Protein 2VA1 (pdb70)

Sequence (1377 aa):
RKQRIVIKISGACLKQNDSSIIDFIKINDLAEQIEKISKKYIVSIVLGGGNIWRGSIAKELDMDRNLADNMGMMATIINGLALENALNHLNVNTIVLSAIKCDKLVHESSANNIKKAIEKEQVMIFVAGTGFPYFTTDSCAAIRAAETESSIILMGKNGVDGVYDSDFYEHITFNMALTQNLKVMDATALALCQENNINLLVFNIDKPNAIVDVLEKKNKYTIVSKPRGSHMMRKQRIVIKISGACLKQNDSSIIDFIKINDLAEQIEKISKKYIVSIVLGGGNIWRGSIAKELDMDRNLADNMGMMATIINGLALENALNHLNVNTIVLSAIKCDKLVHESSANNIKKAIEKEQVMIFVAGTGFPYFTTDSCAAIRAAETESSIILMGKNGVDGVYDPNAQFYEHITFNMALTQNLKVMDATALALCQENNINLLVFNIDKPNAIVDVLEKKNKYTIVSKKQRIVIKISGACLKQNDSSIIDFIKINDLAEQIEKISKKYIVSIVLGGGNIWRGSIAKELDMDRNLADNMGMMATIINGLALENALNHLNVNTIVLSAIKCDKLVHESSANNIKKAIEKEQVMIFVAGTGFPYFTTDSCAAIRAAETESSIILMGKNGVDGVYDSDAQFYEHITFNMALTQNLKVMDATALALCQENNINLLVFNIDKPNAIVDVLEKKNKYTIVSKMRKQRIVIKISGACLKQNDSSIIDFIKINDLAEQIEKISKKYIVSIVLGGGNIWRGSIAKELDMDRNLADNMGMMATIINGLALENALNHLNVNTIVLSAIKCDKLVHESSANNIKKAIEKEQVMIFVAGTGFPYFTTDSCAAIRAAETESSIILMGKNGVDGVYDSAQFYEHITFNMALTQNLKVMDATALALCQENNINLLVFNIDKPNAIVDVLEKKNKYTIVSKMRKQRIVIKISGACLKQNDSSIIDFIKINDLAEQIEKISKKYIVSIVLGGGNIWRGSIAKELDMDRNLADNMGMMATIINGLALENALNHLNVNTIVLSAIKCDKLVHESSANNIKKAIEKEQVMIFVAGTGFPYFTTDSCAAIRAAETESSIILMGKNGVDGVYDSDPKINPNAQFYEHITFNMALTQNLKVMDATALALCQENNINLLVFNIDKPNAIVDVLEKKNKYTIVSKRKQRIVIKISGACLKQNDSSIIDFIKINDLAEQIEKISKKYIVSIVLGGGNIWRGSIAKELDMDRNLADNMGMMATIINGLALENALNHLNVNTIVLSAIKCDKLVHESSANNIKKAIEKEQVMIFVAGTGFPYFTTDSCAAIRAAETESSIILMGKNGVDGVYDSQFYEHITFNMALTQNLKVMDATALALCQENNINLLVFNIDKPNAIVDVLEKKNKYTIVSK

Solvent-accessible surface area: 52616 Å² total; per-residue (Å²): 198,162,114,18,2,0,0,23,0,21,2,50,4,0,35,115,86,70,64,16,13,0,23,98,109,45,2,61,54,6,0,88,1,0,42,104,8,24,150,167,45,27,1,1,0,5,7,4,10,37,4,1,17,82,54,75,4,8,179,88,7,97,18,65,101,18,26,10,31,9,0,18,12,0,0,11,0,0,0,0,3,2,0,21,10,4,0,48,94,55,142,16,88,15,27,4,0,0,6,1,36,2,52,23,5,6,83,24,2,7,29,42,47,2,101,114,0,18,127,103,107,16,3,0,0,5,2,0,21,4,4,5,7,25,22,52,42,19,1,8,0,0,2,3,0,6,9,0,60,3,40,34,0,0,1,2,44,69,49,64,41,7,10,70,106,94,183,92,62,127,108,3,54,6,77,73,0,118,110,64,119,25,193,9,10,40,54,1,0,24,7,2,0,51,80,36,113,3,46,0,12,0,4,23,10,73,90,108,48,4,0,23,24,7,36,103,150,142,57,98,37,0,50,0,22,126,55,33,59,28,59,122,136,227,30,84,69,0,0,0,21,1,24,2,50,8,0,35,113,83,68,70,20,12,1,27,72,105,62,0,56,71,12,1,84,10,0,43,121,7,19,102,91,13,15,2,1,0,5,7,4,10,38,4,4,16,89,54,62,1,5,164,82,13,98,10,79,105,17,25,10,31,9,0,18,12,0,0,13,0,1,0,0,3,1,2,21,12,5,0,45,92,60,143,15,92,14,21,3,0,0,7,1,38,2,44,28,4,4,78,21,2,7,21,41,48,3,103,119,0,17,120,107,73,11,3,0,0,5,2,0,23,2,6,6,7,27,24,59,42,19,1,8,0,0,2,2,0,7,8,1,103,4,47,4,0,0,1,4,55,71,50,73,40,6,11,55,112,171,151,43,138,59,54,139,92,3,41,1,90,67,0,98,96,87,130,28,188,9,11,41,53,3,0,11,9,3,0,38,81,40,88,2,40,0,0,0,1,22,9,86,94,108,64,1,0,19,24,1,11,96,126,137,49,112,44,0,35,0,20,133,118,123,74,3,0,0,23,2,25,2,37,7,0,43,119,95,63,74,27,12,1,25,72,100,51,2,66,66,13,0,87,10,1,41,108,7,23,131,140,53,10,2,1,0,4,7,4,10,19,4,4,16,120,60,78,13,8,179,89,11,96,18,71,99,18,26,10,29,9,0,18,14,2,0,12,1,2,0,0,4,1,2,16,11,6,0,44,103,61,146,15,92,15,26,3,0,0,6,1,39,2,49,27,7,6,80,26,1,6,25,43,44,3,93,112,1,22,121,119,96,19,3,0,0,4,2,0,18,4,7,6,7,27,22,53,41,18,1,8,0,1,1,2,0,7,8,0,103,4,63,29,0,0,2,5,62,64,51,55,48,2,12,38,51,86,153,106,124,37,43,131,85,2,29,2,85,68,1,89,110,71,121,29,167,7,10,38,55,1,0,8,7,2,0,57,75,38,116,3,52,0,25,0,1,20,9,78,94,113,62,2,0,19,22,4,32,95,155,139,54,102,37,0,56,0,14,166,171,205,56,136,74,4,0,0,20,0,24,2,48,7,0,31,106,84,67,88,20,12,1,20,85,103,57,1,59,64,10,0,107,7,0,39,135,6,17,114,112,45,16,1,1,0,4,6,4,10,26,8,5,19,121,54,72,9,8,174,85,12,98,16,72,102,17,27,9,29,11,0,18,12,0,0,12,0,1,0,0,7,1,0,26,11,4,0,53,92,67,144,16,84,17,25,3,0,0,10,1,35,2,49,25,6,4,84,22,1,7,26,48,48,2,98,115,1,21,125,116,91,16,3,0,0,4,2,0,20,4,5,5,7,29,21,55,44,21,1,8,0,1,1,2,0,7,10,1,115,4,70,33,0,0,3,2,52,65,48,65,51,5,10,51,59,129,108,96,58,54,93,99,5,48,0,92,68,0,92,101,80,121,26,174,9,7,34,51,2,0,8,8,2,0,41,83,40,88,2,38,0,14,0,1,28,12,79,93,108,65,1,0,20,26,3,32,86,148,137,44,116,16,0,49,1,19,130,166,228,41,124,65,3,0,0,22,1,22,2,51,4,0,34,119,78,62,66,20,11,1,23,76,117,52,0,60,54,11,0,94,5,0,41,106,7,20,116,125,52,15,1,1,0,4,6,4,9,34,4,1,16,95,52,65,4,5,166,78,7,96,16,72,102,21,29,10,30,9,0,17,12,0,0,12,0,2,0,0,5,0,1,24,14,4,0,52,99,58,144,18,86,16,25,3,0,0,4,1,38,2,50,25,4,4,90,25,2,8,25,54,45,2,98,101,1,23,123,116,85,16,2,0,0,4,2,0,22,4,6,7,7,34,22,54,42,20,2,7,0,0,1,2,0,6,6,0,117,3,61,37,0,0,7,3,50,62,48,51,40,5,10,45,47,43,78,46,189,131,63,141,133,24,104,51,28,120,55,2,35,7,100,102,6,105,117,68,103,23,159,11,3,35,52,2,0,29,12,2,0,70,78,41,117,3,50,0,11,0,4,23,10,76,89,103,59,6,0,19,24,4,34,98,144,142,62,130,43,0,55,0,14,159,279,77,135,69,4,0,0,18,0,23,2,53,7,0,33,112,95,53,63,24,14,0,20,79,110,51,0,58,52,9,0,90,3,0,40,100,7,21,124,140,49,15,1,1,0,5,6,4,9,37,5,1,18,76,61,69,3,8,180,84,9,96,17,74,104,20,28,8,29,12,1,18,12,0,0,12,0,1,0,0,2,1,0,21,10,2,0,51,94,65,145,16,86,14,20,3,0,0,9,0,36,1,53,24,5,3,83,23,1,8,24,52,39,2,95,108,1,23,131,118,84,18,2,0,0,4,2,0,20,4,4,9,8,28,23,55,42,18,1,8,1,1,1,2,0,7,10,1,112,4,72,36,0,0,6,3,57,67,56,65,44,3,10,71,80,160,144,56,45,138,102,5,41,6,92,74,5,102,102,76,134,27,189,11,8,37,48,2,0,30,6,1,0,48,80,40,91,2,38,0,14,0,1,29,13,78,96,110,59,1,0,19,18,5,38,81,151,132,46,115,47,0,52,1,19,117

CATH classification: 3.40.1160.10

Foldseek 3Di:
DEQAEEEEEEQVQQDDDDVDLGDPVSLLLVLVLVVVSLVRGLYEYQYWQVSPADPVVCVVVVHDQFVRLQVRQVSQLVVLQVSVVSNVVVVAAAFEAELDDDPVRHHHDDLVVLVVCVVVSHHYYYTSQNVGTPDDSLQSSLVVCLSNVYQEYEAADAPDAEFDQPPDAQEEELVRCVVVVGCSDPPNSSVSCQVRNHKYKYGHPVDRSTVVCVVVVHGRIYIYGD/DQQFAQPPAAEEEEEEEQVQQDDDDVDLGDPVSLLLVLVLVVVVLRRHLYEYQYWQVSPADPVVCVVVVHDQFVRLQVRQVSQLVVLQVSVVSNVVVVAAAFEAELDDDVVRHHHDDLVVLVVCVVVSHHYYYTSQNVGTPDDSLLSSLVVCLSNVHQEYEAADAPDAEFFLVVTDDAQEDELCRCVVSVNCPDPPNSSVSCQVRNHKYKYGHPPDRSTVVCVSVVHGRIHIYGD/DAEEEEEEEQVQQDDDLVDLGDPVSLLLVLVLCVVVLVPYLYEYQYWQVSPADPVVCVVVVHDQFVRLQVGQVSQLVVLQVSVVSNVVVVAAAFEAELDDDPVRHHHDDLVVLVVCVVVSHHYYYTSQNVGTPDDSLLSSLVVCLSNVHQEYEAADAPDAEDALPPHHDAQEDELVCCPVSPHPSDPPNSSVSCQVRNHKYKYGHPPDRSTVVCVVVPHGRIYIYGD/DDAAEEEEEEEQVQQDDDLVDLGDPVSLLLVLVLCLVVLVHYLYEYQYWQVSPADPVVCVVVVHDQFVSLQVRQVSQLVVLQVSVVSNVVVVAAAFEAELDDDPVRHHHDDLVVLVVCVVVSHHYYYTSQNVGTPDDSLLSSLVVCLSNVHQEYEAADAPDAEWQLVHDDAAEDELVRQVVSVHCSDPPNSSVSCQVRFHKYKYGHPNDRSTVVCVVVVHDRIHIYTD/DDAAEEEEEEEQVQQDDDDVDLGDPVSLLLVLVLVLVVLVRHLYEYQYWQVSPADPVVCVVVVHDQFVRLQVGQVSQLVVLQVSVVSNVVVVAAAFEAELDDDPVRHHHDDLVVLVVCVVVSHHYYYTSQNVGTPDDSLLSSLVVCLSNVHQEYEAADAPDFEDWLDDCVPDVPIDAALEDELVVCVVSPPPSDPPNSSVSCQVRNHKYKYGHPPDRSTVVCVVVVHDRIYIYGD/DAAEEEEEEEQVQQDDDLVDLGDPVSLLLVLVLCLVVLVRHLYEYQYWQVSPADPVVCVVVVHDQFVRLQVGQVSQLVVLQVSVVSNVVVVAAAFEAELDDDPVRHHHDDLVVLVVCVVVSHHYYYTSQNVGTPDDSLLSSLVVCLSNVHQEYEAADAPDAEDDPCPAAQEEELVRCVVVVHCPDPPNSSVSCVVRNHKYKYGHPPDRSTVVCVVVPNDRIYIYGD

InterPro domains:
  IPR001048 Aspartate/glutamate/uridylate kinase [PF00696] (4-213)
  IPR011817 Uridylate kinase [PIRSF005650] (1-235)
  IPR015963 Uridylate kinase, bacteria [MF_01220_B] (1-234)
  IPR015963 Uridylate kinase, bacteria [TIGR02075] (3-234)
  IPR015963 Uridylate kinase, bacteria [cd04254] (4-234)
  IPR036393 Acetylglutamate kinase-like superfamily [G3DSA:3.40.1160.10] (1-235)
  IPR036393 Acetylglutamate kinase-like superfamily [SSF53633] (2-234)

Secondary structure (DSSP, 8-state):
--SEEEEEE-GGGG-SSTT-SS-HHHHHHHHHHHHHHTTTSEEEEEE--TTT--HHHHHHTT--HHHHHHHHHHHHHHHHHHHHHHHHTTT--EEEEESS--TTT-EEP-HHHHHHHHHTTPEEEEESTTSSSS--HHHHHHHHHHHHT-SEEEEEESS--SB-S---BSEEEHHHHHHHT--SS-HHHHHHHHHTT-EEEEEESSSTTHHHHHHTT-S-EEEEE-/-----SSSPEEEEEEE-GGGG-SSTT-SS-HHHHHHHHHHHHHHTTTEEEEEEE--TTT--HHHHHHTT--HHHHHHHHHHHHHHHHHHHHHHHHTTT--EEEEESS--TTT-EEP-HHHHHHHHHTTPEEEEESTTSSSS--HHHHHHHHHHHTT-SEEEEEESS--SB----PPPBSEEEHHHHHHTT--SS-HHHHHHHHHTT-EEEEEESSSTTHHHHHHTT-S-EEEEE-/--EEEEEE-GGGG-SSTT-SS-HHHHHHHHHHHHHHTTTSEEEEEE--TTT--HHHHHHTT--HHHHHHHHHHHHHHHHHHHHHHHHTTT--EEEEESS--TTT-EEP-HHHHHHHHHTT-EEEEESTTSSSS--HHHHHHHHHHHTT-SEEEEEESS--SEES---PEESEEETTHHHHT---SS-HHHHHHHHHTT-EEEEEESSSTTHHHHHHTT-S-EEEEE-/---EEEEEEE-GGGG-SSTT-SS-HHHHHHHHHHHHHHTTTEEEEEEE--TTT--HHHHHHTT--HHHHHHHHHHHHHHHHHHHHHHHHTTT--EEEEESS--TTT-EEP-HHHHHHHHHTTPEEEEESTTSSSS--HHHHHHHHHHHTT-SEEEEEESS--SB------BSEEEHHHHHHTT--SS-HHHHHHHHHTT-EEEEEESSSTTHHHHHHTT-S-EEEEE-/--PEEEEEEE-GGGG-SSTT-SS-HHHHHHHHHHHHHHTTTEEEEEEE--TTT--HHHHHHTT--HHHHHHHHHHHHHHHHHHHHHHHHTTT--EEEEESS--TTT-EEP-HHHHHHHHHTTPEEEEESTTSSSS--HHHHHHHHHHHTT-SEEEEEESS--S-BSS-TTT-TT--B-SEEEHHHHHHTT--SS-HHHHHHHHHTT-EEEEEESSSTTHHHHHHTT-S-EEEEE-/--EEEEEEE-GGGG-SSTT-SS-HHHHHHHHHHHHHHTTTEEEEEEE--TTT--HHHHHHTT--HHHHHHHHHHHHHHHHHHHHHHHHTTT--EEEEESS--TTT-EEP-HHHHHHHHHTT-EEEEESTTSSSS--HHHHHHHHHHHTT-SEEEEEESS--SS------SEEEHHHHHHTT--SS-HHHHHHHHHTT-EEEEEESSSTTHHHHHHTT-S-EEEEE-

Nearest PDB structures (foldseek):
  2va1-assembly1_C  TM=1.004E+00  e=1.675E-49  Ureaplasma parvum
  2va1-assembly1_B  TM=9.978E-01  e=6.427E-47  Ureaplasma parvum
  2bne-assembly1_B  TM=9.324E-01  e=6.711E-24  Escherichia coli K-12
  3nwy-assembly1_A  TM=9.025E-01  e=4.407E-23  Mycobacterium tuberculosis H37Rv
  7bes-assembly1_A  TM=9.132E-01  e=1.892E-22  Mycobacterium tuberculosis

Radius of gyration: 32.65 Å; Cα contacts (8 Å, |Δi|>4): 3017; chains: 6; bounding box: 93×102×86 Å

Organism: Ureaplasma parvum serovar 3 (strain ATCC 700970) (NCBI:txid273119)

Structure (mmCIF, N/CA/C/O backbone):
data_2VA1
#
_entry.id   2VA1
#
_cell.length_a   79.753
_cell.length_b   96.552
_cell.length_c   96.270
_cell.angle_alpha   90.00
_cell.angle_beta   105.75
_cell.angle_gamma   90.00
#
_symmetry.space_group_name_H-M   'P 1 21 1'
#
loop_
_entity.id
_entity.type
_entity.pdbx_description
1 polymer 'URIDYLATE KINASE'
2 non-polymer 'PHOSPHATE ION'
3 water water
#
loop_
_atom_site.group_PDB
_atom_site.id
_atom_site.type_symbol
_atom_site.label_atom_id
_atom_site.label_alt_id
_atom_site.label_comp_id
_atom_site.label_asym_id
_atom_site.label_entity_id
_atom_site.label_seq_id
_atom_site.pdbx_PDB_ins_code
_atom_site.Cartn_x
_atom_site.Cartn_y
_atom_site.Cartn_z
_atom_site.occupancy
_atom_site.B_iso_or_equiv
_atom_site.auth_seq_id
_atom_site.auth_comp_id
_atom_site.auth_asym_id
_atom_site.auth_atom_id
_atom_site.pdbx_PDB_model_num
ATOM 1 N N . ARG A 1 23 ? 11.925 -19.406 44.604 1.00 45.63 2 ARG A N 1
ATOM 2 C CA . ARG A 1 23 ? 11.237 -18.413 43.727 1.00 45.45 2 ARG A CA 1
ATOM 3 C C . ARG A 1 23 ? 12.248 -17.463 43.070 1.00 44.96 2 ARG A C 1
ATOM 4 O O . ARG A 1 23 ? 13.224 -17.049 43.704 1.00 45.28 2 ARG A O 1
ATOM 12 N N . LYS A 1 24 ? 12.016 -17.128 41.799 1.00 44.10 3 LYS A N 1
ATOM 13 C CA . LYS A 1 24 ? 13.069 -16.552 40.959 1.00 42.98 3 LYS A CA 1
ATOM 14 C C . LYS A 1 24 ? 12.744 -15.216 40.270 1.00 42.03 3 LYS A C 1
ATOM 15 O O . LYS A 1 24 ? 13.518 -14.264 40.404 1.00 42.07 3 LYS A O 1
ATOM 21 N N . GLN A 1 25 ? 11.620 -15.144 39.542 1.00 40.69 4 GLN A N 1
ATOM 22 C CA . GLN A 1 25 ? 11.267 -13.957 38.715 1.00 39.18 4 GLN A CA 1
ATOM 23 C C . GLN A 1 25 ? 10.846 -12.711 39.515 1.00 37.79 4 GLN A C 1
ATOM 24 O O . GLN A 1 25 ? 9.997 -11.911 39.108 1.00 37.44 4 GLN A O 1
ATOM 30 N N . ARG A 1 26 ? 11.488 -12.571 40.661 1.00 35.99 5 ARG A N 1
ATOM 31 C CA . ARG A 1 26 ? 11.332 -11.453 41.560 1.00 34.36 5 ARG A CA 1
ATOM 32 C C . ARG A 1 26 ? 12.621 -10.643 41.553 1.00 33.26 5 ARG A C 1
ATOM 33 O O . ARG A 1 26 ? 13.715 -11.202 41.570 1.00 32.97 5 ARG A O 1
ATOM 41 N N . ILE A 1 27 ? 12.478 -9.323 41.509 1.00 32.00 6 ILE A N 1
ATOM 42 C CA . ILE A 1 27 ? 13.621 -8.411 41.498 1.00 31.00 6 ILE A CA 1
ATOM 43 C C . ILE A 1 27 ? 13.505 -7.309 42.552 1.00 30.36 6 ILE A C 1
ATOM 44 O O . ILE A 1 27 ? 12.406 -6.904 42.933 1.00 30.10 6 ILE A O 1
ATOM 49 N N . VAL A 1 28 ? 14.658 -6.839 43.014 1.00 29.64 7 VAL A N 1
ATOM 50 C CA . VAL A 1 28 ? 14.753 -5.672 43.880 1.00 28.97 7 VAL A CA 1
ATOM 51 C C . VAL A 1 28 ? 15.411 -4.548 43.087 1.00 28.86 7 VAL A C 1
ATOM 52 O O . VAL A 1 28 ? 16.474 -4.739 42.498 1.00 28.97 7 VAL A O 1
ATOM 56 N N . ILE A 1 29 ? 14.770 -3.386 43.054 1.00 28.59 8 ILE A N 1
ATOM 57 C CA . ILE A 1 29 ? 15.370 -2.207 42.447 1.00 28.47 8 ILE A CA 1
ATOM 58 C C . ILE A 1 29 ? 15.775 -1.232 43.544 1.00 28.60 8 ILE A C 1
ATOM 59 O O . ILE A 1 29 ? 14.930 -0.724 44.279 1.00 28.42 8 ILE A O 1
ATOM 64 N N . LYS A 1 30 ? 17.077 -0.992 43.657 1.00 28.86 9 LYS A N 1
ATOM 65 C CA . LYS A 1 30 ? 17.591 -0.002 44.586 1.00 29.21 9 LYS A CA 1
ATOM 66 C C . LYS A 1 30 ? 17.524 1.378 43.950 1.00 29.34 9 LYS A C 1
ATOM 67 O O . LYS A 1 30 ? 18.199 1.652 42.964 1.00 29.57 9 LYS A O 1
ATOM 73 N N . ILE A 1 31 ? 16.698 2.242 44.520 1.00 29.54 10 ILE A N 1
ATOM 74 C CA . ILE A 1 31 ? 16.571 3.616 44.038 1.00 29.70 10 ILE A CA 1
ATOM 75 C C . ILE A 1 31 ? 17.068 4.599 45.098 1.00 29.80 10 ILE A C 1
ATOM 76 O O . ILE A 1 31 ? 16.401 4.827 46.106 1.00 29.84 10 ILE A O 1
ATOM 81 N N . SER A 1 32 ? 18.249 5.163 44.870 1.00 29.95 11 SER A N 1
ATOM 82 C CA . SER A 1 32 ? 18.802 6.159 45.778 1.00 30.25 11 SER A CA 1
ATOM 83 C C . SER A 1 32 ? 17.973 7.442 45.724 1.00 30.45 11 SER A C 1
ATOM 84 O O . SER A 1 32 ? 17.228 7.672 44.766 1.00 30.31 11 SER A O 1
ATOM 87 N N . GLY A 1 33 ? 18.113 8.270 46.755 1.00 30.76 12 GLY A N 1
ATOM 88 C CA . GLY A 1 33 ? 17.435 9.563 46.820 1.00 31.25 12 GLY A CA 1
ATOM 89 C C . GLY A 1 33 ? 17.698 10.469 45.627 1.00 31.55 12 GLY A C 1
ATOM 90 O O . GLY A 1 33 ? 16.790 11.149 45.147 1.00 31.39 12 GLY A O 1
ATOM 91 N N . ALA A 1 34 ? 18.941 10.462 45.146 1.00 32.01 13 ALA A N 1
ATOM 92 C CA . ALA A 1 34 ? 19.372 11.291 44.013 1.00 32.52 13 ALA A CA 1
ATOM 93 C C . ALA A 1 34 ? 18.539 11.093 42.750 1.00 32.93 13 ALA A C 1
ATOM 94 O O . ALA A 1 34 ? 18.437 12.002 41.931 1.00 33.17 13 ALA A O 1
ATOM 96 N N . CYS A 1 35 ? 17.948 9.908 42.603 1.00 33.49 14 CYS A N 1
ATOM 97 C CA . CYS A 1 35 ? 17.113 9.574 41.445 1.00 33.99 14 CYS A CA 1
ATOM 98 C C . CYS A 1 35 ? 15.812 10.351 41.401 1.00 34.35 14 CYS A C 1
ATOM 99 O O . CYS A 1 35 ? 15.172 10.438 40.353 1.00 34.44 14 CYS A O 1
ATOM 102 N N . LEU A 1 36 ? 15.418 10.897 42.546 1.00 34.84 15 LEU A N 1
ATOM 103 C CA . LEU A 1 36 ? 14.133 11.567 42.672 1.00 35.22 15 LEU A CA 1
ATOM 104 C C . LEU A 1 36 ? 14.258 13.085 42.681 1.00 35.64 15 LEU A C 1
ATOM 105 O O . LEU A 1 36 ? 13.249 13.790 42.657 1.00 35.75 15 LEU A O 1
ATOM 110 N N . LYS A 1 37 ? 15.493 13.580 42.699 1.00 36.14 16 LYS A N 1
ATOM 111 C CA . LYS A 1 37 ? 15.751 15.006 42.822 1.00 36.71 16 LYS A CA 1
ATOM 112 C C . LYS A 1 37 ? 16.478 15.538 41.593 1.00 37.30 16 LYS A C 1
ATOM 113 O O . LYS A 1 37 ? 17.389 14.895 41.070 1.00 37.32 16 LYS A O 1
ATOM 119 N N . GLN A 1 38 ? 16.054 16.712 41.132 1.00 38.06 17 GLN A N 1
ATOM 120 C CA . GLN A 1 38 ? 16.723 17.409 40.033 1.00 38.82 17 GLN A CA 1
ATOM 121 C C . GLN A 1 38 ? 17.683 18.470 40.544 1.00 39.13 17 GLN A C 1
ATOM 122 O O . GLN A 1 38 ? 18.860 18.463 40.191 1.00 39.18 17 GLN A O 1
ATOM 128 N N . ASN A 1 39 ? 17.166 19.386 41.359 1.00 39.58 18 ASN A N 1
ATOM 129 C CA . ASN A 1 39 ? 17.982 20.422 41.993 1.00 40.14 18 ASN A CA 1
ATOM 130 C C . ASN A 1 39 ? 17.504 20.785 43.398 1.00 40.28 18 ASN A C 1
ATOM 131 O O . ASN A 1 39 ? 16.490 20.269 43.870 1.00 40.38 18 ASN A O 1
ATOM 136 N N . ASP A 1 40 ? 18.247 21.670 44.055 1.00 40.44 19 ASP A N 1
ATOM 137 C CA . ASP A 1 40 ? 18.031 21.994 45.463 1.00 40.56 19 ASP A CA 1
ATOM 138 C C . ASP A 1 40 ? 16.708 22.694 45.792 1.00 40.49 19 ASP A C 1
ATOM 139 O O . ASP A 1 40 ? 16.295 22.718 46.953 1.00 40.51 19 ASP A O 1
ATOM 144 N N . SER A 1 41 ? 16.043 23.244 44.777 1.00 40.36 20 SER A N 1
ATOM 145 C CA . SER A 1 41 ? 14.780 23.968 44.976 1.00 40.31 20 SER A CA 1
ATOM 146 C C . SER A 1 41 ? 13.611 23.065 45.396 1.00 40.19 20 SER A C 1
ATOM 147 O O . SER A 1 41 ? 12.663 23.524 46.040 1.00 40.34 20 SER A O 1
ATOM 150 N N . SER A 1 42 ? 13.691 21.786 45.037 1.00 39.82 21 SER A N 1
ATOM 151 C CA . SER A 1 42 ? 12.655 20.808 45.375 1.00 39.40 21 SER A CA 1
ATOM 152 C C . SER A 1 42 ? 13.278 19.456 45.735 1.00 38.93 21 SER A C 1
ATOM 153 O O . SER A 1 42 ? 14.084 18.923 44.972 1.00 39.00 21 SER A O 1
ATOM 156 N N . ILE A 1 43 ? 12.905 18.910 46.890 1.00 38.32 22 ILE A N 1
ATOM 157 C CA . ILE A 1 43 ? 13.424 17.610 47.344 1.00 37.73 22 ILE A CA 1
ATOM 158 C C . ILE A 1 43 ? 13.020 16.456 46.421 1.00 37.39 22 ILE A C 1
ATOM 159 O O . ILE A 1 43 ? 13.765 15.491 46.263 1.00 37.17 22 ILE A O 1
ATOM 164 N N . ILE A 1 44 ? 11.838 16.569 45.820 1.00 37.02 23 ILE A N 1
ATOM 165 C CA . ILE A 1 44 ? 11.343 15.583 44.866 1.00 36.85 23 ILE A CA 1
ATOM 166 C C . ILE A 1 44 ? 10.929 16.270 43.567 1.00 36.89 23 ILE A C 1
ATOM 167 O O . ILE A 1 44 ? 10.148 17.219 43.582 1.00 36.81 23 ILE A O 1
ATOM 172 N N . ASP A 1 45 ? 11.467 15.778 42.453 1.00 37.01 24 ASP A N 1
ATOM 173 C CA . ASP A 1 45 ? 11.142 16.280 41.124 1.00 37.11 24 ASP A CA 1
ATOM 174 C C . ASP A 1 45 ? 10.081 15.406 40.457 1.00 37.06 24 ASP A C 1
ATOM 175 O O . ASP A 1 45 ? 10.238 14.184 40.370 1.00 36.91 24 ASP A O 1
ATOM 180 N N . PHE A 1 46 ? 9.015 16.041 39.975 1.00 36.96 25 PHE A N 1
ATOM 181 C CA . PHE A 1 46 ? 7.861 15.316 39.439 1.00 37.05 25 PHE A CA 1
ATOM 182 C C . PHE A 1 46 ? 8.142 14.542 38.147 1.00 36.90 25 PHE A C 1
ATOM 183 O O . PHE A 1 46 ? 7.614 13.452 37.959 1.00 36.88 25 PHE A O 1
ATOM 191 N N . ILE A 1 47 ? 8.966 15.106 37.266 1.00 36.77 26 ILE A N 1
ATOM 192 C CA . ILE A 1 47 ? 9.319 14.434 36.010 1.00 36.59 26 ILE A CA 1
ATOM 193 C C . ILE A 1 47 ? 10.186 13.183 36.231 1.00 36.32 26 ILE A C 1
ATOM 194 O O . ILE A 1 47 ? 9.943 12.144 35.612 1.00 36.23 26 ILE A O 1
ATOM 199 N N . LYS A 1 48 ? 11.162 13.277 37.135 1.00 36.08 27 LYS A N 1
ATOM 200 C CA . LYS A 1 48 ? 12.029 12.144 37.458 1.00 35.82 27 LYS A CA 1
ATOM 201 C C . LYS A 1 48 ? 11.265 11.005 38.131 1.00 35.60 27 LYS A C 1
ATOM 202 O O . LYS A 1 48 ? 11.429 9.845 37.763 1.00 35.63 27 LYS A O 1
ATOM 208 N N . ILE A 1 49 ? 10.417 11.342 39.101 1.00 35.27 28 ILE A N 1
ATOM 209 C CA . ILE A 1 49 ? 9.633 10.336 39.811 1.00 34.95 28 ILE A CA 1
ATOM 210 C C . ILE A 1 49 ? 8.541 9.710 38.924 1.00 34.79 28 ILE A C 1
ATOM 211 O O . ILE A 1 49 ? 8.258 8.520 39.042 1.00 34.58 28 ILE A O 1
ATOM 216 N N . ASN A 1 50 ? 7.950 10.507 38.036 1.00 34.71 29 ASN A N 1
ATOM 217 C CA . ASN A 1 50 ? 6.965 9.991 37.087 1.00 34.83 29 ASN A CA 1
ATOM 218 C C . ASN A 1 50 ? 7.589 9.092 36.031 1.00 34.83 29 ASN A C 1
ATOM 219 O O . ASN A 1 50 ? 6.985 8.100 35.629 1.00 34.76 29 ASN A O 1
ATOM 224 N N . ASP A 1 51 ? 8.796 9.441 35.592 1.00 35.03 30 ASP A N 1
ATOM 225 C CA . ASP A 1 51 ? 9.544 8.596 34.667 1.00 35.37 30 ASP A CA 1
ATOM 226 C C . ASP A 1 51 ? 9.855 7.245 35.309 1.00 35.17 30 ASP A C 1
ATOM 227 O O . ASP A 1 51 ? 9.711 6.203 34.668 1.00 35.24 30 ASP A O 1
ATOM 232 N N . LEU A 1 52 ? 10.281 7.277 36.571 1.00 34.94 31 LEU A N 1
ATOM 233 C CA . LEU A 1 52 ? 10.521 6.055 37.342 1.00 34.74 31 LEU A CA 1
ATOM 234 C C . LEU A 1 52 ? 9.257 5.210 37.463 1.00 34.43 31 LEU A C 1
ATOM 235 O O . LEU A 1 52 ? 9.292 4.001 37.242 1.00 34.14 31 LEU A O 1
ATOM 240 N N . ALA A 1 53 ? 8.145 5.864 37.797 1.00 34.19 32 ALA A N 1
ATOM 241 C CA . ALA A 1 53 ? 6.846 5.208 37.898 1.00 34.17 32 ALA A CA 1
ATOM 242 C C . ALA A 1 53 ? 6.431 4.534 36.584 1.00 34.17 32 ALA A C 1
ATOM 243 O O . ALA A 1 53 ? 5.946 3.403 36.593 1.00 33.92 32 ALA A O 1
ATOM 245 N N . GLU A 1 54 ? 6.637 5.229 35.465 1.00 34.29 33 GLU A N 1
ATOM 246 C CA . GLU A 1 54 ? 6.321 4.681 34.146 1.00 34.72 33 GLU A CA 1
ATOM 247 C C . GLU A 1 54 ? 7.109 3.410 33.844 1.00 34.39 33 GLU A C 1
ATOM 248 O O . GLU A 1 54 ? 6.552 2.441 33.329 1.00 34.37 33 GLU A O 1
ATOM 254 N N . GLN A 1 55 ? 8.392 3.416 34.189 1.00 34.10 34 GLN A N 1
ATOM 255 C CA . GLN A 1 55 ? 9.240 2.245 34.026 1.00 33.94 34 GLN A CA 1
ATOM 256 C C . GLN A 1 55 ? 8.803 1.075 34.912 1.00 34.08 34 GLN A C 1
ATOM 257 O O . GLN A 1 55 ? 8.750 -0.070 34.454 1.00 34.11 34 GLN A O 1
ATOM 263 N N . ILE A 1 56 ? 8.482 1.370 36.171 1.00 34.16 35 ILE A N 1
ATOM 264 C CA . ILE A 1 56 ? 8.020 0.358 37.121 1.00 34.25 35 ILE A CA 1
ATOM 265 C C . ILE A 1 56 ? 6.701 -0.259 36.643 1.00 34.63 35 ILE A C 1
ATOM 266 O O . ILE A 1 56 ? 6.517 -1.476 36.737 1.00 34.53 35 ILE A O 1
ATOM 271 N N . GLU A 1 57 ? 5.814 0.583 36.102 1.00 35.14 36 GLU A N 1
ATOM 272 C CA . GLU A 1 57 ? 4.550 0.131 35.518 1.00 35.83 36 GLU A CA 1
ATOM 273 C C . GLU A 1 57 ? 4.764 -0.972 34.485 1.00 35.98 36 GLU A C 1
ATOM 274 O O . GLU A 1 57 ? 4.127 -2.024 34.557 1.00 36.06 36 GLU A O 1
ATOM 280 N N . LYS A 1 58 ? 5.665 -0.723 33.537 1.00 36.17 37 LYS A N 1
ATOM 281 C CA . LYS A 1 58 ? 5.968 -1.676 32.472 1.00 36.48 37 LYS A CA 1
ATOM 282 C C . LYS A 1 58 ? 6.649 -2.931 32.999 1.00 36.44 37 LYS A C 1
ATOM 283 O O . LYS A 1 58 ? 6.315 -4.040 32.583 1.00 36.52 37 LYS A O 1
ATOM 289 N N . ILE A 1 59 ? 7.598 -2.743 33.915 1.00 36.45 38 ILE A N 1
ATOM 290 C CA . ILE A 1 59 ? 8.351 -3.845 34.525 1.00 36.27 38 ILE A CA 1
ATOM 291 C C . ILE A 1 59 ? 7.456 -4.773 35.339 1.00 36.23 38 ILE A C 1
ATOM 292 O O . ILE A 1 59 ? 7.640 -5.988 35.316 1.00 36.25 38 ILE A O 1
ATOM 297 N N . SER A 1 60 ? 6.486 -4.200 36.045 1.00 36.27 39 SER A N 1
ATOM 298 C CA . SER A 1 60 ? 5.623 -4.982 36.940 1.00 36.34 39 SER A CA 1
ATOM 299 C C . SER A 1 60 ? 4.695 -5.960 36.206 1.00 36.48 39 SER A C 1
ATOM 300 O O . SER A 1 60 ? 4.068 -6.816 36.837 1.00 36.55 39 SER A O 1
ATOM 303 N N . LYS A 1 61 ? 4.619 -5.837 34.881 1.00 36.56 40 LYS A N 1
ATOM 304 C CA . LYS A 1 61 ? 3.858 -6.781 34.057 1.00 36.63 40 LYS A CA 1
ATOM 305 C C . LYS A 1 61 ? 4.598 -8.115 33.911 1.00 36.39 40 LYS A C 1
ATOM 306 O O . LYS A 1 61 ? 3.972 -9.155 33.725 1.00 36.58 40 LYS A O 1
ATOM 312 N N . LYS A 1 62 ? 5.925 -8.074 34.006 1.00 35.92 41 LYS A N 1
ATOM 313 C CA . LYS A 1 62 ? 6.767 -9.248 33.780 1.00 35.57 41 LYS A CA 1
ATOM 314 C C . LYS A 1 62 ? 7.502 -9.731 35.035 1.00 34.92 41 LYS A C 1
ATOM 315 O O . LYS A 1 62 ? 7.993 -10.862 35.078 1.00 34.99 41 LYS A O 1
ATOM 321 N N . TYR A 1 63 ? 7.585 -8.871 36.045 1.00 33.97 42 TYR A N 1
ATOM 322 C CA . TYR A 1 63 ? 8.316 -9.177 37.274 1.00 32.89 42 TYR A CA 1
ATOM 323 C C . TYR A 1 63 ? 7.507 -8.845 38.519 1.00 32.00 42 TYR A C 1
ATOM 324 O O . TYR A 1 63 ? 6.634 -7.975 38.491 1.00 32.01 42 TYR A O 1
ATOM 333 N N . ILE A 1 64 ? 7.808 -9.540 39.611 1.00 30.84 43 ILE A N 1
ATOM 334 C CA . ILE A 1 64 ? 7.357 -9.116 40.931 1.00 29.76 43 ILE A CA 1
ATOM 335 C C . ILE A 1 64 ? 8.405 -8.128 41.447 1.00 28.88 43 ILE A C 1
ATOM 336 O O . ILE A 1 64 ? 9.567 -8.486 41.638 1.00 28.89 43 ILE A O 1
ATOM 341 N N . VAL A 1 65 ? 7.985 -6.881 41.637 1.00 27.73 44 VAL A N 1
ATOM 342 C CA . VAL A 1 65 ? 8.908 -5.768 41.871 1.00 26.76 44 VAL A CA 1
ATOM 343 C C . VAL A 1 65 ? 8.953 -5.321 43.333 1.00 26.17 44 VAL A C 1
ATOM 344 O O . VAL A 1 65 ? 7.925 -4.971 43.914 1.00 25.84 44 VAL A O 1
ATOM 348 N N . SER A 1 66 ? 10.153 -5.340 43.911 1.00 25.46 45 SER A N 1
ATOM 349 C CA . SER A 1 66 ? 10.419 -4.711 45.204 1.00 24.94 45 SER A CA 1
ATOM 350 C C . SER A 1 66 ? 11.273 -3.462 44.996 1.00 24.70 45 SER A C 1
ATOM 351 O O . SER A 1 66 ? 12.314 -3.519 44.336 1.00 24.70 45 SER A O 1
ATOM 354 N N . ILE A 1 67 ? 10.837 -2.345 45.565 1.00 24.29 46 ILE A N 1
ATOM 355 C CA . ILE A 1 67 ? 11.595 -1.103 45.505 1.00 24.07 46 ILE A CA 1
ATOM 356 C C . ILE A 1 67 ? 12.182 -0.777 46.869 1.00 24.03 46 ILE A C 1
ATOM 357 O O . ILE A 1 67 ? 11.468 -0.736 47.867 1.00 23.97 46 ILE A O 1
ATOM 362 N N . VAL A 1 68 ? 13.493 -0.568 46.901 1.00 23.96 47 VAL A N 1
ATOM 363 C CA . VAL A 1 68 ? 14.170 -0.119 48.105 1.00 24.02 47 VAL A CA 1
ATOM 364 C C . VAL A 1 68 ? 14.692 1.303 47.881 1.00 24.17 47 VAL A C 1
ATOM 365 O O . VAL A 1 68 ? 15.564 1.537 47.033 1.00 24.02 47 VAL A O 1
ATOM 369 N N . LEU A 1 69 ? 14.143 2.243 48.646 1.00 24.41 48 LEU A N 1
ATOM 370 C CA . LEU A 1 69 ? 14.450 3.669 48.490 1.00 24.62 48 LEU A CA 1
ATOM 371 C C . LEU A 1 69 ? 15.477 4.189 49.482 1.00 24.59 48 LEU A C 1
ATOM 372 O O . LEU A 1 69 ? 15.494 3.766 50.636 1.00 24.83 48 LEU A O 1
ATOM 377 N N . GLY A 1 70 ? 16.329 5.101 49.018 1.00 24.44 49 GLY A N 1
ATOM 378 C CA . GLY A 1 70 ? 17.180 5.893 49.892 1.00 24.37 49 GLY A CA 1
ATOM 379 C C . GLY A 1 70 ? 16.528 7.232 50.202 1.00 24.51 49 GLY A C 1
ATOM 380 O O . GLY A 1 70 ? 15.461 7.554 49.672 1.00 24.26 49 GLY A O 1
ATOM 381 N N . GLY A 1 71 ? 17.166 8.017 51.064 1.00 24.70 50 GLY A N 1
ATOM 382 C CA . GLY A 1 71 ? 16.638 9.325 51.443 1.00 24.81 50 GLY A CA 1
ATOM 383 C C . GLY A 1 71 ? 17.606 10.478 51.256 1.00 25.11 50 GLY A C 1
ATOM 384 O O . GLY A 1 71 ? 17.411 11.540 51.838 1.00 25.20 50 GLY A O 1
ATOM 385 N N . GLY A 1 72 ? 18.637 10.270 50.436 1.00 25.46 51 GLY A N 1
ATOM 386 C CA . GLY A 1 72 ? 19.687 11.267 50.188 1.00 25.80 51 GLY A CA 1
ATOM 387 C C . GLY A 1 72 ? 19.231 12.603 49.624 1.00 26.24 51 GLY A C 1
ATOM 388 O O . GLY A 1 72 ? 19.916 13.613 49.783 1.00 26.39 51 GLY A O 1
ATOM 389 N N . ASN A 1 73 ? 18.078 12.615 48.958 1.00 26.54 52 ASN A N 1
ATOM 390 C CA . ASN A 1 73 ? 17.478 13.856 48.458 1.00 26.87 52 ASN A CA 1
ATOM 391 C C . ASN A 1 73 ? 16.967 14.771 49.574 1.00 27.38 52 ASN A C 1
ATOM 392 O O . ASN A 1 73 ? 16.784 15.968 49.359 1.00 27.39 52 ASN A O 1
ATOM 397 N N . ILE A 1 74 ? 16.736 14.195 50.753 1.00 28.10 53 ILE A N 1
ATOM 398 C CA . ILE A 1 74 ? 16.175 14.914 51.898 1.00 28.74 53 ILE A CA 1
ATOM 399 C C . ILE A 1 74 ? 17.186 14.981 53.036 1.00 29.53 53 ILE A C 1
ATOM 400 O O . ILE A 1 74 ? 17.373 16.031 53.642 1.00 29.67 53 ILE A O 1
ATOM 405 N N . TRP A 1 75 ? 17.852 13.862 53.301 1.00 30.54 54 TRP A N 1
ATOM 406 C CA . TRP A 1 75 ? 18.772 13.755 54.424 1.00 31.61 54 TRP A CA 1
ATOM 407 C C . TRP A 1 75 ? 20.079 13.069 54.022 1.00 32.53 54 TRP A C 1
ATOM 408 O O . TRP A 1 75 ? 20.060 12.062 53.316 1.00 32.73 54 TRP A O 1
ATOM 419 N N . ARG A 1 76 ? 21.209 13.614 54.463 1.00 33.72 55 ARG A N 1
ATOM 420 C CA . ARG A 1 76 ? 22.500 12.950 54.248 1.00 34.95 55 ARG A CA 1
ATOM 421 C C . ARG A 1 76 ? 23.432 13.023 55.460 1.00 35.37 55 ARG A C 1
ATOM 422 O O . ARG A 1 76 ? 23.168 13.757 56.424 1.00 35.51 55 ARG A O 1
ATOM 430 N N . GLY A 1 77 ? 24.505 12.234 55.408 1.00 35.90 56 GLY A N 1
ATOM 431 C CA . GLY A 1 77 ? 25.463 12.123 56.511 1.00 36.33 56 GLY A CA 1
ATOM 432 C C . GLY A 1 77 ? 26.146 13.429 56.878 1.00 36.72 56 GLY A C 1
ATOM 433 O O . GLY A 1 77 ? 26.483 13.651 58.042 1.00 36.84 56 GLY A O 1
ATOM 434 N N . SER A 1 78 ? 26.345 14.295 55.884 1.00 36.98 57 SER A N 1
ATOM 435 C CA . SER A 1 78 ? 27.023 15.579 56.091 1.00 37.25 57 SER A CA 1
ATOM 436 C C . SER A 1 78 ? 26.227 16.540 56.978 1.00 37.45 57 SER A C 1
ATOM 437 O O . SER A 1 78 ? 26.814 17.285 57.767 1.00 37.73 57 SER A O 1
ATOM 440 N N . ILE A 1 79 ? 24.900 16.516 56.852 1.00 37.55 58 ILE A N 1
ATOM 441 C CA . ILE A 1 79 ? 24.030 17.346 57.684 1.00 37.61 58 ILE A CA 1
ATOM 442 C C . ILE A 1 79 ? 24.050 16.870 59.140 1.00 37.74 58 ILE A C 1
ATOM 443 O O . ILE A 1 79 ? 24.010 17.687 60.069 1.00 37.81 58 ILE A O 1
ATOM 448 N N . ALA A 1 80 ? 24.124 15.552 59.326 1.00 37.75 59 ALA A N 1
ATOM 449 C CA . ALA A 1 80 ? 24.233 14.950 60.650 1.00 37.97 59 ALA A CA 1
ATOM 450 C C . ALA A 1 80 ? 25.454 15.455 61.423 1.00 38.11 59 ALA A C 1
ATOM 451 O O . ALA A 1 80 ? 25.358 15.744 62.622 1.00 38.05 59 ALA A O 1
ATOM 453 N N . LYS A 1 81 ? 26.591 15.565 60.731 1.00 38.32 60 LYS A N 1
ATOM 454 C CA . LYS A 1 81 ? 27.820 16.092 61.328 1.00 38.67 60 LYS A CA 1
ATOM 455 C C . LYS A 1 81 ? 27.661 17.549 61.757 1.00 38.57 60 LYS A C 1
ATOM 456 O O . LYS A 1 81 ? 28.022 17.908 62.876 1.00 38.61 60 LYS A O 1
ATOM 462 N N . GLU A 1 82 ? 27.108 18.370 60.865 1.00 38.45 61 GLU A N 1
ATOM 463 C CA . GLU A 1 82 ? 26.838 19.779 61.146 1.00 38.47 61 GLU A CA 1
ATOM 464 C C . GLU A 1 82 ? 25.948 19.973 62.368 1.00 38.18 61 GLU A C 1
ATOM 465 O O . GLU A 1 82 ? 26.146 20.907 63.146 1.00 38.31 61 GLU A O 1
ATOM 471 N N . LEU A 1 83 ? 24.973 19.083 62.531 1.00 37.84 62 LEU A N 1
ATOM 472 C CA . LEU A 1 83 ? 24.020 19.159 63.633 1.00 37.46 62 LEU A CA 1
ATOM 473 C C . LEU A 1 83 ? 24.515 18.464 64.894 1.00 37.26 62 LEU A C 1
ATOM 474 O O . LEU A 1 83 ? 23.776 18.367 65.872 1.00 37.30 62 LEU A O 1
ATOM 479 N N . ASP A 1 84 ? 25.764 17.995 64.870 1.00 37.10 63 ASP A N 1
ATOM 480 C CA . ASP A 1 84 ? 26.356 17.212 65.970 1.00 36.96 63 ASP A CA 1
ATOM 481 C C . ASP A 1 84 ? 25.404 16.077 66.377 1.00 36.56 63 ASP A C 1
ATOM 482 O O . ASP A 1 84 ? 25.052 15.909 67.544 1.00 36.48 63 ASP A O 1
ATOM 487 N N . MET A 1 85 ? 24.992 15.304 65.381 1.00 36.18 64 MET A N 1
ATOM 488 C CA . MET A 1 85 ? 23.965 14.291 65.548 1.00 35.85 64 MET A CA 1
ATOM 489 C C . MET A 1 85 ? 24.612 12.920 65.640 1.00 35.38 64 MET A C 1
ATOM 490 O O . MET A 1 85 ? 25.332 12.502 64.734 1.00 35.39 64 MET A O 1
ATOM 495 N N . ASP A 1 86 ? 24.364 12.234 66.749 1.00 34.89 65 ASP A N 1
ATOM 496 C CA . ASP A 1 86 ? 24.828 10.867 66.950 1.00 34.49 65 ASP A CA 1
ATOM 497 C C . ASP A 1 86 ? 24.199 9.935 65.903 1.00 33.79 65 ASP A C 1
ATOM 498 O O . ASP A 1 86 ? 23.132 10.225 65.357 1.00 33.77 65 ASP A O 1
ATOM 503 N N . ARG A 1 87 ? 24.882 8.831 65.619 1.00 32.88 66 ARG A N 1
ATOM 504 C CA . ARG A 1 87 ? 24.515 7.921 64.537 1.00 31.91 66 ARG A CA 1
ATOM 505 C C . ARG A 1 87 ? 23.108 7.313 64.661 1.00 31.43 66 ARG A C 1
ATOM 506 O O . ARG A 1 87 ? 22.399 7.175 63.654 1.00 31.31 66 ARG A O 1
ATOM 514 N N . ASN A 1 88 ? 22.710 6.949 65.880 1.00 30.71 67 ASN A N 1
ATOM 515 C CA . ASN A 1 88 ? 21.384 6.373 66.106 1.00 30.09 67 ASN A CA 1
ATOM 516 C C . ASN A 1 88 ? 20.275 7.307 65.630 1.00 29.71 67 ASN A C 1
ATOM 517 O O . ASN A 1 88 ? 19.333 6.875 64.969 1.00 29.60 67 ASN A O 1
ATOM 522 N N . LEU A 1 89 ? 20.414 8.589 65.944 1.00 29.28 68 LEU A N 1
ATOM 523 C CA . LEU A 1 89 ? 19.435 9.586 65.543 1.00 28.95 68 LEU A CA 1
ATOM 524 C C . LEU A 1 89 ? 19.537 9.930 64.060 1.00 28.49 68 LEU A C 1
ATOM 525 O O . LEU A 1 89 ? 18.520 10.110 63.393 1.00 28.54 68 LEU A O 1
ATOM 530 N N . ALA A 1 90 ? 20.765 10.020 63.553 1.00 28.00 69 ALA A N 1
ATOM 531 C CA . ALA A 1 90 ? 21.004 10.349 62.150 1.00 27.57 69 ALA A CA 1
ATOM 532 C C . ALA A 1 90 ? 20.333 9.336 61.214 1.00 27.39 69 ALA A C 1
ATOM 533 O O . ALA A 1 90 ? 19.653 9.716 60.255 1.00 27.41 69 ALA A O 1
ATOM 535 N N . ASP A 1 91 ? 20.520 8.052 61.506 1.00 26.89 70 ASP A N 1
ATOM 536 C CA . ASP A 1 91 ? 19.892 6.990 60.727 1.00 26.63 70 ASP A CA 1
ATOM 537 C C . ASP A 1 91 ? 18.361 6.991 60.857 1.00 26.21 70 ASP A C 1
ATOM 538 O O . ASP A 1 91 ? 17.665 6.597 59.922 1.00 26.30 70 ASP A O 1
ATOM 543 N N . ASN A 1 92 ? 17.848 7.434 62.005 1.00 25.68 71 ASN A N 1
ATOM 544 C CA . ASN A 1 92 ? 16.402 7.621 62.190 1.00 25.42 71 ASN A CA 1
ATOM 545 C C . ASN A 1 92 ? 15.823 8.701 61.271 1.00 25.42 71 ASN A C 1
ATOM 546 O O . ASN A 1 92 ? 14.727 8.541 60.731 1.00 25.52 71 ASN A O 1
ATOM 551 N N . MET A 1 93 ? 16.569 9.794 61.107 1.00 25.30 72 MET A N 1
ATOM 552 C CA . MET A 1 93 ? 16.204 10.869 60.199 1.00 25.46 72 MET A CA 1
ATOM 553 C C . MET A 1 93 ? 16.089 10.327 58.781 1.00 25.24 72 MET A C 1
ATOM 554 O O . MET A 1 93 ? 15.111 10.598 58.085 1.00 25.18 72 MET A O 1
ATOM 559 N N . GLY A 1 94 ? 17.091 9.548 58.379 1.00 25.14 73 GLY A N 1
ATOM 560 C CA . GLY A 1 94 ? 17.132 8.922 57.058 1.00 25.07 73 GLY A CA 1
ATOM 561 C C . GLY A 1 94 ? 15.947 8.011 56.793 1.00 25.16 73 GLY A C 1
ATOM 562 O O . GLY A 1 94 ? 15.425 7.971 55.679 1.00 25.07 73 GLY A O 1
ATOM 563 N N . MET A 1 95 ? 15.514 7.293 57.826 1.00 25.14 74 MET A N 1
ATOM 564 C CA . MET A 1 95 ? 14.372 6.393 57.725 1.00 25.44 74 MET A CA 1
ATOM 565 C C . MET A 1 95 ? 13.072 7.136 57.449 1.00 25.33 74 MET A C 1
ATOM 566 O O . MET A 1 95 ? 12.231 6.675 56.670 1.00 25.22 74 MET A O 1
ATOM 571 N N . MET A 1 96 ? 12.897 8.277 58.107 1.00 25.24 75 MET A N 1
ATOM 572 C CA . MET A 1 96 ? 11.708 9.093 57.879 1.00 25.17 75 MET A CA 1
ATOM 573 C C . MET A 1 96 ? 11.742 9.696 56.472 1.00 24.32 75 MET A C 1
ATOM 574 O O . MET A 1 96 ? 10.702 9.815 55.823 1.00 24.25 75 MET A O 1
ATOM 579 N N . ALA A 1 97 ? 12.937 10.045 56.002 1.00 23.47 76 ALA A N 1
ATOM 580 C CA . ALA A 1 97 ? 13.125 10.526 54.635 1.00 22.78 76 ALA A CA 1
ATOM 581 C C . ALA A 1 97 ? 12.664 9.498 53.587 1.00 22.28 76 ALA A C 1
ATOM 582 O O . ALA A 1 97 ? 12.013 9.860 52.606 1.00 22.15 76 ALA A O 1
ATOM 584 N N . THR A 1 98 ? 12.981 8.222 53.806 1.00 21.58 77 THR A N 1
ATOM 585 C CA . THR A 1 98 ? 12.584 7.172 52.866 1.00 21.06 77 THR A CA 1
ATOM 586 C C . THR A 1 98 ? 11.066 6.993 52.842 1.00 20.82 77 THR A C 1
ATOM 587 O O . THR A 1 98 ? 10.500 6.689 51.793 1.00 20.77 77 THR A O 1
ATOM 591 N N . ILE A 1 99 ? 10.417 7.180 53.992 1.00 20.42 78 ILE A N 1
ATOM 592 C CA . ILE A 1 99 ? 8.953 7.108 54.065 1.00 20.10 78 ILE A CA 1
ATOM 593 C C . ILE A 1 99 ? 8.304 8.211 53.214 1.00 20.10 78 ILE A C 1
ATOM 594 O O . ILE A 1 99 ? 7.343 7.945 52.493 1.00 20.11 78 ILE A O 1
ATOM 599 N N . ILE A 1 100 ? 8.838 9.434 53.287 1.00 20.06 79 ILE A N 1
ATOM 600 C CA . ILE A 1 100 ? 8.370 10.539 52.439 1.00 20.02 79 ILE A CA 1
ATOM 601 C C . ILE A 1 100 ? 8.506 10.169 50.954 1.00 20.15 79 ILE A C 1
ATOM 602 O O . ILE A 1 100 ? 7.545 10.281 50.195 1.00 20.05 79 ILE A O 1
ATOM 607 N N . ASN A 1 101 ? 9.694 9.704 50.562 1.00 20.13 80 ASN A N 1
ATOM 608 C CA . ASN A 1 101 ? 9.937 9.249 49.195 1.00 20.15 80 ASN A CA 1
ATOM 609 C C . ASN A 1 101 ? 9.017 8.102 48.793 1.00 20.46 80 ASN A C 1
ATOM 610 O O . ASN A 1 101 ? 8.500 8.081 47.680 1.00 20.42 80 ASN A O 1
ATOM 615 N N . GLY A 1 102 ? 8.813 7.164 49.716 1.00 20.78 81 GLY A N 1
ATOM 616 C CA . GLY A 1 102 ? 7.953 6.000 49.494 1.00 21.18 81 GLY A CA 1
ATOM 617 C C . GLY A 1 102 ? 6.511 6.351 49.193 1.00 21.44 81 GLY A C 1
ATOM 618 O O . GLY A 1 102 ? 5.897 5.753 48.312 1.00 21.52 81 GLY A O 1
ATOM 619 N N . LEU A 1 103 ? 5.979 7.328 49.919 1.00 21.68 82 LEU A N 1
ATOM 620 C CA . LEU A 1 103 ? 4.611 7.780 49.708 1.00 22.11 82 LEU A CA 1
ATOM 621 C C . LEU A 1 103 ? 4.472 8.568 48.409 1.00 22.28 82 LEU A C 1
ATOM 622 O O . LEU A 1 103 ? 3.436 8.504 47.749 1.00 22.30 82 LEU A O 1
ATOM 627 N N . ALA A 1 104 ? 5.522 9.299 48.047 1.00 22.61 83 ALA A N 1
ATOM 628 C CA . ALA A 1 104 ? 5.568 10.028 46.784 1.00 22.82 83 ALA A CA 1
ATOM 629 C C . ALA A 1 104 ? 5.562 9.080 45.578 1.00 23.17 83 ALA A C 1
ATOM 630 O O . ALA A 1 104 ? 4.825 9.306 44.610 1.00 23.32 83 ALA A O 1
ATOM 632 N N . LEU A 1 105 ? 6.368 8.020 45.646 1.00 23.34 84 LEU A N 1
ATOM 633 C CA . LEU A 1 105 ? 6.433 7.031 44.570 1.00 23.62 84 LEU A CA 1
ATOM 634 C C . LEU A 1 105 ? 5.118 6.257 44.455 1.00 24.02 84 LEU A C 1
ATOM 635 O O . LEU A 1 105 ? 4.667 5.971 43.349 1.00 24.00 84 LEU A O 1
ATOM 640 N N . GLU A 1 106 ? 4.512 5.930 45.600 1.00 24.42 85 GLU A N 1
ATOM 641 C CA . GLU A 1 106 ? 3.223 5.242 45.635 1.00 24.81 85 GLU A CA 1
ATOM 642 C C . GLU A 1 106 ? 2.157 6.065 44.927 1.00 25.12 85 GLU A C 1
ATOM 643 O O . GLU A 1 106 ? 1.378 5.530 44.137 1.00 25.17 85 GLU A O 1
ATOM 649 N N . ASN A 1 107 ? 2.139 7.366 45.211 1.00 25.46 86 ASN A N 1
ATOM 650 C CA . ASN A 1 107 ? 1.221 8.290 44.562 1.00 25.87 86 ASN A CA 1
ATOM 651 C C . ASN A 1 107 ? 1.390 8.283 43.046 1.00 26.15 86 ASN A C 1
ATOM 652 O O . ASN A 1 107 ? 0.412 8.171 42.312 1.00 26.23 86 ASN A O 1
ATOM 657 N N . ALA A 1 108 ? 2.639 8.381 42.589 1.00 26.58 87 ALA A N 1
ATOM 658 C CA . ALA A 1 108 ? 2.969 8.352 41.159 1.00 26.88 87 ALA A CA 1
ATOM 659 C C . ALA A 1 108 ? 2.540 7.047 40.481 1.00 27.27 87 ALA A C 1
ATOM 660 O O . ALA A 1 108 ? 2.087 7.065 39.338 1.00 27.45 87 ALA A O 1
ATOM 662 N N . LEU A 1 109 ? 2.683 5.927 41.190 1.00 27.72 88 LEU A N 1
ATOM 663 C CA . LEU A 1 109 ? 2.260 4.616 40.683 1.00 28.21 88 LEU A CA 1
ATOM 664 C C . LEU A 1 109 ? 0.736 4.416 40.706 1.00 28.71 88 LEU A C 1
ATOM 665 O O . LEU A 1 109 ? 0.185 3.753 39.827 1.00 28.89 88 LEU A O 1
ATOM 670 N N . ASN A 1 110 ? 0.071 4.980 41.713 1.00 29.32 89 ASN A N 1
ATOM 671 C CA . ASN A 1 110 ? -1.390 4.974 41.795 1.00 29.90 89 ASN A CA 1
ATOM 672 C C . ASN A 1 110 ? -2.055 5.653 40.604 1.00 30.26 89 ASN A C 1
ATOM 673 O O . ASN A 1 110 ? -3.066 5.174 40.104 1.00 30.39 89 ASN A O 1
ATOM 678 N N . HIS A 1 111 ? -1.477 6.764 40.154 1.00 30.69 90 HIS A N 1
ATOM 679 C CA . HIS A 1 111 ? -1.966 7.489 38.979 1.00 31.19 90 HIS A CA 1
ATOM 680 C C . HIS A 1 111 ? -1.853 6.689 37.679 1.00 31.19 90 HIS A C 1
ATOM 681 O O . HIS A 1 111 ? -2.531 6.996 36.699 1.00 31.25 90 HIS A O 1
ATOM 688 N N . LEU A 1 112 ? -0.991 5.674 37.678 1.00 31.14 91 LEU A N 1
ATOM 689 C CA . LEU A 1 112 ? -0.843 4.786 36.531 1.00 31.08 91 LEU A CA 1
ATOM 690 C C . LEU A 1 112 ? -1.590 3.470 36.740 1.00 31.22 91 LEU A C 1
ATOM 691 O O . LEU A 1 112 ? -1.427 2.534 35.962 1.00 31.25 91 LEU A O 1
ATOM 696 N N . ASN A 1 113 ? -2.412 3.420 37.793 1.00 31.48 92 ASN A N 1
ATOM 697 C CA . ASN A 1 113 ? -3.255 2.257 38.134 1.00 31.74 92 ASN A CA 1
ATOM 698 C C . ASN A 1 113 ? -2.468 0.983 38.455 1.00 31.37 92 ASN A C 1
ATOM 699 O O . ASN A 1 113 ? -2.960 -0.127 38.258 1.00 31.44 92 ASN A O 1
ATOM 704 N N . VAL A 1 114 ? -1.246 1.155 38.947 1.00 30.95 93 VAL A N 1
ATOM 705 C CA . VAL A 1 114 ? -0.425 0.035 39.386 1.00 30.60 93 VAL A CA 1
ATOM 706 C C . VAL A 1 114 ? -0.798 -0.320 40.819 1.00 30.34 93 VAL A C 1
ATOM 707 O O . VAL A 1 114 ? -0.800 0.551 41.691 1.00 30.36 93 VAL A O 1
ATOM 711 N N . ASN A 1 115 ? -1.132 -1.587 41.057 1.00 29.99 94 ASN A N 1
ATOM 712 C CA . ASN A 1 115 ? -1.412 -2.047 42.414 1.00 29.67 94 ASN A CA 1
ATOM 713 C C . ASN A 1 115 ? -0.114 -2.033 43.206 1.00 29.05 94 ASN A C 1
ATOM 714 O O . ASN A 1 115 ? 0.853 -2.701 42.846 1.00 29.03 94 ASN A O 1
ATOM 719 N N . THR A 1 116 ? -0.089 -1.232 44.262 1.00 28.22 95 THR A N 1
ATOM 720 C CA . THR A 1 116 ? 1.142 -0.969 44.996 1.00 27.43 95 THR A CA 1
ATOM 721 C C . THR A 1 116 ? 0.920 -0.823 46.506 1.00 26.58 95 THR A C 1
ATOM 722 O O . THR A 1 116 ? -0.147 -0.408 46.956 1.00 26.61 95 THR A O 1
ATOM 726 N N . ILE A 1 117 ? 1.937 -1.180 47.281 1.00 25.59 96 ILE A N 1
ATOM 727 C CA . ILE A 1 117 ? 1.872 -1.084 48.738 1.00 24.51 96 ILE A CA 1
ATOM 728 C C . ILE A 1 117 ? 3.208 -0.625 49.335 1.00 23.92 96 ILE A C 1
ATOM 729 O O . ILE A 1 117 ? 4.281 -1.051 48.892 1.00 23.74 96 ILE A O 1
ATOM 734 N N . VAL A 1 118 ? 3.128 0.263 50.323 1.00 22.97 97 VAL A N 1
ATOM 735 C CA . VAL A 1 118 ? 4.306 0.735 51.031 1.00 22.13 97 VAL A CA 1
ATOM 736 C C . VAL A 1 118 ? 4.488 -0.076 52.320 1.00 21.84 97 VAL A C 1
ATOM 737 O O . VAL A 1 118 ? 3.616 -0.088 53.196 1.00 21.86 97 VAL A O 1
ATOM 741 N N . LEU A 1 119 ? 5.614 -0.779 52.411 1.00 21.14 98 LEU A N 1
ATOM 742 C CA . LEU A 1 119 ? 5.894 -1.625 53.570 1.00 20.70 98 LEU A CA 1
ATOM 743 C C . LEU A 1 119 ? 7.084 -1.079 54.349 1.00 20.48 98 LEU A C 1
ATOM 744 O O . LEU A 1 119 ? 8.196 -0.963 53.824 1.00 20.27 98 LEU A O 1
ATOM 749 N N . SER A 1 120 ? 6.819 -0.722 55.599 1.00 20.26 99 SER A N 1
ATOM 750 C CA . SER A 1 120 ? 7.778 -0.021 56.426 1.00 20.38 99 SER A CA 1
ATOM 751 C C . SER A 1 120 ? 8.389 -0.915 57.493 1.00 20.57 99 SER A C 1
ATOM 752 O O . SER A 1 120 ? 7.700 -1.724 58.123 1.00 20.51 99 SER A O 1
ATOM 755 N N . ALA A 1 121 ? 9.691 -0.750 57.689 1.00 20.77 100 ALA A N 1
ATOM 756 C CA . ALA A 1 121 ? 10.405 -1.423 58.755 1.00 21.26 100 ALA A CA 1
ATOM 757 C C . ALA A 1 121 ? 10.027 -0.842 60.118 1.00 21.61 100 ALA A C 1
ATOM 758 O O . ALA A 1 121 ? 10.205 -1.496 61.144 1.00 21.68 100 ALA A O 1
ATOM 760 N N . ILE A 1 122 ? 9.531 0.394 60.117 1.00 22.02 101 ILE A N 1
ATOM 761 C CA . ILE A 1 122 ? 9.043 1.023 61.341 1.00 22.64 101 ILE A CA 1
ATOM 762 C C . ILE A 1 122 ? 7.525 1.206 61.298 1.00 22.68 101 ILE A C 1
ATOM 763 O O . ILE A 1 122 ? 6.976 1.704 60.316 1.00 22.73 101 ILE A O 1
ATOM 768 N N . LYS A 1 123 ? 6.863 0.785 62.369 1.00 22.91 102 LYS A N 1
ATOM 769 C CA . LYS A 1 123 ? 5.414 0.887 62.489 1.00 23.25 102 LYS A CA 1
ATOM 770 C C . LYS A 1 123 ? 4.966 2.345 62.546 1.00 23.37 102 LYS A C 1
ATOM 771 O O . LYS A 1 123 ? 5.470 3.126 63.353 1.00 23.28 102 LYS A O 1
ATOM 777 N N . CYS A 1 124 ? 4.039 2.696 61.657 1.00 23.66 103 CYS A N 1
ATOM 778 C CA . CYS A 1 124 ? 3.426 4.019 61.612 1.00 23.92 103 CYS A CA 1
ATOM 779 C C . CYS A 1 124 ? 2.118 3.913 60.831 1.00 24.11 103 CYS A C 1
ATOM 780 O O . CYS A 1 124 ? 2.031 4.317 59.667 1.00 24.04 103 CYS A O 1
ATOM 783 N N . ASP A 1 125 ? 1.106 3.364 61.499 1.00 24.41 104 ASP A N 1
ATOM 784 C CA . ASP A 1 125 ? -0.154 2.953 60.870 1.00 24.80 104 ASP A CA 1
ATOM 785 C C . ASP A 1 125 ? -0.919 4.048 60.127 1.00 24.73 104 ASP A C 1
ATOM 786 O O . ASP A 1 125 ? -1.612 3.758 59.153 1.00 24.91 104 ASP A O 1
ATOM 791 N N . LYS A 1 126 ? -0.795 5.293 60.573 1.00 24.59 105 LYS A N 1
ATOM 792 C CA . LYS A 1 126 ? -1.511 6.399 59.938 1.00 24.79 105 LYS A CA 1
ATOM 793 C C . LYS A 1 126 ? -0.948 6.773 58.562 1.00 24.58 105 LYS A C 1
ATOM 794 O O . LYS A 1 126 ? -1.601 7.483 57.793 1.00 24.39 105 LYS A O 1
ATOM 800 N N . LEU A 1 127 ? 0.253 6.280 58.259 1.00 24.28 106 LEU A N 1
ATOM 801 C CA . LEU A 1 127 ? 0.951 6.641 57.030 1.00 24.21 106 LEU A CA 1
ATOM 802 C C . LEU A 1 127 ? 1.259 5.454 56.116 1.00 23.98 106 LEU A C 1
ATOM 803 O O . LEU A 1 127 ? 1.124 5.556 54.894 1.00 24.10 106 LEU A O 1
ATOM 808 N N . VAL A 1 128 ? 1.680 4.341 56.715 1.00 23.74 107 VAL A N 1
ATOM 809 C CA . VAL A 1 128 ? 2.229 3.203 55.979 1.00 23.50 107 VAL A CA 1
ATOM 810 C C . VAL A 1 128 ? 1.810 1.867 56.595 1.00 23.59 107 VAL A C 1
ATOM 811 O O . VAL A 1 128 ? 1.437 1.808 57.763 1.00 23.51 107 VAL A O 1
ATOM 815 N N . HIS A 1 129 ? 1.883 0.799 55.804 1.00 23.77 108 HIS A N 1
ATOM 816 C CA . HIS A 1 129 ? 1.759 -0.558 56.330 1.00 24.08 108 HIS A CA 1
ATOM 817 C C . HIS A 1 129 ? 3.109 -1.045 56.853 1.00 24.20 108 HIS A C 1
ATOM 818 O O . HIS A 1 129 ? 4.171 -0.581 56.424 1.00 24.18 108 HIS A O 1
ATOM 825 N N . GLU A 1 130 ? 3.058 -1.995 57.775 1.00 24.36 109 GLU A N 1
ATOM 826 C CA . GLU A 1 130 ? 4.260 -2.543 58.374 1.00 24.65 109 GLU A CA 1
ATOM 827 C C . GLU A 1 130 ? 4.757 -3.739 57.564 1.00 24.44 109 GLU A C 1
ATOM 828 O O . GLU A 1 130 ? 3.963 -4.582 57.160 1.00 24.28 109 GLU A O 1
ATOM 834 N N . SER A 1 131 ? 6.063 -3.809 57.318 1.00 24.36 110 SER A N 1
ATOM 835 C CA . SER A 1 131 ? 6.632 -5.005 56.707 1.00 24.64 110 SER A CA 1
ATOM 836 C C . SER A 1 131 ? 6.685 -6.158 57.717 1.00 24.84 110 SER A C 1
ATOM 837 O O . SER A 1 131 ? 6.976 -5.955 58.898 1.00 25.03 110 SER A O 1
ATOM 840 N N . SER A 1 132 ? 6.363 -7.357 57.243 1.00 25.02 111 SER A N 1
ATOM 841 C CA . SER A 1 132 ? 6.446 -8.583 58.032 1.00 25.18 111 SER A CA 1
ATOM 842 C C . SER A 1 132 ? 6.422 -9.754 57.064 1.00 25.09 111 SER A C 1
ATOM 843 O O . SER A 1 132 ? 6.125 -9.568 55.884 1.00 25.22 111 SER A O 1
ATOM 846 N N . ALA A 1 133 ? 6.729 -10.953 57.553 1.00 25.14 112 ALA A N 1
ATOM 847 C CA . ALA A 1 133 ? 6.646 -12.161 56.726 1.00 25.29 112 ALA A CA 1
ATOM 848 C C . ALA A 1 133 ? 5.259 -12.315 56.099 1.00 25.48 112 ALA A C 1
ATOM 849 O O . ALA A 1 133 ? 5.144 -12.554 54.900 1.00 25.49 112 ALA A O 1
ATOM 851 N N . ASN A 1 134 ? 4.215 -12.155 56.911 1.00 25.80 113 ASN A N 1
ATOM 852 C CA . ASN A 1 134 ? 2.836 -12.261 56.432 1.00 26.13 113 ASN A CA 1
ATOM 853 C C . ASN A 1 134 ? 2.467 -11.221 55.371 1.00 26.08 113 ASN A C 1
ATOM 854 O O . ASN A 1 134 ? 1.890 -11.568 54.342 1.00 26.01 113 ASN A O 1
ATOM 859 N N . ASN A 1 135 ? 2.813 -9.960 55.621 1.00 26.06 114 ASN A N 1
ATOM 860 C CA . ASN A 1 135 ? 2.462 -8.865 54.722 1.00 26.11 114 ASN A CA 1
ATOM 861 C C . ASN A 1 135 ? 3.201 -8.904 53.388 1.00 26.33 114 ASN A C 1
ATOM 862 O O . ASN A 1 135 ? 2.649 -8.509 52.362 1.00 26.46 114 ASN A O 1
ATOM 867 N N . ILE A 1 136 ? 4.447 -9.371 53.408 1.00 26.65 115 ILE A N 1
ATOM 868 C CA . ILE A 1 136 ? 5.214 -9.565 52.178 1.00 27.13 115 ILE A CA 1
ATOM 869 C C . ILE A 1 136 ? 4.582 -10.683 51.339 1.00 27.69 115 ILE A C 1
ATOM 870 O O . ILE A 1 136 ? 4.298 -10.495 50.151 1.00 27.69 115 ILE A O 1
ATOM 875 N N . LYS A 1 137 ? 4.343 -11.826 51.980 1.00 28.38 116 LYS A N 1
ATOM 876 C CA . LYS A 1 137 ? 3.654 -12.959 51.367 1.00 29.29 116 LYS A CA 1
ATOM 877 C C . LYS A 1 137 ? 2.326 -12.537 50.742 1.00 29.74 116 LYS A C 1
ATOM 878 O O . LYS A 1 137 ? 2.030 -12.887 49.599 1.00 29.90 116 LYS A O 1
ATOM 884 N N . LYS A 1 138 ? 1.541 -11.778 51.504 1.00 30.16 117 LYS A N 1
ATOM 885 C CA . LYS A 1 138 ? 0.245 -11.260 51.066 1.00 30.78 117 LYS A CA 1
ATOM 886 C C . LYS A 1 138 ? 0.369 -10.325 49.855 1.00 31.01 117 LYS A C 1
ATOM 887 O O . LYS A 1 138 ? -0.462 -10.369 48.937 1.00 30.96 117 LYS A O 1
ATOM 893 N N . ALA A 1 139 ? 1.400 -9.479 49.862 1.00 31.19 118 ALA A N 1
ATOM 894 C CA . ALA A 1 139 ? 1.629 -8.542 48.769 1.00 31.40 118 ALA A CA 1
ATOM 895 C C . ALA A 1 139 ? 2.117 -9.242 47.502 1.00 31.65 118 ALA A C 1
ATOM 896 O O . ALA A 1 139 ? 1.772 -8.828 46.399 1.00 31.64 118 ALA A O 1
ATOM 898 N N . ILE A 1 140 ? 2.907 -10.300 47.668 1.00 32.07 119 ILE A N 1
ATOM 899 C CA . ILE A 1 140 ? 3.372 -11.113 46.544 1.00 32.57 119 ILE A CA 1
ATOM 900 C C . ILE A 1 140 ? 2.207 -11.849 45.861 1.00 33.03 119 ILE A C 1
ATOM 901 O O . ILE A 1 140 ? 2.101 -11.849 44.632 1.00 33.27 119 ILE A O 1
ATOM 906 N N . GLU A 1 141 ? 1.331 -12.455 46.661 1.00 33.41 120 GLU A N 1
ATOM 907 C CA . GLU A 1 141 ? 0.162 -13.169 46.143 1.00 33.93 120 GLU A CA 1
ATOM 908 C C . GLU A 1 141 ? -0.741 -12.243 45.326 1.00 33.83 120 GLU A C 1
ATOM 909 O O . GLU A 1 141 ? -1.224 -12.617 44.254 1.00 33.98 120 GLU A O 1
ATOM 915 N N . LYS A 1 142 ? -0.940 -11.029 45.834 1.00 33.60 121 LYS A N 1
ATOM 916 C CA . LYS A 1 142 ? -1.694 -9.993 45.134 1.00 33.32 121 LYS A CA 1
ATOM 917 C C . LYS A 1 142 ? -0.928 -9.382 43.961 1.00 33.03 121 LYS A C 1
ATOM 918 O O . LYS A 1 14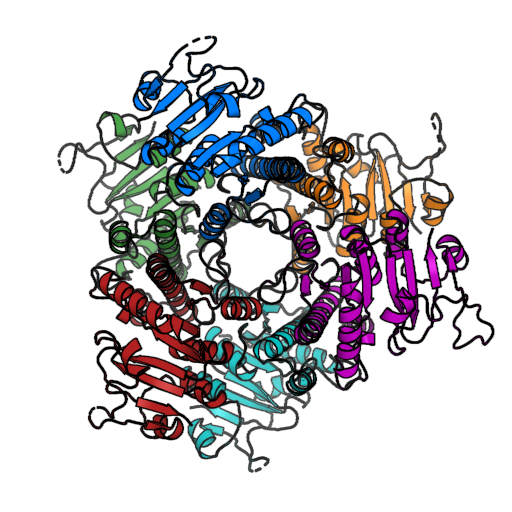2 ? -1.493 -8.592 43.204 1.00 33.13 121 LYS A O 1
ATOM 924 N N . GLU A 1 143 ? 0.353 -9.733 43.830 1.00 32.56 122 GLU A N 1
ATOM 925 C CA . GLU A 1 143 ? 1.229 -9.175 42.792 1.00 32.12 122 GLU A CA 1
ATOM 926 C C . GLU A 1 143 ? 1.315 -7.644 42.855 1.00 31.17 122 GLU A C 1
ATOM 927 O O . GLU A 1 143 ? 1.281 -6.972 41.824 1.00 31.19 122 GLU A O 1
ATOM 933 N N . GLN A 1 144 ? 1.402 -7.100 44.066 1.00 29.95 123 GLN A N 1
ATOM 934 C CA . GLN A 1 144 ? 1.589 -5.664 44.252 1.00 28.62 123 GLN A CA 1
ATOM 935 C C . GLN A 1 144 ? 3.056 -5.293 44.085 1.00 27.76 123 GLN A C 1
ATOM 936 O O . GLN A 1 144 ? 3.950 -6.100 44.347 1.00 27.72 123 GLN A O 1
ATOM 942 N N . VAL A 1 145 ? 3.298 -4.068 43.640 1.00 26.64 124 VAL A N 1
ATOM 943 C CA . VAL A 1 145 ? 4.631 -3.507 43.681 1.00 25.54 124 VAL A CA 1
ATOM 944 C C . VAL A 1 145 ? 4.885 -3.155 45.143 1.00 25.00 124 VAL A C 1
ATOM 945 O O . VAL A 1 145 ? 4.108 -2.424 45.760 1.00 24.85 124 VAL A O 1
ATOM 949 N N . MET A 1 146 ? 5.953 -3.714 45.698 1.00 24.14 125 MET A N 1
ATOM 950 C CA . MET A 1 146 ? 6.296 -3.484 47.089 1.00 23.52 125 MET A CA 1
ATOM 951 C C . MET A 1 146 ? 7.318 -2.373 47.208 1.00 22.81 125 MET A C 1
ATOM 952 O O . MET A 1 146 ? 8.419 -2.472 46.685 1.00 22.81 125 MET A O 1
ATOM 957 N N . ILE A 1 147 ? 6.929 -1.300 47.881 1.00 22.09 126 ILE A N 1
ATOM 958 C CA . ILE A 1 147 ? 7.830 -0.189 48.128 1.00 21.33 126 ILE A CA 1
ATOM 959 C C . ILE A 1 147 ? 8.314 -0.296 49.572 1.00 20.89 126 ILE A C 1
ATOM 960 O O . ILE A 1 147 ? 7.560 -0.029 50.513 1.00 20.79 126 ILE A O 1
ATOM 965 N N . PHE A 1 148 ? 9.568 -0.714 49.729 1.00 20.32 127 PHE A N 1
ATOM 966 C CA . PHE A 1 148 ? 10.156 -0.932 51.045 1.00 19.91 127 PHE A CA 1
ATOM 967 C C . PHE A 1 148 ? 10.809 0.329 51.585 1.00 19.71 127 PHE A C 1
ATOM 968 O O . PHE A 1 148 ? 11.578 1.005 50.902 1.00 19.71 127 PHE A O 1
ATOM 976 N N . VAL A 1 149 ? 10.509 0.617 52.840 1.00 19.55 128 VAL A N 1
ATOM 977 C CA . VAL A 1 149 ? 10.691 1.941 53.393 1.00 19.40 128 VAL A CA 1
ATOM 978 C C . VAL A 1 149 ? 11.230 1.838 54.823 1.00 19.28 128 VAL A C 1
ATOM 979 O O . VAL A 1 149 ? 10.982 0.838 55.506 1.00 19.09 128 VAL A O 1
ATOM 983 N N . ALA A 1 150 ? 11.990 2.849 55.249 1.00 19.25 129 ALA A N 1
ATOM 984 C CA . ALA A 1 150 ? 12.567 2.915 56.602 1.00 19.44 129 ALA A CA 1
ATOM 985 C C . ALA A 1 150 ? 13.630 1.845 56.906 1.00 19.68 129 ALA A C 1
ATOM 986 O O . ALA A 1 150 ? 13.864 1.502 58.068 1.00 19.86 129 ALA A O 1
ATOM 988 N N . GLY A 1 151 ? 14.270 1.337 55.858 1.00 19.81 130 GLY A N 1
ATOM 989 C CA . GLY A 1 151 ? 15.373 0.390 55.985 1.00 20.00 130 GLY A CA 1
ATOM 990 C C . GLY A 1 151 ? 15.043 -0.890 56.731 1.00 20.39 130 GLY A C 1
ATOM 991 O O . GLY A 1 151 ? 14.143 -1.642 56.346 1.00 20.23 130 GLY A O 1
ATOM 992 N N . THR A 1 152 ? 15.804 -1.131 57.794 1.00 20.65 131 THR A N 1
ATOM 993 C CA . THR A 1 152 ? 15.613 -2.263 58.694 1.00 20.98 131 THR A CA 1
ATOM 994 C C . THR A 1 152 ? 15.022 -1.789 60.021 1.00 21.23 131 THR A C 1
ATOM 995 O O . THR A 1 152 ? 14.746 -2.594 60.916 1.00 21.23 131 THR A O 1
ATOM 999 N N . GLY A 1 153 ? 14.827 -0.477 60.141 1.00 21.49 132 GLY A N 1
ATOM 1000 C CA . GLY A 1 153 ? 14.366 0.120 61.391 1.00 21.92 132 GLY A CA 1
ATOM 1001 C C . GLY A 1 153 ? 15.488 0.232 62.409 1.00 22.20 132 GLY A C 1
ATOM 1002 O O . GLY A 1 153 ? 15.252 0.582 63.567 1.00 22.47 132 GLY A O 1
ATOM 1003 N N . PHE A 1 154 ? 16.708 -0.053 61.957 1.00 22.28 133 PHE A N 1
ATOM 1004 C CA . PHE A 1 154 ? 17.898 -0.061 62.786 1.00 22.49 133 PHE A CA 1
ATOM 1005 C C . PHE A 1 154 ? 18.969 0.858 62.216 1.00 22.55 133 PHE A C 1
ATOM 1006 O O . PHE A 1 154 ? 19.108 0.969 60.996 1.00 22.38 133 PHE A O 1
ATOM 1014 N N . PRO A 1 155 ? 19.749 1.502 63.098 1.00 22.73 134 PRO A N 1
ATOM 1015 C CA . PRO A 1 155 ? 20.901 2.275 62.651 1.00 23.03 134 PRO A CA 1
ATOM 1016 C C . PRO A 1 155 ? 22.037 1.359 62.182 1.00 23.36 134 PRO A C 1
ATOM 1017 O O . PRO A 1 155 ? 22.002 0.148 62.438 1.00 23.20 134 PRO A O 1
ATOM 1021 N N . TYR A 1 156 ? 23.031 1.947 61.519 1.00 23.72 135 TYR A N 1
ATOM 1022 C CA . TYR A 1 156 ? 24.233 1.241 61.058 1.00 24.27 135 TYR A CA 1
ATOM 1023 C C . TYR A 1 156 ? 23.975 0.332 59.861 1.00 24.74 135 TYR A C 1
ATOM 1024 O O . TYR A 1 156 ? 24.724 -0.620 59.614 1.00 24.78 135 TYR A O 1
ATOM 1033 N N . PHE A 1 157 ? 22.908 0.639 59.123 1.00 25.37 136 PHE A N 1
ATOM 1034 C CA . PHE A 1 157 ? 22.612 -0.019 57.849 1.00 25.75 136 PHE A CA 1
ATOM 1035 C C . PHE A 1 157 ? 22.599 0.996 56.731 1.00 25.92 136 PHE A C 1
ATOM 1036 O O . PHE A 1 157 ? 22.163 2.133 56.917 1.00 26.18 136 PHE A O 1
ATOM 1044 N N . THR A 1 158 ? 23.086 0.578 55.571 1.00 26.09 137 THR A N 1
ATOM 1045 C CA . THR A 1 158 ? 23.043 1.405 54.377 1.00 26.10 137 THR A CA 1
ATOM 1046 C C . THR A 1 158 ? 21.847 0.973 53.536 1.00 25.98 137 THR A C 1
ATOM 1047 O O . THR A 1 158 ? 21.272 -0.087 53.772 1.00 26.11 137 THR A O 1
ATOM 1051 N N . THR A 1 159 ? 21.479 1.800 52.563 1.00 25.96 138 THR A N 1
ATOM 1052 C CA . THR A 1 159 ? 20.455 1.453 51.579 1.00 26.05 138 THR A CA 1
ATOM 1053 C C . THR A 1 159 ? 20.791 0.136 50.854 1.00 25.93 138 THR A C 1
ATOM 1054 O O . THR A 1 159 ? 19.895 -0.676 50.581 1.00 26.07 138 THR A O 1
ATOM 1058 N N . ASP A 1 160 ? 22.075 -0.076 50.561 1.00 25.68 139 ASP A N 1
ATOM 1059 C CA . ASP A 1 160 ? 22.537 -1.319 49.923 1.00 25.49 139 ASP A CA 1
ATOM 1060 C C . ASP A 1 160 ? 22.275 -2.560 50.779 1.00 25.13 139 ASP A C 1
ATOM 1061 O O . ASP A 1 160 ? 21.800 -3.576 50.270 1.00 24.94 139 ASP A O 1
ATOM 1066 N N . SER A 1 161 ? 22.583 -2.467 52.071 1.00 24.84 140 SER A N 1
ATOM 1067 C CA . SER A 1 161 ? 22.346 -3.555 53.019 1.00 24.67 140 SER A CA 1
ATOM 1068 C C . SER A 1 161 ? 20.866 -3.902 53.133 1.00 24.36 140 SER A C 1
ATOM 1069 O O . SER A 1 161 ? 20.510 -5.076 53.214 1.00 24.35 140 SER A O 1
ATOM 1072 N N . CYS A 1 162 ? 20.017 -2.876 53.142 1.00 23.96 141 CYS A N 1
ATOM 1073 C CA . CYS A 1 162 ? 18.568 -3.061 53.172 1.00 23.96 141 CYS A CA 1
ATOM 1074 C C . CYS A 1 162 ? 18.093 -3.747 51.900 1.00 23.32 141 CYS A C 1
ATOM 1075 O O . CYS A 1 162 ? 17.233 -4.626 51.946 1.00 23.16 141 CYS A O 1
ATOM 1078 N N . ALA A 1 163 ? 18.669 -3.335 50.772 1.00 22.74 142 ALA A N 1
ATOM 1079 C CA . ALA A 1 163 ? 18.378 -3.937 49.481 1.00 22.42 142 ALA A CA 1
ATOM 1080 C C . ALA A 1 163 ? 18.719 -5.427 49.492 1.00 22.24 142 ALA A C 1
ATOM 1081 O O . ALA A 1 163 ? 17.950 -6.242 48.972 1.00 22.13 142 ALA A O 1
ATOM 1083 N N . ALA A 1 164 ? 19.855 -5.772 50.099 1.00 21.92 143 ALA A N 1
ATOM 1084 C CA . ALA A 1 164 ? 20.261 -7.172 50.252 1.00 22.04 143 ALA A CA 1
ATOM 1085 C C . ALA A 1 164 ? 19.264 -7.961 51.097 1.00 21.98 143 ALA A C 1
ATOM 1086 O O . ALA A 1 164 ? 18.852 -9.059 50.718 1.00 22.01 143 ALA A O 1
ATOM 1088 N N . ILE A 1 165 ? 18.873 -7.386 52.232 1.00 22.07 144 ILE A N 1
ATOM 1089 C CA . ILE A 1 165 ? 17.941 -8.036 53.155 1.00 22.23 144 ILE A CA 1
ATOM 1090 C C . ILE A 1 165 ? 16.570 -8.226 52.519 1.00 22.12 144 ILE A C 1
ATOM 1091 O O . ILE A 1 165 ? 15.981 -9.301 52.632 1.00 22.07 144 ILE A O 1
ATOM 1096 N N . ARG A 1 166 ? 16.081 -7.193 51.832 1.00 22.17 145 ARG A N 1
ATOM 1097 C CA . ARG A 1 166 ? 14.792 -7.290 51.148 1.00 22.23 145 ARG A CA 1
ATOM 1098 C C . ARG A 1 166 ? 14.829 -8.295 50.003 1.00 22.34 145 ARG A C 1
ATOM 1099 O O . ARG A 1 166 ? 13.842 -8.982 49.768 1.00 22.47 145 ARG A O 1
ATOM 1107 N N . ALA A 1 167 ? 15.962 -8.390 49.308 1.00 22.55 146 ALA A N 1
ATOM 1108 C CA . ALA A 1 167 ? 16.113 -9.370 48.225 1.00 22.95 146 ALA A CA 1
ATOM 1109 C C . ALA A 1 167 ? 16.023 -10.800 48.753 1.00 23.37 146 ALA A C 1
ATOM 1110 O O . ALA A 1 167 ? 15.288 -11.622 48.207 1.00 23.45 146 ALA A O 1
ATOM 1112 N N . ALA A 1 168 ? 16.748 -11.083 49.830 1.00 23.90 147 ALA A N 1
ATOM 1113 C CA . ALA A 1 168 ? 16.705 -12.401 50.454 1.00 24.38 147 ALA A CA 1
ATOM 1114 C C . ALA A 1 168 ? 15.309 -12.702 51.011 1.00 24.76 147 ALA A C 1
ATOM 1115 O O . ALA A 1 168 ? 14.781 -13.806 50.825 1.00 24.87 147 ALA A O 1
ATOM 1117 N N . GLU A 1 169 ? 14.713 -11.705 51.660 1.00 25.17 148 GLU A N 1
ATOM 1118 C CA . GLU A 1 169 ? 13.380 -11.820 52.245 1.00 25.74 148 GLU A CA 1
ATOM 1119 C C . GLU A 1 169 ? 12.289 -12.102 51.198 1.00 25.96 148 GLU A C 1
ATOM 1120 O O . GLU A 1 169 ? 11.385 -12.903 51.436 1.00 26.14 148 GLU A O 1
ATOM 1126 N N . THR A 1 170 ? 12.385 -11.446 50.045 1.00 26.22 149 THR A N 1
ATOM 1127 C CA . THR A 1 170 ? 11.422 -11.636 48.955 1.00 26.48 149 THR A CA 1
ATOM 1128 C C . THR A 1 170 ? 11.822 -12.768 48.015 1.00 27.06 149 THR A C 1
ATOM 1129 O O . THR A 1 170 ? 11.104 -13.059 47.061 1.00 27.03 149 THR A O 1
ATOM 1133 N N . GLU A 1 171 ? 12.967 -13.396 48.289 1.00 27.78 150 GLU A N 1
ATOM 1134 C CA . GLU A 1 171 ? 13.534 -14.446 47.433 1.00 28.61 150 GLU A CA 1
ATOM 1135 C C . GLU A 1 171 ? 13.785 -13.914 46.012 1.00 28.70 150 GLU A C 1
ATOM 1136 O O . GLU A 1 171 ? 13.508 -14.586 45.018 1.00 28.64 150 GLU A O 1
ATOM 1142 N N . SER A 1 172 ? 14.303 -12.687 45.948 1.00 28.90 151 SER A N 1
ATOM 1143 C CA . SER A 1 172 ? 14.764 -12.069 44.705 1.00 29.16 151 SER A CA 1
ATOM 1144 C C . SER A 1 172 ? 16.221 -12.454 44.478 1.00 29.44 151 SER A C 1
ATOM 1145 O O . SER A 1 172 ? 17.050 -12.302 45.373 1.00 29.46 151 SER A O 1
ATOM 1148 N N . SER A 1 173 ? 16.524 -12.958 43.285 1.00 29.82 152 SER A N 1
ATOM 1149 C CA . SER A 1 173 ? 17.871 -13.433 42.959 1.00 30.27 152 SER A CA 1
ATOM 1150 C C . SER A 1 173 ? 18.788 -12.318 42.466 1.00 30.33 152 SER A C 1
ATOM 1151 O O . SER A 1 173 ? 19.996 -12.511 42.359 1.00 30.41 152 SER A O 1
ATOM 1154 N N . ILE A 1 174 ? 18.211 -11.151 42.190 1.00 30.56 153 ILE A N 1
ATOM 1155 C CA . ILE A 1 174 ? 18.955 -10.037 41.599 1.00 30.92 153 ILE A CA 1
ATOM 1156 C C . ILE A 1 174 ? 18.539 -8.659 42.139 1.00 31.04 153 ILE A C 1
ATOM 1157 O O . ILE A 1 174 ? 17.355 -8.389 42.342 1.00 31.05 153 ILE A O 1
ATOM 1162 N N . ILE A 1 175 ? 19.530 -7.805 42.384 1.00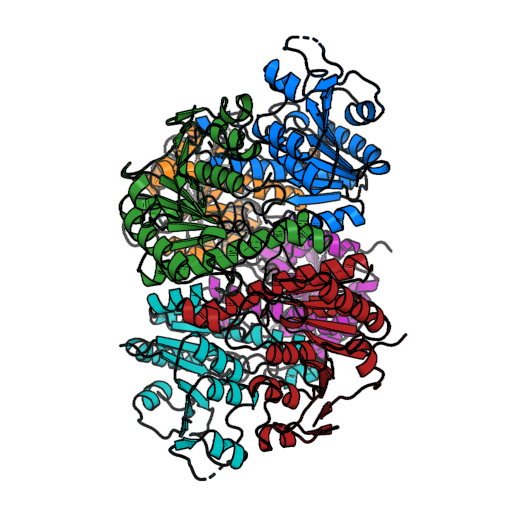 31.21 154 ILE A N 1
ATOM 1163 C CA . ILE A 1 175 ? 19.294 -6.411 42.751 1.00 31.48 154 ILE A CA 1
ATOM 1164 C C . ILE A 1 175 ? 19.764 -5.514 41.612 1.00 32.02 154 ILE A C 1
ATOM 1165 O O . ILE A 1 175 ? 20.927 -5.578 41.200 1.00 31.83 154 ILE A O 1
ATOM 1170 N N . LEU A 1 176 ? 18.853 -4.694 41.094 1.00 32.76 155 LEU A N 1
ATOM 1171 C CA . LEU A 1 176 ? 19.210 -3.675 40.111 1.00 33.63 155 LEU A CA 1
ATOM 1172 C C . LEU A 1 176 ? 19.831 -2.494 40.845 1.00 34.37 155 LEU A C 1
ATOM 1173 O O . LEU A 1 176 ? 19.155 -1.780 41.587 1.00 34.25 155 LEU A O 1
ATOM 1178 N N . MET A 1 177 ? 21.128 -2.311 40.634 1.00 35.56 156 MET A N 1
ATOM 1179 C CA . MET A 1 177 ? 21.914 -1.305 41.335 1.00 36.77 156 MET A CA 1
ATOM 1180 C C . MET A 1 177 ? 22.109 -0.075 40.466 1.00 37.19 156 MET A C 1
ATOM 1181 O O . MET A 1 177 ? 23.135 0.055 39.796 1.00 37.29 156 MET A O 1
ATOM 1186 N N . GLY A 1 178 ? 21.128 0.820 40.475 1.00 37.87 157 GLY A N 1
ATOM 1187 C CA . GLY A 1 178 ? 21.195 2.042 39.681 1.00 38.86 157 GLY A CA 1
ATOM 1188 C C . GLY A 1 178 ? 22.232 3.014 40.206 1.00 39.63 157 GLY A C 1
ATOM 1189 O O . GLY A 1 178 ? 22.192 3.414 41.369 1.00 39.61 157 GLY A O 1
ATOM 1190 N N . LYS A 1 179 ? 23.174 3.379 39.343 1.00 40.44 158 LYS A N 1
ATOM 1191 C CA . LYS A 1 179 ? 24.186 4.374 39.676 1.00 41.36 158 LYS A CA 1
ATOM 1192 C C . LYS A 1 179 ? 23.873 5.679 38.947 1.00 41.88 158 LYS A C 1
ATOM 1193 O O . LYS A 1 179 ? 23.376 5.662 37.817 1.00 41.86 158 LYS A O 1
ATOM 1199 N N . ASN A 1 180 ? 24.169 6.802 39.598 1.00 42.61 159 ASN A N 1
ATOM 1200 C CA . ASN A 1 180 ? 23.896 8.123 39.040 1.00 43.37 159 ASN A CA 1
ATOM 1201 C C . ASN A 1 180 ? 25.089 8.658 38.256 1.00 43.91 159 ASN A C 1
ATOM 1202 O O . ASN A 1 180 ? 25.957 9.328 38.817 1.00 44.11 159 ASN A O 1
ATOM 1207 N N . GLY A 1 181 ? 25.136 8.346 36.961 1.00 44.50 160 GLY A N 1
ATOM 1208 C CA . GLY A 1 181 ? 26.217 8.818 36.096 1.00 45.21 160 GLY A CA 1
ATOM 1209 C C . GLY A 1 181 ? 27.148 7.759 35.522 1.00 45.75 160 GLY A C 1
ATOM 1210 O O . GLY A 1 181 ? 27.612 7.903 34.393 1.00 45.98 160 GLY A O 1
ATOM 1211 N N . VAL A 1 182 ? 27.447 6.704 36.283 1.00 46.21 161 VAL A N 1
ATOM 1212 C CA . VAL A 1 182 ? 28.362 5.652 35.797 1.00 46.63 161 VAL A CA 1
ATOM 1213 C C . VAL A 1 182 ? 27.670 4.450 35.150 1.00 46.94 161 VAL A C 1
ATOM 1214 O O . VAL A 1 182 ? 26.691 3.921 35.676 1.00 47.06 161 VAL A O 1
ATOM 1218 N N . ASP A 1 183 ? 28.215 4.029 34.010 1.00 47.39 162 ASP A N 1
ATOM 1219 C CA . ASP A 1 183 ? 27.703 2.907 33.219 1.00 47.81 162 ASP A CA 1
ATOM 1220 C C . ASP A 1 183 ? 27.765 1.547 33.922 1.00 47.98 162 ASP A C 1
ATOM 1221 O O . ASP A 1 183 ? 26.943 0.672 33.644 1.00 47.95 162 ASP A O 1
ATOM 1226 N N . GLY A 1 184 ? 28.743 1.360 34.806 1.00 48.20 163 GLY A N 1
ATOM 1227 C CA . GLY A 1 184 ? 28.935 0.073 35.472 1.00 48.66 163 GLY A CA 1
ATOM 1228 C C . GLY A 1 184 ? 30.028 0.074 36.520 1.00 49.04 163 GLY A C 1
ATOM 1229 O O . GLY A 1 184 ? 30.070 0.954 37.377 1.00 49.00 163 GLY A O 1
ATOM 1230 N N . VAL A 1 185 ? 30.907 -0.924 36.455 1.00 49.63 164 VAL A N 1
ATOM 1231 C CA . VAL A 1 185 ? 32.001 -1.072 37.423 1.00 50.28 164 VAL A CA 1
ATOM 1232 C C . VAL A 1 185 ? 33.381 -0.906 36.758 1.00 50.80 164 VAL A C 1
ATOM 1233 O O . VAL A 1 185 ? 33.902 -1.828 36.125 1.00 50.63 164 VAL A O 1
ATOM 1237 N N . TYR A 1 186 ? 33.949 0.290 36.903 1.00 51.59 165 TYR A N 1
ATOM 1238 C CA . TYR A 1 186 ? 35.277 0.616 36.384 1.00 52.32 165 TYR A CA 1
ATOM 1239 C C . TYR A 1 186 ? 36.278 0.611 37.534 1.00 52.67 165 TYR A C 1
ATOM 1240 O O . TYR A 1 186 ? 36.189 -0.212 38.452 1.00 52.75 165 TYR A O 1
ATOM 1249 N N . ASP A 1 187 ? 37.242 1.529 37.445 1.00 53.17 166 ASP A N 1
ATOM 1250 C CA . ASP A 1 187 ? 38.061 1.974 38.573 1.00 53.55 166 ASP A CA 1
ATOM 1251 C C . ASP A 1 187 ? 38.035 3.511 38.581 1.00 53.96 166 ASP A C 1
ATOM 1252 O O . ASP A 1 187 ? 39.048 4.169 38.840 1.00 54.04 166 ASP A O 1
ATOM 1257 N N . SER A 1 188 ? 36.850 4.054 38.288 1.00 54.45 167 SER A N 1
ATOM 1258 C CA . SER A 1 188 ? 36.564 5.499 38.207 1.00 54.94 167 SER A CA 1
ATOM 1259 C C . SER A 1 188 ? 36.999 6.099 36.866 1.00 55.35 167 SER A C 1
ATOM 1260 O O . SER A 1 188 ? 37.709 5.451 36.094 1.00 55.28 167 SER A O 1
ATOM 1263 N N . ASP A 1 189 ? 36.556 7.327 36.592 1.00 55.74 168 ASP A N 1
ATOM 1264 C CA . ASP A 1 189 ? 36.897 8.021 35.342 1.00 56.14 168 ASP A CA 1
ATOM 1265 C C . ASP A 1 189 ? 38.293 8.659 35.360 1.00 56.18 168 ASP A C 1
ATOM 1266 O O . ASP A 1 189 ? 38.609 9.500 36.209 1.00 56.17 168 ASP A O 1
ATOM 1271 N N . PHE A 1 198 ? 36.592 -1.310 32.171 1.00 57.52 177 PHE A N 1
ATOM 1272 C CA . PHE A 1 198 ? 35.181 -1.656 32.297 1.00 57.41 177 PHE A CA 1
ATOM 1273 C C . PHE A 1 198 ? 34.977 -3.161 32.435 1.00 57.44 177 PHE A C 1
ATOM 1274 O O . PHE A 1 198 ? 35.382 -3.936 31.567 1.00 57.46 177 PHE A O 1
ATOM 1282 N N . TYR A 1 199 ? 34.342 -3.561 33.533 1.00 57.53 178 TYR A N 1
ATOM 1283 C CA . TYR A 1 199 ? 33.973 -4.954 33.760 1.00 57.53 178 TYR A CA 1
ATOM 1284 C C . TYR A 1 199 ? 32.549 -5.198 33.295 1.00 57.39 178 TYR A C 1
ATOM 1285 O O . TYR A 1 199 ? 31.639 -4.435 33.617 1.00 57.54 178 TYR A O 1
ATOM 1294 N N . GLU A 1 200 ? 32.368 -6.265 32.529 1.00 57.26 179 GLU A N 1
ATOM 1295 C CA . GLU A 1 200 ? 31.063 -6.650 32.018 1.00 57.12 179 GLU A CA 1
ATOM 1296 C C . GLU A 1 200 ? 30.471 -7.680 32.963 1.00 56.96 179 GLU A C 1
ATOM 1297 O O . GLU A 1 200 ? 29.254 -7.768 33.123 1.00 56.80 179 GLU A O 1
ATOM 1303 N N . HIS A 1 201 ? 31.361 -8.455 33.580 1.00 56.88 180 HIS A N 1
ATOM 1304 C CA . HIS A 1 201 ? 31.010 -9.490 34.539 1.00 56.84 180 HIS A CA 1
ATOM 1305 C C . HIS A 1 201 ? 32.138 -9.588 35.564 1.00 56.56 180 HIS A C 1
ATOM 1306 O O . HIS A 1 201 ? 33.274 -9.913 35.210 1.00 56.63 180 HIS A O 1
ATOM 1313 N N . ILE A 1 202 ? 31.828 -9.289 36.825 1.00 56.15 181 ILE A N 1
ATOM 1314 C CA . ILE A 1 202 ? 32.771 -9.514 37.923 1.00 55.77 181 ILE A CA 1
ATOM 1315 C C . ILE A 1 202 ? 32.266 -10.503 38.949 1.00 55.52 181 ILE A C 1
ATOM 1316 O O . ILE A 1 202 ? 31.066 -10.641 39.164 1.00 55.36 181 ILE A O 1
ATOM 1321 N N . THR A 1 203 ? 33.215 -11.179 39.582 1.00 55.40 182 THR A N 1
ATOM 1322 C CA . THR A 1 203 ? 32.959 -12.032 40.729 1.00 55.34 182 THR A CA 1
ATOM 1323 C C . THR A 1 203 ? 32.970 -11.163 41.994 1.00 55.28 182 THR A C 1
ATOM 1324 O O . THR A 1 203 ? 33.590 -10.097 42.006 1.00 55.25 182 THR A O 1
ATOM 1328 N N . PHE A 1 204 ? 32.266 -11.600 43.038 1.00 55.21 183 PHE A N 1
ATOM 1329 C CA . PHE A 1 204 ? 32.324 -10.926 44.337 1.00 55.32 183 PHE A CA 1
ATOM 1330 C C . PHE A 1 204 ? 33.744 -10.927 44.908 1.00 55.55 183 PHE A C 1
ATOM 1331 O O . PHE A 1 204 ? 34.294 -9.865 45.208 1.00 55.64 183 PHE A O 1
ATOM 1339 N N . ASN A 1 205 ? 34.334 -12.117 45.036 1.00 55.76 184 ASN A N 1
ATOM 1340 C CA . ASN A 1 205 ? 35.719 -12.275 45.488 1.00 55.93 184 ASN A CA 1
ATOM 1341 C C . ASN A 1 205 ? 36.704 -11.433 44.684 1.00 56.08 184 ASN A C 1
ATOM 1342 O O . ASN A 1 205 ? 37.685 -10.928 45.228 1.00 56.16 184 ASN A O 1
ATOM 1347 N N . MET A 1 206 ? 36.434 -11.294 43.388 1.00 56.29 185 MET A N 1
ATOM 1348 C CA . MET A 1 206 ? 37.256 -10.480 42.499 1.00 56.54 185 MET A CA 1
ATOM 1349 C C . MET A 1 206 ? 37.159 -9.003 42.870 1.00 56.42 185 MET A C 1
ATOM 1350 O O . MET A 1 206 ? 38.168 -8.295 42.877 1.00 56.56 185 MET A O 1
ATOM 1355 N N . ALA A 1 207 ? 35.944 -8.552 43.187 1.00 56.15 186 ALA A N 1
ATOM 1356 C CA . ALA A 1 207 ? 35.707 -7.170 43.593 1.00 55.79 186 ALA A CA 1
ATOM 1357 C C . ALA A 1 207 ? 36.492 -6.822 44.857 1.00 55.58 186 ALA A C 1
ATOM 1358 O O . ALA A 1 207 ? 36.973 -5.696 45.006 1.00 55.49 186 ALA A O 1
ATOM 1360 N N . LEU A 1 208 ? 36.627 -7.799 45.754 1.00 55.38 187 LEU A N 1
ATOM 1361 C CA . LEU A 1 208 ? 37.385 -7.622 46.994 1.00 55.15 187 LEU A CA 1
ATOM 1362 C C . LEU A 1 208 ? 38.893 -7.544 46.742 1.00 54.90 187 LEU A C 1
ATOM 1363 O O . LEU A 1 208 ? 39.551 -6.617 47.217 1.00 54.81 187 LEU A O 1
ATOM 1368 N N . THR A 1 209 ? 39.426 -8.515 45.998 1.00 54.58 188 THR A N 1
ATOM 1369 C CA . THR A 1 209 ? 40.838 -8.526 45.619 1.00 54.26 188 THR A CA 1
ATOM 1370 C C . THR A 1 209 ? 41.191 -7.226 44.900 1.00 54.08 188 THR A C 1
ATOM 1371 O O . THR A 1 209 ? 42.230 -6.621 45.172 1.00 54.18 188 THR A O 1
ATOM 1375 N N . GLN A 1 210 ? 40.304 -6.796 44.004 1.00 53.70 189 GLN A N 1
ATOM 1376 C CA . GLN A 1 210 ? 40.502 -5.578 43.220 1.00 53.32 189 GLN A CA 1
ATOM 1377 C C . GLN A 1 210 ? 40.283 -4.312 44.054 1.00 52.82 189 GLN A C 1
ATOM 1378 O O . GLN A 1 210 ? 40.699 -3.223 43.650 1.00 52.76 189 GLN A O 1
ATOM 1384 N N . ASN A 1 211 ? 39.626 -4.468 45.205 1.00 52.21 190 ASN A N 1
ATOM 1385 C CA . ASN A 1 211 ? 39.362 -3.370 46.146 1.00 51.70 190 ASN A CA 1
ATOM 1386 C C . ASN A 1 211 ? 38.336 -2.353 45.628 1.00 51.08 190 ASN A C 1
ATOM 1387 O O . ASN A 1 211 ? 38.447 -1.147 45.873 1.00 50.88 190 ASN A O 1
ATOM 1392 N N . LEU A 1 212 ? 37.326 -2.852 44.921 1.00 50.41 191 LEU A N 1
ATOM 1393 C CA . LEU A 1 212 ? 36.291 -1.992 44.345 1.00 49.81 191 LEU A CA 1
ATOM 1394 C C . LEU A 1 212 ? 35.182 -1.724 45.357 1.00 49.27 191 LEU A C 1
ATOM 1395 O O . LEU A 1 212 ? 34.861 -2.585 46.180 1.00 49.34 191 LEU A O 1
ATOM 1400 N N . LYS A 1 213 ? 34.609 -0.525 45.300 1.00 48.52 192 LYS A N 1
ATOM 1401 C CA . LYS A 1 213 ? 33.527 -0.145 46.209 1.00 47.69 192 LYS A CA 1
ATOM 1402 C C . LYS A 1 213 ? 32.177 -0.230 45.501 1.00 46.71 192 LYS A C 1
ATOM 1403 O O . LYS A 1 213 ? 31.544 0.795 45.217 1.00 46.57 192 LYS A O 1
ATOM 1409 N N . VAL A 1 214 ? 31.751 -1.458 45.205 1.00 45.24 193 VAL A N 1
ATOM 1410 C CA . VAL A 1 214 ? 30.465 -1.685 44.547 1.00 43.69 193 VAL A CA 1
ATOM 1411 C C . VAL A 1 214 ? 29.343 -1.395 45.542 1.00 42.56 193 VAL A C 1
ATOM 1412 O O . VAL A 1 214 ? 28.431 -0.614 45.260 1.00 42.58 193 VAL A O 1
ATOM 1416 N N . MET A 1 215 ? 29.425 -2.048 46.700 1.00 40.97 194 MET A N 1
ATOM 1417 C CA . MET A 1 215 ? 28.583 -1.763 47.853 1.00 39.47 194 MET A CA 1
ATOM 1418 C C . MET A 1 215 ? 29.493 -1.774 49.068 1.00 38.40 194 MET A C 1
ATOM 1419 O O . MET A 1 215 ? 30.656 -2.170 48.966 1.00 38.29 194 MET A O 1
ATOM 1424 N N . ASP A 1 216 ? 28.967 -1.352 50.216 1.00 37.03 195 ASP A N 1
ATOM 1425 C CA . ASP A 1 216 ? 29.680 -1.493 51.480 1.00 35.81 195 ASP A CA 1
ATOM 1426 C C . ASP A 1 216 ? 29.872 -2.980 51.795 1.00 34.91 195 ASP A C 1
ATOM 1427 O O . ASP A 1 216 ? 29.128 -3.826 51.298 1.00 34.82 195 ASP A O 1
ATOM 1432 N N . ALA A 1 217 ? 30.873 -3.283 52.617 1.00 33.82 196 ALA A N 1
ATOM 1433 C CA . ALA A 1 217 ? 31.252 -4.664 52.938 1.00 32.76 196 ALA A CA 1
ATOM 1434 C C . ALA A 1 217 ? 30.092 -5.510 53.469 1.00 32.01 196 ALA A C 1
ATOM 1435 O O . ALA A 1 217 ? 29.985 -6.691 53.141 1.00 31.86 196 ALA A O 1
ATOM 1437 N N . THR A 1 218 ? 29.227 -4.904 54.279 1.00 31.13 197 THR A N 1
ATOM 1438 C CA . THR A 1 218 ? 28.109 -5.630 54.874 1.00 30.39 197 THR A CA 1
ATOM 1439 C C . THR A 1 218 ? 27.105 -6.090 53.816 1.00 29.91 197 THR A C 1
ATOM 1440 O O . THR A 1 218 ? 26.691 -7.246 53.822 1.00 29.69 197 THR A O 1
ATOM 1444 N N . ALA A 1 219 ? 26.748 -5.190 52.901 1.00 29.41 198 ALA A N 1
ATOM 1445 C CA . ALA A 1 219 ? 25.852 -5.515 51.787 1.00 29.02 198 ALA A CA 1
ATOM 1446 C C . ALA A 1 219 ? 26.431 -6.607 50.880 1.00 28.90 198 ALA A C 1
ATOM 1447 O O . ALA A 1 219 ? 25.707 -7.507 50.441 1.00 28.64 198 ALA A O 1
ATOM 1449 N N . LEU A 1 220 ? 27.734 -6.518 50.609 1.00 28.82 199 LEU A N 1
ATOM 1450 C CA . LEU A 1 220 ? 28.438 -7.535 49.827 1.00 28.82 199 LEU A CA 1
ATOM 1451 C C . LEU A 1 220 ? 28.356 -8.911 50.480 1.00 28.75 199 LEU A C 1
ATOM 1452 O O . LEU A 1 220 ? 28.010 -9.888 49.815 1.00 28.74 199 LEU A O 1
ATOM 1457 N N . ALA A 1 221 ? 28.642 -8.973 51.781 1.00 28.66 200 ALA A N 1
ATOM 1458 C CA . ALA A 1 221 ? 28.575 -10.225 52.537 1.00 28.75 200 ALA A CA 1
ATOM 1459 C C . ALA A 1 221 ? 27.169 -10.833 52.516 1.00 28.80 200 ALA A C 1
ATOM 1460 O O . ALA A 1 221 ? 27.011 -12.028 52.273 1.00 28.84 200 ALA A O 1
ATOM 1462 N N . LEU A 1 222 ? 26.165 -9.994 52.751 1.00 29.00 201 LEU A N 1
ATOM 1463 C CA . LEU A 1 222 ? 24.753 -10.380 52.674 1.00 29.25 201 LEU A CA 1
ATOM 1464 C C . LEU A 1 222 ? 24.370 -10.996 51.330 1.00 29.51 201 LEU A C 1
ATOM 1465 O O . LEU A 1 222 ? 23.708 -12.039 51.287 1.00 29.39 201 LEU A O 1
ATOM 1470 N N . CYS A 1 223 ? 24.789 -10.343 50.243 1.00 29.91 202 CYS A N 1
ATOM 1471 C CA . CYS A 1 223 ? 24.533 -10.831 48.880 1.00 30.38 202 CYS A CA 1
ATOM 1472 C C . CYS A 1 223 ? 25.201 -12.177 48.605 1.00 30.93 202 CYS A C 1
ATOM 1473 O O . CYS A 1 223 ? 24.578 -13.071 48.022 1.00 30.91 202 CYS A O 1
ATOM 1476 N N . GLN A 1 224 ? 26.461 -12.312 49.023 1.00 31.55 203 GLN A N 1
ATOM 1477 C CA . GLN A 1 224 ? 27.219 -13.554 48.842 1.00 32.31 203 GLN A CA 1
ATOM 1478 C C . GLN A 1 224 ? 26.604 -14.708 49.632 1.00 32.50 203 GLN A C 1
ATOM 1479 O O . GLN A 1 224 ? 26.409 -15.797 49.091 1.00 32.53 203 GLN A O 1
ATOM 1485 N N . GLU A 1 225 ? 26.293 -14.448 50.903 1.00 32.69 204 GLU A N 1
ATOM 1486 C CA . GLU A 1 225 ? 25.718 -15.437 51.812 1.00 32.95 204 GLU A CA 1
ATOM 1487 C C . GLU A 1 225 ? 24.432 -16.038 51.248 1.00 32.65 204 GLU A C 1
ATOM 1488 O O . GLU A 1 225 ? 24.177 -17.227 51.412 1.00 32.71 204 GLU A O 1
ATOM 1494 N N . ASN A 1 226 ? 23.637 -15.216 50.568 1.00 32.45 205 ASN A N 1
ATOM 1495 C CA . ASN A 1 226 ? 22.318 -15.630 50.091 1.00 32.21 205 ASN A CA 1
ATOM 1496 C C . ASN A 1 226 ? 22.186 -15.728 48.570 1.00 32.23 205 ASN A C 1
ATOM 1497 O O . ASN A 1 226 ? 21.077 -15.765 48.040 1.00 32.13 205 ASN A O 1
ATOM 1502 N N . ASN A 1 227 ? 23.324 -15.794 47.878 1.00 32.37 206 ASN A N 1
ATOM 1503 C CA . ASN A 1 227 ? 23.365 -15.912 46.409 1.00 32.52 206 ASN A CA 1
ATOM 1504 C C . ASN A 1 227 ? 22.529 -14.858 45.675 1.00 32.31 206 ASN A C 1
ATOM 1505 O O . ASN A 1 227 ? 21.714 -15.191 44.810 1.00 32.30 206 ASN A O 1
ATOM 1510 N N . ILE A 1 228 ? 22.725 -13.594 46.032 1.00 32.02 207 ILE A N 1
ATOM 1511 C CA . ILE A 1 228 ? 22.041 -12.505 45.355 1.00 31.76 207 ILE A CA 1
ATOM 1512 C C . ILE A 1 228 ? 23.009 -11.825 44.397 1.00 31.78 207 ILE A C 1
ATOM 1513 O O . ILE A 1 228 ? 24.109 -11.428 44.792 1.00 31.67 207 ILE A O 1
ATOM 1518 N N . ASN A 1 229 ? 22.588 -11.697 43.142 1.00 31.65 208 ASN A N 1
ATOM 1519 C CA . ASN A 1 229 ? 23.383 -11.039 42.118 1.00 31.69 208 ASN A CA 1
ATOM 1520 C C . ASN A 1 229 ? 23.092 -9.554 42.031 1.00 31.71 208 ASN A C 1
ATOM 1521 O O . ASN A 1 229 ? 22.012 -9.102 42.397 1.00 31.76 208 ASN A O 1
ATOM 1526 N N . LEU A 1 230 ? 24.064 -8.801 41.531 1.00 31.80 209 LEU A N 1
ATOM 1527 C CA . LEU A 1 230 ? 23.882 -7.384 41.277 1.00 31.87 209 LEU A CA 1
ATOM 1528 C C . LEU A 1 230 ? 23.878 -7.100 39.787 1.00 32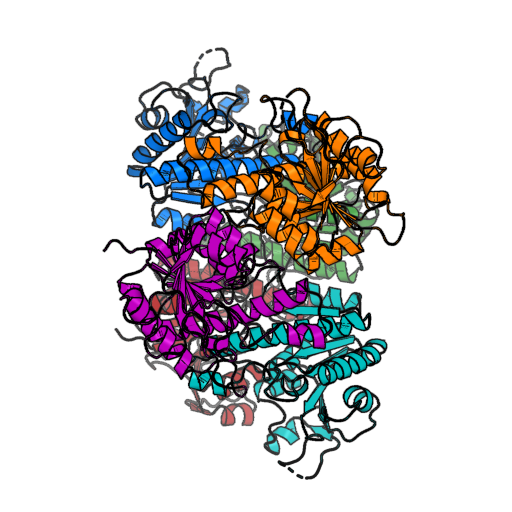.13 209 LEU A C 1
ATOM 1529 O O . LEU A 1 230 ? 24.576 -7.753 39.001 1.00 32.04 209 LEU A O 1
ATOM 1534 N N . LEU A 1 231 ? 23.081 -6.107 39.419 1.00 32.53 210 LEU A N 1
ATOM 1535 C CA . LEU A 1 231 ? 22.975 -5.635 38.061 1.00 32.93 210 LEU A CA 1
ATOM 1536 C C . LEU A 1 231 ? 23.246 -4.133 38.119 1.00 33.21 210 LEU A C 1
ATOM 1537 O O . LEU A 1 231 ? 22.337 -3.342 38.366 1.00 33.21 210 LEU A O 1
ATOM 1542 N N . VAL A 1 232 ? 24.508 -3.753 37.926 1.00 33.73 211 VAL A N 1
ATOM 1543 C CA . VAL A 1 232 ? 24.947 -2.358 38.052 1.00 34.21 211 VAL A CA 1
ATOM 1544 C C . VAL A 1 232 ? 24.828 -1.643 36.707 1.00 34.81 211 VAL A C 1
ATOM 1545 O O . VAL A 1 232 ? 25.336 -2.127 35.697 1.00 35.00 211 VAL A O 1
ATOM 1549 N N . PHE A 1 233 ? 24.156 -0.494 36.700 1.00 35.53 212 PHE A N 1
ATOM 1550 C CA . PHE A 1 233 ? 23.897 0.255 35.464 1.00 36.28 212 PHE A CA 1
ATOM 1551 C C . PHE A 1 233 ? 23.705 1.745 35.751 1.00 36.91 212 PHE A C 1
ATOM 1552 O O . PHE A 1 233 ? 23.602 2.150 36.913 1.00 36.99 212 PHE A O 1
ATOM 1560 N N . ASN A 1 234 ? 23.654 2.549 34.689 1.00 37.72 213 ASN A N 1
ATOM 1561 C CA . ASN A 1 234 ? 23.388 3.982 34.805 1.00 38.48 213 ASN A CA 1
ATOM 1562 C C . ASN A 1 234 ? 21.887 4.244 34.790 1.00 39.00 213 ASN A C 1
ATOM 1563 O O . ASN A 1 234 ? 21.219 4.016 33.780 1.00 39.14 213 ASN A O 1
ATOM 1568 N N . ILE A 1 235 ? 21.366 4.716 35.921 1.00 39.72 214 ILE A N 1
ATOM 1569 C CA . ILE A 1 235 ? 19.924 4.920 36.095 1.00 40.32 214 ILE A CA 1
ATOM 1570 C C . ILE A 1 235 ? 19.433 6.290 35.601 1.00 40.86 214 ILE A C 1
ATOM 1571 O O . ILE A 1 235 ? 18.237 6.482 35.387 1.00 40.94 214 ILE A O 1
ATOM 1576 N N . ASP A 1 236 ? 20.363 7.223 35.402 1.00 41.54 215 ASP A N 1
ATOM 1577 C CA . ASP A 1 236 ? 20.048 8.560 34.889 1.00 42.24 215 ASP A CA 1
ATOM 1578 C C . ASP A 1 236 ? 19.523 8.561 33.450 1.00 42.51 215 ASP A C 1
ATOM 1579 O O . ASP A 1 236 ? 18.740 9.438 33.074 1.00 42.76 215 ASP A O 1
ATOM 1584 N N . LYS A 1 237 ? 19.961 7.582 32.659 1.00 42.73 216 LYS A N 1
ATOM 1585 C CA . LYS A 1 237 ? 19.556 7.447 31.258 1.00 43.05 216 LYS A CA 1
ATOM 1586 C C . LYS A 1 237 ? 18.062 7.171 31.099 1.00 42.92 216 LYS A C 1
ATOM 1587 O O . LYS A 1 237 ? 17.474 6.483 31.931 1.00 42.97 216 LYS A O 1
ATOM 1593 N N . PRO A 1 238 ? 17.449 7.700 30.020 1.00 42.88 217 PRO A N 1
ATOM 1594 C CA . PRO A 1 238 ? 16.034 7.451 29.735 1.00 42.65 217 PRO A CA 1
ATOM 1595 C C . PRO A 1 238 ? 15.765 5.964 29.537 1.00 42.39 217 PRO A C 1
ATOM 1596 O O . PRO A 1 238 ? 16.516 5.293 28.823 1.00 42.44 217 PRO A O 1
ATOM 1600 N N . ASN A 1 239 ? 14.708 5.469 30.182 1.00 42.02 218 ASN A N 1
ATOM 1601 C CA . ASN A 1 239 ? 14.282 4.062 30.119 1.00 41.62 218 ASN A CA 1
ATOM 1602 C C . ASN A 1 239 ? 15.347 3.040 30.558 1.00 41.28 218 ASN A C 1
ATOM 1603 O O . ASN A 1 239 ? 15.326 1.878 30.138 1.00 41.19 218 ASN A O 1
ATOM 1608 N N . ALA A 1 240 ? 16.244 3.481 31.438 1.00 40.88 219 ALA A N 1
ATOM 1609 C CA . ALA A 1 240 ? 17.394 2.685 31.877 1.00 40.68 219 ALA A CA 1
ATOM 1610 C C . ALA A 1 240 ? 17.033 1.348 32.525 1.00 40.62 219 ALA A C 1
ATOM 1611 O O . ALA A 1 240 ? 17.646 0.324 32.222 1.00 40.58 219 ALA A O 1
ATOM 1613 N N . ILE A 1 241 ? 16.045 1.366 33.414 1.00 40.60 220 ILE A N 1
ATOM 1614 C CA . ILE A 1 241 ? 15.646 0.175 34.163 1.00 40.67 220 ILE A CA 1
ATOM 1615 C C . ILE A 1 241 ? 14.990 -0.863 33.257 1.00 40.87 220 ILE A C 1
ATOM 1616 O O . ILE A 1 241 ? 15.274 -2.057 33.370 1.00 40.78 220 ILE A O 1
ATOM 1621 N N . VAL A 1 242 ? 14.123 -0.397 32.359 1.00 41.21 221 VAL A N 1
ATOM 1622 C CA . VAL A 1 242 ? 13.471 -1.258 31.376 1.00 41.53 221 VAL A CA 1
ATOM 1623 C C . VAL A 1 242 ? 14.512 -1.877 30.437 1.00 41.83 221 VAL A C 1
ATOM 1624 O O . VAL A 1 242 ? 14.475 -3.078 30.166 1.00 41.75 221 VAL A O 1
ATOM 1628 N N . ASP A 1 243 ? 15.451 -1.050 29.979 1.00 42.33 222 ASP A N 1
ATOM 1629 C CA . ASP A 1 243 ? 16.473 -1.457 29.009 1.00 42.87 222 ASP A CA 1
ATOM 1630 C C . ASP A 1 243 ? 17.439 -2.512 29.542 1.00 43.18 222 ASP A C 1
ATOM 1631 O O . ASP A 1 243 ? 17.814 -3.435 28.821 1.00 43.23 222 ASP A O 1
ATOM 1636 N N . VAL A 1 244 ? 17.838 -2.370 30.802 1.00 43.54 223 VAL A N 1
ATOM 1637 C CA . VAL A 1 244 ? 18.804 -3.283 31.409 1.00 43.99 223 VAL A CA 1
ATOM 1638 C C . VAL A 1 244 ? 18.233 -4.690 31.664 1.00 44.39 223 VAL A C 1
ATOM 1639 O O . VAL A 1 244 ? 18.974 -5.671 31.677 1.00 44.44 223 VAL A O 1
ATOM 1643 N N . LEU A 1 245 ? 16.919 -4.776 31.853 1.00 44.92 224 LEU A N 1
ATOM 1644 C CA . LEU A 1 245 ? 16.247 -6.064 31.997 1.00 45.52 224 LEU A CA 1
ATOM 1645 C C . LEU A 1 245 ? 16.048 -6.735 30.639 1.00 46.07 224 LEU A C 1
ATOM 1646 O O . LEU A 1 245 ? 15.842 -7.945 30.557 1.00 46.17 224 LEU A O 1
ATOM 1651 N N . GLU A 1 246 ? 16.124 -5.938 29.579 1.00 46.81 225 GLU A N 1
ATOM 1652 C CA . GLU A 1 246 ? 16.114 -6.453 28.216 1.00 47.63 225 GLU A CA 1
ATOM 1653 C C . GLU A 1 246 ? 17.541 -6.545 27.663 1.00 47.93 225 GLU A C 1
ATOM 1654 O O . GLU A 1 246 ? 17.737 -6.783 26.467 1.00 48.07 225 GLU A O 1
ATOM 1660 N N . LYS A 1 247 ? 18.522 -6.357 28.553 1.00 48.24 226 LYS A N 1
ATOM 1661 C CA . LYS A 1 247 ? 19.955 -6.476 28.240 1.00 48.58 226 LYS A CA 1
ATOM 1662 C C . LYS A 1 247 ? 20.453 -5.464 27.197 1.00 48.68 226 LYS A C 1
ATOM 1663 O O . LYS A 1 247 ? 21.448 -5.724 26.512 1.00 48.82 226 LYS A O 1
ATOM 1669 N N . LYS A 1 248 ? 19.785 -4.315 27.093 1.00 48.73 227 LYS A N 1
ATOM 1670 C CA . LYS A 1 248 ? 19.967 -3.405 25.951 1.00 48.72 227 LYS A CA 1
ATOM 1671 C C . LYS A 1 248 ? 21.188 -2.488 25.974 1.00 48.70 227 LYS A C 1
ATOM 1672 O O . LYS A 1 248 ? 21.744 -2.183 24.914 1.00 49.03 227 LYS A O 1
ATOM 1678 N N . ASN A 1 249 ? 21.595 -2.025 27.153 1.00 48.37 228 ASN A N 1
ATOM 1679 C CA . ASN A 1 249 ? 22.696 -1.053 27.237 1.00 48.07 228 ASN A CA 1
ATOM 1680 C C . ASN A 1 249 ? 23.969 -1.612 27.867 1.00 47.68 228 ASN A C 1
ATOM 1681 O O . ASN A 1 249 ? 24.160 -2.827 27.928 1.00 47.70 228 ASN A O 1
ATOM 1686 N N . LYS A 1 250 ? 24.842 -0.714 28.321 1.00 47.13 229 LYS A N 1
ATOM 1687 C CA . LYS A 1 250 ? 26.031 -1.094 29.075 1.00 46.67 229 LYS A CA 1
ATOM 1688 C C . LYS A 1 250 ? 25.671 -1.355 30.528 1.00 46.24 229 LYS A C 1
ATOM 1689 O O . LYS A 1 250 ? 25.035 -0.521 31.174 1.00 46.31 229 LYS A O 1
ATOM 1695 N N . TYR A 1 251 ? 26.074 -2.520 31.032 1.00 45.57 230 TYR A N 1
ATOM 1696 C CA . TYR A 1 251 ? 25.840 -2.892 32.429 1.00 44.86 230 TYR A CA 1
ATOM 1697 C C . TYR A 1 251 ? 26.870 -3.895 32.946 1.00 44.22 230 TYR A C 1
ATOM 1698 O O . TYR A 1 251 ? 27.499 -4.611 32.164 1.00 44.30 230 TYR A O 1
ATOM 1707 N N . THR A 1 252 ? 27.040 -3.933 34.265 1.00 42.94 231 THR A N 1
ATOM 1708 C CA . THR A 1 252 ? 27.906 -4.913 34.907 1.00 41.84 231 THR A CA 1
ATOM 1709 C C . THR A 1 252 ? 27.056 -5.898 35.708 1.00 41.40 231 THR A C 1
ATOM 1710 O O . THR A 1 252 ? 26.167 -5.491 36.459 1.00 41.18 231 THR A O 1
ATOM 1714 N N . ILE A 1 253 ? 27.319 -7.190 35.524 1.00 40.74 232 ILE A N 1
ATOM 1715 C CA . ILE A 1 253 ? 26.689 -8.237 36.331 1.00 40.38 232 ILE A CA 1
ATOM 1716 C C . ILE A 1 253 ? 27.684 -8.797 37.355 1.00 40.09 232 ILE A C 1
ATOM 1717 O O . ILE A 1 253 ? 28.781 -9.224 36.999 1.00 39.72 232 ILE A O 1
ATOM 1722 N N . VAL A 1 254 ? 27.288 -8.760 38.628 1.00 40.03 233 VAL A N 1
ATOM 1723 C CA . VAL A 1 254 ? 28.121 -9.221 39.746 1.00 39.86 233 VAL A CA 1
ATOM 1724 C C . VAL A 1 254 ? 27.551 -10.518 40.326 1.00 39.88 233 VAL A C 1
ATOM 1725 O O . VAL A 1 254 ? 26.374 -10.569 40.668 1.00 39.98 233 VAL A O 1
ATOM 1729 N N . SER A 1 255 ? 28.387 -11.551 40.442 1.00 40.08 234 SER A N 1
ATOM 1730 C CA . SER A 1 255 ? 27.942 -12.889 40.877 1.00 40.30 234 SER A CA 1
ATOM 1731 C C . SER A 1 255 ? 29.043 -13.703 41.572 1.00 40.48 234 SER A C 1
ATOM 1732 O O . SER A 1 255 ? 30.227 -13.414 41.404 1.00 40.39 234 SER A O 1
ATOM 1735 N N . LYS A 1 256 ? 28.633 -14.715 42.344 1.00 40.87 235 LYS A N 1
ATOM 1736 C CA . LYS A 1 256 ? 29.550 -15.638 43.045 1.00 41.30 235 LYS A CA 1
ATOM 1737 C C . LYS A 1 256 ? 28.815 -16.909 43.485 1.00 41.35 235 LYS A C 1
ATOM 1738 O O . LYS A 1 256 ? 28.304 -16.996 44.608 1.00 41.40 235 LYS A O 1
ATOM 1744 N N . PRO B 1 16 ? 2.741 40.465 78.577 1.00 61.24 -5 PRO B N 1
ATOM 1745 C CA . PRO B 1 16 ? 3.035 39.084 78.100 1.00 61.23 -5 PRO B CA 1
ATOM 1746 C C . PRO B 1 16 ? 2.583 38.028 79.113 1.00 61.26 -5 PRO B C 1
ATOM 1747 O O . PRO B 1 16 ? 1.388 37.732 79.202 1.00 61.36 -5 PRO B O 1
ATOM 1749 N N . ARG B 1 17 ? 3.535 37.471 79.865 1.00 61.18 -4 ARG B N 1
ATOM 1750 C CA . ARG B 1 17 ? 3.268 36.408 80.843 1.00 61.13 -4 ARG B CA 1
ATOM 1751 C C . ARG B 1 17 ? 4.256 36.429 82.022 1.00 61.15 -4 ARG B C 1
ATOM 1752 O O . ARG B 1 17 ? 3.892 36.059 83.140 1.00 61.23 -4 ARG B O 1
ATOM 1754 N N . GLY B 1 18 ? 5.496 36.846 81.750 1.00 61.08 -3 GLY B N 1
ATOM 1755 C CA . GLY B 1 18 ? 6.556 37.065 82.760 1.00 60.96 -3 GLY B CA 1
ATOM 1756 C C . GLY B 1 18 ? 6.533 36.245 84.042 1.00 60.84 -3 GLY B C 1
ATOM 1757 O O . GLY B 1 18 ? 6.109 36.743 85.089 1.00 60.91 -3 GLY B O 1
ATOM 1758 N N . SER B 1 19 ? 7.017 35.005 83.968 1.00 60.59 -2 SER B N 1
ATOM 1759 C CA . SER B 1 19 ? 6.912 34.056 85.086 1.00 60.38 -2 SER B CA 1
ATOM 1760 C C . SER B 1 19 ? 8.217 33.824 85.876 1.00 60.19 -2 SER B C 1
ATOM 1761 O O . SER B 1 19 ? 9.227 34.497 85.638 1.00 60.13 -2 SER B O 1
ATOM 1763 N N . HIS B 1 20 ? 8.176 32.864 86.807 1.00 59.87 -1 HIS B N 1
ATOM 1764 C CA . HIS B 1 20 ? 9.261 32.624 87.770 1.00 59.53 -1 HIS B CA 1
ATOM 1765 C C . HIS B 1 20 ? 9.806 31.179 87.778 1.00 59.20 -1 HIS B C 1
ATOM 1766 O O . HIS B 1 20 ? 9.432 30.359 86.936 1.00 59.16 -1 HIS B O 1
ATOM 1768 N N . MET B 1 21 ? 10.688 30.884 88.738 1.00 58.73 0 MET B N 1
ATOM 1769 C CA . MET B 1 21 ? 11.381 29.586 88.830 1.00 58.26 0 MET B CA 1
ATOM 1770 C C . MET B 1 21 ? 10.538 28.459 89.456 1.00 57.55 0 MET B C 1
ATOM 1771 O O . MET B 1 21 ? 10.866 27.277 89.305 1.00 57.53 0 MET B O 1
ATOM 1776 N N . MET B 1 22 ? 9.469 28.827 90.162 1.00 56.66 1 MET B N 1
ATOM 1777 C CA . MET B 1 22 ? 8.519 27.848 90.714 1.00 55.67 1 MET B CA 1
ATOM 1778 C C . MET B 1 22 ? 7.069 28.262 90.479 1.00 54.51 1 MET B C 1
ATOM 1779 O O . MET B 1 22 ? 6.713 29.431 90.657 1.00 54.58 1 MET B O 1
ATOM 1784 N N . ARG B 1 23 ? 6.246 27.283 90.094 1.00 52.90 2 ARG B N 1
ATOM 1785 C CA . ARG B 1 23 ? 4.879 27.506 89.586 1.00 51.16 2 ARG B CA 1
ATOM 1786 C C . ARG B 1 23 ? 4.908 28.354 88.306 1.00 49.56 2 ARG B C 1
ATOM 1787 O O . ARG B 1 23 ? 4.369 29.461 88.250 1.00 49.31 2 ARG B O 1
ATOM 1795 N N . LYS B 1 24 ? 5.553 27.798 87.284 1.00 47.52 3 LYS B N 1
ATOM 1796 C CA . LYS B 1 24 ? 5.827 28.494 86.035 1.00 45.31 3 LYS B CA 1
ATOM 1797 C C . LYS B 1 24 ? 4.586 28.602 85.156 1.00 43.92 3 LYS B C 1
ATOM 1798 O O . LYS B 1 24 ? 3.745 27.700 85.130 1.00 43.59 3 LYS B O 1
ATOM 1804 N N . GLN B 1 25 ? 4.487 29.715 84.434 1.00 41.98 4 GLN B N 1
ATOM 1805 C CA . GLN B 1 25 ? 3.442 29.888 83.437 1.00 40.09 4 GLN B CA 1
ATOM 1806 C C . GLN B 1 25 ? 3.750 29.071 82.189 1.00 38.32 4 GLN B C 1
ATOM 1807 O O . GLN B 1 25 ? 4.913 28.838 81.848 1.00 37.89 4 GLN B O 1
ATOM 1813 N N . ARG B 1 26 ? 2.691 28.645 81.515 1.00 36.07 5 ARG B N 1
ATOM 1814 C CA . ARG B 1 26 ? 2.812 27.760 80.366 1.00 34.40 5 ARG B CA 1
ATOM 1815 C C . ARG B 1 26 ? 2.678 28.530 79.055 1.00 33.29 5 ARG B C 1
ATOM 1816 O O . ARG B 1 26 ? 1.755 29.321 78.884 1.00 33.02 5 ARG B O 1
ATOM 1824 N N . ILE B 1 27 ? 3.618 28.301 78.142 1.00 32.06 6 ILE B N 1
ATOM 1825 C CA . ILE B 1 27 ? 3.617 28.968 76.840 1.00 30.98 6 ILE B CA 1
ATOM 1826 C C . ILE B 1 27 ? 3.776 27.988 75.679 1.00 30.36 6 ILE B 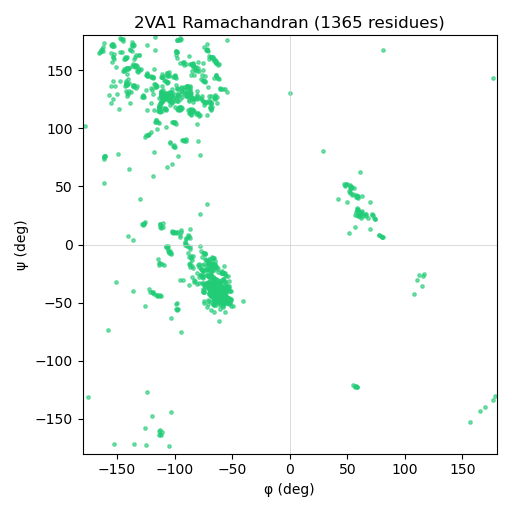C 1
ATOM 1827 O O . ILE B 1 27 ? 4.382 26.924 75.820 1.00 30.11 6 ILE B O 1
ATOM 1832 N N . VAL B 1 28 ? 3.204 28.351 74.537 1.00 29.64 7 VAL B N 1
ATOM 1833 C CA . VAL B 1 28 ? 3.423 27.629 73.294 1.00 29.00 7 VAL B CA 1
ATOM 1834 C C . VAL B 1 28 ? 4.221 28.526 72.362 1.00 28.84 7 VAL B C 1
ATOM 1835 O O . VAL B 1 28 ? 3.867 29.684 72.161 1.00 28.95 7 VAL B O 1
ATOM 1839 N N . ILE B 1 29 ? 5.305 27.999 71.810 1.00 28.57 8 ILE B N 1
ATOM 1840 C CA . ILE B 1 29 ? 6.053 28.730 70.797 1.00 28.54 8 ILE B CA 1
ATOM 1841 C C . ILE B 1 29 ? 5.872 28.050 69.447 1.00 28.64 8 ILE B C 1
ATOM 1842 O O . ILE B 1 29 ? 6.247 26.886 69.264 1.00 28.44 8 ILE B O 1
ATOM 1847 N N . LYS B 1 30 ? 5.269 28.784 68.515 1.00 28.91 9 LYS B N 1
ATOM 1848 C CA . LYS B 1 30 ? 5.073 28.316 67.151 1.00 29.21 9 LYS B CA 1
ATOM 1849 C C . LYS B 1 30 ? 6.346 28.603 66.368 1.00 29.41 9 LYS B C 1
ATOM 1850 O O . LYS B 1 30 ? 6.711 29.763 66.169 1.00 29.55 9 LYS B O 1
ATOM 1856 N N . ILE B 1 31 ? 7.022 27.540 65.940 1.00 29.53 10 ILE B N 1
ATOM 1857 C CA . ILE B 1 31 ? 8.234 27.667 65.141 1.00 29.66 10 ILE B CA 1
ATOM 1858 C C . ILE B 1 31 ? 8.000 27.064 63.756 1.00 29.80 10 ILE B C 1
ATOM 1859 O O . ILE B 1 31 ? 7.953 25.844 63.597 1.00 29.83 10 ILE B O 1
ATOM 1864 N N . SER B 1 32 ? 7.840 27.934 62.764 1.00 29.96 11 SER B N 1
ATOM 1865 C CA . SER B 1 32 ? 7.663 27.517 61.378 1.00 30.22 11 SER B CA 1
ATOM 1866 C C . SER B 1 32 ? 8.947 26.895 60.844 1.00 30.42 11 SER B C 1
ATOM 1867 O O . SER B 1 32 ? 10.024 27.095 61.412 1.00 30.36 11 SER B O 1
ATOM 1870 N N . GLY B 1 33 ? 8.823 26.141 59.754 1.00 30.71 12 GLY B N 1
ATOM 1871 C CA . GLY B 1 33 ? 9.959 25.463 59.127 1.00 31.23 12 GLY B CA 1
ATOM 1872 C C . GLY B 1 33 ? 11.070 26.401 58.697 1.00 31.53 12 GLY B C 1
ATOM 1873 O O . GLY B 1 33 ? 12.247 26.070 58.820 1.00 31.40 12 GLY B O 1
ATOM 1874 N N . ALA B 1 34 ? 10.687 27.579 58.211 1.00 31.99 13 ALA B N 1
ATOM 1875 C CA . ALA B 1 34 ? 11.636 28.591 57.741 1.00 32.50 13 ALA B CA 1
ATOM 1876 C C . ALA B 1 34 ? 12.643 29.041 58.803 1.00 32.94 13 ALA B C 1
ATOM 1877 O O . ALA B 1 34 ? 13.733 29.493 58.463 1.00 33.17 13 ALA B O 1
ATOM 1879 N N . CYS B 1 35 ? 12.283 28.909 60.079 1.00 33.49 14 CYS B N 1
ATOM 1880 C CA . CYS B 1 35 ? 13.182 29.267 61.185 1.00 34.01 14 CYS B CA 1
ATOM 1881 C C . CYS B 1 35 ? 14.392 28.344 61.298 1.00 34.36 14 CYS B C 1
ATOM 1882 O O . CYS B 1 35 ? 15.386 28.684 61.945 1.00 34.40 14 CYS B O 1
ATOM 1885 N N . LEU B 1 36 ? 14.290 27.173 60.676 1.00 34.83 15 LEU B N 1
ATOM 1886 C CA . LEU B 1 36 ? 15.296 26.126 60.799 1.00 35.24 15 LEU B CA 1
ATOM 1887 C C . LEU B 1 36 ? 16.202 26.033 59.574 1.00 35.67 15 LEU B C 1
ATOM 1888 O O . LEU B 1 36 ? 17.198 25.312 59.585 1.00 35.76 15 LEU B O 1
ATOM 1893 N N . LYS B 1 37 ? 15.849 26.771 58.524 1.00 36.20 16 LYS B N 1
ATOM 1894 C CA . LYS B 1 37 ? 16.543 26.698 57.244 1.00 36.72 16 LYS B CA 1
ATOM 1895 C C . LYS B 1 37 ? 17.202 28.029 56.891 1.00 37.28 16 LYS B C 1
ATOM 1896 O O . LYS B 1 37 ? 16.622 29.095 57.084 1.00 37.32 16 LYS B O 1
ATOM 1902 N N . GLN B 1 38 ? 18.419 27.950 56.369 1.00 37.98 17 GLN B N 1
ATOM 1903 C CA . GLN B 1 38 ? 19.149 29.122 55.901 1.00 38.81 17 GLN B CA 1
ATOM 1904 C C . GLN B 1 38 ? 19.008 29.265 54.390 1.00 39.12 17 GLN B C 1
ATOM 1905 O O . GLN B 1 38 ? 18.599 30.309 53.890 1.00 39.16 17 GLN B O 1
ATOM 1911 N N . ASN B 1 39 ? 19.372 28.209 53.670 1.00 39.67 18 ASN B N 1
ATOM 1912 C CA . ASN B 1 39 ? 19.237 28.170 52.217 1.00 40.10 18 ASN B CA 1
ATOM 1913 C C . ASN B 1 39 ? 18.925 26.766 51.710 1.00 40.28 18 ASN B C 1
ATOM 1914 O O . ASN B 1 39 ? 18.883 25.814 52.487 1.00 40.38 18 ASN B O 1
ATOM 1919 N N . ASP B 1 40 ? 18.715 26.653 50.400 1.00 40.49 19 ASP B N 1
ATOM 1920 C CA . ASP B 1 40 ? 18.264 25.413 49.763 1.00 40.56 19 ASP B CA 1
ATOM 1921 C C . ASP B 1 40 ? 19.236 24.225 49.829 1.00 40.50 19 ASP B C 1
ATOM 1922 O O . ASP B 1 40 ? 18.822 23.083 49.624 1.00 40.50 19 ASP B O 1
ATOM 1927 N N . SER B 1 41 ? 20.511 24.484 50.117 1.00 40.39 20 SER B N 1
ATOM 1928 C CA . SER B 1 41 ? 21.517 23.416 50.156 1.00 40.27 20 SER B CA 1
ATOM 1929 C C . SER B 1 41 ? 21.311 22.436 51.315 1.00 40.14 20 SER B C 1
ATOM 1930 O O . SER B 1 41 ? 21.723 21.283 51.228 1.00 40.32 20 SER B O 1
ATOM 1933 N N . SER B 1 42 ? 20.679 22.895 52.393 1.00 39.79 21 SER B N 1
ATOM 1934 C CA . SER B 1 42 ? 20.375 22.028 53.526 1.00 39.35 21 SER B CA 1
ATOM 1935 C C . SER B 1 42 ? 19.016 22.363 54.132 1.00 38.95 21 SER B C 1
ATOM 1936 O O . SER B 1 42 ? 18.706 23.534 54.373 1.00 39.03 21 SER B O 1
ATOM 1939 N N . ILE B 1 43 ? 18.211 21.327 54.368 1.00 38.34 22 ILE B N 1
ATOM 1940 C CA . ILE B 1 43 ? 16.867 21.485 54.943 1.00 37.74 22 ILE B CA 1
ATOM 1941 C C . ILE B 1 43 ? 16.877 22.050 56.370 1.00 37.38 22 ILE B C 1
ATOM 1942 O O . ILE B 1 43 ? 15.951 22.758 56.764 1.00 37.10 22 ILE B O 1
ATOM 1947 N N . ILE B 1 44 ? 17.920 21.721 57.129 1.00 37.04 23 ILE B N 1
ATOM 1948 C CA . ILE B 1 44 ? 18.095 22.215 58.492 1.00 36.85 23 ILE B CA 1
ATOM 1949 C C . ILE B 1 44 ? 19.486 22.843 58.644 1.00 36.90 23 ILE B C 1
ATOM 1950 O O . ILE B 1 44 ? 20.497 22.226 58.307 1.00 36.86 23 ILE B O 1
ATOM 1955 N N . ASP B 1 45 ? 19.514 24.077 59.139 1.00 36.99 24 ASP B N 1
ATOM 1956 C CA . ASP B 1 45 ? 20.751 24.810 59.373 1.00 37.10 24 ASP B CA 1
ATOM 1957 C C . ASP B 1 45 ? 21.144 24.718 60.853 1.00 37.08 24 ASP B C 1
ATOM 1958 O O . ASP B 1 45 ? 20.340 25.034 61.737 1.00 36.94 24 ASP B O 1
ATOM 1963 N N . PHE B 1 46 ? 22.381 24.298 61.111 1.00 37.00 25 PHE B N 1
ATOM 1964 C CA . PHE B 1 46 ? 22.838 24.042 62.479 1.00 37.06 25 PHE B CA 1
ATOM 1965 C C . PHE B 1 46 ? 22.931 25.273 63.377 1.00 36.88 25 PHE B C 1
ATOM 1966 O O . PHE B 1 46 ? 22.609 25.196 64.555 1.00 36.86 25 PHE B O 1
ATOM 1974 N N . ILE B 1 47 ? 23.347 26.402 62.806 1.00 36.76 26 ILE B N 1
ATOM 1975 C CA . ILE B 1 47 ? 23.440 27.681 63.523 1.00 36.59 26 ILE B CA 1
ATOM 1976 C C . ILE B 1 47 ? 22.066 28.186 63.982 1.00 36.29 26 ILE B C 1
ATOM 1977 O O . ILE B 1 47 ? 21.895 28.587 65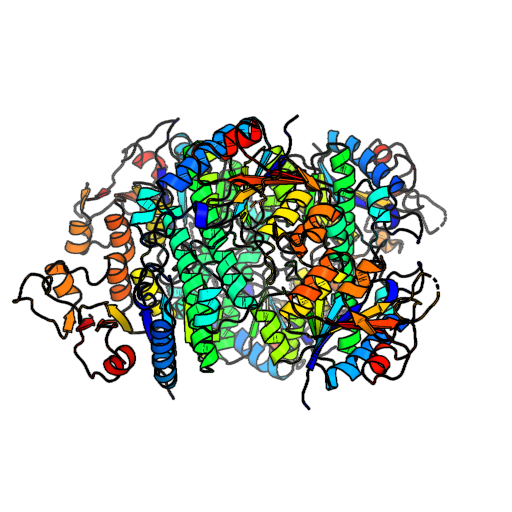.136 1.00 36.27 26 ILE B O 1
ATOM 1982 N N . LYS B 1 48 ? 21.099 28.157 63.071 1.00 36.05 27 LYS B N 1
ATOM 1983 C CA . LYS B 1 48 ? 19.730 28.586 63.359 1.00 35.86 27 LYS B CA 1
ATOM 1984 C C . LYS B 1 48 ? 19.050 27.716 64.418 1.00 35.61 27 LYS B C 1
ATOM 1985 O O . LYS B 1 48 ? 18.413 28.235 65.342 1.00 35.65 27 LYS B O 1
ATOM 1991 N N . ILE B 1 49 ? 19.190 26.399 64.282 1.00 35.26 28 ILE B N 1
ATOM 1992 C CA . ILE B 1 49 ? 18.569 25.463 65.217 1.00 34.97 28 ILE B CA 1
ATOM 1993 C C . ILE B 1 49 ? 19.248 25.486 66.595 1.00 34.81 28 ILE B C 1
ATOM 1994 O O . ILE B 1 49 ? 18.578 25.333 67.620 1.00 34.67 28 ILE B O 1
ATOM 1999 N N . ASN B 1 50 ? 20.564 25.696 66.613 1.00 34.75 29 ASN B N 1
ATOM 2000 C CA . ASN B 1 50 ? 21.306 25.816 67.866 1.00 34.82 29 ASN B CA 1
ATOM 2001 C C . ASN B 1 50 ? 20.992 27.108 68.599 1.00 34.86 29 ASN B C 1
ATOM 2002 O O . ASN B 1 50 ? 20.899 27.113 69.825 1.00 34.82 29 ASN B O 1
ATOM 2007 N N . ASP B 1 51 ? 20.821 28.193 67.845 1.00 35.02 30 ASP B N 1
ATOM 2008 C CA . ASP B 1 51 ? 20.396 29.468 68.415 1.00 35.36 30 ASP B CA 1
ATOM 2009 C C . ASP B 1 51 ? 19.022 29.350 69.059 1.00 35.19 30 ASP B C 1
ATOM 2010 O O . ASP B 1 51 ? 18.812 29.845 70.167 1.00 35.25 30 ASP B O 1
ATOM 2015 N N . LEU B 1 52 ? 18.101 28.682 68.364 1.00 34.94 31 LEU B N 1
ATOM 2016 C CA . LEU B 1 52 ? 16.770 28.404 68.894 1.00 34.75 31 LEU B CA 1
ATOM 2017 C C . LEU B 1 52 ? 16.839 27.586 70.174 1.00 34.43 31 LEU B C 1
ATOM 2018 O O . LEU B 1 52 ? 16.170 27.908 71.150 1.00 34.16 31 LEU B O 1
ATOM 2023 N N . ALA B 1 53 ? 17.663 26.542 70.160 1.00 34.19 32 ALA B N 1
ATOM 2024 C CA . ALA B 1 53 ? 17.860 25.678 71.317 1.00 34.17 32 ALA B CA 1
ATOM 2025 C C . ALA B 1 53 ? 18.403 26.447 72.521 1.00 34.18 32 ALA B C 1
ATOM 2026 O O . ALA B 1 53 ? 17.956 26.236 73.650 1.00 34.02 32 ALA B O 1
ATOM 2028 N N . GLU B 1 54 ? 19.356 27.342 72.267 1.00 34.33 33 GLU B N 1
ATOM 2029 C CA . GLU B 1 54 ? 19.939 28.190 73.310 1.00 34.76 33 GLU B CA 1
ATOM 2030 C C . GLU B 1 54 ? 18.880 29.059 73.988 1.00 34.41 33 GLU B C 1
ATOM 2031 O O . GLU B 1 54 ? 18.867 29.180 75.217 1.00 34.45 33 GLU B O 1
ATOM 2037 N N . GLN B 1 55 ? 17.991 29.641 73.185 1.00 34.10 34 GLN B N 1
ATOM 2038 C CA . GLN B 1 55 ? 16.901 30.469 73.696 1.00 33.93 34 GLN B CA 1
ATOM 2039 C C . GLN B 1 55 ? 15.898 29.663 74.515 1.00 34.12 34 GLN B C 1
ATOM 2040 O O . GLN B 1 55 ? 15.458 30.104 75.581 1.00 34.10 34 GLN B O 1
ATOM 2046 N N . ILE B 1 56 ? 15.547 28.481 74.012 1.00 34.22 35 ILE B N 1
ATOM 2047 C CA . ILE B 1 56 ? 14.603 27.600 74.687 1.00 34.29 35 ILE B CA 1
ATOM 2048 C C . ILE B 1 56 ? 15.180 27.146 76.027 1.00 34.66 35 ILE B C 1
ATOM 2049 O O . ILE B 1 56 ? 14.458 27.082 77.026 1.00 34.58 35 ILE B O 1
ATOM 2054 N N . GLU B 1 57 ? 16.486 26.875 76.045 1.00 35.19 36 GLU B N 1
ATOM 2055 C CA . GLU B 1 57 ? 17.198 26.522 77.273 1.00 35.84 36 GLU B CA 1
ATOM 2056 C C . GLU B 1 57 ? 16.991 27.561 78.378 1.00 35.96 36 GLU B C 1
ATOM 2057 O O . GLU B 1 57 ? 16.645 27.211 79.507 1.00 36.04 36 GLU B O 1
ATOM 2063 N N . LYS B 1 58 ? 17.200 28.831 78.040 1.00 36.19 37 LYS B N 1
ATOM 2064 C CA . LYS B 1 58 ? 17.038 29.929 78.994 1.00 36.48 37 LYS B CA 1
ATOM 2065 C C . LYS B 1 58 ? 15.582 30.129 79.401 1.00 36.45 37 LYS B C 1
ATOM 2066 O O . LYS B 1 58 ? 15.288 30.319 80.583 1.00 36.51 37 LYS B O 1
ATOM 2072 N N . ILE B 1 59 ? 14.684 30.063 78.418 1.00 36.45 38 ILE B N 1
ATOM 2073 C CA . ILE B 1 59 ? 13.243 30.225 78.636 1.00 36.29 38 ILE B CA 1
ATOM 2074 C C . ILE B 1 59 ? 12.653 29.120 79.521 1.00 36.26 38 ILE B C 1
ATOM 2075 O O . ILE B 1 59 ? 11.776 29.386 80.342 1.00 36.27 38 ILE B O 1
ATOM 2080 N N . SER B 1 60 ? 13.153 27.894 79.364 1.00 36.29 39 SER B N 1
ATOM 2081 C CA . SER B 1 60 ? 12.637 26.737 80.104 1.00 36.41 39 SER B CA 1
ATOM 2082 C C . SER B 1 60 ? 12.899 26.790 81.612 1.00 36.52 39 SER B C 1
ATOM 2083 O O . SER B 1 60 ? 12.338 25.999 82.371 1.00 36.60 39 SER B O 1
ATOM 2086 N N . LYS B 1 61 ? 13.750 27.724 82.034 1.00 36.59 40 LYS B N 1
ATOM 2087 C CA . LYS B 1 61 ? 14.032 27.936 83.449 1.00 36.64 40 LYS B CA 1
ATOM 2088 C C . LYS B 1 61 ? 12.886 28.673 84.136 1.00 36.45 40 LYS B C 1
ATOM 2089 O O . LYS B 1 61 ? 12.660 28.495 85.336 1.00 36.61 40 LYS B O 1
ATOM 2095 N N . LYS B 1 62 ? 12.156 29.478 83.365 1.00 36.07 41 LYS B N 1
ATOM 2096 C CA . LYS B 1 62 ? 11.083 30.314 83.907 1.00 35.67 41 LYS B CA 1
ATOM 2097 C C . LYS B 1 62 ? 9.679 29.933 83.416 1.00 34.95 41 LYS B C 1
ATOM 2098 O O . LYS B 1 62 ? 8.677 30.379 83.977 1.00 35.05 41 LYS B O 1
ATOM 2104 N N . TYR B 1 63 ? 9.611 29.089 82.389 1.00 34.03 42 TYR B N 1
ATOM 2105 C CA . TYR B 1 63 ? 8.333 28.710 81.780 1.00 32.91 42 TYR B CA 1
ATOM 2106 C C . TYR B 1 63 ? 8.265 27.228 81.485 1.00 32.03 42 TYR B C 1
ATOM 2107 O O . TYR B 1 63 ? 9.292 26.580 81.290 1.00 32.03 42 TYR B O 1
ATOM 2116 N N . ILE B 1 64 ? 7.047 26.695 81.460 1.00 30.87 43 ILE B N 1
ATOM 2117 C CA . ILE B 1 64 ? 6.801 25.372 80.907 1.00 29.72 43 ILE B CA 1
ATOM 2118 C C . ILE B 1 64 ? 6.578 25.577 79.416 1.00 28.89 43 ILE B C 1
ATOM 2119 O O . ILE B 1 64 ? 5.633 26.249 79.004 1.00 28.82 43 ILE B O 1
ATOM 2124 N N . VAL B 1 65 ? 7.475 25.010 78.617 1.00 27.82 44 VAL B N 1
ATOM 2125 C CA . VAL B 1 65 ? 7.547 25.320 77.195 1.00 26.77 44 VAL B CA 1
ATOM 2126 C C . VAL B 1 65 ? 7.032 24.192 76.307 1.00 26.15 44 VAL B C 1
ATOM 2127 O O . VAL B 1 65 ? 7.482 23.049 76.403 1.00 25.78 44 VAL B O 1
ATOM 2131 N N . SER B 1 66 ? 6.077 24.543 75.450 1.00 25.52 45 SER B N 1
ATOM 2132 C CA . SER B 1 66 ? 5.602 23.668 74.388 1.00 24.94 45 SER B CA 1
ATOM 2133 C C . SER B 1 66 ? 6.043 24.245 73.052 1.00 24.72 45 SER B C 1
ATOM 2134 O O . SER B 1 66 ? 5.776 25.410 72.757 1.00 24.76 45 SER B O 1
ATOM 2137 N N . ILE B 1 67 ? 6.719 23.435 72.244 1.00 24.33 46 ILE B N 1
ATOM 2138 C CA . ILE B 1 67 ? 7.071 23.850 70.888 1.00 24.11 46 ILE B CA 1
ATOM 2139 C C . ILE B 1 67 ? 6.203 23.155 69.844 1.00 24.05 46 ILE B C 1
ATOM 2140 O O . ILE B 1 67 ? 6.045 21.937 69.864 1.00 24.02 46 ILE B O 1
ATOM 2145 N N . VAL B 1 68 ? 5.615 23.952 68.958 1.00 23.93 47 VAL B N 1
ATOM 2146 C CA . VAL B 1 68 ? 4.858 23.430 67.840 1.00 23.99 47 VAL B CA 1
ATOM 2147 C C . VAL B 1 68 ? 5.598 23.802 66.566 1.00 24.13 47 VAL B C 1
ATOM 2148 O O . VAL B 1 68 ? 5.732 24.979 66.246 1.00 24.02 47 VAL B O 1
ATOM 2152 N N . LEU B 1 69 ? 6.080 22.782 65.854 1.00 24.47 48 LEU B N 1
ATOM 2153 C CA . LEU B 1 69 ? 6.907 22.958 64.657 1.00 24.56 48 LEU B CA 1
ATOM 2154 C C . LEU B 1 69 ? 6.135 22.800 63.358 1.00 24.66 48 LEU B C 1
ATOM 2155 O O . LEU B 1 69 ? 5.219 21.975 63.260 1.00 24.93 48 LEU B O 1
ATOM 2160 N N . GLY B 1 70 ? 6.515 23.600 62.362 1.00 24.54 49 GLY B N 1
ATOM 2161 C CA . GLY B 1 70 ? 6.056 23.407 60.993 1.00 24.46 49 GLY B CA 1
ATOM 2162 C C . GLY B 1 70 ? 7.071 22.600 60.205 1.00 24.53 49 GLY B C 1
ATOM 2163 O O . GLY B 1 70 ? 8.136 22.251 60.726 1.00 24.39 49 GLY B O 1
ATOM 2164 N N . GLY B 1 71 ? 6.746 22.305 58.949 1.00 24.60 50 GLY B N 1
ATOM 2165 C CA . GLY B 1 71 ? 7.612 21.492 58.098 1.00 24.82 50 GLY B CA 1
ATOM 2166 C C . GLY B 1 71 ? 7.948 22.122 56.760 1.00 25.11 50 GLY B C 1
ATOM 2167 O O . GLY B 1 71 ? 8.420 21.437 55.857 1.00 25.17 50 GLY B O 1
ATOM 2168 N N . GLY B 1 72 ? 7.729 23.430 56.647 1.00 25.44 51 GLY B N 1
ATOM 2169 C CA . GLY B 1 72 ? 7.951 24.177 55.407 1.00 25.83 51 GLY B CA 1
ATOM 2170 C C . GLY B 1 72 ? 9.358 24.138 54.831 1.00 26.21 51 GLY B C 1
ATOM 2171 O O . GLY B 1 72 ? 9.544 24.345 53.636 1.00 26.34 51 GLY B O 1
ATOM 2172 N N . ASN B 1 73 ? 10.346 23.885 55.685 1.00 26.49 52 ASN B N 1
ATOM 2173 C CA . ASN B 1 73 ? 11.735 23.725 55.265 1.00 26.85 52 ASN B CA 1
ATOM 2174 C C . ASN B 1 73 ? 11.955 22.453 54.434 1.00 27.44 52 ASN B C 1
ATOM 2175 O O . ASN B 1 73 ? 12.918 22.354 53.666 1.00 27.43 52 ASN B O 1
ATOM 2180 N N . ILE B 1 74 ? 11.058 21.485 54.603 1.00 28.14 53 ILE B N 1
ATOM 2181 C CA . ILE B 1 74 ? 11.164 20.181 53.952 1.00 28.82 53 ILE B CA 1
ATOM 2182 C C . ILE B 1 74 ? 10.044 19.997 52.934 1.00 29.51 53 ILE B C 1
ATOM 2183 O O . ILE B 1 74 ? 10.281 19.531 51.825 1.00 29.60 53 ILE B O 1
ATOM 2188 N N . TRP B 1 75 ? 8.833 20.388 53.319 1.00 30.51 54 TRP B N 1
ATOM 2189 C CA . TRP B 1 75 ? 7.643 20.165 52.512 1.00 31.55 54 TRP B CA 1
ATOM 2190 C C . TRP B 1 75 ? 6.743 21.404 52.473 1.00 32.50 54 TRP B C 1
ATOM 2191 O O . TRP B 1 75 ? 6.515 22.044 53.494 1.00 32.63 54 TRP B O 1
ATOM 2202 N N . ARG B 1 76 ? 6.231 21.730 51.289 1.00 33.78 55 ARG B N 1
ATOM 2203 C CA . ARG B 1 76 ? 5.273 22.833 51.136 1.00 34.98 55 ARG B CA 1
ATOM 2204 C C . ARG B 1 76 ? 4.109 22.489 50.218 1.00 35.35 55 ARG B C 1
ATOM 2205 O O . ARG B 1 76 ? 4.139 21.482 49.507 1.00 35.51 55 ARG B O 1
ATOM 2213 N N . GLY B 1 77 ? 3.080 23.335 50.253 1.00 35.91 56 GLY B N 1
ATOM 2214 C CA . GLY B 1 77 ? 1.879 23.151 49.446 1.00 36.29 56 GLY B CA 1
ATOM 2215 C C . GLY B 1 77 ? 2.143 23.165 47.955 1.00 36.72 56 GLY B C 1
ATOM 2216 O O . GLY B 1 77 ? 1.461 22.471 47.191 1.00 36.97 56 GLY B O 1
ATOM 2217 N N . SER B 1 78 ? 3.132 23.951 47.537 1.00 36.94 57 SER B N 1
ATOM 2218 C CA . SER B 1 78 ? 3.470 24.084 46.118 1.00 37.27 57 SER B CA 1
ATOM 2219 C C . SER B 1 78 ? 4.001 22.789 45.498 1.00 37.48 57 SER B C 1
ATOM 2220 O O . SER B 1 78 ? 3.718 22.505 44.327 1.00 37.75 57 SER B O 1
ATOM 2223 N N . ILE B 1 79 ? 4.755 22.006 46.278 1.00 37.59 58 ILE B N 1
ATOM 2224 C CA . ILE B 1 79 ? 5.284 20.721 45.800 1.00 37.64 58 ILE B CA 1
ATOM 2225 C C . ILE B 1 79 ? 4.152 19.716 45.629 1.00 37.72 58 ILE B C 1
ATOM 2226 O O . ILE B 1 79 ? 4.163 18.917 44.693 1.00 37.81 58 ILE B O 1
ATOM 2231 N N . ALA B 1 80 ? 3.176 19.768 46.533 1.00 37.78 59 ALA B N 1
ATOM 2232 C CA . ALA B 1 80 ? 1.993 18.911 46.457 1.00 37.94 59 ALA B CA 1
ATOM 2233 C C . ALA B 1 80 ? 1.233 19.080 45.141 1.00 38.09 59 ALA B C 1
ATOM 2234 O O . ALA B 1 80 ? 0.791 18.095 44.557 1.00 38.09 59 ALA B O 1
ATOM 2236 N N . LYS B 1 81 ? 1.093 20.325 44.683 1.00 38.34 60 LYS B N 1
ATOM 2237 C CA . LYS B 1 81 ? 0.434 20.631 43.410 1.00 38.70 60 LYS B CA 1
ATOM 2238 C C . LYS B 1 81 ? 1.217 20.054 42.230 1.00 38.58 60 LYS B C 1
ATOM 2239 O O . LYS B 1 81 ? 0.634 19.429 41.343 1.00 38.62 60 LYS B O 1
ATOM 2245 N N . GLU B 1 82 ? 2.535 20.258 42.241 1.00 38.45 61 GLU B N 1
ATOM 2246 C CA . GLU B 1 82 ? 3.447 19.719 41.221 1.00 38.50 61 GLU B CA 1
ATOM 2247 C C . GLU B 1 82 ? 3.345 18.201 41.087 1.00 38.19 61 GLU B C 1
ATOM 2248 O O . GLU B 1 82 ? 3.427 17.657 39.984 1.00 38.29 61 GLU B O 1
ATOM 2254 N N . LEU B 1 83 ? 3.195 17.525 42.222 1.00 37.83 62 LEU B N 1
ATOM 2255 C CA . LEU B 1 83 ? 3.150 16.067 42.261 1.00 37.40 62 LEU B CA 1
ATOM 2256 C C . LEU B 1 83 ? 1.731 15.527 42.114 1.00 37.25 62 LEU B C 1
ATOM 2257 O O . LEU B 1 83 ? 1.519 14.321 42.233 1.00 37.28 62 LEU B O 1
ATOM 2262 N N . ASP B 1 84 ? 0.771 16.418 41.850 1.00 37.03 63 ASP B N 1
ATOM 2263 C CA . ASP B 1 84 ? -0.636 16.038 41.701 1.00 36.94 63 ASP B CA 1
ATOM 2264 C C . ASP B 1 84 ? -1.092 15.251 42.938 1.00 36.53 63 ASP B C 1
ATOM 2265 O O . ASP B 1 84 ? -1.681 14.177 42.840 1.00 36.38 63 ASP B O 1
ATOM 2270 N N . MET B 1 85 ? -0.796 15.806 44.108 1.00 36.21 64 MET B N 1
ATOM 2271 C CA . MET B 1 85 ? -1.024 15.119 45.370 1.00 35.83 64 MET B CA 1
ATOM 2272 C C . MET B 1 85 ? -2.281 15.646 46.039 1.00 35.39 64 MET B C 1
ATOM 2273 O O . MET B 1 85 ? -2.406 16.851 46.277 1.00 35.45 64 MET B O 1
ATOM 2278 N N . ASP B 1 86 ? -3.216 14.741 46.320 1.00 34.81 65 ASP B N 1
ATOM 2279 C CA . ASP B 1 86 ? -4.443 15.100 47.020 1.00 34.43 65 ASP B CA 1
ATOM 2280 C C . ASP B 1 86 ? -4.126 15.537 48.455 1.00 33.74 65 ASP B C 1
ATOM 2281 O O . ASP B 1 86 ? -3.072 15.187 49.006 1.00 33.65 65 ASP B O 1
ATOM 2286 N N . ARG B 1 87 ? -5.039 16.309 49.038 1.00 32.80 66 ARG B N 1
ATOM 2287 C CA . ARG B 1 87 ? -4.815 16.983 50.311 1.00 31.88 66 ARG B CA 1
ATOM 2288 C C . ARG B 1 87 ? -4.484 16.044 51.476 1.00 31.32 66 ARG B C 1
ATOM 2289 O O . ARG B 1 87 ? -3.607 16.344 52.284 1.00 31.17 66 ARG B O 1
ATOM 2297 N N . ASN B 1 88 ? -5.185 14.913 51.549 1.00 30.65 67 ASN B N 1
ATOM 2298 C CA . ASN B 1 88 ? -4.970 13.932 52.615 1.00 30.09 67 ASN B CA 1
ATOM 2299 C C . ASN B 1 88 ? -3.512 13.475 52.677 1.00 29.72 67 ASN B C 1
ATOM 2300 O O . ASN B 1 88 ? -2.910 13.427 53.750 1.00 29.56 67 ASN B O 1
ATOM 2305 N N . LEU B 1 89 ? -2.948 13.159 51.515 1.00 29.37 68 LEU B N 1
ATOM 2306 C CA . LEU B 1 89 ? -1.561 12.720 51.432 1.00 28.92 68 LEU B CA 1
ATOM 2307 C C . LEU B 1 89 ? -0.585 13.874 51.620 1.00 28.50 68 LEU B C 1
ATOM 2308 O O . LEU B 1 89 ? 0.443 13.710 52.276 1.00 28.62 68 LEU B O 1
ATOM 2313 N N . ALA B 1 90 ? -0.911 15.032 51.056 1.00 28.01 69 ALA B N 1
ATOM 2314 C CA . ALA B 1 90 ? -0.068 16.220 51.174 1.00 27.59 69 ALA B CA 1
ATOM 2315 C C . ALA B 1 90 ? 0.194 16.574 52.637 1.00 27.32 69 ALA B C 1
ATOM 2316 O O . ALA B 1 90 ? 1.339 16.779 53.046 1.00 27.36 69 ALA B O 1
ATOM 2318 N N . ASP B 1 91 ? -0.874 16.617 53.422 1.00 26.86 70 ASP B N 1
ATOM 2319 C CA . ASP B 1 91 ? -0.772 16.926 54.840 1.00 26.58 70 ASP B CA 1
ATOM 2320 C C . ASP B 1 91 ? -0.035 15.854 55.633 1.00 26.20 70 ASP B C 1
ATOM 2321 O O . ASP B 1 91 ? 0.616 16.161 56.630 1.00 26.29 70 ASP B O 1
ATOM 2326 N N . ASN B 1 92 ? -0.122 14.608 55.174 1.00 25.75 71 ASN B N 1
ATOM 2327 C CA . ASN B 1 92 ? 0.655 13.517 55.751 1.00 25.38 71 ASN B CA 1
ATOM 2328 C C . ASN B 1 92 ? 2.160 13.700 55.556 1.00 25.40 71 ASN B C 1
ATOM 2329 O O . ASN B 1 92 ? 2.946 13.419 56.464 1.00 25.41 71 ASN B O 1
ATOM 2334 N N . MET B 1 93 ? 2.551 14.186 54.380 1.00 25.32 72 MET B N 1
ATOM 2335 C CA . MET B 1 93 ? 3.958 14.461 54.097 1.00 25.43 72 MET B CA 1
ATOM 2336 C C . MET B 1 93 ? 4.463 15.547 55.038 1.00 25.22 72 MET B C 1
ATOM 2337 O O . MET B 1 93 ? 5.566 15.440 55.581 1.00 25.18 72 MET B O 1
ATOM 2342 N N . GLY B 1 94 ? 3.631 16.568 55.245 1.00 25.16 73 GLY B N 1
ATOM 2343 C CA . GLY B 1 94 ? 3.937 17.671 56.150 1.00 25.04 73 GLY B CA 1
ATOM 2344 C C . GLY B 1 94 ? 4.143 17.214 57.581 1.00 25.09 73 GLY B C 1
ATOM 2345 O O . GLY B 1 94 ? 5.012 17.731 58.274 1.00 25.12 73 GLY B O 1
ATOM 2346 N N . MET B 1 95 ? 3.349 16.236 58.010 1.00 25.09 74 MET B N 1
ATOM 2347 C CA . MET B 1 95 ? 3.441 15.683 59.357 1.00 25.39 74 MET B CA 1
ATOM 2348 C C . MET B 1 95 ? 4.757 14.938 59.585 1.00 25.30 74 MET B C 1
ATOM 2349 O O . MET B 1 95 ? 5.351 15.019 60.666 1.00 25.25 74 MET B O 1
ATOM 2354 N N . MET B 1 96 ? 5.202 14.223 58.559 1.00 25.11 75 MET B N 1
ATOM 2355 C CA . MET B 1 96 ? 6.479 13.523 58.583 1.00 25.08 75 MET B CA 1
ATOM 2356 C C . MET B 1 96 ? 7.635 14.512 58.651 1.00 24.27 75 MET B C 1
ATOM 2357 O O . MET B 1 96 ? 8.612 14.288 59.366 1.00 24.18 75 MET B O 1
ATOM 2362 N N . ALA B 1 97 ? 7.501 15.614 57.914 1.00 23.42 76 ALA B N 1
ATOM 2363 C CA . ALA B 1 97 ? 8.476 16.702 57.936 1.00 22.72 76 ALA B CA 1
ATOM 2364 C C . ALA B 1 97 ? 8.664 17.285 59.337 1.00 22.27 76 ALA B C 1
ATOM 2365 O O . ALA B 1 97 ? 9.795 17.566 59.746 1.00 22.18 76 ALA B O 1
ATOM 2367 N N . THR B 1 98 ? 7.563 17.459 60.070 1.00 21.62 77 THR B N 1
ATOM 2368 C CA . THR B 1 98 ? 7.641 18.026 61.418 1.00 21.16 77 THR B CA 1
ATOM 2369 C C . THR B 1 98 ? 8.325 17.075 62.401 1.00 20.79 77 THR B C 1
ATOM 2370 O O . THR B 1 98 ? 9.015 17.526 63.311 1.00 20.71 77 THR B O 1
ATOM 2374 N N . ILE B 1 99 ? 8.149 15.765 62.198 1.00 20.46 78 ILE B N 1
ATOM 2375 C CA . ILE B 1 99 ? 8.844 14.750 62.999 1.00 20.10 78 ILE B CA 1
ATOM 2376 C C . ILE B 1 99 ? 10.362 14.853 62.810 1.00 20.08 78 ILE B C 1
ATOM 2377 O O . ILE B 1 99 ? 11.111 14.800 63.784 1.00 20.16 78 ILE B O 1
ATOM 2382 N N . ILE B 1 100 ? 10.803 15.019 61.565 1.00 19.97 79 ILE B N 1
ATOM 2383 C CA . ILE B 1 100 ? 12.224 15.204 61.255 1.00 19.98 79 ILE B CA 1
ATOM 2384 C C . ILE B 1 100 ? 12.779 16.438 61.990 1.00 20.11 79 ILE B C 1
ATOM 2385 O O . ILE B 1 100 ? 13.814 16.360 62.660 1.00 19.88 79 ILE B O 1
ATOM 2390 N N . ASN B 1 101 ? 12.058 17.552 61.881 1.00 20.05 80 ASN B N 1
ATOM 2391 C CA . ASN B 1 101 ? 12.410 18.785 62.573 1.00 20.14 80 ASN B CA 1
ATOM 2392 C C . ASN B 1 101 ? 12.412 18.624 64.085 1.00 20.46 80 ASN B C 1
ATOM 2393 O O . ASN B 1 101 ? 13.300 19.135 64.765 1.00 20.41 80 ASN B O 1
ATOM 2398 N N . GLY B 1 102 ? 11.417 17.899 64.594 1.00 20.82 81 GLY B N 1
ATOM 2399 C CA . GLY B 1 102 ? 11.266 17.645 66.023 1.00 21.16 81 GLY B CA 1
ATOM 2400 C C . GLY B 1 102 ? 12.433 16.889 66.624 1.00 21.46 81 GLY B C 1
ATOM 2401 O O . GLY B 1 102 ? 12.893 17.212 67.725 1.00 21.42 81 GLY B O 1
ATOM 2402 N N . LEU B 1 103 ? 12.911 15.884 65.895 1.00 21.68 82 LEU B N 1
ATOM 2403 C CA . LEU B 1 103 ? 14.037 15.070 66.336 1.00 22.07 82 LEU B CA 1
ATOM 2404 C C . LEU B 1 103 ? 15.344 15.857 66.294 1.00 22.29 82 LEU B C 1
ATOM 2405 O O . LEU B 1 103 ? 16.229 15.639 67.121 1.00 22.32 82 LEU B O 1
ATOM 2410 N N . ALA B 1 104 ? 15.447 16.773 65.333 1.00 22.60 83 ALA B N 1
ATOM 2411 C CA . ALA B 1 104 ? 16.613 17.628 65.188 1.00 22.86 83 ALA B CA 1
ATOM 2412 C C . ALA B 1 104 ? 16.693 18.639 66.328 1.00 23.18 83 ALA B C 1
ATOM 2413 O O . ALA B 1 104 ? 17.769 18.869 66.876 1.00 23.36 83 ALA B O 1
ATOM 2415 N N . LEU B 1 105 ? 15.554 19.232 66.685 1.00 23.45 84 LEU B N 1
ATOM 2416 C CA . LEU B 1 105 ? 15.499 20.203 67.777 1.00 23.69 84 LEU B CA 1
ATOM 2417 C C . LEU B 1 105 ? 15.776 19.516 69.110 1.00 24.04 84 LEU B C 1
ATOM 2418 O O . LEU B 1 105 ? 16.475 20.075 69.952 1.00 24.17 84 LEU B O 1
ATOM 2423 N N . GLU B 1 106 ? 15.236 18.307 69.289 1.00 24.41 85 GLU B N 1
ATOM 2424 C CA . GLU B 1 106 ? 15.462 17.530 70.502 1.00 24.86 85 GLU B CA 1
ATOM 2425 C C . GLU B 1 106 ? 16.952 17.262 70.696 1.00 25.13 85 GLU B C 1
ATOM 2426 O O . GLU B 1 106 ? 17.471 17.404 71.799 1.00 25.24 85 GLU B O 1
ATOM 2432 N N . ASN B 1 107 ? 17.627 16.882 69.615 1.00 25.50 86 ASN B N 1
ATOM 2433 C CA . ASN B 1 107 ? 19.069 16.658 69.619 1.00 25.84 86 ASN B CA 1
ATOM 2434 C C . ASN B 1 107 ? 19.824 17.900 70.070 1.00 26.21 86 ASN B C 1
ATOM 2435 O O . ASN B 1 107 ? 20.708 17.812 70.924 1.00 26.38 86 ASN B O 1
ATOM 2440 N N . ALA B 1 108 ? 19.465 19.048 69.495 1.00 26.48 87 ALA B N 1
ATOM 2441 C CA . ALA B 1 108 ? 20.072 20.330 69.839 1.00 26.89 87 ALA B CA 1
ATOM 2442 C C . ALA B 1 108 ? 19.869 20.689 71.315 1.00 27.29 87 ALA B C 1
ATOM 2443 O O . ALA B 1 108 ? 20.771 21.232 71.953 1.00 27.52 87 ALA B O 1
ATOM 2445 N N . LEU B 1 109 ? 18.688 20.378 71.844 1.00 27.70 88 LEU B N 1
ATOM 2446 C CA . LEU B 1 109 ? 18.363 20.659 73.237 1.00 28.23 88 LEU B CA 1
ATOM 2447 C C . LEU B 1 109 ? 19.026 19.680 74.201 1.00 28.75 88 LEU B C 1
ATOM 2448 O O . LEU B 1 109 ? 19.387 20.058 75.315 1.00 28.98 88 LEU B O 1
ATOM 2453 N N . ASN B 1 110 ? 19.192 18.433 73.766 1.00 29.33 89 ASN B N 1
ATOM 2454 C CA . ASN B 1 110 ? 19.894 17.427 74.560 1.00 30.02 89 ASN B CA 1
ATOM 2455 C C . ASN B 1 110 ? 21.362 17.774 74.810 1.00 30.35 89 ASN B C 1
ATOM 2456 O O . ASN B 1 110 ? 21.883 17.523 75.896 1.00 30.47 89 ASN B O 1
ATOM 2461 N N . HIS B 1 111 ? 22.010 18.366 73.808 1.00 30.75 90 HIS B N 1
ATOM 2462 C CA . HIS B 1 111 ? 23.396 18.826 73.935 1.00 31.23 90 HIS B CA 1
ATOM 2463 C C . HIS B 1 111 ? 23.544 19.962 74.945 1.00 31.24 90 HIS B C 1
ATOM 2464 O O . HIS B 1 111 ? 24.653 20.244 75.403 1.00 31.35 90 HIS B O 1
ATOM 2471 N N . LEU B 1 112 ? 22.436 20.628 75.264 1.00 31.19 91 LEU B N 1
ATOM 2472 C CA . LEU B 1 112 ? 22.436 21.690 76.268 1.00 31.18 91 LEU B CA 1
ATOM 2473 C C . LEU B 1 112 ? 21.891 21.185 77.606 1.00 31.27 91 LEU B C 1
ATOM 2474 O O . LEU B 1 112 ? 21.634 21.966 78.521 1.00 31.34 91 LEU B O 1
ATOM 2479 N N . ASN B 1 113 ? 21.725 19.869 77.702 1.00 31.48 92 ASN B N 1
ATOM 2480 C CA . ASN B 1 113 ? 21.208 19.192 78.903 1.00 31.76 92 ASN B CA 1
ATOM 2481 C C . ASN B 1 113 ? 19.823 19.635 79.367 1.00 31.39 92 ASN B C 1
ATOM 2482 O O . ASN B 1 113 ? 19.509 19.584 80.554 1.00 31.45 92 ASN B O 1
ATOM 2487 N N . VAL B 1 114 ? 19.002 20.059 78.410 1.00 31.01 93 VAL B N 1
ATOM 2488 C CA . VAL B 1 114 ? 17.605 20.382 78.666 1.00 30.57 93 VAL B CA 1
ATOM 2489 C C . VAL B 1 114 ? 16.782 19.095 78.623 1.00 30.33 93 VAL B C 1
ATOM 2490 O O . VAL B 1 114 ? 16.845 18.342 77.650 1.00 30.28 93 VAL B O 1
ATOM 2494 N N . ASN B 1 115 ? 16.039 18.833 79.694 1.00 29.96 94 ASN B N 1
ATOM 2495 C CA . ASN B 1 115 ? 15.134 17.693 79.733 1.00 29.71 94 ASN B CA 1
ATOM 2496 C C . ASN B 1 115 ? 13.995 17.951 78.740 1.00 29.13 94 ASN B C 1
ATOM 2497 O O . ASN B 1 115 ? 13.247 18.928 78.869 1.00 29.16 94 ASN B O 1
ATOM 2502 N N . THR B 1 116 ? 13.892 17.089 77.734 1.00 28.19 95 THR B N 1
ATOM 2503 C CA . THR B 1 116 ? 13.005 17.335 76.605 1.00 27.41 95 THR B CA 1
ATOM 2504 C C . THR B 1 116 ? 12.358 16.052 76.071 1.00 26.58 95 THR B C 1
ATOM 2505 O O . THR B 1 116 ? 12.934 14.967 76.167 1.00 26.60 95 THR B O 1
ATOM 2509 N N . ILE B 1 117 ? 11.146 16.185 75.535 1.00 25.55 96 ILE B N 1
ATOM 2510 C CA . ILE B 1 117 ? 10.420 15.046 74.971 1.00 24.52 96 ILE B CA 1
ATOM 2511 C C . ILE B 1 117 ? 9.663 15.423 73.693 1.00 23.95 96 ILE B C 1
ATOM 2512 O O . ILE B 1 117 ? 9.064 16.504 73.602 1.00 23.66 96 ILE B O 1
ATOM 2517 N N . VAL B 1 118 ? 9.716 14.530 72.706 1.00 23.08 97 VAL B N 1
ATOM 2518 C CA . VAL B 1 118 ? 8.989 14.713 71.459 1.00 22.11 97 VAL B CA 1
ATOM 2519 C C . VAL B 1 118 ? 7.663 13.965 71.535 1.00 21.80 97 VAL B C 1
ATOM 2520 O O . VAL B 1 118 ? 7.631 12.742 71.692 1.00 21.80 97 VAL B O 1
ATOM 2524 N N . LEU B 1 119 ? 6.570 14.716 71.445 1.00 21.11 98 LEU B N 1
ATOM 2525 C CA . LEU B 1 119 ? 5.235 14.148 71.537 1.00 20.64 98 LEU B CA 1
ATOM 2526 C C . LEU B 1 119 ? 4.526 14.270 70.196 1.00 20.45 98 LEU B C 1
ATOM 2527 O O . LEU B 1 119 ? 4.326 15.375 69.682 1.00 20.24 98 LEU B O 1
ATOM 2532 N N . SER B 1 120 ? 4.166 13.124 69.631 1.00 20.24 99 SER B N 1
ATOM 2533 C CA . SER B 1 120 ? 3.636 13.070 68.285 1.00 20.36 99 SER B CA 1
ATOM 2534 C C . SER B 1 120 ? 2.148 12.749 68.257 1.00 20.59 99 SER B C 1
ATOM 2535 O O . SER B 1 120 ? 1.661 11.921 69.038 1.00 20.56 99 SER B O 1
ATOM 2538 N N . ALA B 1 121 ? 1.431 13.401 67.346 1.00 20.77 100 ALA B N 1
ATOM 2539 C CA . ALA B 1 121 ? 0.018 13.117 67.152 1.00 21.19 100 ALA B CA 1
ATOM 2540 C C . ALA B 1 121 ? -0.168 11.805 66.385 1.00 21.61 100 ALA B C 1
ATOM 2541 O O . ALA B 1 121 ? -1.247 11.217 66.400 1.00 21.71 100 ALA B O 1
ATOM 2543 N N . ILE B 1 122 ? 0.901 11.356 65.730 1.00 22.11 101 ILE B N 1
ATOM 2544 C CA . ILE B 1 122 ? 0.941 10.097 64.992 1.00 22.60 101 ILE B CA 1
ATOM 2545 C C . ILE B 1 122 ? 1.831 9.106 65.737 1.00 22.69 101 ILE B C 1
ATOM 2546 O O . ILE B 1 122 ? 2.997 9.407 65.995 1.00 22.70 101 ILE B O 1
ATOM 2551 N N . LYS B 1 123 ? 1.301 7.925 66.051 1.00 22.93 102 LYS B N 1
ATOM 2552 C CA . LYS B 1 123 ? 2.091 6.875 66.690 1.00 23.23 102 LYS B CA 1
ATOM 2553 C C . LYS B 1 123 ? 3.220 6.370 65.789 1.00 23.40 102 LYS B C 1
ATOM 2554 O O . LYS B 1 123 ? 3.007 6.009 64.628 1.00 23.29 102 LYS B O 1
ATOM 2560 N N . CYS B 1 124 ? 4.427 6.378 66.347 1.00 23.67 103 CYS B N 1
ATOM 2561 C CA . CYS B 1 124 ? 5.624 5.875 65.684 1.00 23.93 103 CYS B CA 1
ATOM 2562 C C . CYS B 1 124 ? 6.674 5.617 66.749 1.00 24.11 103 CYS B C 1
ATOM 2563 O O . CYS B 1 124 ? 7.623 6.383 66.899 1.00 24.02 103 CYS B O 1
ATOM 2566 N N . ASP B 1 125 ? 6.482 4.521 67.477 1.00 24.42 104 ASP B N 1
ATOM 2567 C CA . ASP B 1 125 ? 7.240 4.198 68.681 1.00 24.81 104 ASP B CA 1
ATOM 2568 C C . ASP B 1 125 ? 8.757 4.135 68.526 1.00 24.76 104 ASP B C 1
ATOM 2569 O O . ASP B 1 125 ? 9.475 4.458 69.469 1.00 24.84 104 ASP B O 1
ATOM 2574 N N . LYS B 1 126 ? 9.248 3.730 67.357 1.00 24.67 105 LYS B N 1
ATOM 2575 C CA . LYS B 1 126 ? 10.695 3.618 67.159 1.00 24.78 105 LYS B CA 1
ATOM 2576 C C . LYS B 1 126 ? 11.399 4.978 67.017 1.00 24.60 105 LYS B C 1
ATOM 2577 O O . LYS B 1 126 ? 12.625 5.065 67.118 1.00 24.43 105 LYS B O 1
ATOM 2583 N N . LEU B 1 127 ? 10.610 6.036 66.836 1.00 24.34 106 LEU B N 1
ATOM 2584 C CA . LEU B 1 127 ? 11.133 7.379 66.596 1.00 24.16 106 LEU B CA 1
ATOM 2585 C C . LEU B 1 127 ? 10.753 8.390 67.666 1.00 23.95 106 LEU B C 1
ATOM 2586 O O . LEU B 1 127 ? 11.577 9.215 68.074 1.00 24.03 106 LEU B O 1
ATOM 2591 N N . VAL B 1 128 ? 9.496 8.337 68.097 1.00 23.72 107 VAL B N 1
ATOM 2592 C CA . VAL B 1 128 ? 8.901 9.384 68.922 1.00 23.44 107 VAL B CA 1
ATOM 2593 C C . VAL B 1 128 ? 7.924 8.808 69.952 1.00 23.54 107 VAL B C 1
ATOM 2594 O O . VAL B 1 128 ? 7.436 7.693 69.792 1.00 23.48 107 VAL B O 1
ATOM 2598 N N . HIS B 1 129 ? 7.651 9.578 71.002 1.00 23.70 108 HIS B N 1
ATOM 2599 C CA . HIS B 1 129 ? 6.570 9.285 71.943 1.00 24.06 108 HIS B CA 1
ATOM 2600 C C . HIS B 1 129 ? 5.238 9.796 71.400 1.00 24.16 108 HIS B C 1
ATOM 2601 O O . HIS B 1 129 ? 5.194 10.757 70.626 1.00 24.13 108 HIS B O 1
ATOM 2608 N N . GLU B 1 130 ? 4.152 9.164 71.825 1.00 24.33 109 GLU B N 1
ATOM 2609 C CA . GLU B 1 130 ? 2.821 9.557 71.393 1.00 24.61 109 GLU B CA 1
ATOM 2610 C C . GLU B 1 130 ? 2.256 10.622 72.335 1.00 24.47 109 GLU B C 1
ATOM 2611 O O . GLU B 1 130 ? 2.388 10.510 73.553 1.00 24.30 109 GLU B O 1
ATOM 2617 N N . SER B 1 131 ? 1.640 11.663 71.782 1.00 24.44 110 SER B N 1
ATOM 2618 C CA . SER B 1 131 ? 0.956 12.631 72.634 1.00 24.68 110 SER B CA 1
ATOM 2619 C C . SER B 1 131 ? -0.378 12.054 73.100 1.00 24.82 110 SER B C 1
ATOM 2620 O O . SER B 1 131 ? -1.056 11.338 72.355 1.00 24.97 110 SER B O 1
ATOM 2623 N N . SER B 1 132 ? -0.716 12.346 74.350 1.00 24.95 111 SER B N 1
ATOM 2624 C CA . SER B 1 132 ? -1.970 11.929 74.967 1.00 25.14 111 SER B CA 1
ATOM 2625 C C . SER B 1 132 ? -2.153 12.766 76.217 1.00 25.09 111 SER B C 1
ATOM 2626 O O . SER B 1 132 ? -1.213 13.428 76.654 1.00 25.26 111 SER B O 1
ATOM 2629 N N . ALA B 1 133 ? -3.350 12.736 76.796 1.00 25.12 112 ALA B N 1
ATOM 2630 C CA . ALA B 1 133 ? -3.609 13.444 78.045 1.00 25.23 112 ALA B CA 1
ATOM 2631 C C . ALA B 1 133 ? -2.614 13.022 79.129 1.00 25.50 112 ALA B C 1
ATOM 2632 O O . ALA B 1 133 ? -2.019 13.874 79.793 1.00 25.64 112 ALA B O 1
ATOM 2634 N N . ASN B 1 134 ? -2.421 11.713 79.282 1.00 25.75 113 ASN B N 1
ATOM 2635 C CA . ASN B 1 134 ? -1.498 11.165 80.270 1.00 26.11 113 ASN B CA 1
ATOM 2636 C C . ASN B 1 134 ? -0.048 11.610 80.064 1.00 26.07 113 ASN B C 1
ATOM 2637 O O . ASN B 1 134 ? 0.601 12.061 81.010 1.00 25.95 113 ASN B O 1
ATOM 2642 N N . ASN B 1 135 ? 0.451 11.494 78.834 1.00 26.08 114 ASN B N 1
ATOM 2643 C CA . ASN B 1 135 ? 1.852 11.823 78.548 1.00 26.18 114 ASN B CA 1
ATOM 2644 C C . ASN B 1 135 ? 2.172 13.312 78.623 1.00 26.34 114 ASN B C 1
ATOM 2645 O O . ASN B 1 135 ? 3.277 13.682 79.001 1.00 26.41 114 ASN B O 1
ATOM 2650 N N . ILE B 1 136 ? 1.204 14.156 78.275 1.00 26.66 115 ILE B N 1
ATOM 2651 C CA . ILE B 1 136 ? 1.359 15.603 78.429 1.00 27.14 115 ILE B CA 1
ATOM 2652 C C . ILE B 1 136 ? 1.445 15.951 79.920 1.00 27.71 115 ILE B C 1
ATOM 2653 O O . ILE B 1 136 ? 2.393 16.603 80.352 1.00 27.83 115 ILE B O 1
ATOM 2658 N N . LYS B 1 137 ? 0.474 15.470 80.693 1.00 28.46 116 LYS B N 1
ATOM 2659 C CA . LYS B 1 137 ? 0.465 15.617 82.148 1.00 29.37 116 LYS B CA 1
ATOM 2660 C C . LYS B 1 137 ? 1.789 15.156 82.775 1.00 29.74 116 LYS B C 1
ATOM 2661 O O . LYS B 1 137 ? 2.363 15.867 83.601 1.00 29.92 116 LYS B O 1
ATOM 2667 N N . LYS B 1 138 ? 2.269 13.985 82.356 1.00 30.13 117 LYS B N 1
ATOM 2668 C CA . LYS B 1 138 ? 3.527 13.422 82.842 1.00 30.74 117 LYS B CA 1
ATOM 2669 C C . LYS B 1 138 ? 4.727 14.296 82.466 1.00 30.98 117 LYS B C 1
ATOM 2670 O O . LYS B 1 138 ? 5.652 14.457 83.260 1.00 31.02 117 LYS B O 1
ATOM 2676 N N . ALA B 1 139 ? 4.703 14.865 81.262 1.00 31.23 118 ALA B N 1
ATOM 2677 C CA . ALA B 1 139 ? 5.787 15.730 80.795 1.00 31.46 118 ALA B CA 1
ATOM 2678 C C . ALA B 1 139 ? 5.818 17.068 81.521 1.00 31.68 118 ALA B C 1
ATOM 2679 O O . ALA B 1 139 ? 6.890 17.621 81.755 1.00 31.65 118 ALA B O 1
ATOM 2681 N N . ILE B 1 140 ? 4.640 17.581 81.866 1.00 32.08 119 ILE B N 1
ATOM 2682 C CA . ILE B 1 140 ? 4.521 18.828 82.616 1.00 32.57 119 ILE B CA 1
ATOM 2683 C C . ILE B 1 140 ? 5.014 18.670 84.063 1.00 33.02 119 ILE B C 1
ATOM 2684 O O . ILE B 1 140 ? 5.732 19.531 84.568 1.00 33.29 119 ILE B O 1
ATOM 2689 N N . GLU B 1 141 ? 4.641 17.568 84.714 1.00 33.51 120 GLU B N 1
ATOM 2690 C CA . GLU B 1 141 ? 5.131 17.240 86.063 1.00 34.03 120 GLU B CA 1
ATOM 2691 C C . GLU B 1 141 ? 6.659 17.202 86.117 1.00 33.88 120 GLU B C 1
ATOM 2692 O O . GLU B 1 141 ? 7.272 17.745 87.045 1.00 33.97 120 GLU B O 1
ATOM 2698 N N . LYS B 1 142 ? 7.259 16.564 85.113 1.00 33.55 121 LYS B N 1
ATOM 2699 C CA . LYS B 1 142 ? 8.710 16.453 85.002 1.00 33.31 121 LYS B CA 1
ATOM 2700 C C . LYS B 1 142 ? 9.343 17.753 84.492 1.00 33.02 121 LYS B C 1
ATOM 2701 O O . LYS B 1 142 ? 10.571 17.885 84.449 1.00 33.10 121 LYS B O 1
ATOM 2707 N N . GLU B 1 143 ? 8.491 18.711 84.129 1.00 32.50 122 GLU B N 1
ATOM 2708 C CA . GLU B 1 143 ? 8.900 20.001 83.557 1.00 32.08 122 GLU B CA 1
ATOM 2709 C C . GLU B 1 143 ? 9.839 19.856 82.356 1.00 31.17 122 GLU B C 1
ATOM 2710 O O . GLU B 1 143 ? 10.854 20.550 82.244 1.00 31.14 122 GLU B O 1
ATOM 2716 N N . GLN B 1 144 ? 9.479 18.942 81.461 1.00 29.94 123 GLN B N 1
ATOM 2717 C CA . GLN B 1 144 ? 10.211 18.757 80.220 1.00 28.64 123 GLN B CA 1
ATOM 2718 C C . GLN B 1 144 ? 9.752 19.772 79.194 1.00 27.77 123 GLN B C 1
ATOM 2719 O O . GLN B 1 144 ? 8.606 20.222 79.215 1.00 27.66 123 GLN B O 1
ATOM 2725 N N . VAL B 1 145 ? 10.662 20.140 78.303 1.00 26.65 124 VAL B N 1
ATOM 2726 C CA . VAL B 1 145 ? 10.307 20.912 77.127 1.00 25.56 124 VAL B CA 1
ATOM 2727 C C . VAL B 1 145 ? 9.588 19.948 76.189 1.00 25.00 124 VAL B C 1
ATOM 2728 O O . VAL B 1 145 ? 10.131 18.900 75.825 1.00 24.75 124 VAL B O 1
ATOM 2732 N N . MET B 1 146 ? 8.354 20.293 75.837 1.00 24.22 125 MET B N 1
ATOM 2733 C CA . MET B 1 146 ? 7.521 19.438 75.006 1.00 23.56 125 MET B CA 1
ATOM 2734 C C . MET B 1 146 ? 7.576 19.889 73.556 1.00 22.87 125 MET B C 1
ATOM 2735 O O . MET B 1 146 ? 7.168 20.999 73.226 1.00 22.79 125 MET B O 1
ATOM 2740 N N . ILE B 1 147 ? 8.104 19.021 72.700 1.00 22.11 126 ILE B N 1
ATOM 2741 C CA . ILE B 1 147 ? 8.174 19.293 71.269 1.00 21.30 126 ILE B CA 1
ATOM 2742 C C . ILE B 1 147 ? 7.033 18.548 70.590 1.00 20.88 126 ILE B C 1
ATOM 2743 O O . ILE B 1 147 ? 7.078 17.324 70.438 1.00 20.82 126 ILE B O 1
ATOM 2748 N N . PHE B 1 148 ? 6.004 19.299 70.203 1.00 20.38 127 PHE B N 1
ATOM 2749 C CA . PHE B 1 148 ? 4.804 18.736 69.587 1.00 19.92 127 PHE B CA 1
ATOM 2750 C C . PHE B 1 148 ? 4.962 18.614 68.086 1.00 19.73 127 PHE B C 1
ATOM 2751 O O . PHE B 1 148 ? 5.371 19.555 67.412 1.00 19.87 127 PHE B O 1
ATOM 2759 N N . VAL B 1 149 ? 4.604 17.445 67.577 1.00 19.58 128 VAL B N 1
ATOM 2760 C CA . VAL B 1 149 ? 5.014 17.006 66.260 1.00 19.32 128 VAL B CA 1
ATOM 2761 C C . VAL B 1 149 ? 3.860 16.293 65.548 1.00 19.24 128 VAL B C 1
ATOM 2762 O O . VAL B 1 149 ? 2.976 15.730 66.202 1.00 18.95 128 VAL B O 1
ATOM 2766 N N . ALA B 1 150 ? 3.863 16.355 64.214 1.00 19.25 129 ALA B N 1
ATOM 2767 C CA . ALA B 1 150 ? 2.840 15.722 63.358 1.00 19.42 129 ALA B CA 1
ATOM 2768 C C . ALA B 1 150 ? 1.428 16.319 63.513 1.00 19.66 129 ALA B C 1
ATOM 2769 O O . ALA B 1 150 ? 0.423 15.642 63.277 1.00 19.77 129 ALA B O 1
ATOM 2771 N N . GLY B 1 151 ? 1.367 17.587 63.911 1.00 19.82 130 GLY B N 1
ATOM 2772 C CA . GLY B 1 151 ? 0.108 18.323 64.028 1.00 19.94 130 GLY B CA 1
ATOM 2773 C C . GLY B 1 151 ? -0.938 17.677 64.911 1.00 20.38 130 GLY B C 1
ATOM 2774 O O . GLY B 1 151 ? -0.706 17.440 66.106 1.00 20.30 130 GLY B O 1
ATOM 2775 N N . THR B 1 152 ? -2.093 17.394 64.311 1.00 20.64 131 THR B N 1
ATOM 2776 C CA . THR B 1 152 ? -3.193 16.710 64.984 1.00 20.96 131 THR B CA 1
ATOM 2777 C C . THR B 1 152 ? -3.338 15.279 64.467 1.00 21.23 131 THR B C 1
ATOM 2778 O O . THR B 1 152 ? -4.187 14.519 64.942 1.00 21.40 131 THR B O 1
ATOM 2782 N N . GLY B 1 153 ? -2.504 14.916 63.498 1.00 21.46 132 GLY B N 1
ATOM 2783 C CA . GLY B 1 153 ? -2.597 13.615 62.855 1.00 21.82 132 GLY B CA 1
ATOM 2784 C C . GLY B 1 153 ? -3.697 13.577 61.814 1.00 22.11 132 GLY B C 1
ATOM 2785 O O . GLY B 1 153 ? -4.003 12.527 61.262 1.00 22.42 132 GLY B O 1
ATOM 2786 N N . PHE B 1 154 ? -4.283 14.738 61.549 1.00 22.30 133 PHE B N 1
ATOM 2787 C CA . PHE B 1 154 ? -5.376 14.885 60.605 1.00 22.47 133 PHE B CA 1
ATOM 2788 C C . PHE B 1 154 ? -5.029 15.915 59.538 1.00 22.50 133 PHE B C 1
ATOM 2789 O O . PHE B 1 154 ? -4.329 16.890 59.826 1.00 22.30 133 PHE B O 1
ATOM 2797 N N . PRO B 1 155 ? -5.522 15.703 58.303 1.00 22.67 134 PRO B N 1
ATOM 2798 C CA . PRO B 1 155 ? -5.391 16.705 57.254 1.00 22.97 134 PRO B CA 1
ATOM 2799 C C . PRO B 1 155 ? -6.310 17.898 57.510 1.00 23.38 134 PRO B C 1
ATOM 2800 O O . PRO B 1 155 ? -7.191 17.823 58.373 1.00 23.19 134 PRO B O 1
ATOM 2804 N N . TYR B 1 156 ? -6.093 18.982 56.762 1.00 23.76 135 TYR B N 1
ATOM 2805 C CA . TYR B 1 156 ? -6.923 20.199 56.825 1.00 24.24 135 TYR B CA 1
ATOM 2806 C C . TYR B 1 156 ? -6.672 21.035 58.077 1.00 24.67 135 TYR B C 1
ATOM 2807 O O . TYR B 1 156 ? -7.519 21.831 58.489 1.00 24.78 135 TYR B O 1
ATOM 2816 N N . PHE B 1 157 ? -5.498 20.847 58.670 1.00 25.26 136 PHE B N 1
ATOM 2817 C CA . PHE B 1 157 ? -5.040 21.678 59.779 1.00 25.66 136 PHE B CA 1
ATOM 2818 C C . PHE B 1 157 ? -3.766 22.396 59.400 1.00 25.89 136 PHE B C 1
ATOM 2819 O O . PHE B 1 157 ? -2.929 21.855 58.683 1.00 26.21 136 PHE B O 1
ATOM 2827 N N . THR B 1 158 ? -3.627 23.625 59.875 1.00 26.11 137 THR B N 1
ATOM 2828 C CA . THR B 1 158 ? -2.394 24.374 59.685 1.00 26.06 137 THR B CA 1
ATOM 2829 C C . THR B 1 158 ? -1.573 24.266 60.958 1.00 26.02 137 THR B C 1
ATOM 2830 O O . THR B 1 158 ? -2.079 23.838 61.996 1.00 26.17 137 THR B O 1
ATOM 2834 N N . THR B 1 159 ? -0.307 24.656 60.873 1.00 26.00 138 THR B N 1
ATOM 2835 C CA . THR B 1 159 ? 0.559 24.753 62.045 1.00 26.03 138 THR B CA 1
ATOM 2836 C C . THR B 1 159 ? -0.051 25.666 63.119 1.00 25.94 138 THR B C 1
ATOM 2837 O O . THR B 1 159 ? 0.050 25.375 64.312 1.00 26.17 138 THR B O 1
ATOM 2841 N N . ASP B 1 160 ? -0.698 26.751 62.687 1.00 25.77 139 ASP B N 1
ATOM 2842 C CA . ASP B 1 160 ? -1.362 27.693 63.593 1.00 25.49 139 ASP B CA 1
ATOM 2843 C C . ASP B 1 160 ? -2.493 27.040 64.393 1.00 25.14 139 ASP B C 1
ATOM 2844 O O . ASP B 1 160 ? -2.585 27.232 65.609 1.00 24.88 139 ASP B O 1
ATOM 2849 N N . SER B 1 161 ? -3.343 26.273 63.710 1.00 24.84 140 SER B N 1
ATOM 2850 C CA . SER B 1 161 ? -4.442 25.572 64.369 1.00 24.67 140 SER B CA 1
ATOM 2851 C C . SER B 1 161 ? -3.947 24.504 65.358 1.00 24.39 140 SER B C 1
ATOM 2852 O O . SER B 1 161 ? -4.536 24.337 66.426 1.00 24.38 140 SER B O 1
ATOM 2855 N N . CYS B 1 162 ? -2.853 23.818 65.021 1.00 24.03 141 CYS B N 1
ATOM 2856 C CA . CYS B 1 162 ? -2.222 22.875 65.947 1.00 24.01 141 CYS B CA 1
ATOM 2857 C C . CYS B 1 162 ? -1.653 23.588 67.164 1.00 23.35 141 CYS B C 1
ATOM 2858 O O . CYS B 1 162 ? -1.744 23.070 68.279 1.00 23.12 141 CYS B O 1
ATOM 2861 N N . ALA B 1 163 ? -1.067 24.768 66.943 1.00 22.67 142 ALA B N 1
ATOM 2862 C CA . ALA B 1 163 ? -0.572 25.595 68.041 1.00 22.40 142 ALA B CA 1
ATOM 2863 C C . ALA B 1 163 ? -1.706 25.976 68.994 1.00 22.21 142 ALA B C 1
ATOM 2864 O O . ALA B 1 163 ? -1.523 25.973 70.215 1.00 22.05 142 ALA B O 1
ATOM 2866 N N . ALA B 1 164 ? -2.874 26.282 68.432 1.00 21.88 143 ALA B N 1
ATOM 2867 C CA . ALA B 1 164 ? -4.046 26.624 69.229 1.00 21.98 143 ALA B CA 1
ATOM 2868 C C . ALA B 1 164 ? -4.505 25.432 70.072 1.00 22.03 143 ALA B C 1
ATOM 2869 O O . ALA B 1 164 ? -4.744 25.567 71.278 1.00 21.99 143 ALA B O 1
ATOM 2871 N N . ILE B 1 165 ? -4.601 24.268 69.433 1.00 22.06 144 ILE B N 1
ATOM 2872 C CA . ILE B 1 165 ? -5.021 23.040 70.097 1.00 22.17 144 ILE B CA 1
ATOM 2873 C C . ILE B 1 165 ? -4.042 22.627 71.201 1.00 22.15 144 ILE B C 1
ATOM 2874 O O . ILE B 1 165 ? -4.462 22.225 72.290 1.00 22.14 144 ILE B O 1
ATOM 2879 N N . ARG B 1 166 ? -2.745 22.746 70.926 1.00 22.10 145 ARG B N 1
ATOM 2880 C CA . ARG B 1 166 ? -1.727 22.414 71.912 1.00 22.19 145 ARG B CA 1
ATOM 2881 C C . ARG B 1 166 ? -1.735 23.394 73.075 1.00 22.39 145 ARG B C 1
ATOM 2882 O O . ARG B 1 166 ? -1.503 22.998 74.217 1.00 22.46 145 ARG B O 1
ATOM 2890 N N . ALA B 1 167 ? -2.025 24.660 72.782 1.00 22.62 146 ALA B N 1
ATOM 2891 C CA . ALA B 1 167 ? -2.125 25.691 73.812 1.00 23.01 146 ALA B CA 1
ATOM 2892 C C . ALA B 1 167 ? -3.260 25.387 74.774 1.00 23.37 146 ALA B C 1
ATOM 2893 O O . ALA B 1 167 ? -3.076 25.427 75.989 1.00 23.50 146 ALA B O 1
ATOM 2895 N N . ALA B 1 168 ? -4.426 25.068 74.221 1.00 23.87 147 ALA B N 1
ATOM 2896 C CA . ALA B 1 168 ? -5.599 24.707 75.020 1.00 24.42 147 ALA B CA 1
ATOM 2897 C C . ALA B 1 168 ? -5.349 23.438 75.830 1.00 24.79 147 ALA B C 1
ATOM 2898 O O . ALA B 1 168 ? -5.679 23.372 77.013 1.00 24.88 147 ALA B O 1
ATOM 2900 N N . GLU B 1 169 ? -4.745 22.448 75.180 1.00 25.26 148 GLU B N 1
ATOM 2901 C CA . GLU B 1 169 ? -4.459 21.154 75.795 1.00 25.77 148 GLU B CA 1
ATOM 2902 C C . GLU B 1 169 ? -3.479 21.257 76.971 1.00 25.98 148 GLU B C 1
ATOM 2903 O O . GLU B 1 169 ? -3.643 20.578 77.988 1.00 26.15 148 GLU B O 1
ATOM 2909 N N . THR B 1 170 ? -2.469 22.109 76.827 1.00 26.22 149 THR B N 1
ATOM 2910 C CA . THR B 1 170 ? -1.463 22.314 77.860 1.00 26.50 149 THR B CA 1
ATOM 2911 C C . THR B 1 170 ? -1.868 23.414 78.843 1.00 27.10 149 THR B C 1
ATOM 2912 O O . THR B 1 170 ? -1.133 23.699 79.791 1.00 26.91 149 THR B O 1
ATOM 2916 N N . GLU B 1 171 ? -3.030 24.029 78.605 1.00 27.80 150 GLU B N 1
ATOM 2917 C CA . GLU B 1 171 ? -3.518 25.176 79.388 1.00 28.61 150 GLU B CA 1
ATOM 2918 C C . GLU B 1 171 ? -2.523 26.354 79.347 1.00 28.72 150 GLU B C 1
ATOM 2919 O O . GLU B 1 171 ? -2.251 27.003 80.366 1.00 28.67 150 GLU B O 1
ATOM 2925 N N . SER B 1 172 ? -1.975 26.594 78.154 1.00 28.91 151 SER B N 1
ATOM 2926 C CA . SER B 1 172 ? -1.131 27.746 77.882 1.00 29.12 151 SER B CA 1
ATOM 2927 C C . SER B 1 172 ? -2.039 28.903 77.501 1.00 29.41 151 SER B C 1
ATOM 2928 O O . SER B 1 172 ? -2.914 28.759 76.647 1.00 29.42 151 SER B O 1
ATOM 2931 N N . SER B 1 173 ? -1.833 30.049 78.140 1.00 29.81 152 SER B N 1
ATOM 2932 C CA . SER B 1 173 ? -2.658 31.232 77.890 1.00 30.21 152 SER B CA 1
ATOM 2933 C C . SER B 1 173 ? -2.174 32.052 76.692 1.00 30.33 152 SER B C 1
ATOM 2934 O O . SER B 1 173 ? -2.894 32.930 76.206 1.00 30.44 152 SER B O 1
ATOM 2937 N N . ILE B 1 174 ? -0.963 31.765 76.217 1.00 30.50 153 ILE B N 1
ATOM 2938 C CA . ILE B 1 174 ? -0.363 32.562 75.149 1.00 30.86 153 ILE B CA 1
ATOM 2939 C C . ILE B 1 174 ? 0.455 31.735 74.135 1.00 31.02 153 ILE B C 1
ATOM 2940 O O . ILE B 1 174 ? 1.149 30.780 74.498 1.00 31.01 153 ILE B O 1
ATOM 2945 N N . ILE B 1 175 ? 0.331 32.102 72.862 1.00 31.21 154 ILE B N 1
ATOM 2946 C CA . ILE B 1 175 ? 1.139 31.518 71.792 1.00 31.50 154 ILE B CA 1
ATOM 2947 C C . ILE B 1 175 ? 2.100 32.569 71.253 1.00 31.99 154 ILE B C 1
ATOM 2948 O O . ILE B 1 175 ? 1.670 33.632 70.798 1.00 31.83 154 ILE B O 1
ATOM 2953 N N . LEU B 1 176 ? 3.396 32.274 71.312 1.00 32.73 155 LEU B N 1
ATOM 2954 C CA . LEU B 1 176 ? 4.390 33.148 70.698 1.00 33.66 155 LEU B CA 1
ATOM 2955 C C . LEU B 1 176 ? 4.406 32.856 69.206 1.00 34.35 155 LEU B C 1
ATOM 2956 O O . LEU B 1 176 ? 4.781 31.771 68.774 1.00 34.33 155 LEU B O 1
ATOM 2961 N N . MET B 1 177 ? 3.965 33.834 68.432 1.00 35.50 156 MET B N 1
ATOM 2962 C CA . MET B 1 177 ? 3.814 33.685 66.999 1.00 36.71 156 MET B CA 1
ATOM 2963 C C . MET B 1 177 ? 4.968 34.348 66.263 1.00 37.17 156 MET B C 1
ATOM 2964 O O . MET B 1 177 ? 4.865 35.497 65.838 1.00 37.23 156 MET B O 1
ATOM 2969 N N . GLY B 1 178 ? 6.066 33.617 66.118 1.00 37.82 157 GLY B N 1
ATOM 2970 C CA . GLY B 1 178 ? 7.233 34.121 65.408 1.00 38.87 157 GLY B CA 1
ATOM 2971 C C . GLY B 1 178 ? 6.992 34.288 63.919 1.00 39.60 157 GLY B C 1
ATOM 2972 O O . GLY B 1 178 ? 6.612 33.341 63.230 1.00 39.62 157 GLY B O 1
ATOM 2973 N N . LYS B 1 179 ? 7.200 35.507 63.431 1.00 40.42 158 LYS B N 1
ATOM 2974 C CA . LYS B 1 179 ? 7.119 35.803 62.001 1.00 41.34 158 LYS B CA 1
ATOM 2975 C C . LYS B 1 179 ? 8.527 35.983 61.441 1.00 41.85 158 LYS B C 1
ATOM 2976 O O . LYS B 1 179 ? 9.418 36.491 62.130 1.00 41.80 158 LYS B O 1
ATOM 2982 N N . ASN B 1 180 ? 8.719 35.567 60.194 1.00 42.58 159 ASN B N 1
ATOM 2983 C CA . ASN B 1 180 ? 10.016 35.670 59.532 1.00 43.35 159 ASN B CA 1
ATOM 2984 C C . ASN B 1 180 ? 10.156 36.976 58.755 1.00 43.91 159 ASN B C 1
ATOM 2985 O O . ASN B 1 180 ? 9.809 37.050 57.570 1.00 44.08 159 ASN B O 1
ATOM 2990 N N . GLY B 1 181 ? 10.655 38.006 59.435 1.00 44.46 160 GLY B N 1
ATOM 2991 C CA . GLY B 1 181 ? 10.882 39.307 58.815 1.00 45.11 160 GLY B CA 1
ATOM 2992 C C . GLY B 1 181 ? 10.069 40.464 59.379 1.00 45.52 160 GLY B C 1
ATOM 2993 O O . GLY B 1 181 ? 10.495 41.612 59.292 1.00 45.83 160 GLY B O 1
ATOM 2994 N N . VAL B 1 182 ? 8.911 40.189 59.976 1.00 45.01 161 VAL B N 1
ATOM 2995 C CA . VAL B 1 182 ? 8.037 41.273 60.447 1.00 44.55 161 VAL B CA 1
ATOM 2996 C C . VAL B 1 182 ? 7.973 41.382 61.976 1.00 44.38 161 VAL B C 1
ATOM 2997 O O . VAL B 1 182 ? 7.797 40.385 62.676 1.00 44.23 161 VAL B O 1
ATOM 3001 N N . ASP B 1 183 ? 8.109 42.616 62.463 1.00 44.24 162 ASP B N 1
ATOM 3002 C CA . ASP B 1 183 ? 8.139 42.945 63.894 1.00 44.10 162 ASP B CA 1
ATOM 3003 C C . ASP B 1 183 ? 6.841 42.683 64.676 1.00 43.77 162 ASP B C 1
ATOM 3004 O O . ASP B 1 183 ? 6.878 42.557 65.898 1.00 43.83 162 ASP B O 1
ATOM 3009 N N . GLY B 1 184 ? 5.707 42.615 63.980 1.00 43.54 163 GLY B N 1
ATOM 3010 C CA . GLY B 1 184 ? 4.402 42.388 64.615 1.00 43.12 163 GLY B CA 1
ATOM 3011 C C . GLY B 1 184 ? 3.257 42.439 63.617 1.00 42.98 163 GLY B C 1
ATOM 3012 O O . GLY B 1 184 ? 3.341 41.839 62.543 1.00 42.85 163 GLY B O 1
ATOM 3013 N N . VAL B 1 185 ? 2.190 43.154 63.973 1.00 42.87 164 VAL B N 1
ATOM 3014 C CA . VAL B 1 185 ? 1.034 43.336 63.087 1.00 42.98 164 VAL B CA 1
ATOM 3015 C C . VAL B 1 185 ? 0.949 44.780 62.579 1.00 43.22 164 VAL B C 1
ATOM 3016 O O . VAL B 1 185 ? 0.979 45.727 63.370 1.00 42.98 164 VAL B O 1
ATOM 3020 N N . TYR B 1 186 ? 0.844 44.924 61.257 1.00 43.67 165 TYR B N 1
ATOM 3021 C CA . TYR B 1 186 ? 0.739 46.223 60.581 1.00 44.23 165 TYR B CA 1
ATOM 3022 C C . TYR B 1 186 ? -0.496 46.284 59.673 1.00 44.58 165 TYR B C 1
ATOM 3023 O O . TYR B 1 186 ? -1.448 45.526 59.864 1.00 44.65 165 TYR B O 1
ATOM 3032 N N . ASP B 1 187 ? -0.465 47.191 58.690 1.00 45.06 166 ASP B N 1
ATOM 3033 C CA . ASP B 1 187 ? -1.502 47.301 57.657 1.00 45.31 166 ASP B CA 1
ATOM 3034 C C . ASP B 1 187 ? -1.019 46.693 56.343 1.00 45.44 166 ASP B C 1
ATOM 3035 O O . ASP B 1 187 ? 0.040 47.063 55.825 1.00 45.61 166 ASP B O 1
ATOM 3040 N N . PRO B 1 194 ? 5.217 49.615 52.183 1.00 52.69 173 PRO B N 1
ATOM 3041 C CA . PRO B 1 194 ? 6.158 50.149 53.160 1.00 52.58 173 PRO B CA 1
ATOM 3042 C C . PRO B 1 194 ? 5.527 51.170 54.123 1.00 52.50 173 PRO B C 1
ATOM 3043 O O . PRO B 1 194 ? 4.343 51.514 53.982 1.00 52.43 173 PRO B O 1
ATOM 3047 N N . ASN B 1 195 ? 6.332 51.621 55.091 1.00 52.19 174 ASN B N 1
ATOM 3048 C CA . ASN B 1 195 ? 5.970 52.609 56.135 1.00 51.84 174 ASN B CA 1
ATOM 3049 C C . ASN B 1 195 ? 4.581 52.491 56.811 1.00 51.41 174 ASN B C 1
ATOM 3050 O O . ASN B 1 195 ? 3.930 53.496 57.123 1.00 51.36 174 ASN B O 1
ATOM 3055 N N . ALA B 1 196 ? 4.163 51.252 57.071 1.00 50.82 175 ALA B N 1
ATOM 3056 C CA . ALA B 1 196 ? 2.851 50.966 57.657 1.00 50.11 175 ALA B CA 1
ATOM 3057 C C . ALA B 1 196 ? 2.733 51.359 59.137 1.00 49.57 175 ALA B C 1
ATOM 3058 O O . ALA B 1 196 ? 3.731 51.676 59.789 1.00 49.59 175 ALA B O 1
ATOM 3060 N N . GLN B 1 197 ? 1.502 51.345 59.651 1.00 48.79 176 GLN B N 1
ATOM 3061 C CA . GLN B 1 197 ? 1.213 51.674 61.051 1.00 47.81 176 GLN B CA 1
ATOM 3062 C C . GLN B 1 197 ? 1.184 50.418 61.926 1.00 47.09 176 GLN B C 1
ATOM 3063 O O . GLN B 1 197 ? 0.576 49.408 61.567 1.00 46.98 176 GLN B O 1
ATOM 3069 N N . PHE B 1 198 ? 1.839 50.501 63.079 1.00 46.22 177 PHE B N 1
ATOM 3070 C CA . PHE B 1 198 ? 2.026 49.362 63.975 1.00 45.38 177 PHE B CA 1
ATOM 3071 C C . PHE B 1 198 ? 0.915 49.264 65.013 1.00 44.85 177 PHE B C 1
ATOM 3072 O O . PHE B 1 198 ? 0.518 50.265 65.608 1.00 44.76 177 PHE B O 1
ATOM 3080 N N . TYR B 1 199 ? 0.420 48.047 65.217 1.00 44.18 178 TYR B N 1
ATOM 3081 C CA . TYR B 1 199 ? -0.556 47.763 66.260 1.00 43.54 178 TYR B CA 1
ATOM 3082 C C . TYR B 1 199 ? 0.157 47.190 67.473 1.00 43.45 178 TYR B C 1
ATOM 3083 O O . TYR B 1 199 ? 0.851 46.178 67.361 1.00 43.49 178 TYR B O 1
ATOM 3092 N N . GLU B 1 200 ? -0.006 47.829 68.628 1.00 43.38 179 GLU B N 1
ATOM 3093 C CA . GLU B 1 200 ? 0.520 47.285 69.883 1.00 43.45 179 GLU B CA 1
ATOM 3094 C C . GLU B 1 200 ? -0.397 46.184 70.403 1.00 43.43 179 GLU B C 1
ATOM 3095 O O . GLU B 1 200 ? 0.045 45.265 71.083 1.00 43.11 179 GLU B O 1
ATOM 3101 N N . HIS B 1 201 ? -1.676 46.295 70.060 1.00 43.82 180 HIS B N 1
ATOM 3102 C CA . HIS B 1 201 ? -2.711 45.377 70.510 1.00 44.18 180 HIS B CA 1
ATOM 3103 C C . HIS B 1 201 ? -3.869 45.393 69.519 1.00 44.45 180 HIS B C 1
ATOM 3104 O O . HIS B 1 201 ? -4.274 46.453 69.043 1.00 44.41 180 HIS B O 1
ATOM 3111 N N . ILE B 1 202 ? -4.383 44.209 69.201 1.00 44.98 181 ILE B N 1
ATOM 3112 C CA . ILE B 1 202 ? -5.617 44.074 68.428 1.00 45.51 181 ILE B CA 1
ATOM 3113 C C . ILE B 1 202 ? -6.524 43.036 69.070 1.00 45.94 181 ILE B C 1
ATOM 3114 O O . ILE B 1 202 ? -6.054 42.145 69.773 1.00 45.85 181 ILE B O 1
ATOM 3119 N N . THR B 1 203 ? -7.823 43.168 68.827 1.00 46.72 182 THR B N 1
ATOM 3120 C CA . THR B 1 203 ? -8.796 42.174 69.252 1.00 47.52 182 THR B CA 1
ATOM 3121 C C . THR B 1 203 ? -8.892 41.124 68.154 1.00 48.09 182 THR B C 1
ATOM 3122 O O . THR B 1 203 ? -8.472 41.369 67.022 1.00 48.03 182 THR B O 1
ATOM 3126 N N . PHE B 1 204 ? -9.443 39.960 68.486 1.00 48.93 183 PHE B N 1
ATOM 3127 C CA . PHE B 1 204 ? -9.730 38.943 67.481 1.00 49.88 183 PHE B CA 1
ATOM 3128 C C . PHE B 1 204 ? -10.785 39.437 66.500 1.00 50.69 183 PHE B C 1
ATOM 3129 O O . PHE B 1 204 ? -10.707 39.154 65.301 1.00 50.91 183 PHE B O 1
ATOM 3137 N N . ASN B 1 205 ? -11.773 40.169 67.017 1.00 51.69 184 ASN B N 1
ATOM 3138 C CA . ASN B 1 205 ? -12.761 40.842 66.179 1.00 52.65 184 ASN B CA 1
ATOM 3139 C C . ASN B 1 205 ? -12.042 41.764 65.202 1.00 53.34 184 ASN B C 1
ATOM 3140 O O . ASN B 1 205 ? -12.159 41.603 63.984 1.00 53.41 184 ASN B O 1
ATOM 3145 N N . MET B 1 206 ? -11.269 42.698 65.756 1.00 54.20 185 MET B N 1
ATOM 3146 C CA . MET B 1 206 ? -10.423 43.612 64.986 1.00 55.11 185 MET B CA 1
ATOM 3147 C C . MET B 1 206 ? -9.481 42.887 64.006 1.00 55.57 185 MET B C 1
ATOM 3148 O O . MET B 1 206 ? -9.089 43.456 62.984 1.00 55.79 185 MET B O 1
ATOM 3153 N N . ALA B 1 207 ? -9.125 41.641 64.318 1.00 56.08 186 ALA B N 1
ATOM 3154 C CA . ALA B 1 207 ? -8.249 40.852 63.456 1.00 56.63 186 ALA B CA 1
ATOM 3155 C C . ALA B 1 207 ? -8.916 40.552 62.114 1.00 57.06 186 ALA B C 1
ATOM 3156 O O . ALA B 1 207 ? -8.391 40.916 61.057 1.00 57.26 186 ALA B O 1
ATOM 3158 N N . LEU B 1 208 ? -10.077 39.904 62.162 1.00 57.45 187 LEU B N 1
ATOM 3159 C CA . LEU B 1 208 ? -10.818 39.570 60.946 1.00 57.74 187 LEU B CA 1
ATOM 3160 C C . LEU B 1 208 ? -11.418 40.814 60.275 1.00 57.82 187 LEU B C 1
ATOM 3161 O O . LEU B 1 208 ? -11.240 41.019 59.069 1.00 57.91 187 LEU B O 1
ATOM 3166 N N . THR B 1 209 ? -12.084 41.652 61.072 1.00 57.84 188 THR B N 1
ATOM 3167 C CA . THR B 1 209 ? -12.805 42.839 60.584 1.00 57.79 188 THR B CA 1
ATOM 3168 C C . THR B 1 209 ? -11.913 43.813 59.803 1.00 57.56 188 THR B C 1
ATOM 3169 O O . THR B 1 209 ? -12.414 44.656 59.051 1.00 57.66 188 THR B O 1
ATOM 3173 N N . GLN B 1 210 ? -10.598 43.691 59.979 1.00 57.18 189 GLN B N 1
ATOM 3174 C CA . GLN B 1 210 ? -9.643 44.542 59.271 1.00 56.72 189 GLN B CA 1
ATOM 3175 C C . GLN B 1 210 ? -8.850 43.763 58.210 1.00 56.23 189 GLN B C 1
ATOM 3176 O O . GLN B 1 210 ? -7.795 44.218 57.756 1.00 56.22 189 GLN B O 1
ATOM 3182 N N . ASN B 1 211 ? -9.368 42.597 57.814 1.00 55.51 190 ASN B N 1
ATOM 3183 C CA . ASN B 1 211 ? -8.749 41.749 56.777 1.00 54.77 190 ASN B CA 1
ATOM 3184 C C . ASN B 1 211 ? -7.300 41.352 57.079 1.00 54.08 190 ASN B C 1
ATOM 3185 O O . ASN B 1 211 ? -6.578 40.894 56.186 1.00 54.05 190 ASN B O 1
ATOM 3190 N N . LEU B 1 212 ? -6.886 41.537 58.334 1.00 53.09 191 LEU B N 1
ATOM 3191 C CA . LEU B 1 212 ? -5.514 41.252 58.763 1.00 52.11 191 LEU B CA 1
ATOM 3192 C C . LEU B 1 212 ? -5.325 39.760 59.018 1.00 51.31 191 LEU B C 1
ATOM 3193 O O . LEU B 1 212 ? -5.771 39.227 60.044 1.00 51.47 191 LEU B O 1
ATOM 3198 N N . LYS B 1 213 ? -4.665 39.090 58.080 1.00 49.96 192 LYS B N 1
ATOM 3199 C CA . LYS B 1 213 ? -4.495 37.641 58.148 1.00 48.70 192 LYS B CA 1
ATOM 3200 C C . LYS B 1 213 ? -3.402 37.232 59.145 1.00 47.38 192 LYS B C 1
ATOM 3201 O O . LYS B 1 213 ? -2.287 36.879 58.748 1.00 47.37 192 LYS B O 1
ATOM 3207 N N . VAL B 1 214 ? -3.734 37.282 60.437 1.00 45.35 193 VAL B N 1
ATOM 3208 C CA . VAL B 1 214 ? -2.774 36.948 61.495 1.00 43.74 193 VAL B CA 1
ATOM 3209 C C . VAL B 1 214 ? -2.567 35.433 61.560 1.00 42.56 193 VAL B C 1
ATOM 3210 O O . VAL B 1 214 ? -1.431 34.956 61.575 1.00 42.49 193 VAL B O 1
ATOM 3214 N N . MET B 1 215 ? -3.676 34.698 61.609 1.00 40.99 194 MET B N 1
ATOM 3215 C CA . MET B 1 215 ? -3.689 33.249 61.434 1.00 39.44 194 MET B CA 1
ATOM 3216 C C . MET B 1 215 ? -4.873 32.931 60.537 1.00 38.41 194 MET B C 1
ATOM 3217 O O . MET B 1 215 ? -5.685 33.813 60.244 1.00 38.36 194 MET B O 1
ATOM 3222 N N . ASP B 1 216 ? -4.974 31.679 60.104 1.00 36.99 195 ASP B N 1
ATOM 3223 C CA . ASP B 1 216 ? -6.147 31.207 59.378 1.00 35.78 195 ASP B CA 1
ATOM 3224 C C . ASP B 1 216 ? -7.375 31.274 60.287 1.00 34.89 195 ASP B C 1
ATOM 3225 O O . ASP B 1 216 ? -7.246 31.250 61.512 1.00 34.80 195 ASP B O 1
ATOM 3230 N N . ALA B 1 217 ? -8.555 31.356 59.678 1.00 33.75 196 ALA B N 1
ATOM 3231 C CA . ALA B 1 217 ? -9.814 31.520 60.404 1.00 32.75 196 ALA B CA 1
ATOM 3232 C C . ALA B 1 217 ? -10.039 30.467 61.492 1.00 31.99 196 ALA B C 1
ATOM 3233 O O . ALA B 1 217 ? -10.553 30.784 62.566 1.00 31.87 196 ALA B O 1
ATOM 3235 N N . THR B 1 218 ? -9.647 29.224 61.213 1.00 31.12 197 THR B N 1
ATOM 3236 C CA . THR B 1 218 ? -9.831 28.123 62.166 1.00 30.39 197 THR B CA 1
ATOM 3237 C C . THR B 1 218 ? -8.999 28.317 63.435 1.00 29.92 197 THR B C 1
ATOM 3238 O O . THR B 1 218 ? -9.520 28.181 64.541 1.00 29.81 197 THR B O 1
ATOM 3242 N N . ALA B 1 219 ? -7.724 28.662 63.265 1.00 29.37 198 ALA B N 1
ATOM 3243 C CA . ALA B 1 219 ? -6.832 28.955 64.387 1.00 28.98 198 ALA B CA 1
ATOM 3244 C C . ALA B 1 219 ? -7.330 30.135 65.230 1.00 28.87 198 ALA B C 1
ATOM 3245 O O . ALA B 1 219 ? -7.288 30.086 66.468 1.00 28.63 198 ALA B O 1
ATOM 3247 N N . LEU B 1 220 ? -7.798 31.186 64.556 1.00 28.76 199 LEU B N 1
ATOM 3248 C CA . LEU B 1 220 ? -8.405 32.342 65.222 1.00 28.84 199 LEU B CA 1
ATOM 3249 C C . LEU B 1 220 ? -9.588 31.938 66.107 1.00 28.76 199 LEU B C 1
ATOM 3250 O O . LEU B 1 220 ? -9.654 32.321 67.278 1.00 28.74 199 LEU B O 1
ATOM 3255 N N . ALA B 1 221 ? -10.502 31.153 65.537 1.00 28.67 200 ALA B N 1
ATOM 3256 C CA . ALA B 1 221 ? -11.691 30.670 66.244 1.00 28.76 200 ALA B CA 1
ATOM 3257 C C . ALA B 1 221 ? -11.321 29.867 67.485 1.00 28.82 200 ALA B C 1
ATOM 3258 O O . ALA B 1 221 ? -11.876 30.088 68.562 1.00 28.89 200 ALA B O 1
ATOM 3260 N N . LEU B 1 222 ? -10.376 28.944 67.315 1.00 29.01 201 LEU B N 1
ATOM 3261 C CA . LEU B 1 222 ? -9.861 28.105 68.402 1.00 29.23 201 LEU B CA 1
ATOM 3262 C C . LEU B 1 222 ? -9.255 28.923 69.542 1.00 29.47 201 LEU B C 1
ATOM 3263 O O . LEU B 1 222 ? -9.490 28.620 70.711 1.00 29.46 201 LEU B O 1
ATOM 3268 N N . CYS B 1 223 ? -8.480 29.952 69.198 1.00 29.85 202 CYS B N 1
ATOM 3269 C CA . CYS B 1 223 ? -7.891 30.853 70.192 1.00 30.35 202 CYS B CA 1
ATOM 3270 C C . CYS B 1 223 ? -8.944 31.669 70.958 1.00 30.87 202 CYS B C 1
ATOM 3271 O O . CYS B 1 223 ? -8.857 31.801 72.178 1.00 30.89 202 CYS B O 1
ATOM 3274 N N . GLN B 1 224 ? -9.929 32.201 70.233 1.00 31.51 203 GLN B N 1
ATOM 3275 C CA . GLN B 1 224 ? -11.056 32.940 70.816 1.00 32.26 203 GLN B CA 1
ATOM 3276 C C . GLN B 1 224 ? -11.875 32.084 71.772 1.00 32.46 203 GLN B C 1
ATOM 3277 O O . GLN B 1 224 ? -12.139 32.487 72.907 1.00 32.52 203 GLN B O 1
ATOM 3283 N N . GLU B 1 225 ? -12.287 30.910 71.290 1.00 32.66 204 GLU B N 1
ATOM 3284 C CA . GLU B 1 225 ? -13.079 29.949 72.063 1.00 32.93 204 GLU B CA 1
ATOM 3285 C C . GLU B 1 225 ? -12.451 29.592 73.409 1.00 32.70 204 GLU B C 1
ATOM 3286 O O . GLU B 1 225 ? -13.161 29.410 74.399 1.00 32.60 204 GLU B O 1
ATOM 3292 N N . ASN B 1 226 ? -11.123 29.493 73.433 1.00 32.41 205 ASN B N 1
ATOM 3293 C CA . ASN B 1 226 ? -10.402 29.030 74.615 1.00 32.21 205 ASN B CA 1
ATOM 3294 C C . ASN B 1 226 ? -9.548 30.095 75.306 1.00 32.22 205 ASN B C 1
ATOM 3295 O O . ASN B 1 226 ? -8.685 29.775 76.129 1.00 32.04 205 ASN B O 1
ATOM 3300 N N . ASN B 1 227 ? -9.816 31.359 74.975 1.00 32.34 206 ASN B N 1
ATOM 3301 C CA . ASN B 1 227 ? -9.101 32.510 75.526 1.00 32.47 206 ASN B CA 1
ATOM 3302 C C . ASN B 1 227 ? -7.575 32.382 75.493 1.00 32.28 206 ASN B C 1
ATOM 3303 O O . ASN B 1 227 ? -6.893 32.549 76.511 1.00 32.34 206 ASN B O 1
ATOM 3308 N N . ILE B 1 228 ? -7.053 32.077 74.310 1.00 32.02 207 ILE B N 1
ATOM 3309 C CA . ILE B 1 228 ? -5.612 32.030 74.088 1.00 31.78 207 ILE B CA 1
ATOM 3310 C C . ILE B 1 228 ? -5.175 33.298 73.366 1.00 31.75 207 ILE B C 1
ATOM 3311 O O . ILE B 1 228 ? -5.741 33.662 72.337 1.00 31.54 207 ILE B O 1
ATOM 3316 N N . ASN B 1 229 ? -4.167 33.962 73.922 1.00 31.68 208 ASN B N 1
ATOM 3317 C CA . ASN B 1 229 ? -3.632 35.181 73.337 1.00 31.74 208 ASN B CA 1
ATOM 3318 C C . ASN B 1 229 ? -2.468 34.894 72.404 1.00 31.74 208 ASN B C 1
ATOM 3319 O O . ASN B 1 229 ? -1.811 33.858 72.514 1.00 31.82 208 ASN B O 1
ATOM 3324 N N . LEU B 1 230 ? -2.222 35.813 71.480 1.00 31.79 209 LEU B N 1
ATOM 3325 C CA . LEU B 1 230 ? -1.069 35.716 70.599 1.00 31.90 209 LEU B CA 1
ATOM 3326 C C . LEU B 1 230 ? -0.046 36.803 70.923 1.00 32.15 209 LEU B C 1
ATOM 3327 O O . LEU B 1 230 ? -0.405 37.922 71.293 1.00 32.07 209 LEU B O 1
ATOM 3332 N N . LEU B 1 231 ? 1.227 36.448 70.793 1.00 32.52 210 LEU B N 1
ATOM 3333 C CA . LEU B 1 231 ? 2.323 37.387 70.917 1.00 32.88 210 LEU B CA 1
ATOM 3334 C C . LEU B 1 231 ? 3.111 37.322 69.611 1.00 33.19 210 LEU B C 1
ATOM 3335 O O . LEU B 1 231 ? 3.957 36.451 69.424 1.00 33.19 210 LEU B O 1
ATOM 3340 N N . VAL B 1 232 ? 2.788 38.242 68.706 1.00 33.72 211 VAL B N 1
ATOM 3341 C CA . VAL B 1 232 ? 3.343 38.294 67.354 1.00 34.28 211 VAL B CA 1
ATOM 3342 C C . VAL B 1 232 ? 4.628 39.117 67.357 1.00 34.85 211 VAL B C 1
ATOM 3343 O O . VAL B 1 232 ? 4.630 40.256 67.822 1.00 34.96 211 VAL B O 1
ATOM 3347 N N . PHE B 1 233 ? 5.712 38.541 66.836 1.00 35.57 212 PHE B N 1
ATOM 3348 C CA . PHE B 1 233 ? 7.018 39.210 66.820 1.00 36.30 212 PHE B CA 1
ATOM 3349 C C . PHE B 1 233 ? 7.911 38.719 65.680 1.00 36.90 212 PHE B C 1
ATOM 3350 O O . PHE B 1 233 ? 7.562 37.765 64.976 1.00 37.04 212 PHE B O 1
ATOM 3358 N N . ASN B 1 234 ? 9.049 39.388 65.504 1.00 37.71 213 ASN B N 1
ATOM 3359 C CA . ASN B 1 234 ? 10.070 39.006 64.525 1.00 38.53 213 ASN B CA 1
ATOM 3360 C C . ASN B 1 234 ? 11.022 37.961 65.106 1.00 38.99 213 ASN B C 1
ATOM 3361 O O . ASN B 1 234 ? 11.802 38.260 66.007 1.00 39.08 213 ASN B O 1
ATOM 3366 N N . ILE B 1 235 ? 10.954 36.740 64.588 1.00 39.74 214 ILE B N 1
ATOM 3367 C CA . ILE B 1 235 ? 11.725 35.623 65.144 1.00 40.33 214 ILE B CA 1
ATOM 3368 C C . ILE B 1 235 ? 13.142 35.517 64.562 1.00 40.84 214 ILE B C 1
ATOM 3369 O O . ILE B 1 235 ? 14.011 34.876 65.152 1.00 40.89 214 ILE B O 1
ATOM 3374 N N . ASP B 1 236 ? 13.367 36.165 63.419 1.00 41.58 215 ASP B N 1
ATOM 3375 C CA . ASP B 1 236 ? 14.674 36.169 62.747 1.00 42.21 215 ASP B CA 1
ATOM 3376 C C . ASP B 1 236 ? 15.760 36.913 63.521 1.00 42.48 215 ASP B C 1
ATOM 3377 O O . ASP B 1 236 ? 16.946 36.589 63.399 1.00 42.74 215 ASP B O 1
ATOM 3382 N N . LYS B 1 237 ? 15.351 37.909 64.304 1.00 42.72 216 LYS B N 1
ATOM 3383 C CA . LYS B 1 237 ? 16.271 38.704 65.119 1.00 43.06 216 LYS B CA 1
ATOM 3384 C C . LYS B 1 237 ? 16.966 37.875 66.203 1.00 42.95 216 LYS B C 1
ATOM 3385 O O . LYS B 1 237 ? 16.368 36.951 66.753 1.00 42.97 216 LYS B O 1
ATOM 3391 N N . PRO B 1 238 ? 18.239 38.203 66.506 1.00 42.91 217 PRO B N 1
ATOM 3392 C CA . PRO B 1 238 ? 18.984 37.512 67.564 1.00 42.65 217 PRO B CA 1
ATOM 3393 C C . PRO B 1 238 ? 18.316 37.671 68.926 1.00 42.36 217 PRO B C 1
ATOM 3394 O O . PRO B 1 238 ? 17.895 38.772 69.286 1.00 42.44 217 PRO B O 1
ATOM 3398 N N . ASN B 1 239 ? 18.216 36.566 69.662 1.00 41.99 218 ASN B N 1
ATOM 3399 C CA . ASN B 1 239 ? 17.568 36.530 70.980 1.00 41.66 218 ASN B CA 1
ATOM 3400 C C . ASN B 1 239 ? 16.102 36.981 71.014 1.00 41.28 218 ASN B C 1
ATOM 3401 O O . ASN B 1 239 ? 15.609 37.411 72.058 1.00 41.19 218 ASN B O 1
ATOM 3406 N N . ALA B 1 240 ? 15.412 36.852 69.882 1.00 40.91 219 ALA B N 1
ATOM 3407 C CA . ALA B 1 240 ? 14.053 37.376 69.722 1.00 40.69 219 ALA B CA 1
ATOM 3408 C C . ALA B 1 240 ? 13.036 36.792 70.701 1.00 40.62 219 ALA B C 1
ATOM 3409 O O . ALA B 1 240 ? 12.237 37.536 71.264 1.00 40.60 219 ALA B O 1
ATOM 3411 N N . ILE B 1 241 ? 13.077 35.477 70.905 1.00 40.54 220 ILE B N 1
ATOM 3412 C CA . ILE B 1 241 ? 12.113 34.790 71.771 1.00 40.67 220 ILE B CA 1
ATOM 3413 C C . ILE B 1 241 ? 12.311 35.166 73.239 1.00 40.83 220 ILE B C 1
ATOM 3414 O O . ILE B 1 241 ? 11.342 35.397 73.962 1.00 40.72 220 ILE B O 1
ATOM 3419 N N . VAL B 1 242 ? 13.572 35.212 73.667 1.00 41.23 221 VAL B N 1
ATOM 3420 C CA . VAL B 1 242 ? 13.944 35.624 75.022 1.00 41.54 221 VAL B CA 1
ATOM 3421 C C . VAL B 1 242 ? 13.517 37.070 75.283 1.00 41.86 221 VAL B C 1
ATOM 3422 O O . VAL B 1 242 ? 12.921 37.373 76.325 1.00 41.77 221 VAL B O 1
ATOM 3426 N N . ASP B 1 243 ? 13.804 37.943 74.318 1.00 42.30 222 ASP B N 1
ATOM 3427 C CA . ASP B 1 243 ? 13.542 39.374 74.450 1.00 42.81 222 ASP B CA 1
ATOM 3428 C C . ASP B 1 243 ? 12.059 39.748 74.496 1.00 43.16 222 ASP B C 1
ATOM 3429 O O . ASP B 1 243 ? 11.689 40.659 75.238 1.00 43.25 222 ASP B O 1
ATOM 3434 N N . VAL B 1 244 ? 11.212 39.053 73.733 1.00 43.51 223 VAL B N 1
ATOM 3435 C CA . VAL B 1 244 ? 9.773 39.366 73.750 1.00 43.97 223 VAL B CA 1
ATOM 3436 C C . VAL B 1 244 ? 9.071 38.937 75.040 1.00 44.39 223 VAL B C 1
ATOM 3437 O O . VAL B 1 244 ? 8.062 39.531 75.425 1.00 44.43 223 VAL B O 1
ATOM 3441 N N . LEU B 1 245 ? 9.618 37.922 75.708 1.00 44.91 224 LEU B N 1
ATOM 3442 C CA . LEU B 1 245 ? 9.112 37.491 77.011 1.00 45.52 224 LEU B CA 1
ATOM 3443 C C . LEU B 1 245 ? 9.527 38.471 78.112 1.00 46.09 224 LEU B C 1
ATOM 3444 O O . LEU B 1 245 ? 8.893 38.548 79.167 1.00 46.12 224 LEU B O 1
ATOM 3449 N N . GLU B 1 246 ? 10.601 39.210 77.846 1.00 46.81 225 GLU B N 1
ATOM 3450 C CA . GLU B 1 246 ? 11.043 40.313 78.696 1.00 47.60 225 GLU B CA 1
ATOM 3451 C C . GLU B 1 246 ? 10.504 41.656 78.189 1.00 47.91 225 GLU B C 1
ATOM 3452 O O . GLU B 1 246 ? 10.900 42.713 78.684 1.00 48.09 225 GLU B O 1
ATOM 3458 N N . LYS B 1 247 ? 9.614 41.602 77.194 1.00 48.27 226 LYS B N 1
ATOM 3459 C CA . LYS B 1 247 ? 8.944 42.784 76.629 1.00 48.58 226 LYS B CA 1
ATOM 3460 C C . LYS B 1 247 ? 9.908 43.795 75.994 1.00 48.63 226 LYS B C 1
ATOM 3461 O O . LYS B 1 247 ? 9.596 44.981 75.912 1.00 48.81 226 LYS B O 1
ATOM 3467 N N . LYS B 1 248 ? 11.057 43.313 75.521 1.00 48.72 227 LYS B N 1
ATOM 3468 C CA . LYS B 1 248 ? 12.180 44.174 75.113 1.00 48.71 227 LYS B CA 1
ATOM 3469 C C . LYS B 1 248 ? 12.088 44.849 73.735 1.00 48.70 227 LYS B C 1
ATOM 3470 O O . LYS B 1 248 ? 12.600 45.960 73.559 1.00 48.98 227 LYS B O 1
ATOM 3476 N N . ASN B 1 249 ? 11.469 44.185 72.762 1.00 48.38 228 ASN B N 1
ATOM 3477 C CA . ASN B 1 249 ? 11.463 44.687 71.382 1.00 48.11 228 ASN B CA 1
ATOM 3478 C C . ASN B 1 249 ? 10.085 45.138 70.901 1.00 47.68 228 ASN B C 1
ATOM 3479 O O . ASN B 1 249 ? 9.182 45.357 71.707 1.00 47.71 228 ASN B O 1
ATOM 3484 N N . LYS B 1 250 ? 9.932 45.289 69.588 1.00 47.15 229 LYS B N 1
ATOM 3485 C CA . LYS B 1 250 ? 8.618 45.538 69.005 1.00 46.72 229 LYS B CA 1
ATOM 3486 C C . LYS B 1 250 ? 7.831 44.233 68.869 1.00 46.32 229 LYS B C 1
ATOM 3487 O O . LYS B 1 250 ? 8.342 43.234 68.338 1.00 46.41 229 LYS B O 1
ATOM 3493 N N . TYR B 1 251 ? 6.597 44.247 69.374 1.00 45.62 230 TYR B N 1
ATOM 3494 C CA . TYR B 1 251 ? 5.701 43.085 69.325 1.00 44.84 230 TYR B CA 1
ATOM 3495 C C . TYR B 1 251 ? 4.221 43.476 69.384 1.00 44.18 230 TYR B C 1
ATOM 3496 O O . TYR B 1 251 ? 3.883 44.589 69.780 1.00 44.27 230 TYR B O 1
ATOM 3505 N N . THR B 1 252 ? 3.346 42.537 69.034 1.00 42.74 231 THR B N 1
ATOM 3506 C CA . THR B 1 252 ? 1.903 42.753 69.092 1.00 41.53 231 THR B CA 1
ATOM 3507 C C . THR B 1 252 ? 1.208 41.689 69.943 1.00 40.86 231 THR B C 1
ATOM 3508 O O . THR B 1 252 ? 1.475 40.497 69.796 1.00 40.64 231 THR B O 1
ATOM 3512 N N . ILE B 1 253 ? 0.330 42.134 70.840 1.00 40.09 232 ILE B N 1
ATOM 3513 C CA . ILE B 1 253 ? -0.558 41.238 71.576 1.00 39.40 232 ILE B CA 1
ATOM 3514 C C . ILE B 1 253 ? -1.880 41.144 70.834 1.00 39.10 232 ILE B C 1
ATOM 3515 O O . ILE B 1 253 ? -2.485 42.165 70.515 1.00 39.02 232 ILE B O 1
ATOM 3520 N N . VAL B 1 254 ? -2.318 39.923 70.548 1.00 38.71 233 VAL B N 1
ATOM 3521 C CA . VAL B 1 254 ? -3.683 39.692 70.089 1.00 38.42 233 VAL B CA 1
ATOM 3522 C C . VAL B 1 254 ? -4.437 39.070 71.253 1.00 38.65 233 VAL B C 1
ATOM 3523 O O . VAL B 1 254 ? -3.961 38.109 71.854 1.00 38.45 233 VAL B O 1
ATOM 3527 N N . SER B 1 255 ? -5.600 39.630 71.579 1.00 39.11 234 SER B N 1
ATOM 3528 C CA . SER B 1 255 ? -6.425 39.128 72.684 1.00 39.73 234 SER B CA 1
ATOM 3529 C C . SER B 1 255 ? -7.872 39.609 72.598 1.00 40.20 234 SER B C 1
ATOM 3530 O O . SER B 1 255 ? -8.211 40.424 71.744 1.00 40.48 234 SER B O 1
ATOM 3533 N N . LYS B 1 256 ? -8.721 39.088 73.481 1.00 40.76 235 LYS B N 1
ATOM 3534 C CA . LYS B 1 256 ? -10.076 39.608 73.653 1.00 41.30 235 LYS B CA 1
ATOM 3535 C C . LYS B 1 256 ? -10.041 40.998 74.289 1.00 41.31 235 LYS B C 1
ATOM 3536 O O . LYS B 1 256 ? -10.083 42.014 73.598 1.00 41.28 235 LYS B O 1
ATOM 3542 N N . LYS C 1 24 ? 32.288 4.909 82.276 1.00 37.24 3 LYS C N 1
ATOM 3543 C CA . LYS C 1 24 ? 31.920 3.474 82.485 1.00 37.14 3 LYS C CA 1
ATOM 3544 C C . LYS C 1 24 ? 31.801 2.742 81.150 1.00 36.89 3 LYS C C 1
ATOM 3545 O O . LYS C 1 24 ? 30.870 2.988 80.383 1.00 37.09 3 LYS C O 1
ATOM 3551 N N . GLN C 1 25 ? 32.747 1.841 80.890 1.00 36.62 4 GLN C N 1
ATOM 3552 C CA . GLN C 1 25 ? 32.860 1.137 79.605 1.00 36.51 4 GLN C CA 1
ATOM 3553 C C . GLN C 1 25 ? 31.646 0.278 79.237 1.00 35.85 4 GLN C C 1
ATOM 3554 O O . GLN C 1 25 ? 31.050 -0.364 80.100 1.00 35.85 4 GLN C O 1
ATOM 3560 N N . ARG C 1 26 ? 31.303 0.265 77.949 1.00 35.54 5 ARG C N 1
ATOM 3561 C CA . ARG C 1 26 ? 30.143 -0.474 77.449 1.00 34.22 5 ARG C CA 1
ATOM 3562 C C . ARG C 1 26 ? 30.555 -1.753 76.718 1.00 33.29 5 ARG C C 1
ATOM 3563 O O . ARG C 1 26 ? 31.435 -1.731 75.855 1.00 33.01 5 ARG C O 1
ATOM 3571 N N . ILE C 1 27 ? 29.913 -2.864 77.074 1.00 32.05 6 ILE C N 1
ATOM 3572 C CA . ILE C 1 27 ? 30.245 -4.166 76.502 1.00 31.03 6 ILE C CA 1
ATOM 3573 C C . ILE C 1 27 ? 29.001 -4.940 76.058 1.00 30.37 6 ILE C C 1
ATOM 3574 O O . ILE C 1 27 ? 27.919 -4.784 76.627 1.00 30.12 6 ILE C O 1
ATOM 3579 N N . VAL C 1 28 ? 29.168 -5.759 75.025 1.00 29.68 7 VAL C N 1
ATOM 3580 C CA . VAL C 1 28 ? 28.132 -6.694 74.603 1.00 29.04 7 VAL C CA 1
ATOM 3581 C C . VAL C 1 28 ? 28.604 -8.112 74.892 1.00 28.89 7 VAL C C 1
ATOM 3582 O O . VAL C 1 28 ? 29.716 -8.487 74.521 1.00 28.95 7 VAL C O 1
ATOM 3586 N N . ILE C 1 29 ? 27.766 -8.890 75.567 1.00 28.60 8 ILE C N 1
ATOM 3587 C CA . ILE C 1 29 ? 28.058 -10.296 75.781 1.00 28.51 8 ILE C CA 1
ATOM 3588 C C . ILE C 1 29 ? 27.122 -11.136 74.915 1.00 28.66 8 ILE C C 1
ATOM 3589 O O . ILE C 1 29 ? 25.900 -11.098 75.079 1.00 28.58 8 ILE C O 1
ATOM 3594 N N . LYS C 1 30 ? 27.704 -11.881 73.982 1.00 28.92 9 LYS C N 1
ATOM 3595 C CA . LYS C 1 30 ? 26.946 -12.790 73.143 1.00 29.27 9 LYS C CA 1
ATOM 3596 C C . LYS C 1 30 ? 26.783 -14.115 73.881 1.00 29.47 9 LYS C C 1
ATOM 3597 O O . LYS C 1 30 ? 27.764 -14.818 74.139 1.00 29.72 9 LYS C O 1
ATOM 3603 N N . ILE C 1 31 ? 25.543 -14.441 74.232 1.00 29.59 10 ILE C N 1
ATOM 3604 C CA . ILE C 1 31 ? 25.231 -15.691 74.918 1.00 29.68 10 ILE C CA 1
ATOM 3605 C C . ILE C 1 31 ? 24.380 -16.588 74.010 1.00 29.78 10 ILE C C 1
ATOM 3606 O O . ILE C 1 31 ? 23.186 -16.343 73.815 1.00 29.83 10 ILE C O 1
ATOM 3611 N N . SER C 1 32 ? 25.005 -17.620 73.455 1.00 29.93 11 SER C N 1
ATOM 3612 C CA . SER C 1 32 ? 24.304 -18.600 72.632 1.00 30.23 11 SER C CA 1
ATOM 3613 C C . SER C 1 32 ? 23.313 -19.399 73.473 1.00 30.48 11 SER C C 1
ATOM 3614 O O . SER C 1 32 ? 23.424 -19.442 74.706 1.00 30.41 11 SER C O 1
ATOM 3617 N N . GLY C 1 33 ? 22.356 -20.034 72.801 1.00 30.76 12 GLY C N 1
ATOM 3618 C CA . GLY C 1 33 ? 21.352 -20.861 73.470 1.00 31.28 12 GLY C CA 1
ATOM 3619 C C . GLY C 1 33 ? 21.947 -21.995 74.288 1.00 31.58 12 GLY C C 1
ATOM 3620 O O . GLY C 1 33 ? 21.462 -22.292 75.377 1.00 31.52 12 GLY C O 1
ATOM 3621 N N . ALA C 1 34 ? 23.008 -22.611 73.767 1.00 32.03 13 ALA C N 1
ATOM 3622 C CA . ALA C 1 34 ? 23.666 -23.738 74.430 1.00 32.54 13 ALA C CA 1
ATOM 3623 C C . ALA C 1 34 ? 24.206 -23.416 75.831 1.00 32.97 13 ALA C C 1
ATOM 3624 O O . ALA C 1 34 ? 24.373 -24.322 76.647 1.00 33.18 13 ALA C O 1
ATOM 3626 N N . CYS C 1 35 ? 24.458 -22.134 76.109 1.00 33.53 14 CYS C N 1
ATOM 3627 C CA . CYS C 1 35 ? 24.920 -21.686 77.433 1.00 34.10 14 CYS C CA 1
ATOM 3628 C C . CYS C 1 35 ? 23.862 -21.853 78.519 1.00 34.40 14 CYS C C 1
ATOM 3629 O O . CYS C 1 35 ? 24.184 -21.860 79.709 1.00 34.45 14 CYS C O 1
ATOM 3632 N N . LEU C 1 36 ? 22.604 -21.973 78.102 1.00 34.86 15 LEU C N 1
ATOM 3633 C CA . LEU C 1 36 ? 21.474 -22.004 79.029 1.00 35.31 15 LEU C CA 1
ATOM 3634 C C . LEU C 1 36 ? 20.907 -23.412 79.204 1.00 35.69 15 LEU C C 1
ATOM 3635 O O . LEU C 1 36 ? 20.036 -23.636 80.047 1.00 35.79 15 LEU C O 1
ATOM 3640 N N . LYS C 1 37 ? 21.420 -24.354 78.418 1.00 36.20 16 LYS C N 1
ATOM 3641 C CA . LYS C 1 37 ? 20.904 -25.720 78.379 1.00 36.81 16 LYS C CA 1
ATOM 3642 C C . LYS C 1 37 ? 21.952 -26.713 78.874 1.00 37.29 16 LYS C C 1
ATOM 3643 O O . LYS C 1 37 ? 23.121 -26.608 78.516 1.00 37.37 16 LYS C O 1
ATOM 3649 N N . GLN C 1 38 ? 21.532 -27.670 79.696 1.00 38.06 17 GLN C N 1
ATOM 3650 C CA . GLN C 1 38 ? 22.418 -28.747 80.131 1.00 38.83 17 GLN C CA 1
ATOM 3651 C C . GLN C 1 38 ? 22.175 -29.999 79.302 1.00 39.20 17 GLN C C 1
ATOM 3652 O O . GLN C 1 38 ? 23.108 -30.580 78.744 1.00 39.22 17 GLN C O 1
ATOM 3658 N N . ASN C 1 39 ? 20.906 -30.389 79.219 1.00 39.73 18 ASN C N 1
ATOM 3659 C CA . ASN C 1 39 ? 20.497 -31.653 78.631 1.00 40.21 18 ASN C CA 1
ATOM 3660 C C . ASN C 1 39 ? 19.135 -31.504 77.948 1.00 40.32 18 ASN C C 1
ATOM 3661 O O . ASN C 1 39 ? 18.429 -30.525 78.190 1.00 40.45 18 ASN C O 1
ATOM 3666 N N . ASP C 1 40 ? 18.762 -32.482 77.122 1.00 40.47 19 ASP C N 1
ATOM 3667 C CA . ASP C 1 40 ? 17.521 -32.437 76.340 1.00 40.61 19 ASP C CA 1
ATOM 3668 C C . ASP C 1 40 ? 16.214 -32.451 77.153 1.00 40.55 19 ASP C C 1
ATOM 3669 O O . ASP C 1 40 ? 15.153 -32.108 76.623 1.00 40.56 19 ASP C O 1
ATOM 3674 N N . SER C 1 41 ? 16.288 -32.843 78.425 1.00 40.44 20 SER C N 1
ATOM 3675 C CA . SER C 1 41 ? 15.091 -32.926 79.273 1.00 40.31 20 SER C CA 1
ATOM 3676 C C . SER C 1 41 ? 14.490 -31.558 79.617 1.00 40.23 20 SER C C 1
ATOM 3677 O O . SER C 1 41 ? 13.287 -31.458 79.878 1.00 40.40 20 SER C O 1
ATOM 3680 N N . SER C 1 42 ? 15.322 -30.515 79.621 1.00 39.85 21 SER C N 1
ATOM 3681 C CA . SER C 1 42 ? 14.850 -29.147 79.844 1.00 39.41 21 SER C CA 1
ATOM 3682 C C . SER C 1 42 ? 15.557 -28.153 78.926 1.00 38.94 21 SER C C 1
ATOM 3683 O O . SER C 1 42 ? 16.781 -28.179 78.792 1.00 38.95 21 SER C O 1
ATOM 3686 N N . ILE C 1 43 ? 14.775 -27.286 78.287 1.00 38.34 22 ILE C N 1
ATOM 3687 C CA . ILE C 1 43 ? 15.313 -26.259 77.385 1.00 37.72 22 ILE C CA 1
ATOM 3688 C C . ILE C 1 43 ? 16.191 -25.231 78.106 1.00 37.36 22 ILE C C 1
ATOM 3689 O O . ILE C 1 43 ? 17.129 -24.696 77.523 1.00 37.16 22 ILE C O 1
ATOM 3694 N N . ILE C 1 44 ? 15.874 -24.958 79.367 1.00 37.05 23 ILE C N 1
ATOM 3695 C CA . ILE C 1 44 ? 16.664 -24.049 80.188 1.00 36.90 23 ILE C CA 1
ATOM 3696 C C . ILE C 1 44 ? 17.047 -24.730 81.501 1.00 36.93 23 ILE C C 1
ATOM 3697 O O . ILE C 1 44 ? 16.189 -25.267 82.204 1.00 36.93 23 ILE C O 1
ATOM 3702 N N . ASP C 1 45 ? 18.340 -24.703 81.813 1.00 37.01 24 ASP C N 1
ATOM 3703 C CA . ASP C 1 45 ? 18.877 -25.246 83.055 1.00 37.10 24 ASP C CA 1
ATOM 3704 C C . ASP C 1 45 ? 19.058 -24.124 84.080 1.00 37.05 24 ASP C C 1
ATOM 3705 O O . ASP C 1 45 ? 19.686 -23.105 83.783 1.00 36.96 24 ASP C O 1
ATOM 3710 N N . PHE C 1 46 ? 18.525 -24.332 85.285 1.00 37.01 25 PHE C N 1
ATOM 3711 C CA . PHE C 1 46 ? 18.522 -23.313 86.334 1.00 37.00 25 PHE C CA 1
ATOM 3712 C C . PHE C 1 46 ? 19.907 -22.978 86.891 1.00 36.94 25 PHE C C 1
ATOM 3713 O O . PHE C 1 46 ? 20.180 -21.815 87.189 1.00 36.94 25 PHE C O 1
ATOM 3721 N N . ILE C 1 47 ? 20.771 -23.990 87.017 1.00 36.79 26 ILE C N 1
ATOM 3722 C CA . ILE C 1 47 ? 22.151 -23.808 87.500 1.00 36.65 26 ILE C CA 1
ATOM 3723 C C . ILE C 1 47 ? 22.973 -22.945 86.535 1.00 36.41 26 ILE C C 1
ATOM 3724 O O . ILE C 1 47 ? 23.661 -22.004 86.950 1.00 36.39 26 ILE C O 1
ATOM 3729 N N . LYS C 1 48 ? 22.911 -23.292 85.249 1.00 36.13 27 LYS C N 1
ATOM 3730 C CA . LYS C 1 48 ? 23.647 -22.572 84.205 1.00 35.90 27 LYS C CA 1
ATOM 3731 C C . LYS C 1 48 ? 23.204 -21.118 84.068 1.00 35.63 27 LYS C C 1
ATOM 3732 O O . LYS C 1 48 ? 24.046 -20.221 83.983 1.00 35.64 27 LYS C O 1
ATOM 3738 N N . ILE C 1 49 ? 21.891 -20.889 84.053 1.00 35.31 28 ILE C N 1
ATOM 3739 C CA . ILE C 1 49 ? 21.357 -19.532 83.923 1.00 34.98 28 ILE C CA 1
ATOM 3740 C C . ILE C 1 49 ? 21.588 -18.690 85.187 1.00 34.81 28 ILE C C 1
ATOM 3741 O O . ILE C 1 49 ? 21.814 -17.482 85.091 1.00 34.74 28 ILE C O 1
ATOM 3746 N N . ASN C 1 50 ? 21.559 -19.331 86.354 1.00 34.82 29 ASN C N 1
ATOM 3747 C CA . ASN C 1 50 ? 21.853 -18.649 87.619 1.00 34.93 29 ASN C CA 1
ATOM 3748 C C . ASN C 1 50 ? 23.321 -18.262 87.737 1.00 34.91 29 ASN C C 1
ATOM 3749 O O . ASN C 1 50 ? 23.645 -17.183 88.238 1.00 34.87 29 ASN C O 1
ATOM 3754 N N . ASP C 1 51 ? 24.200 -19.144 87.267 1.00 35.06 30 ASP C N 1
ATOM 3755 C CA . ASP C 1 51 ? 25.635 -18.864 87.222 1.00 35.38 30 ASP C CA 1
ATOM 3756 C C . ASP C 1 51 ? 25.920 -17.675 86.320 1.00 35.19 30 ASP C C 1
ATOM 3757 O O . ASP C 1 51 ? 26.699 -16.792 86.677 1.00 35.28 30 ASP C O 1
ATOM 3762 N N . LEU C 1 52 ? 25.284 -17.670 85.149 1.00 35.02 31 LEU C N 1
ATOM 3763 C CA . LEU C 1 52 ? 25.343 -16.551 84.211 1.00 34.77 31 LEU C CA 1
ATOM 3764 C C . LEU C 1 52 ? 24.890 -15.253 84.871 1.00 34.51 31 LEU C C 1
ATOM 3765 O O . LEU C 1 52 ? 25.583 -14.237 84.795 1.00 34.28 31 LEU C O 1
ATOM 3770 N N . ALA C 1 53 ? 23.730 -15.301 85.524 1.00 34.26 32 ALA C N 1
ATOM 3771 C CA . ALA C 1 53 ? 23.183 -14.143 86.231 1.00 34.24 32 ALA C CA 1
ATOM 3772 C C . ALA C 1 53 ? 24.124 -13.618 87.323 1.00 34.25 32 ALA C C 1
ATOM 3773 O O . ALA C 1 53 ? 24.287 -12.404 87.464 1.00 34.12 32 ALA C O 1
ATOM 3775 N N . GLU C 1 54 ? 24.733 -14.533 88.083 1.00 34.36 33 GLU C N 1
ATOM 3776 C CA . GLU C 1 54 ? 25.720 -14.183 89.117 1.00 34.75 33 GLU C CA 1
ATOM 3777 C C . GLU C 1 54 ? 26.879 -13.384 88.534 1.00 34.39 33 GLU C C 1
ATOM 3778 O O . GLU C 1 54 ? 27.292 -12.375 89.100 1.00 34.46 33 GLU C O 1
ATOM 3784 N N . GLN C 1 55 ? 27.402 -13.851 87.404 1.00 34.17 34 GLN C N 1
ATOM 3785 C CA . GLN C 1 55 ? 28.498 -13.175 86.716 1.00 34.02 34 GLN C CA 1
ATOM 3786 C C . GLN C 1 55 ? 28.097 -11.789 86.204 1.00 34.11 34 GLN C C 1
ATOM 3787 O O . GLN C 1 55 ? 28.841 -10.823 86.377 1.00 34.08 34 GLN C O 1
ATOM 3793 N N . ILE C 1 56 ? 26.922 -11.702 85.580 1.00 34.21 35 ILE C N 1
ATOM 3794 C CA . ILE C 1 56 ? 26.394 -10.434 85.068 1.00 34.30 35 ILE C CA 1
ATOM 3795 C C . ILE C 1 56 ? 26.224 -9.436 86.209 1.00 34.65 35 ILE C C 1
ATOM 3796 O O . ILE C 1 56 ? 26.549 -8.256 86.060 1.00 34.57 35 ILE C O 1
ATOM 3801 N N . GLU C 1 57 ? 25.732 -9.921 87.350 1.00 35.17 36 GLU C N 1
ATOM 3802 C CA . GLU C 1 57 ? 25.578 -9.084 88.537 1.00 35.84 36 GLU C CA 1
ATOM 3803 C C . GLU C 1 57 ? 26.880 -8.381 88.921 1.00 35.95 36 GLU C C 1
ATOM 3804 O O . GLU C 1 57 ? 26.891 -7.168 89.124 1.00 36.10 36 GLU C O 1
ATOM 3810 N N . LYS C 1 58 ? 27.963 -9.147 89.014 1.00 36.12 37 LYS C N 1
ATOM 3811 C CA . LYS C 1 58 ? 29.280 -8.603 89.344 1.00 36.48 37 LYS C CA 1
ATOM 3812 C C . LYS C 1 58 ? 29.815 -7.665 88.261 1.00 36.50 37 LYS C C 1
ATOM 3813 O O . LYS C 1 58 ? 30.324 -6.584 88.569 1.00 36.55 37 LYS C O 1
ATOM 3819 N N . ILE C 1 59 ? 29.680 -8.079 87.000 1.00 36.49 38 ILE C N 1
ATOM 3820 C CA . ILE C 1 59 ? 30.159 -7.298 85.854 1.00 36.36 38 ILE C CA 1
ATOM 3821 C C . ILE C 1 59 ? 29.428 -5.960 85.716 1.00 36.34 38 ILE C C 1
ATOM 3822 O O . ILE C 1 59 ? 30.039 -4.953 85.357 1.00 36.34 38 ILE C O 1
ATOM 3827 N N . SER C 1 60 ? 28.133 -5.953 86.031 1.00 36.36 39 SER C N 1
ATOM 3828 C CA . SER C 1 60 ? 27.291 -4.754 85.902 1.00 36.51 39 SER C CA 1
ATOM 3829 C C . SER C 1 60 ? 27.697 -3.614 86.833 1.00 36.56 39 SER C C 1
ATOM 3830 O O . SER C 1 60 ? 27.233 -2.484 86.675 1.00 36.69 39 SER C O 1
ATOM 3833 N N . LYS C 1 61 ? 28.538 -3.915 87.817 1.00 36.63 40 LYS C N 1
ATOM 3834 C CA . LYS C 1 61 ? 29.035 -2.877 88.725 1.00 36.68 40 LYS C CA 1
ATOM 3835 C C . LYS C 1 61 ? 30.150 -2.046 88.090 1.00 36.42 40 LYS C C 1
ATOM 3836 O O . LYS C 1 61 ? 30.327 -0.881 88.439 1.00 36.64 40 LYS C O 1
ATOM 3842 N N . LYS C 1 62 ? 30.868 -2.640 87.136 1.00 36.03 41 LYS C N 1
ATOM 3843 C CA . LYS C 1 62 ? 31.983 -1.979 86.451 1.00 35.68 41 LYS C CA 1
ATOM 3844 C C . LYS C 1 62 ? 31.703 -1.610 84.987 1.00 35.03 41 LYS C C 1
ATOM 3845 O O . LYS C 1 62 ? 32.412 -0.780 84.403 1.00 35.09 41 LYS C O 1
ATOM 3851 N N . TYR C 1 63 ? 30.680 -2.228 84.400 1.00 34.00 42 TYR C N 1
ATOM 3852 C CA . TYR C 1 63 ? 30.390 -2.053 82.984 1.00 32.94 42 TYR C CA 1
ATOM 3853 C C . TYR C 1 63 ? 28.908 -1.826 82.719 1.00 32.11 42 TYR C C 1
ATOM 3854 O O . TYR C 1 63 ? 28.054 -2.242 83.504 1.00 32.13 42 TYR C O 1
ATOM 3863 N N . ILE C 1 64 ? 28.621 -1.142 81.614 1.00 30.94 43 ILE C N 1
ATOM 3864 C CA . ILE C 1 64 ? 27.278 -1.063 81.054 1.00 29.77 43 ILE C CA 1
ATOM 3865 C C . ILE C 1 64 ? 27.126 -2.302 80.187 1.00 28.96 43 ILE C C 1
ATOM 3866 O O . ILE C 1 64 ? 27.830 -2.455 79.184 1.00 28.99 43 ILE C O 1
ATOM 3871 N N . VAL C 1 65 ? 26.218 -3.188 80.583 1.00 27.77 44 VAL C N 1
ATOM 3872 C CA . VAL C 1 65 ? 26.121 -4.518 79.996 1.00 26.78 44 VAL C CA 1
ATOM 3873 C C . VAL C 1 65 ? 24.947 -4.679 79.029 1.00 26.21 44 VAL C C 1
ATOM 3874 O O . VAL C 1 65 ? 23.790 -4.460 79.393 1.00 25.89 44 VAL C O 1
ATOM 3878 N N . SER C 1 66 ? 25.258 -5.080 77.800 1.00 25.50 45 SER C N 1
ATOM 3879 C CA . SER C 1 66 ? 24.243 -5.509 76.847 1.00 24.94 45 SER C CA 1
ATOM 3880 C C . SER C 1 66 ? 24.382 -7.006 76.612 1.00 24.74 45 SER C C 1
ATOM 3881 O O . SER C 1 66 ? 25.465 -7.493 76.276 1.00 24.77 45 SER C O 1
ATOM 3884 N N . ILE C 1 67 ? 23.283 -7.734 76.781 1.00 24.37 46 ILE C N 1
ATOM 3885 C CA . ILE C 1 67 ? 23.260 -9.163 76.491 1.00 24.17 46 ILE C CA 1
ATOM 3886 C C . ILE C 1 67 ? 22.495 -9.464 75.199 1.00 24.15 46 ILE C C 1
ATOM 3887 O O . ILE C 1 67 ? 21.363 -9.011 75.015 1.00 24.12 46 ILE C O 1
ATOM 3892 N N . VAL C 1 68 ? 23.143 -10.201 74.300 1.00 24.01 47 VAL C N 1
ATOM 3893 C CA . VAL C 1 68 ? 22.530 -10.643 73.056 1.00 24.02 47 VAL C CA 1
ATOM 3894 C C . VAL C 1 68 ? 22.402 -12.161 73.104 1.00 24.17 47 VAL C C 1
ATOM 3895 O O . VAL C 1 68 ? 23.408 -12.872 73.126 1.00 24.00 47 VAL C O 1
ATOM 3899 N N . LEU C 1 69 ? 21.162 -12.648 73.122 1.00 24.47 48 LEU C N 1
ATOM 3900 C CA . LEU C 1 69 ? 20.887 -14.079 73.305 1.00 24.65 48 LEU C CA 1
ATOM 3901 C C . LEU C 1 69 ? 20.549 -14.788 72.007 1.00 24.65 48 LEU C C 1
ATOM 3902 O O . LEU C 1 69 ? 19.911 -14.213 71.125 1.00 24.83 48 LEU C O 1
ATOM 3907 N N . GLY C 1 70 ? 20.996 -16.036 71.900 1.00 24.60 49 GLY C N 1
ATOM 3908 C CA . GLY C 1 70 ? 20.555 -16.940 70.838 1.00 24.46 49 GLY C CA 1
ATOM 3909 C C . GLY C 1 70 ? 19.403 -17.803 71.332 1.00 24.56 49 GLY C C 1
ATOM 3910 O O . GLY C 1 70 ? 19.005 -17.716 72.499 1.00 24.35 49 GLY C O 1
ATOM 3911 N N . GLY C 1 71 ? 18.862 -18.634 70.445 1.00 24.68 50 GLY C N 1
ATOM 3912 C CA . GLY C 1 71 ? 17.734 -19.495 70.793 1.00 24.82 50 GLY C CA 1
ATOM 3913 C C . GLY C 1 71 ? 17.948 -20.958 70.449 1.00 25.18 50 GLY C C 1
ATOM 3914 O O . GLY C 1 71 ? 16.985 -21.729 70.394 1.00 25.27 50 GLY C O 1
ATOM 3915 N N . GLY C 1 72 ? 19.207 -21.340 70.228 1.00 25.47 51 GLY C N 1
ATOM 3916 C CA . GLY C 1 72 ? 19.584 -22.715 69.882 1.00 25.85 51 GLY C CA 1
ATOM 3917 C C . GLY C 1 72 ? 19.159 -23.821 70.844 1.00 26.26 51 GLY C C 1
ATOM 3918 O O . GLY C 1 72 ? 19.030 -24.975 70.443 1.00 26.47 51 GLY C O 1
ATOM 3919 N N . ASN C 1 73 ? 18.951 -23.476 72.111 1.00 26.56 52 ASN C N 1
ATOM 3920 C CA . ASN C 1 73 ? 18.454 -24.420 73.110 1.00 26.94 52 ASN C CA 1
ATOM 3921 C C . ASN C 1 73 ? 16.995 -24.823 72.871 1.00 27.45 52 ASN C C 1
ATOM 3922 O O . ASN C 1 73 ? 16.540 -25.861 73.353 1.00 27.47 52 ASN C O 1
ATOM 3927 N N . ILE C 1 74 ? 16.280 -23.989 72.119 1.00 28.20 53 ILE C N 1
ATOM 3928 C CA . ILE C 1 74 ? 14.853 -24.150 71.857 1.00 28.81 53 ILE C CA 1
ATOM 3929 C C . ILE C 1 74 ? 14.612 -24.452 70.376 1.00 29.57 53 ILE C C 1
ATOM 3930 O O . ILE C 1 74 ? 13.838 -25.350 70.032 1.00 29.65 53 ILE C O 1
ATOM 3935 N N . TRP C 1 75 ? 15.296 -23.709 69.511 1.00 30.50 54 TRP C N 1
ATOM 3936 C CA . TRP C 1 75 ? 15.097 -23.813 68.076 1.00 31.57 54 TRP C CA 1
ATOM 3937 C C . TRP C 1 75 ? 16.418 -23.818 67.295 1.00 32.53 54 TRP C C 1
ATOM 3938 O O . TRP C 1 75 ? 17.320 -23.034 67.587 1.00 32.68 54 TRP C O 1
ATOM 3949 N N . ARG C 1 76 ? 16.511 -24.696 66.296 1.00 33.76 55 ARG C N 1
ATOM 3950 C CA . ARG C 1 76 ? 17.709 -24.819 65.444 1.00 35.02 55 ARG C CA 1
ATOM 3951 C C . ARG C 1 76 ? 17.362 -24.878 63.963 1.00 35.38 55 ARG C C 1
ATOM 3952 O O . ARG C 1 76 ? 16.221 -25.182 63.592 1.00 35.54 55 ARG C O 1
ATOM 3960 N N . GLY C 1 77 ? 18.368 -24.634 63.121 1.00 35.91 56 GLY C N 1
ATOM 3961 C CA . GLY C 1 77 ? 18.229 -24.749 61.668 1.00 36.33 56 GLY C CA 1
ATOM 3962 C C . GLY C 1 77 ? 17.843 -26.139 61.181 1.00 36.73 56 GLY C C 1
ATOM 3963 O O . GLY C 1 77 ? 17.139 -26.277 60.173 1.00 36.87 56 GLY C O 1
ATOM 3964 N N . SER C 1 78 ? 18.292 -27.168 61.900 1.00 36.98 57 SER C N 1
ATOM 3965 C CA . SER C 1 78 ? 18.007 -28.564 61.540 1.00 37.29 57 SER C CA 1
ATOM 3966 C C . SER C 1 78 ? 16.521 -28.932 61.642 1.00 37.46 57 SER C C 1
ATOM 3967 O O . SER C 1 78 ? 16.014 -29.711 60.827 1.00 37.68 57 SER C O 1
ATOM 3970 N N . ILE C 1 79 ? 15.832 -28.370 62.636 1.00 37.58 58 ILE C N 1
ATOM 3971 C CA . ILE C 1 79 ? 14.396 -28.611 62.809 1.00 37.68 58 ILE C CA 1
ATOM 3972 C C . ILE C 1 79 ? 13.592 -27.942 61.692 1.00 37.77 58 ILE C C 1
ATOM 3973 O O . ILE C 1 79 ? 12.590 -28.487 61.225 1.00 37.83 58 ILE C O 1
ATOM 3978 N N . ALA C 1 80 ? 14.051 -26.770 61.262 1.00 37.83 59 ALA C N 1
ATOM 3979 C CA . ALA C 1 80 ? 13.433 -26.044 60.155 1.00 38.00 59 ALA C CA 1
ATOM 3980 C C . ALA C 1 80 ? 13.394 -26.873 58.863 1.00 38.13 59 ALA C C 1
ATOM 3981 O O . ALA C 1 80 ? 12.388 -26.875 58.154 1.00 38.11 59 ALA C O 1
ATOM 3983 N N . LYS C 1 81 ? 14.495 -27.566 58.565 1.00 38.40 60 LYS C N 1
ATOM 3984 C CA . LYS C 1 81 ? 14.593 -28.452 57.399 1.00 38.67 60 LYS C CA 1
ATOM 3985 C C . LYS C 1 81 ? 13.598 -29.607 57.492 1.00 38.61 60 LYS C C 1
ATOM 3986 O O . LYS C 1 81 ? 12.903 -29.912 56.518 1.00 38.64 60 LYS C O 1
ATOM 3992 N N . GLU C 1 82 ? 13.538 -30.241 58.664 1.00 38.48 61 GLU C N 1
ATOM 3993 C CA . GLU C 1 82 ? 12.615 -31.350 58.928 1.00 38.49 61 GLU C CA 1
ATOM 3994 C C . GLU C 1 82 ? 11.156 -30.946 58.745 1.00 38.21 61 GLU C C 1
ATOM 3995 O O . GLU C 1 82 ? 10.339 -31.741 58.271 1.00 38.32 61 GLU C O 1
ATOM 4001 N N . LEU C 1 83 ? 10.837 -29.710 59.121 1.00 37.84 62 LEU C N 1
ATOM 4002 C CA . LEU C 1 83 ? 9.471 -29.208 59.053 1.00 37.44 62 LEU C CA 1
ATOM 4003 C C . LEU C 1 83 ? 9.170 -28.542 57.715 1.00 37.27 62 LEU C C 1
ATOM 4004 O O . LEU C 1 83 ? 8.082 -27.998 57.519 1.00 37.33 62 LEU C O 1
ATOM 4009 N N . ASP C 1 84 ? 10.133 -28.611 56.792 1.00 37.11 63 ASP C N 1
ATOM 4010 C CA . ASP C 1 84 ? 10.022 -27.994 55.463 1.00 36.97 63 ASP C CA 1
ATOM 4011 C C . ASP C 1 84 ? 9.641 -26.515 55.600 1.00 36.61 63 ASP C C 1
ATOM 4012 O O . ASP C 1 84 ? 8.690 -26.019 54.985 1.00 36.46 63 ASP C O 1
ATOM 4017 N N . MET C 1 85 ? 10.408 -25.826 56.432 1.00 36.22 64 MET C N 1
ATOM 4018 C CA . MET C 1 85 ? 10.091 -24.481 56.840 1.00 35.88 64 MET C CA 1
ATOM 4019 C C . MET C 1 85 ? 10.979 -23.515 56.076 1.00 35.44 64 MET C C 1
ATOM 4020 O O . MET C 1 85 ? 12.207 -23.625 56.119 1.00 35.51 64 MET C O 1
ATOM 4025 N N . ASP C 1 86 ? 10.363 -22.580 55.360 1.00 34.92 65 ASP C N 1
ATOM 4026 C CA . ASP C 1 86 ? 11.132 -21.590 54.621 1.00 34.49 65 ASP C CA 1
ATOM 4027 C C . ASP C 1 86 ? 11.808 -20.631 55.606 1.00 33.75 65 ASP C C 1
ATOM 4028 O O . ASP C 1 86 ? 11.406 -20.537 56.769 1.00 33.77 65 ASP C O 1
ATOM 4033 N N . ARG C 1 87 ? 12.846 -19.947 55.136 1.00 32.84 66 ARG C N 1
ATOM 4034 C CA . ARG C 1 87 ? 13.749 -19.184 55.992 1.00 31.91 66 ARG C CA 1
ATOM 4035 C C . ARG C 1 87 ? 13.080 -18.043 56.781 1.00 31.43 66 ARG C C 1
ATOM 4036 O O . ARG C 1 87 ? 13.401 -17.823 57.958 1.00 31.28 66 ARG C O 1
ATOM 4044 N N . ASN C 1 88 ? 12.161 -17.329 56.131 1.00 30.70 67 ASN C N 1
ATOM 4045 C CA . ASN C 1 88 ? 11.418 -16.243 56.768 1.00 30.13 67 ASN C CA 1
ATOM 4046 C C . ASN C 1 88 ? 10.767 -16.705 58.068 1.00 29.77 67 ASN C C 1
ATOM 4047 O O . ASN C 1 88 ? 10.862 -16.038 59.100 1.00 29.69 67 ASN C O 1
ATOM 4052 N N . LEU C 1 89 ? 10.095 -17.849 58.002 1.00 29.34 68 LEU C N 1
ATOM 4053 C CA . LEU C 1 89 ? 9.407 -18.407 59.158 1.00 28.95 68 LEU C CA 1
ATOM 4054 C C . LEU C 1 89 ? 10.381 -19.009 60.167 1.00 28.54 68 LEU C C 1
ATOM 4055 O O . LEU C 1 89 ? 10.200 -18.847 61.375 1.00 28.60 68 LEU C O 1
ATOM 4060 N N . ALA C 1 90 ? 11.403 -19.701 59.671 1.00 28.02 69 ALA C N 1
ATOM 4061 C CA . ALA C 1 90 ? 12.391 -20.339 60.537 1.00 27.58 69 ALA C CA 1
ATOM 4062 C C . ALA C 1 90 ? 13.056 -19.328 61.452 1.00 27.36 69 ALA C C 1
ATOM 4063 O O . ALA C 1 90 ? 13.153 -19.553 62.661 1.00 27.47 69 ALA C O 1
ATOM 4065 N N . ASP C 1 91 ? 13.498 -18.211 60.877 1.00 26.86 70 ASP C N 1
ATOM 4066 C CA . ASP C 1 91 ? 14.116 -17.147 61.651 1.00 26.57 70 ASP C CA 1
ATOM 4067 C C . ASP C 1 91 ? 13.143 -16.485 62.638 1.00 26.20 70 ASP C C 1
ATOM 4068 O O . ASP C 1 91 ? 13.563 -16.018 63.702 1.00 26.30 70 ASP C O 1
ATOM 4073 N N . ASN C 1 92 ? 11.853 -16.466 62.299 1.00 25.70 71 ASN C N 1
ATOM 4074 C CA . ASN C 1 92 ? 10.822 -15.976 63.223 1.00 25.42 71 ASN C CA 1
ATOM 4075 C C . ASN C 1 92 ? 10.676 -16.864 64.459 1.00 25.44 71 ASN C C 1
ATOM 4076 O O . ASN C 1 92 ? 10.493 -16.368 65.575 1.00 25.60 71 ASN C O 1
ATOM 4081 N N . MET C 1 93 ? 10.755 -18.175 64.251 1.00 25.33 72 MET C N 1
ATOM 4082 C CA . MET C 1 93 ? 10.728 -19.136 65.346 1.00 25.49 72 MET C CA 1
ATOM 4083 C C . MET C 1 93 ? 11.887 -18.864 66.295 1.00 25.29 72 MET C C 1
ATOM 4084 O O . MET C 1 93 ? 11.700 -18.831 67.510 1.00 25.25 72 MET C O 1
ATOM 4089 N N . GLY C 1 94 ? 13.069 -18.651 65.718 1.00 25.19 73 GLY C N 1
ATOM 4090 C CA . GLY C 1 94 ? 14.277 -18.350 66.469 1.00 25.07 73 GLY C CA 1
ATOM 4091 C C . GLY C 1 94 ? 14.152 -17.097 67.306 1.00 25.18 73 GLY C C 1
ATOM 4092 O O . GLY C 1 94 ? 14.659 -17.046 68.428 1.00 25.19 73 GLY C O 1
ATOM 4093 N N . MET C 1 95 ? 13.468 -16.088 66.771 1.00 25.16 74 MET C N 1
ATOM 4094 C CA . MET C 1 95 ? 13.298 -14.828 67.489 1.00 25.39 74 MET C CA 1
ATOM 4095 C C . MET C 1 95 ? 12.375 -14.971 68.699 1.00 25.32 74 MET C C 1
ATOM 4096 O O . MET C 1 95 ? 12.609 -14.341 69.733 1.00 25.24 74 MET C O 1
ATOM 4101 N N . MET C 1 96 ? 11.341 -15.805 68.580 1.00 25.19 75 MET C N 1
ATOM 4102 C CA . MET C 1 96 ? 10.463 -16.072 69.723 1.00 25.15 75 MET C CA 1
ATOM 4103 C C . MET C 1 96 ? 11.222 -16.883 70.781 1.00 24.29 75 MET C C 1
ATOM 4104 O O . MET C 1 96 ? 11.034 -16.669 71.977 1.00 24.16 75 MET C O 1
ATOM 4109 N N . ALA C 1 97 ? 12.104 -17.773 70.328 1.00 23.41 76 ALA C N 1
ATOM 4110 C CA . ALA C 1 97 ? 12.989 -18.533 71.211 1.00 22.78 76 ALA C CA 1
ATOM 4111 C C . ALA C 1 97 ? 13.881 -17.634 72.078 1.00 22.31 76 ALA C C 1
ATOM 4112 O O . ALA C 1 97 ? 14.046 -17.887 73.280 1.00 22.20 76 ALA C O 1
ATOM 4114 N N . THR C 1 98 ? 14.436 -16.582 71.473 1.00 21.59 77 THR C N 1
ATOM 4115 C CA . THR C 1 98 ? 15.271 -15.629 72.206 1.00 21.13 77 THR C CA 1
ATOM 4116 C C . THR C 1 98 ? 14.478 -14.839 73.252 1.00 20.87 77 THR C C 1
ATOM 4117 O O . THR C 1 98 ? 15.021 -14.498 74.306 1.00 20.86 77 THR C O 1
ATOM 4121 N N . ILE C 1 99 ? 13.205 -14.555 72.962 1.00 20.46 78 ILE C N 1
ATOM 4122 C CA . ILE C 1 99 ? 12.331 -13.865 73.921 1.00 20.10 78 ILE C CA 1
ATOM 4123 C C . ILE C 1 99 ? 12.120 -14.721 75.172 1.00 20.14 78 ILE C C 1
ATOM 4124 O O . ILE C 1 99 ? 12.183 -14.217 76.298 1.00 20.11 78 ILE C O 1
ATOM 4129 N N . ILE C 1 100 ? 11.873 -16.014 74.968 1.00 20.08 79 ILE C N 1
ATOM 4130 C CA . ILE C 1 100 ? 11.720 -16.962 76.071 1.00 20.13 79 ILE C CA 1
ATOM 4131 C C . ILE C 1 100 ? 12.977 -16.935 76.944 1.00 20.16 79 ILE C C 1
ATOM 4132 O O . ILE C 1 100 ? 12.896 -16.788 78.165 1.00 20.18 79 ILE C O 1
ATOM 4137 N N . ASN C 1 101 ? 14.134 -17.058 76.297 1.00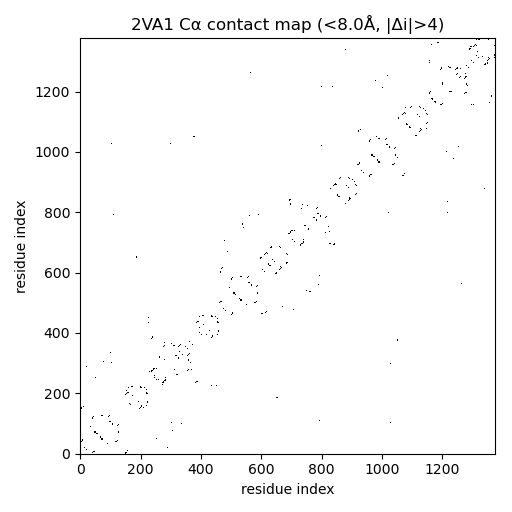 20.17 80 ASN C N 1
ATOM 4138 C CA . ASN C 1 101 ? 15.423 -17.012 76.971 1.00 20.22 80 ASN C CA 1
ATOM 4139 C C . ASN C 1 101 ? 15.638 -15.697 77.691 1.00 20.50 80 ASN C C 1
ATOM 4140 O O . ASN C 1 101 ? 16.135 -15.677 78.819 1.00 20.49 80 ASN C O 1
ATOM 4145 N N . GLY C 1 102 ? 15.252 -14.607 77.027 1.00 20.77 81 GLY C N 1
ATOM 4146 C CA . GLY C 1 102 ? 15.402 -13.259 77.569 1.00 21.18 81 GLY C CA 1
ATOM 4147 C C . GLY C 1 102 ? 14.622 -13.040 78.848 1.00 21.48 81 GLY C C 1
ATOM 4148 O O . GLY C 1 102 ? 15.117 -12.406 79.780 1.00 21.68 81 GLY C O 1
ATOM 4149 N N . LEU C 1 103 ? 13.404 -13.572 78.893 1.00 21.73 82 LEU C N 1
ATOM 4150 C CA . LEU C 1 103 ? 12.550 -13.430 80.067 1.00 22.16 82 LEU C CA 1
ATOM 4151 C C . LEU C 1 103 ? 13.042 -14.296 81.220 1.00 22.33 82 LEU C C 1
ATOM 4152 O O . LEU C 1 103 ? 12.918 -13.915 82.379 1.00 22.40 82 LEU C O 1
ATOM 4157 N N . ALA C 1 104 ? 13.623 -15.447 80.889 1.00 22.72 83 ALA C N 1
ATOM 4158 C CA . ALA C 1 104 ? 14.236 -16.334 81.880 1.00 22.86 83 ALA C CA 1
ATOM 4159 C C . ALA C 1 104 ? 15.456 -15.690 82.527 1.00 23.20 83 ALA C C 1
ATOM 4160 O O . ALA C 1 104 ? 15.615 -15.733 83.750 1.00 23.44 83 ALA C O 1
ATOM 4162 N N . LEU C 1 105 ? 16.314 -15.078 81.716 1.00 23.45 84 LEU C N 1
ATOM 4163 C CA . LEU C 1 105 ? 17.508 -14.432 82.251 1.00 23.73 84 LEU C CA 1
ATOM 4164 C C . LEU C 1 105 ? 17.142 -13.196 83.081 1.00 24.12 84 LEU C C 1
ATOM 4165 O O . LEU C 1 105 ? 17.727 -12.965 84.140 1.00 24.29 84 LEU C O 1
ATOM 4170 N N . GLU C 1 106 ? 16.154 -12.430 82.625 1.00 24.44 85 GLU C N 1
ATOM 4171 C CA . GLU C 1 106 ? 15.665 -11.285 83.389 1.00 24.88 85 GLU C CA 1
ATOM 4172 C C . GLU C 1 106 ? 15.188 -11.711 84.777 1.00 25.19 85 GLU C C 1
ATOM 4173 O O . GLU C 1 106 ? 15.505 -11.061 85.772 1.00 25.28 85 GLU C O 1
ATOM 4179 N N . ASN C 1 107 ? 14.428 -12.806 84.830 1.00 25.57 86 ASN C N 1
ATOM 4180 C CA . ASN C 1 107 ? 13.960 -13.373 86.089 1.00 25.92 86 ASN C CA 1
ATOM 4181 C C . ASN C 1 107 ? 15.113 -13.707 87.039 1.00 26.21 86 ASN C C 1
ATOM 4182 O O . ASN C 1 107 ? 15.073 -13.348 88.219 1.00 26.30 86 ASN C O 1
ATOM 4187 N N . ALA C 1 108 ? 16.131 -14.384 86.507 1.00 26.54 87 ALA C N 1
ATOM 4188 C CA . ALA C 1 108 ? 17.324 -14.752 87.265 1.00 26.90 87 ALA C CA 1
ATOM 4189 C C . ALA C 1 108 ? 18.070 -13.533 87.798 1.00 27.33 87 ALA C C 1
ATOM 4190 O O . ALA C 1 108 ? 18.580 -13.562 88.913 1.00 27.60 87 ALA C O 1
ATOM 4192 N N . LEU C 1 109 ? 18.123 -12.466 87.002 1.00 27.86 88 LEU C N 1
ATOM 4193 C CA . LEU C 1 109 ? 18.786 -11.217 87.404 1.00 28.32 88 LEU C CA 1
ATOM 4194 C C . LEU C 1 109 ? 17.965 -10.406 88.400 1.00 28.84 88 LEU C C 1
ATOM 4195 O O . LEU C 1 109 ? 18.528 -9.713 89.258 1.00 29.08 88 LEU C O 1
ATOM 4200 N N . ASN C 1 110 ? 16.643 -10.471 88.267 1.00 29.41 89 ASN C N 1
ATOM 4201 C CA . ASN C 1 110 ? 15.745 -9.789 89.196 1.00 30.02 89 ASN C CA 1
ATOM 4202 C C . ASN C 1 110 ? 15.876 -10.321 90.620 1.00 30.34 89 ASN C C 1
ATOM 4203 O O . ASN C 1 110 ? 15.825 -9.546 91.575 1.00 30.54 89 ASN C O 1
ATOM 4208 N N . HIS C 1 111 ? 16.068 -11.634 90.748 1.00 30.71 90 HIS C N 1
ATOM 4209 C CA . HIS C 1 111 ? 16.272 -12.267 92.052 1.00 31.22 90 HIS C CA 1
ATOM 4210 C C . HIS C 1 111 ? 17.604 -11.880 92.716 1.00 31.24 90 HIS C C 1
ATOM 4211 O O . HIS C 1 111 ? 17.784 -12.083 93.918 1.00 31.32 90 HIS C O 1
ATOM 4218 N N . LEU C 1 112 ? 18.516 -11.311 91.927 1.00 31.17 91 LEU C N 1
ATOM 4219 C CA . LEU C 1 112 ? 19.785 -10.807 92.437 1.00 31.20 91 LEU C CA 1
ATOM 4220 C C . LEU C 1 112 ? 19.751 -9.285 92.580 1.00 31.31 91 LEU C C 1
ATOM 4221 O O . LEU C 1 112 ? 20.781 -8.654 92.819 1.00 31.37 91 LEU C O 1
ATOM 4226 N N . ASN C 1 113 ? 18.556 -8.710 92.439 1.00 31.51 92 ASN C N 1
ATOM 4227 C CA . ASN C 1 113 ? 18.330 -7.258 92.563 1.00 31.80 92 ASN C CA 1
ATOM 4228 C C . ASN C 1 113 ? 19.095 -6.391 91.546 1.00 31.46 92 ASN C C 1
ATOM 4229 O O . ASN C 1 113 ? 19.394 -5.219 91.808 1.00 31.49 92 ASN C O 1
ATOM 4234 N N . VAL C 1 114 ? 19.398 -6.973 90.390 1.00 31.04 93 VAL C N 1
ATOM 4235 C CA . VAL C 1 114 ? 20.020 -6.237 89.294 1.00 30.64 93 VAL C CA 1
ATOM 4236 C C . VAL C 1 114 ? 18.932 -5.523 88.499 1.00 30.36 93 VAL C C 1
ATOM 4237 O O . VAL C 1 114 ? 17.965 -6.152 88.059 1.00 30.37 93 VAL C O 1
ATOM 4241 N N . ASN C 1 115 ? 19.083 -4.208 88.338 1.00 30.01 94 ASN C N 1
ATOM 4242 C CA . ASN C 1 115 ? 18.172 -3.420 87.513 1.00 29.72 94 ASN C CA 1
ATOM 4243 C C . ASN C 1 115 ? 18.371 -3.825 86.047 1.00 29.15 94 ASN C C 1
ATOM 4244 O O . ASN C 1 115 ? 19.460 -3.668 85.484 1.00 29.11 94 ASN C O 1
ATOM 4249 N N . THR C 1 116 ? 17.326 -4.394 85.451 1.00 28.29 95 THR C N 1
ATOM 4250 C CA . THR C 1 116 ? 17.431 -4.981 84.117 1.00 27.45 95 THR C CA 1
ATOM 4251 C C . THR C 1 116 ? 16.186 -4.742 83.261 1.00 26.63 95 THR C C 1
ATOM 4252 O O . THR C 1 116 ? 15.080 -4.581 83.778 1.00 26.62 95 THR C O 1
ATOM 4256 N N . ILE C 1 117 ? 16.385 -4.711 81.945 1.00 25.65 96 ILE C N 1
ATOM 4257 C CA . ILE C 1 117 ? 15.287 -4.522 80.993 1.00 24.52 96 ILE C CA 1
ATOM 4258 C C . ILE C 1 117 ? 15.470 -5.385 79.743 1.00 23.93 96 ILE C C 1
ATOM 4259 O O . ILE C 1 117 ? 16.585 -5.516 79.219 1.00 23.80 96 ILE C O 1
ATOM 4264 N N . VAL C 1 118 ? 14.372 -5.985 79.294 1.00 22.99 97 VAL C N 1
ATOM 4265 C CA . VAL C 1 118 ? 14.355 -6.766 78.064 1.00 22.18 97 VAL C CA 1
ATOM 4266 C C . VAL C 1 118 ? 13.926 -5.870 76.901 1.00 21.85 97 VAL C C 1
ATOM 4267 O O . VAL C 1 118 ? 12.815 -5.328 76.890 1.00 21.84 97 VAL C O 1
ATOM 4271 N N . LEU C 1 119 ? 14.817 -5.702 75.929 1.00 21.25 98 LEU C N 1
ATOM 4272 C CA . LEU C 1 119 ? 14.519 -4.863 74.768 1.00 20.71 98 LEU C CA 1
ATOM 4273 C C . LEU C 1 119 ? 14.435 -5.709 73.510 1.00 20.45 98 LEU C C 1
ATOM 4274 O O . LEU C 1 119 ? 15.407 -6.365 73.129 1.00 20.38 98 LEU C O 1
ATOM 4279 N N . SER C 1 120 ? 13.259 -5.704 72.888 1.00 20.28 99 SER C N 1
ATOM 4280 C CA . SER C 1 120 ? 12.966 -6.590 71.771 1.00 20.33 99 SER C CA 1
ATOM 4281 C C . SER C 1 120 ? 12.924 -5.855 70.446 1.00 20.52 99 SER C C 1
ATOM 4282 O O . SER C 1 120 ? 12.416 -4.739 70.353 1.00 20.56 99 SER C O 1
ATOM 4285 N N . ALA C 1 121 ? 13.463 -6.500 69.422 1.00 20.83 100 ALA C N 1
ATOM 4286 C CA . ALA C 1 121 ? 13.411 -5.988 68.059 1.00 21.30 100 ALA C CA 1
ATOM 4287 C C . ALA C 1 121 ? 11.995 -6.101 67.490 1.00 21.64 100 ALA C C 1
ATOM 4288 O O . ALA C 1 121 ? 11.642 -5.407 66.540 1.00 21.68 100 ALA C O 1
ATOM 4290 N N . ILE C 1 122 ? 11.204 -6.993 68.080 1.00 22.10 101 ILE C N 1
ATOM 4291 C CA . ILE C 1 122 ? 9.818 -7.216 67.690 1.00 22.66 101 ILE C CA 1
ATOM 4292 C C . ILE C 1 122 ? 8.870 -6.739 68.799 1.00 22.77 101 ILE C C 1
ATOM 4293 O O . ILE C 1 122 ? 9.007 -7.137 69.958 1.00 22.68 101 ILE C O 1
ATOM 4298 N N . LYS C 1 123 ? 7.919 -5.881 68.430 1.00 23.01 102 LYS C N 1
ATOM 4299 C CA . LYS C 1 123 ? 6.929 -5.360 69.371 1.00 23.28 102 LYS C CA 1
ATOM 4300 C C . LYS C 1 123 ? 6.039 -6.468 69.931 1.00 23.39 102 LYS C C 1
ATOM 4301 O O . LYS C 1 123 ? 5.448 -7.246 69.177 1.00 23.30 102 LYS C O 1
ATOM 4307 N N . CYS C 1 124 ? 5.964 -6.534 71.257 1.00 23.64 103 CYS C N 1
ATOM 4308 C CA . CYS C 1 124 ? 5.099 -7.483 71.959 1.00 23.94 103 CYS C CA 1
ATOM 4309 C C . CYS C 1 124 ? 4.901 -6.990 73.386 1.00 24.17 103 CYS C C 1
ATOM 4310 O O . CYS C 1 124 ? 5.478 -7.538 74.335 1.00 24.13 103 CYS C O 1
ATOM 4313 N N . ASP C 1 125 ? 4.072 -5.954 73.518 1.00 24.39 104 ASP C N 1
ATOM 4314 C CA . ASP C 1 125 ? 3.963 -5.164 74.749 1.00 24.88 104 ASP C CA 1
ATOM 4315 C C . ASP C 1 125 ? 3.580 -5.938 76.004 1.00 24.75 104 ASP C C 1
ATOM 4316 O O . ASP C 1 125 ? 3.977 -5.561 77.102 1.00 24.96 104 ASP C O 1
ATOM 4321 N N . LYS C 1 126 ? 2.826 -7.020 75.845 1.00 24.65 105 LYS C N 1
ATOM 4322 C CA . LYS C 1 126 ? 2.409 -7.825 76.994 1.00 24.82 105 LYS C CA 1
ATOM 4323 C C . LYS C 1 126 ? 3.555 -8.623 77.633 1.00 24.63 105 LYS C C 1
ATOM 4324 O O . LYS C 1 126 ? 3.440 -9.080 78.773 1.00 24.45 105 LYS C O 1
ATOM 4330 N N . LEU C 1 127 ? 4.662 -8.765 76.904 1.00 24.43 106 LEU C N 1
ATOM 4331 C CA . LEU C 1 127 ? 5.786 -9.591 77.354 1.00 24.21 106 LEU C CA 1
ATOM 4332 C C . LEU C 1 127 ? 7.103 -8.833 77.539 1.00 23.96 106 LEU C C 1
ATOM 4333 O O . LEU C 1 127 ? 7.834 -9.092 78.490 1.00 24.02 106 LEU C O 1
ATOM 4338 N N . VAL C 1 128 ? 7.399 -7.914 76.619 1.00 23.80 107 VAL C N 1
ATOM 4339 C CA . VAL C 1 128 ? 8.701 -7.244 76.540 1.00 23.53 107 VAL C CA 1
ATOM 4340 C C . VAL C 1 128 ? 8.561 -5.772 76.167 1.00 23.63 107 VAL C C 1
ATOM 4341 O O . VAL C 1 128 ? 7.530 -5.354 75.645 1.00 23.60 107 VAL C O 1
ATOM 4345 N N . HIS C 1 129 ? 9.606 -4.996 76.442 1.00 23.76 108 HIS C N 1
ATOM 4346 C CA . HIS C 1 129 ? 9.722 -3.637 75.922 1.00 24.13 108 HIS C CA 1
ATOM 4347 C C . HIS C 1 129 ? 10.340 -3.659 74.521 1.00 24.20 108 HIS C C 1
ATOM 4348 O O . HIS C 1 129 ? 11.066 -4.585 74.155 1.00 24.17 108 HIS C O 1
ATOM 4355 N N . GLU C 1 130 ? 10.056 -2.620 73.750 1.00 24.43 109 GLU C N 1
ATOM 4356 C CA . GLU C 1 130 ? 10.561 -2.497 72.392 1.00 24.66 109 GLU C CA 1
ATOM 4357 C C . GLU C 1 130 ? 11.917 -1.804 72.408 1.00 24.46 109 GLU C C 1
ATOM 4358 O O . GLU C 1 130 ? 12.096 -0.816 73.115 1.00 24.22 109 GLU C O 1
ATOM 4364 N N . SER C 1 131 ? 12.875 -2.318 71.642 1.00 24.42 110 SER C N 1
ATOM 4365 C CA . SER C 1 131 ? 14.131 -1.603 71.465 1.00 24.62 110 SER C CA 1
ATOM 4366 C C . SER C 1 131 ? 13.930 -0.421 70.516 1.00 24.82 110 SER C C 1
ATOM 4367 O O . SER C 1 131 ? 13.167 -0.500 69.551 1.00 25.01 110 SER C O 1
ATOM 4370 N N . SER C 1 132 ? 14.597 0.684 70.828 1.00 25.00 111 SER C N 1
ATOM 4371 C CA . SER C 1 132 ? 14.575 1.898 70.016 1.00 25.15 111 SER C CA 1
ATOM 4372 C C . SER C 1 132 ? 15.725 2.789 70.467 1.00 25.11 111 SER C C 1
ATOM 4373 O O . SER C 1 132 ? 16.295 2.572 71.537 1.00 25.14 111 SER C O 1
ATOM 4376 N N . ALA C 1 133 ? 16.063 3.794 69.666 1.00 25.20 112 ALA C N 1
ATOM 4377 C CA . ALA C 1 133 ? 17.091 4.755 70.062 1.00 25.32 112 ALA C CA 1
ATOM 4378 C C . ALA C 1 133 ? 16.790 5.359 71.435 1.00 25.52 112 ALA C C 1
ATOM 4379 O O . ALA C 1 133 ? 17.681 5.430 72.283 1.00 25.48 112 ALA C O 1
ATOM 4381 N N . ASN C 1 134 ? 15.539 5.777 71.650 1.00 25.78 113 ASN C N 1
ATOM 4382 C CA . ASN C 1 134 ? 15.118 6.363 72.924 1.00 26.05 113 ASN C CA 1
ATOM 4383 C C . ASN C 1 134 ? 15.211 5.408 74.107 1.00 26.07 113 ASN C C 1
ATOM 4384 O O . ASN C 1 134 ? 15.730 5.772 75.161 1.00 26.05 113 ASN C O 1
ATOM 4389 N N . ASN C 1 135 ? 14.718 4.188 73.934 1.00 26.06 114 ASN C N 1
ATOM 4390 C CA . ASN C 1 135 ? 14.697 3.228 75.032 1.00 26.14 114 ASN C CA 1
ATOM 4391 C C . ASN C 1 135 ? 16.077 2.713 75.423 1.00 26.41 114 ASN C C 1
ATOM 4392 O O . ASN C 1 135 ? 16.316 2.413 76.594 1.00 26.44 114 ASN C O 1
ATOM 4397 N N . ILE C 1 136 ? 16.980 2.613 74.450 1.00 26.70 115 ILE C N 1
ATOM 4398 C CA . ILE C 1 136 ? 18.360 2.232 74.735 1.00 27.08 115 ILE C CA 1
ATOM 4399 C C . ILE C 1 136 ? 19.051 3.346 75.530 1.00 27.74 115 ILE C C 1
ATOM 4400 O O . ILE C 1 136 ? 19.654 3.091 76.578 1.00 27.74 115 ILE C O 1
ATOM 4405 N N . LYS C 1 137 ? 18.934 4.577 75.036 1.00 28.45 116 LYS C N 1
ATOM 4406 C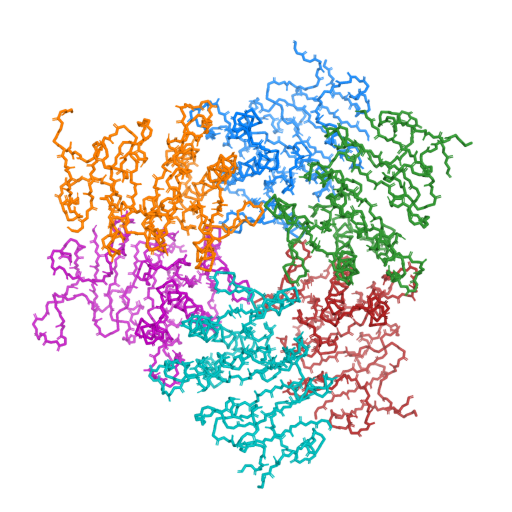 CA . LYS C 1 137 ? 19.448 5.754 75.728 1.00 29.33 116 LYS C CA 1
ATOM 4407 C C . LYS C 1 137 ? 18.915 5.839 77.163 1.00 29.76 116 LYS C C 1
ATOM 4408 O O . LYS C 1 137 ? 19.678 6.084 78.096 1.00 29.94 116 LYS C O 1
ATOM 4414 N N . LYS C 1 138 ? 17.611 5.624 77.325 1.00 30.19 117 LYS C N 1
ATOM 4415 C CA . LYS C 1 138 ? 16.953 5.653 78.627 1.00 30.80 117 LYS C CA 1
ATOM 4416 C C . LYS C 1 138 ? 17.473 4.539 79.552 1.00 31.01 117 LYS C C 1
ATOM 4417 O O . LYS C 1 138 ? 17.672 4.760 80.750 1.00 30.95 117 LYS C O 1
ATOM 4423 N N . ALA C 1 139 ? 17.702 3.355 78.984 1.00 31.24 118 ALA C N 1
ATOM 4424 C CA . ALA C 1 139 ? 18.236 2.216 79.735 1.00 31.44 118 ALA C CA 1
ATOM 4425 C C . ALA C 1 139 ? 19.694 2.424 80.162 1.00 31.71 118 ALA C C 1
ATOM 4426 O O . ALA C 1 139 ? 20.099 1.979 81.239 1.00 31.64 118 ALA C O 1
ATOM 4428 N N . ILE C 1 140 ? 20.474 3.092 79.314 1.00 32.09 119 ILE C N 1
ATOM 4429 C CA . ILE C 1 140 ? 21.875 3.396 79.626 1.00 32.55 119 ILE C CA 1
ATOM 4430 C C . ILE C 1 140 ? 21.979 4.417 80.763 1.00 33.03 119 ILE C C 1
ATOM 4431 O O . ILE C 1 140 ? 22.792 4.246 81.674 1.00 33.26 119 ILE C O 1
ATOM 4436 N N . GLU C 1 141 ? 21.157 5.467 80.708 1.00 33.45 120 GLU C N 1
ATOM 4437 C CA . GLU C 1 141 ? 21.119 6.489 81.761 1.00 33.92 120 GLU C CA 1
ATOM 4438 C C . GLU C 1 141 ? 20.809 5.868 83.114 1.00 33.87 120 GLU C C 1
ATOM 4439 O O . GLU C 1 141 ? 21.444 6.202 84.115 1.00 34.00 120 GLU C O 1
ATOM 4445 N N . LYS C 1 142 ? 19.829 4.965 83.129 1.00 33.65 121 LYS C N 1
ATOM 4446 C CA . LYS C 1 142 ? 19.427 4.245 84.331 1.00 33.35 121 LYS C CA 1
ATOM 4447 C C . LYS C 1 142 ? 20.436 3.157 84.707 1.00 33.06 121 LYS C C 1
ATOM 4448 O O . LYS C 1 142 ? 20.321 2.539 85.767 1.00 33.16 121 LYS C O 1
ATOM 4454 N N . GLU C 1 143 ? 21.413 2.930 83.831 1.00 32.51 122 GLU C N 1
ATOM 4455 C CA . GLU C 1 143 ? 22.424 1.875 84.000 1.00 32.10 122 GLU C CA 1
ATOM 4456 C C . GLU C 1 143 ? 21.817 0.485 84.221 1.00 31.19 122 GLU C C 1
ATOM 4457 O O . GLU C 1 143 ? 22.280 -0.284 85.062 1.00 31.29 122 GLU C O 1
ATOM 4463 N N . GLN C 1 144 ? 20.776 0.176 83.456 1.00 29.97 123 GLN C N 1
ATOM 4464 C CA . GLN C 1 144 ? 20.169 -1.143 83.478 1.00 28.71 123 GLN C CA 1
ATOM 4465 C C . GLN C 1 144 ? 20.980 -2.123 82.644 1.00 27.87 123 GLN C C 1
ATOM 4466 O O . GLN C 1 144 ? 21.650 -1.735 81.683 1.00 27.79 123 GLN C O 1
ATOM 4472 N N . VAL C 1 145 ? 20.919 -3.398 83.012 1.00 26.69 124 VAL C N 1
ATOM 4473 C CA . VAL C 1 145 ? 21.444 -4.436 82.145 1.00 25.58 124 VAL C CA 1
ATOM 4474 C C . VAL C 1 145 ? 20.428 -4.625 81.029 1.00 25.02 124 VAL C C 1
ATOM 4475 O O . VAL C 1 145 ? 19.244 -4.848 81.284 1.00 24.96 124 VAL C O 1
ATOM 4479 N N . MET C 1 146 ? 20.900 -4.495 79.797 1.00 24.22 125 MET C N 1
ATOM 4480 C CA . MET C 1 146 ? 20.048 -4.559 78.627 1.00 23.60 125 MET C CA 1
ATOM 4481 C C . MET C 1 146 ? 20.083 -5.952 78.042 1.00 22.88 125 MET C C 1
ATOM 4482 O O . MET C 1 146 ? 21.126 -6.413 77.589 1.00 22.92 125 MET C O 1
ATOM 4487 N N . ILE C 1 147 ? 18.943 -6.628 78.061 1.00 22.07 126 ILE C N 1
ATOM 4488 C CA . ILE C 1 147 ? 18.843 -7.942 77.447 1.00 21.37 126 ILE C CA 1
ATOM 4489 C C . ILE C 1 147 ? 18.150 -7.786 76.092 1.00 20.93 126 ILE C C 1
ATOM 4490 O O . ILE C 1 147 ? 16.936 -7.561 76.023 1.00 20.82 126 ILE C O 1
ATOM 4495 N N . PHE C 1 148 ? 18.947 -7.882 75.028 1.00 20.35 127 PHE C N 1
ATOM 4496 C CA . PHE C 1 148 ? 18.462 -7.719 73.664 1.00 19.94 127 PHE C CA 1
ATOM 4497 C C . PHE C 1 148 ? 17.944 -9.027 73.089 1.00 19.82 127 PHE C C 1
ATOM 4498 O O . PHE C 1 148 ? 18.596 -10.070 73.160 1.00 19.80 127 PHE C O 1
ATOM 4506 N N . VAL C 1 149 ? 16.764 -8.946 72.494 1.00 19.64 128 VAL C N 1
ATOM 4507 C CA . VAL C 1 149 ? 15.965 -10.117 72.193 1.00 19.40 128 VAL C CA 1
ATOM 4508 C C . VAL C 1 149 ? 15.302 -9.971 70.821 1.00 19.31 128 VAL C C 1
ATOM 4509 O O . VAL C 1 149 ? 15.060 -8.852 70.365 1.00 19.15 128 VAL C O 1
ATOM 4513 N N . ALA C 1 150 ? 15.042 -11.105 70.168 1.00 19.33 129 ALA C N 1
ATOM 4514 C CA . ALA C 1 150 ? 14.403 -11.160 68.848 1.00 19.48 129 ALA C CA 1
ATOM 4515 C C . ALA C 1 150 ? 15.260 -10.612 67.709 1.00 19.66 129 ALA C C 1
ATOM 4516 O O . ALA C 1 150 ? 14.734 -10.216 66.665 1.00 19.80 129 ALA C O 1
ATOM 4518 N N . GLY C 1 151 ? 16.574 -10.597 67.915 1.00 19.80 130 GLY C N 1
ATOM 4519 C CA . GLY C 1 151 ? 17.530 -10.191 66.883 1.00 20.01 130 GLY C CA 1
ATOM 4520 C C . GLY C 1 151 ? 17.320 -8.790 66.344 1.00 20.36 130 GLY C C 1
ATOM 4521 O O . GLY C 1 151 ? 17.326 -7.816 67.100 1.00 20.25 130 GLY C O 1
ATOM 4522 N N . THR C 1 152 ? 17.139 -8.699 65.029 1.00 20.65 131 THR C N 1
ATOM 4523 C CA . THR C 1 152 ? 16.841 -7.434 64.359 1.00 20.94 131 THR C CA 1
ATOM 4524 C C . THR C 1 152 ? 15.377 -7.371 63.931 1.00 21.18 131 THR C C 1
ATOM 4525 O O . THR C 1 152 ? 14.927 -6.373 63.368 1.00 21.26 131 THR C O 1
ATOM 4529 N N . GLY C 1 153 ? 14.637 -8.441 64.202 1.00 21.48 132 GLY C N 1
ATOM 4530 C CA . GLY C 1 153 ? 13.249 -8.549 63.754 1.00 21.87 132 GLY C CA 1
ATOM 4531 C C . GLY C 1 153 ? 13.157 -8.961 62.294 1.00 22.16 132 GLY C C 1
ATOM 4532 O O . GLY C 1 153 ? 12.067 -8.989 61.723 1.00 22.35 132 GLY C O 1
ATOM 4533 N N . PHE C 1 154 ? 14.310 -9.292 61.708 1.00 22.26 133 PHE C N 1
ATOM 4534 C CA . PHE C 1 154 ? 14.430 -9.635 60.303 1.00 22.43 133 PHE C CA 1
ATOM 4535 C C . PHE C 1 154 ? 15.068 -11.009 60.115 1.00 22.58 133 PHE C C 1
ATOM 4536 O O . PHE C 1 154 ? 15.957 -11.392 60.883 1.00 22.46 133 PHE C O 1
ATOM 4544 N N . PRO C 1 155 ? 14.623 -11.757 59.089 1.00 22.72 134 PRO C N 1
ATOM 4545 C CA . PRO C 1 155 ? 15.305 -12.999 58.729 1.00 23.02 134 PRO C CA 1
ATOM 4546 C C . PRO C 1 155 ? 16.672 -12.742 58.092 1.00 23.37 134 PRO C C 1
ATOM 4547 O O . PRO C 1 155 ? 16.976 -11.610 57.709 1.00 23.26 134 PRO C O 1
ATOM 4551 N N . TYR C 1 156 ? 17.474 -13.797 57.983 1.00 23.83 135 TYR C N 1
ATOM 4552 C CA . TYR C 1 156 ? 18.811 -13.765 57.353 1.00 24.35 135 TYR C CA 1
ATOM 4553 C C . TYR C 1 156 ? 19.859 -13.029 58.186 1.00 24.72 135 TYR C C 1
ATOM 4554 O O . TYR C 1 156 ? 20.842 -12.509 57.660 1.00 24.89 135 TYR C O 1
ATOM 4563 N N . PHE C 1 157 ? 19.632 -13.008 59.494 1.00 25.36 136 PHE C N 1
ATOM 4564 C CA . PHE C 1 157 ? 20.600 -12.517 60.464 1.00 25.74 136 PHE C CA 1
ATOM 4565 C C . PHE C 1 157 ? 20.964 -13.614 61.435 1.00 25.90 136 PHE C C 1
ATOM 4566 O O . PHE C 1 157 ? 20.126 -14.431 61.808 1.00 26.17 136 PHE C O 1
ATOM 4574 N N . THR C 1 158 ? 22.225 -13.628 61.839 1.00 26.09 137 THR C N 1
ATOM 4575 C CA . THR C 1 158 ? 22.692 -14.564 62.847 1.00 26.12 137 THR C CA 1
ATOM 4576 C C . THR C 1 158 ? 22.733 -13.837 64.178 1.00 26.00 137 THR C C 1
ATOM 4577 O O . THR C 1 158 ? 22.651 -12.608 64.221 1.00 26.17 137 THR C O 1
ATOM 4581 N N . THR C 1 159 ? 22.865 -14.594 65.261 1.00 25.98 138 THR C N 1
ATOM 4582 C CA . THR C 1 159 ? 23.083 -14.012 66.580 1.00 26.03 138 THR C CA 1
ATOM 4583 C C . THR C 1 159 ? 24.332 -13.117 66.602 1.00 25.89 138 THR C C 1
ATOM 4584 O O . THR C 1 159 ? 24.329 -12.071 67.249 1.00 26.06 138 THR C O 1
ATOM 4588 N N . ASP C 1 160 ? 25.381 -13.519 65.882 1.00 25.73 139 ASP C N 1
ATOM 4589 C CA . ASP C 1 160 ? 26.610 -12.723 65.788 1.00 25.52 139 ASP C CA 1
ATOM 4590 C C . ASP C 1 160 ? 26.393 -11.367 65.126 1.00 25.17 139 ASP C C 1
ATOM 4591 O O . ASP C 1 160 ? 26.893 -10.361 65.619 1.00 24.98 139 ASP C O 1
ATOM 4596 N N . SER C 1 161 ? 25.637 -11.344 64.027 1.00 24.88 140 SER C N 1
ATOM 4597 C CA . SER C 1 161 ? 25.293 -10.091 63.342 1.00 24.67 140 SER C CA 1
ATOM 4598 C C . SER C 1 161 ? 24.501 -9.149 64.233 1.00 24.38 140 SER C C 1
ATOM 4599 O O . SER C 1 161 ? 24.740 -7.936 64.227 1.00 24.29 140 SER C O 1
ATOM 4602 N N . CYS C 1 162 ? 23.565 -9.713 64.997 1.00 24.06 141 CYS C N 1
ATOM 4603 C CA . CYS C 1 162 ? 22.774 -8.940 65.960 1.00 23.92 141 CYS C CA 1
ATOM 4604 C C . CYS C 1 162 ? 23.669 -8.369 67.048 1.00 23.35 141 CYS C C 1
ATOM 4605 O O . CYS C 1 162 ? 23.489 -7.218 67.462 1.00 23.18 141 CYS C O 1
ATOM 4608 N N . ALA C 1 163 ? 24.635 -9.172 67.500 1.00 22.71 142 ALA C N 1
ATOM 4609 C CA . ALA C 1 163 ? 25.612 -8.723 68.486 1.00 22.44 142 ALA C CA 1
ATOM 4610 C C . ALA C 1 163 ? 26.422 -7.541 67.957 1.00 22.23 142 ALA C C 1
ATOM 4611 O O . ALA C 1 163 ? 26.706 -6.600 68.698 1.00 22.18 142 ALA C O 1
ATOM 4613 N N . ALA C 1 164 ? 26.782 -7.587 66.679 1.00 21.83 143 ALA C N 1
ATOM 4614 C CA . ALA C 1 164 ? 27.514 -6.490 66.061 1.00 22.03 143 ALA C CA 1
ATOM 4615 C C . ALA C 1 164 ? 26.670 -5.215 65.984 1.00 22.03 143 ALA C C 1
ATOM 4616 O O . ALA C 1 164 ? 27.151 -4.129 66.308 1.00 22.10 143 ALA C O 1
ATOM 4618 N N . ILE C 1 165 ? 25.413 -5.357 65.570 1.00 22.14 144 ILE C N 1
ATOM 4619 C CA . ILE C 1 165 ? 24.494 -4.218 65.461 1.00 22.13 144 ILE C CA 1
ATOM 4620 C C . ILE C 1 165 ? 24.212 -3.602 66.828 1.00 22.08 144 ILE C C 1
ATOM 4621 O O . ILE C 1 165 ? 24.209 -2.377 66.971 1.00 21.95 144 ILE C O 1
ATOM 4626 N N . ARG C 1 166 ? 23.992 -4.453 67.829 1.00 22.11 145 ARG C N 1
ATOM 4627 C CA . ARG C 1 166 ? 23.749 -3.982 69.194 1.00 22.19 145 ARG C CA 1
ATOM 4628 C C . ARG C 1 166 ? 24.980 -3.301 69.790 1.00 22.35 145 ARG C C 1
ATOM 4629 O O . ARG C 1 166 ? 24.850 -2.326 70.529 1.00 22.41 145 ARG C O 1
ATOM 4637 N N . ALA C 1 167 ? 26.165 -3.807 69.455 1.00 22.49 146 ALA C N 1
ATOM 4638 C CA . ALA C 1 167 ? 27.414 -3.192 69.893 1.00 22.98 146 ALA C CA 1
ATOM 4639 C C . ALA C 1 167 ? 27.576 -1.780 69.329 1.00 23.43 146 ALA C C 1
ATOM 4640 O O . ALA C 1 167 ? 27.874 -0.836 70.076 1.00 23.42 146 ALA C O 1
ATOM 4642 N N . ALA C 1 168 ? 27.366 -1.635 68.020 1.00 23.89 147 ALA C N 1
ATOM 4643 C CA . ALA C 1 168 ? 27.432 -0.324 67.375 1.00 24.39 147 ALA C CA 1
ATOM 4644 C C . ALA C 1 168 ? 26.354 0.615 67.911 1.00 24.80 147 ALA C C 1
ATOM 4645 O O . ALA C 1 168 ? 26.629 1.781 68.198 1.00 24.94 147 ALA C O 1
ATOM 4647 N N . GLU C 1 169 ? 25.142 0.090 68.077 1.00 25.22 148 GLU C N 1
ATOM 4648 C CA . GLU C 1 169 ? 24.007 0.863 68.571 1.00 25.70 148 GLU C CA 1
ATOM 4649 C C . GLU C 1 169 ? 24.213 1.390 69.999 1.00 25.95 148 GLU C C 1
ATOM 4650 O O . GLU C 1 169 ? 23.818 2.518 70.312 1.00 26.09 148 GLU C O 1
ATOM 4656 N N . THR C 1 170 ? 24.831 0.575 70.852 1.00 26.21 149 THR C N 1
ATOM 4657 C CA . THR C 1 170 ? 25.101 0.956 72.244 1.00 26.45 149 THR C CA 1
ATOM 4658 C C . THR C 1 170 ? 26.464 1.629 72.398 1.00 27.06 149 THR C C 1
ATOM 4659 O O . THR C 1 170 ? 26.850 2.008 73.500 1.00 26.98 149 THR C O 1
ATOM 4663 N N . GLU C 1 171 ? 27.192 1.759 71.289 1.00 27.81 150 GLU C N 1
ATOM 4664 C CA . GLU C 1 171 ? 28.571 2.270 71.281 1.00 28.59 150 GLU C CA 1
ATOM 4665 C C . GLU C 1 171 ? 29.485 1.436 72.188 1.00 28.75 150 GLU C C 1
ATOM 4666 O O . GLU C 1 171 ? 30.293 1.977 72.951 1.00 28.81 150 GLU C O 1
ATOM 4672 N N . SER C 1 172 ? 29.325 0.115 72.104 1.00 28.94 151 SER C N 1
ATOM 4673 C CA . SER C 1 172 ? 30.208 -0.835 72.766 1.00 29.18 151 SER C CA 1
ATOM 4674 C C . SER C 1 172 ? 31.367 -1.115 71.834 1.00 29.48 151 SER C C 1
ATOM 4675 O O . SER C 1 172 ? 31.165 -1.420 70.661 1.00 29.56 151 SER C O 1
ATOM 4678 N N . SER C 1 173 ? 32.584 -1.010 72.353 1.00 29.91 152 SER C N 1
ATOM 4679 C CA . SER C 1 173 ? 33.788 -1.221 71.547 1.00 30.23 152 SER C CA 1
ATOM 4680 C C . SER C 1 173 ? 34.201 -2.695 71.471 1.00 30.31 152 SER C C 1
ATOM 4681 O O . SER C 1 173 ? 35.063 -3.062 70.671 1.00 30.36 152 SER C O 1
ATOM 4684 N N . ILE C 1 174 ? 33.568 -3.535 72.288 1.00 30.54 153 ILE C N 1
ATOM 4685 C CA . ILE C 1 174 ? 33.965 -4.938 72.419 1.00 30.92 153 ILE C CA 1
ATOM 4686 C C . ILE C 1 174 ? 32.770 -5.904 72.570 1.00 31.06 153 ILE C C 1
ATOM 4687 O O . ILE C 1 174 ? 31.811 -5.617 73.291 1.00 31.03 153 ILE C O 1
ATOM 4692 N N . ILE C 1 175 ? 32.833 -7.036 71.871 1.00 31.24 154 ILE C N 1
ATOM 4693 C CA . ILE C 1 175 ? 31.872 -8.118 72.051 1.00 31.46 154 ILE C CA 1
ATOM 4694 C C . ILE C 1 175 ? 32.572 -9.315 72.688 1.00 32.02 154 ILE C C 1
ATOM 4695 O O . ILE C 1 175 ? 33.553 -9.833 72.153 1.00 31.89 154 ILE C O 1
ATOM 4700 N N . LEU C 1 176 ? 32.067 -9.750 73.836 1.00 32.80 155 LEU C N 1
ATOM 4701 C CA . LEU C 1 176 ? 32.538 -10.986 74.449 1.00 33.63 155 LEU C CA 1
ATOM 4702 C C . LEU C 1 176 ? 31.901 -12.157 73.723 1.00 34.39 155 LEU C C 1
ATOM 4703 O O . LEU C 1 176 ? 30.689 -12.369 73.799 1.00 34.30 155 LEU C O 1
ATOM 4708 N N . MET C 1 177 ? 32.733 -12.900 73.006 1.00 35.54 156 MET C N 1
ATOM 4709 C CA . MET C 1 177 ? 32.284 -14.002 72.171 1.00 36.76 156 MET C CA 1
ATOM 4710 C C . MET C 1 177 ? 32.508 -15.342 72.865 1.00 37.18 156 MET C C 1
ATOM 4711 O O . MET C 1 177 ? 33.517 -16.012 72.628 1.00 37.19 156 MET C O 1
ATOM 4716 N N . GLY C 1 178 ? 31.563 -15.723 73.721 1.00 37.88 157 GLY C N 1
ATOM 4717 C CA . GLY C 1 178 ? 31.634 -16.988 74.444 1.00 38.90 157 GLY C CA 1
ATOM 4718 C C . GLY C 1 178 ? 31.468 -18.191 73.537 1.00 39.66 157 GLY C C 1
ATOM 4719 O O . GLY C 1 178 ? 30.462 -18.317 72.833 1.00 39.68 157 GLY C O 1
ATOM 4720 N N . LYS C 1 179 ? 32.470 -19.066 73.541 1.00 40.51 158 LYS C N 1
ATOM 4721 C CA . LYS C 1 179 ? 32.408 -20.317 72.794 1.00 41.37 158 LYS C CA 1
ATOM 4722 C C . LYS C 1 179 ? 32.214 -21.486 73.752 1.00 41.86 158 LYS C C 1
ATOM 4723 O O . LYS C 1 179 ? 32.704 -21.461 74.884 1.00 41.85 158 LYS C O 1
ATOM 4729 N N . ASN C 1 180 ? 31.483 -22.499 73.298 1.00 42.60 159 ASN C N 1
ATOM 4730 C CA . ASN C 1 180 ? 31.168 -23.648 74.136 1.00 43.38 159 ASN C CA 1
ATOM 4731 C C . ASN C 1 180 ? 32.173 -24.783 73.950 1.00 43.93 159 ASN C C 1
ATOM 4732 O O . ASN C 1 180 ? 32.005 -25.649 73.084 1.00 44.11 159 ASN C O 1
ATOM 4737 N N . GLY C 1 181 ? 33.227 -24.756 74.764 1.00 44.51 160 GLY C N 1
ATOM 4738 C CA . GLY C 1 181 ? 34.270 -25.780 74.718 1.00 45.26 160 GLY C CA 1
ATOM 4739 C C . GLY C 1 181 ? 35.652 -25.286 74.309 1.00 45.84 160 GLY C C 1
ATOM 4740 O O . GLY C 1 181 ? 36.662 -25.864 74.721 1.00 45.99 160 GLY C O 1
ATOM 4741 N N . VAL C 1 182 ? 35.710 -24.201 73.534 1.00 46.33 161 VAL C N 1
ATOM 4742 C CA . VAL C 1 182 ? 36.974 -23.740 72.949 1.00 46.62 161 VAL C CA 1
ATOM 4743 C C . VAL C 1 182 ? 37.547 -22.510 73.670 1.00 46.93 161 VAL C C 1
ATOM 4744 O O . VAL C 1 182 ? 36.840 -21.526 73.886 1.00 47.08 161 VAL C O 1
ATOM 4748 N N . ASP C 1 183 ? 38.832 -22.588 74.027 1.00 47.24 162 ASP C N 1
ATOM 4749 C CA . ASP C 1 183 ? 39.547 -21.559 74.805 1.00 47.64 162 ASP C CA 1
ATOM 4750 C C . ASP C 1 183 ? 39.760 -20.218 74.087 1.00 47.69 162 ASP C C 1
ATOM 4751 O O . ASP C 1 183 ? 40.082 -19.211 74.728 1.00 47.58 162 ASP C O 1
ATOM 4756 N N . GLY C 1 184 ? 39.605 -20.220 72.764 1.00 47.79 163 GLY C N 1
ATOM 4757 C CA . GLY C 1 184 ? 39.810 -19.032 71.934 1.00 47.96 163 GLY C CA 1
ATOM 4758 C C . GLY C 1 184 ? 39.813 -19.391 70.462 1.00 48.13 163 GLY C C 1
ATOM 4759 O O . GLY C 1 184 ? 39.015 -20.213 70.018 1.00 48.12 163 GLY C O 1
ATOM 4760 N N . VAL C 1 185 ? 40.713 -18.778 69.701 1.00 48.51 164 VAL C N 1
ATOM 4761 C CA . VAL C 1 185 ? 40.825 -19.073 68.274 1.00 49.03 164 VAL C CA 1
ATOM 4762 C C . VAL C 1 185 ? 42.136 -19.809 67.984 1.00 49.64 164 VAL C C 1
ATOM 4763 O O . VAL C 1 185 ? 43.209 -19.362 68.388 1.00 49.65 164 VAL C O 1
ATOM 4767 N N . TYR C 1 186 ? 42.026 -20.940 67.290 1.00 50.47 165 TYR C N 1
ATOM 4768 C CA . TYR C 1 186 ? 43.165 -21.803 66.973 1.00 51.36 165 TYR C CA 1
ATOM 4769 C C . TYR C 1 186 ? 43.390 -21.882 65.460 1.00 52.23 165 TYR C C 1
ATOM 4770 O O . TYR C 1 186 ? 42.645 -21.275 64.683 1.00 52.27 165 TYR C O 1
ATOM 4779 N N . ASP C 1 187 ? 44.423 -22.629 65.058 1.00 53.23 166 ASP C N 1
ATOM 4780 C CA . ASP C 1 187 ? 44.650 -22.998 63.656 1.00 54.23 166 ASP C CA 1
ATOM 4781 C C . ASP C 1 187 ? 43.437 -23.719 63.069 1.00 54.95 166 ASP C C 1
ATOM 4782 O O . ASP C 1 187 ? 42.973 -23.384 61.974 1.00 55.11 166 ASP C O 1
ATOM 4787 N N . SER C 1 188 ? 42.941 -24.711 63.809 1.00 55.72 167 SER C N 1
ATOM 4788 C CA . SER C 1 188 ? 41.745 -25.479 63.455 1.00 56.45 167 SER C CA 1
ATOM 4789 C C . SER C 1 188 ? 41.522 -26.587 64.483 1.00 56.87 167 SER C C 1
ATOM 4790 O O . SER C 1 188 ? 42.486 -27.177 64.981 1.00 56.99 167 SER C O 1
ATOM 4793 N N . ASP C 1 189 ? 40.254 -26.850 64.801 1.00 57.20 168 ASP C N 1
ATOM 4794 C CA . ASP C 1 189 ? 39.868 -27.935 65.708 1.00 57.54 168 ASP C CA 1
ATOM 4795 C C . ASP C 1 189 ? 38.461 -28.445 65.417 1.00 57.69 168 ASP C C 1
ATOM 4796 O O . ASP C 1 189 ? 38.112 -29.569 65.785 1.00 57.92 168 ASP C O 1
ATOM 4801 N N . ALA C 1 196 ? 48.092 -27.883 66.957 1.00 54.38 175 ALA C N 1
ATOM 4802 C CA . ALA C 1 196 ? 47.009 -26.955 67.267 1.00 54.43 175 ALA C CA 1
ATOM 4803 C C . ALA C 1 196 ? 47.550 -25.672 67.899 1.00 54.46 175 ALA C C 1
ATOM 4804 O O . ALA C 1 196 ? 47.882 -25.643 69.094 1.00 54.40 175 ALA C O 1
ATOM 4806 N N . GLN C 1 197 ? 47.634 -24.615 67.090 1.00 54.40 176 GLN C N 1
ATOM 4807 C CA . GLN C 1 197 ? 48.237 -23.352 67.529 1.00 54.34 176 GLN C CA 1
ATOM 4808 C C . GLN C 1 197 ? 47.205 -22.304 67.944 1.00 54.01 176 GLN C C 1
ATOM 4809 O O . GLN C 1 197 ? 46.375 -21.867 67.142 1.00 53.95 176 GLN C O 1
ATOM 4815 N N . PHE C 1 198 ? 47.281 -21.910 69.211 1.00 53.65 177 PHE C N 1
ATOM 4816 C CA . PHE C 1 198 ? 46.412 -20.889 69.780 1.00 53.30 177 PHE C CA 1
ATOM 4817 C C . PHE C 1 198 ? 46.846 -19.499 69.325 1.00 53.04 177 PHE C C 1
ATOM 4818 O O . PHE C 1 198 ? 48.017 -19.129 69.459 1.00 53.01 177 PHE C O 1
ATOM 4826 N N . TYR C 1 199 ? 45.899 -18.739 68.783 1.00 52.57 178 TYR C N 1
ATOM 4827 C CA . TYR C 1 199 ? 46.149 -17.353 68.412 1.00 52.11 178 TYR C CA 1
ATOM 4828 C C . TYR C 1 199 ? 45.886 -16.418 69.587 1.00 51.90 178 TYR C C 1
ATOM 4829 O O . TYR C 1 199 ? 44.792 -16.410 70.153 1.00 51.78 178 TYR C O 1
ATOM 4838 N N . GLU C 1 200 ? 46.901 -15.641 69.954 1.00 51.67 179 GLU C N 1
ATOM 4839 C CA . GLU C 1 200 ? 46.771 -14.626 70.995 1.00 51.44 179 GLU C CA 1
ATOM 4840 C C . GLU C 1 200 ? 45.969 -13.441 70.468 1.00 51.44 179 GLU C C 1
ATOM 4841 O O . GLU C 1 200 ? 45.214 -12.804 71.206 1.00 51.28 179 GLU C O 1
ATOM 4847 N N . HIS C 1 201 ? 46.140 -13.165 69.178 1.00 51.45 180 HIS C N 1
ATOM 4848 C CA . HIS C 1 201 ? 45.534 -12.018 68.524 1.00 51.49 180 HIS C CA 1
ATOM 4849 C C . HIS C 1 201 ? 45.452 -12.293 67.029 1.00 51.59 180 HIS C C 1
ATOM 4850 O O . HIS C 1 201 ? 46.442 -12.683 66.409 1.00 51.74 180 HIS C O 1
ATOM 4857 N N . ILE C 1 202 ? 44.268 -12.104 66.458 1.00 51.78 181 ILE C N 1
ATOM 4858 C CA . ILE C 1 202 ? 44.082 -12.198 65.005 1.00 51.94 181 ILE C CA 1
ATOM 4859 C C . ILE C 1 202 ? 43.326 -10.996 64.458 1.00 52.03 181 ILE C C 1
ATOM 4860 O O . ILE C 1 202 ? 42.681 -10.262 65.205 1.00 51.93 181 ILE C O 1
ATOM 4865 N N . THR C 1 203 ? 43.415 -10.810 63.147 1.00 52.36 182 THR C N 1
ATOM 4866 C CA . THR C 1 203 ? 42.697 -9.749 62.462 1.00 52.83 182 THR C CA 1
ATOM 4867 C C . THR C 1 203 ? 41.520 -10.351 61.706 1.00 53.42 182 THR C C 1
ATOM 4868 O O . THR C 1 203 ? 41.594 -11.491 61.248 1.00 53.48 182 THR C O 1
ATOM 4872 N N . PHE C 1 204 ? 40.438 -9.586 61.580 1.00 54.12 183 PHE C N 1
ATOM 4873 C CA . PHE C 1 204 ? 39.282 -10.009 60.793 1.00 54.89 183 PHE C CA 1
ATOM 4874 C C . PHE C 1 204 ? 39.696 -10.393 59.368 1.00 55.78 183 PHE C C 1
ATOM 4875 O O . PHE C 1 204 ? 39.128 -11.316 58.777 1.00 55.96 183 PHE C O 1
ATOM 4883 N N . ASN C 1 205 ? 40.683 -9.672 58.831 1.00 56.72 184 ASN C N 1
ATOM 4884 C CA . ASN C 1 205 ? 41.265 -9.960 57.518 1.00 57.60 184 ASN C CA 1
ATOM 4885 C C . ASN C 1 205 ? 41.924 -11.336 57.484 1.00 58.24 184 ASN C C 1
ATOM 4886 O O . ASN C 1 205 ? 41.890 -12.018 56.460 1.00 58.54 184 ASN C O 1
ATOM 4891 N N . MET C 1 206 ? 42.529 -11.728 58.605 1.00 58.79 185 MET C N 1
ATOM 4892 C CA . MET C 1 206 ? 43.141 -13.046 58.744 1.00 59.31 185 MET C CA 1
ATOM 4893 C C . MET C 1 206 ? 42.107 -14.083 59.204 1.00 59.45 185 MET C C 1
ATOM 4894 O O . MET C 1 206 ? 42.421 -15.263 59.332 1.00 59.57 185 MET C O 1
ATOM 4899 N N . ALA C 1 207 ? 40.875 -13.636 59.448 1.00 59.70 186 ALA C N 1
ATOM 4900 C CA . ALA C 1 207 ? 39.771 -14.535 59.802 1.00 59.93 186 ALA C CA 1
ATOM 4901 C C . ALA C 1 207 ? 38.950 -14.942 58.568 1.00 60.08 186 ALA C C 1
ATOM 4902 O O . ALA C 1 207 ? 37.849 -15.493 58.684 1.00 60.05 186 ALA C O 1
ATOM 4904 N N . LEU C 1 208 ? 39.501 -14.652 57.392 1.00 60.13 187 LEU C N 1
ATOM 4905 C CA . LEU C 1 208 ? 38.945 -15.098 56.116 1.00 60.06 187 LEU C CA 1
ATOM 4906 C C . LEU C 1 208 ? 40.080 -15.612 55.227 1.00 59.96 187 LEU C C 1
ATOM 4907 O O . LEU C 1 208 ? 39.926 -16.629 54.549 1.00 59.93 187 LEU C O 1
ATOM 4912 N N . THR C 1 209 ? 41.214 -14.904 55.260 1.00 59.79 188 THR C N 1
ATOM 4913 C CA . THR C 1 209 ? 42.463 -15.307 54.596 1.00 59.60 188 THR C CA 1
ATOM 4914 C C . THR C 1 209 ? 42.923 -16.694 55.059 1.00 59.45 188 THR C C 1
ATOM 4915 O O . THR C 1 209 ? 43.305 -17.538 54.238 1.00 59.64 188 THR C O 1
ATOM 4919 N N . GLN C 1 210 ? 42.873 -16.923 56.372 1.00 59.03 189 GLN C N 1
ATOM 4920 C CA . GLN C 1 210 ? 43.208 -18.223 56.961 1.00 58.64 189 GLN C CA 1
ATOM 4921 C C . GLN C 1 210 ? 42.061 -19.246 56.802 1.00 58.14 189 GLN C C 1
ATOM 4922 O O . GLN C 1 210 ? 42.193 -20.407 57.209 1.00 58.10 189 GLN C O 1
ATOM 4928 N N . ASN C 1 211 ? 40.948 -18.808 56.201 1.00 57.31 190 ASN C N 1
ATOM 4929 C CA . ASN C 1 211 ? 39.776 -19.665 55.934 1.00 56.41 190 ASN C CA 1
ATOM 4930 C C . ASN C 1 211 ? 39.026 -20.053 57.217 1.00 55.52 190 ASN C C 1
ATOM 4931 O O . ASN C 1 211 ? 38.169 -20.943 57.210 1.00 55.56 190 ASN C O 1
ATOM 4936 N N . LEU C 1 212 ? 39.345 -19.358 58.308 1.00 54.34 191 LEU C N 1
ATOM 4937 C CA . LEU C 1 212 ? 38.689 -19.564 59.603 1.00 53.13 191 LEU C CA 1
ATOM 4938 C C . LEU C 1 212 ? 37.251 -19.040 59.611 1.00 52.14 191 LEU C C 1
ATOM 4939 O O . LEU C 1 212 ? 36.801 -18.390 58.659 1.00 52.27 191 LEU C O 1
ATOM 4944 N N . LYS C 1 213 ? 36.540 -19.322 60.700 1.00 50.61 192 LYS C N 1
ATOM 4945 C CA . LYS C 1 213 ? 35.126 -18.986 60.815 1.00 48.99 192 LYS C CA 1
ATOM 4946 C C . LYS C 1 213 ? 34.806 -18.469 62.218 1.00 47.49 192 LYS C C 1
ATOM 4947 O O . LYS C 1 213 ? 34.067 -19.110 62.975 1.00 47.22 192 LYS C O 1
ATOM 4953 N N . VAL C 1 214 ? 35.376 -17.312 62.564 1.00 45.39 193 VAL C N 1
ATOM 4954 C CA . VAL C 1 214 ? 35.167 -16.724 63.894 1.00 43.77 193 VAL C CA 1
ATOM 4955 C C . VAL C 1 214 ? 33.705 -16.310 64.054 1.00 42.58 193 VAL C C 1
ATOM 4956 O O . VAL C 1 214 ? 33.057 -16.667 65.039 1.00 42.62 193 VAL C O 1
ATOM 4960 N N . MET C 1 215 ? 33.204 -15.556 63.081 1.00 40.96 194 MET C N 1
ATOM 4961 C CA . MET C 1 215 ? 31.780 -15.315 62.920 1.00 39.45 194 MET C CA 1
ATOM 4962 C C . MET C 1 215 ? 31.476 -15.427 61.435 1.00 38.46 194 MET C C 1
ATOM 4963 O O . MET C 1 215 ? 32.394 -15.582 60.620 1.00 38.37 194 MET C O 1
ATOM 4968 N N . ASP C 1 216 ? 30.196 -15.354 61.083 1.00 37.01 195 ASP C N 1
ATOM 4969 C CA . ASP C 1 216 ? 29.792 -15.290 59.685 1.00 35.78 195 ASP C CA 1
ATOM 4970 C C . ASP C 1 216 ? 30.311 -13.996 59.050 1.00 34.88 195 ASP C C 1
ATOM 4971 O O . ASP C 1 216 ? 30.579 -13.017 59.751 1.00 34.82 195 ASP C O 1
ATOM 4976 N N . ALA C 1 217 ? 30.453 -14.003 57.728 1.00 33.74 196 ALA C N 1
ATOM 4977 C CA . ALA C 1 217 ? 31.021 -12.873 56.992 1.00 32.74 196 ALA C CA 1
ATOM 4978 C C . ALA C 1 217 ? 30.312 -11.534 57.252 1.00 32.06 196 ALA C C 1
ATOM 4979 O O . ALA C 1 217 ? 30.966 -10.488 57.319 1.00 31.97 196 ALA C O 1
ATOM 4981 N N . THR C 1 218 ? 28.989 -11.580 57.407 1.00 31.13 197 THR C N 1
ATOM 4982 C CA . THR C 1 218 ? 28.181 -10.388 57.662 1.00 30.39 197 THR C CA 1
ATOM 4983 C C . THR C 1 218 ? 28.566 -9.722 58.984 1.00 29.93 197 THR C C 1
ATOM 4984 O O . THR C 1 218 ? 28.799 -8.508 59.033 1.00 29.80 197 THR C O 1
ATOM 4988 N N . ALA C 1 219 ? 28.636 -10.527 60.042 1.00 29.35 198 ALA C N 1
ATOM 4989 C CA . ALA C 1 219 ? 29.000 -10.050 61.372 1.00 29.02 198 ALA C CA 1
ATOM 4990 C C . ALA C 1 219 ? 30.423 -9.491 61.406 1.00 28.86 198 ALA C C 1
ATOM 4991 O O . ALA C 1 219 ? 30.677 -8.469 62.046 1.00 28.63 198 ALA C O 1
ATOM 4993 N N . LEU C 1 220 ? 31.333 -10.166 60.705 1.00 28.86 199 LEU C N 1
ATOM 4994 C CA . LEU C 1 220 ? 32.714 -9.710 60.534 1.00 28.85 199 LEU C CA 1
ATOM 4995 C C . LEU C 1 220 ? 32.771 -8.316 59.902 1.00 28.76 199 LEU C C 1
ATOM 4996 O O . LEU C 1 220 ? 33.452 -7.421 60.419 1.00 28.84 199 LEU C O 1
ATOM 5001 N N . ALA C 1 221 ? 32.033 -8.132 58.806 1.00 28.63 200 ALA C N 1
ATOM 5002 C CA . ALA C 1 221 ? 32.000 -6.857 58.085 1.00 28.71 200 ALA C CA 1
ATOM 5003 C C . ALA C 1 221 ? 31.452 -5.731 58.956 1.00 28.82 200 ALA C C 1
ATOM 5004 O O . ALA C 1 221 ? 32.012 -4.634 58.987 1.00 28.94 200 ALA C O 1
ATOM 5006 N N . LEU C 1 222 ? 30.369 -6.025 59.671 1.00 29.06 201 LEU C N 1
ATOM 5007 C CA . LEU C 1 222 ? 29.753 -5.094 60.618 1.00 29.23 201 LEU C CA 1
ATOM 5008 C C . LEU C 1 222 ? 30.728 -4.629 61.695 1.00 29.46 201 LEU C C 1
ATOM 5009 O O . LEU C 1 222 ? 30.794 -3.438 62.006 1.00 29.52 201 LEU C O 1
ATOM 5014 N N . CYS C 1 223 ? 31.469 -5.576 62.264 1.00 29.85 202 CYS C N 1
ATOM 5015 C CA . CYS C 1 223 ? 32.468 -5.284 63.296 1.00 30.39 202 CYS C CA 1
ATOM 5016 C C . CYS C 1 223 ? 33.611 -4.415 62.782 1.00 30.84 202 CYS C C 1
ATOM 5017 O O . CYS C 1 223 ? 34.025 -3.477 63.461 1.00 30.89 202 CYS C O 1
ATOM 5020 N N . GLN C 1 224 ? 34.112 -4.731 61.587 1.00 31.51 203 GLN C N 1
ATOM 5021 C CA . GLN C 1 224 ? 35.196 -3.960 60.964 1.00 32.34 203 GLN C CA 1
ATOM 5022 C C . GLN C 1 224 ? 34.764 -2.542 60.621 1.00 32.53 203 GLN C C 1
ATOM 5023 O O . GLN C 1 224 ? 35.481 -1.583 60.921 1.00 32.55 203 GLN C O 1
ATOM 5029 N N . GLU C 1 225 ? 33.588 -2.435 60.001 1.00 32.68 204 GLU C N 1
ATOM 5030 C CA . GLU C 1 225 ? 32.960 -1.173 59.614 1.00 32.96 204 GLU C CA 1
ATOM 5031 C C . GLU C 1 225 ? 32.878 -0.190 60.783 1.00 32.65 204 GLU C C 1
ATOM 5032 O O . GLU C 1 225 ? 33.103 1.011 60.627 1.00 32.60 204 GLU C O 1
ATOM 5038 N N . ASN C 1 226 ? 32.559 -0.722 61.958 1.00 32.44 205 ASN C N 1
ATOM 5039 C CA . ASN C 1 226 ? 32.276 0.101 63.124 1.00 32.22 205 ASN C CA 1
ATOM 5040 C C . ASN C 1 226 ? 33.297 -0.010 64.252 1.00 32.22 205 ASN C C 1
ATOM 5041 O O . ASN C 1 226 ? 33.030 0.418 65.376 1.00 32.07 205 ASN C O 1
ATOM 5046 N N . ASN C 1 227 ? 34.465 -0.573 63.935 1.00 32.32 206 ASN C N 1
ATOM 5047 C CA . ASN C 1 227 ? 35.577 -0.718 64.886 1.00 32.53 206 ASN C CA 1
ATOM 5048 C C . ASN C 1 227 ? 35.200 -1.415 66.192 1.00 32.30 206 ASN C C 1
ATOM 5049 O O . ASN C 1 227 ? 35.488 -0.935 67.291 1.00 32.30 206 ASN C O 1
ATOM 5054 N N . ILE C 1 228 ? 34.539 -2.556 66.048 1.00 32.10 207 ILE C N 1
ATOM 5055 C CA . ILE C 1 228 ? 34.150 -3.369 67.184 1.00 31.77 207 ILE C CA 1
ATOM 5056 C C . ILE C 1 228 ? 35.103 -4.550 67.281 1.00 31.77 207 ILE C C 1
ATOM 5057 O O . ILE C 1 228 ? 35.316 -5.273 66.307 1.00 31.60 207 ILE C O 1
ATOM 5062 N N . ASN C 1 229 ? 35.680 -4.729 68.462 1.00 31.75 208 ASN C N 1
ATOM 5063 C CA . ASN C 1 229 ? 36.593 -5.833 68.700 1.00 31.77 208 ASN C CA 1
ATOM 5064 C C . ASN C 1 229 ? 35.892 -7.028 69.321 1.00 31.77 208 ASN C C 1
ATOM 5065 O O . ASN C 1 229 ? 34.842 -6.888 69.943 1.00 31.87 208 ASN C O 1
ATOM 5070 N N . LEU C 1 230 ? 36.471 -8.205 69.130 1.00 31.80 209 LEU C N 1
ATOM 5071 C CA . LEU C 1 230 ? 35.953 -9.415 69.740 1.00 31.88 209 LEU C CA 1
ATOM 5072 C C . LEU C 1 230 ? 36.899 -9.919 70.819 1.00 32.15 209 LEU C C 1
ATOM 5073 O O . LEU C 1 230 ? 38.123 -9.786 70.711 1.00 32.09 209 LEU C O 1
ATOM 5078 N N . LEU C 1 231 ? 36.310 -10.475 71.870 1.00 32.49 210 LEU C N 1
ATOM 5079 C CA . LEU C 1 231 ? 37.038 -11.205 72.895 1.00 32.88 210 LEU C CA 1
ATOM 5080 C C . LEU C 1 231 ? 36.498 -12.626 72.940 1.00 33.21 210 LEU C C 1
ATOM 5081 O O . LEU C 1 231 ? 35.469 -12.892 73.565 1.00 33.21 210 LEU C O 1
ATOM 5086 N N . VAL C 1 232 ? 37.192 -13.527 72.253 1.00 33.68 211 VAL C N 1
ATOM 5087 C CA . VAL C 1 232 ? 36.774 -14.917 72.131 1.00 34.23 211 VAL C CA 1
ATOM 5088 C C . VAL C 1 232 ? 37.350 -15.748 73.279 1.00 34.87 211 VAL C C 1
ATOM 5089 O O . VAL C 1 232 ? 38.557 -15.720 73.532 1.00 34.98 211 VAL C O 1
ATOM 5093 N N . PHE C 1 233 ? 36.479 -16.486 73.964 1.00 35.58 212 PHE C N 1
ATOM 5094 C CA . PHE C 1 233 ? 36.864 -17.265 75.146 1.00 36.33 212 PHE C CA 1
ATOM 5095 C C . PHE C 1 233 ? 35.965 -18.486 75.357 1.00 36.95 212 PHE C C 1
ATOM 5096 O O . PHE C 1 233 ? 34.948 -18.646 74.672 1.00 37.05 212 PHE C O 1
ATOM 5104 N N . ASN C 1 234 ? 36.354 -19.346 76.298 1.00 37.75 213 ASN C N 1
ATOM 5105 C CA . ASN C 1 234 ? 35.541 -20.496 76.691 1.00 38.57 213 ASN C CA 1
ATOM 5106 C C . ASN C 1 234 ? 34.548 -20.092 77.768 1.00 39.05 213 ASN C C 1
ATOM 5107 O O . ASN C 1 234 ? 34.942 -19.783 78.894 1.00 39.12 213 ASN C O 1
ATOM 5112 N N . ILE C 1 235 ? 33.262 -20.113 77.426 1.00 39.77 214 ILE C N 1
ATOM 5113 C CA . ILE C 1 235 ? 32.221 -19.662 78.354 1.00 40.39 214 ILE C CA 1
ATOM 5114 C C . ILE C 1 235 ? 31.700 -20.765 79.298 1.00 40.90 214 ILE C C 1
ATOM 5115 O O . ILE C 1 235 ? 31.076 -20.470 80.320 1.00 40.94 214 ILE C O 1
ATOM 5120 N N . ASP C 1 236 ? 31.978 -22.022 78.957 1.00 41.58 215 ASP C N 1
ATOM 5121 C CA . ASP C 1 236 ? 31.591 -23.174 79.780 1.00 42.27 215 ASP C CA 1
ATOM 5122 C C . ASP C 1 236 ? 32.293 -23.211 81.141 1.00 42.55 215 ASP C C 1
ATOM 5123 O O . ASP C 1 236 ? 31.733 -23.722 82.113 1.00 42.78 215 ASP C O 1
ATOM 5128 N N . LYS C 1 237 ? 33.516 -22.681 81.201 1.00 42.80 216 LYS C N 1
ATOM 5129 C CA . LYS C 1 237 ? 34.303 -22.657 82.438 1.00 43.07 216 LYS C CA 1
ATOM 5130 C C . LYS C 1 237 ? 33.661 -21.798 83.525 1.00 42.95 216 LYS C C 1
ATOM 5131 O O . LYS C 1 237 ? 33.025 -20.791 83.217 1.00 42.96 216 LYS C O 1
ATOM 5137 N N . PRO C 1 238 ? 33.820 -22.204 84.804 1.00 42.92 217 PRO C N 1
ATOM 5138 C CA . PRO C 1 238 ? 33.298 -21.425 85.932 1.00 42.66 217 PRO C CA 1
ATOM 5139 C C . PRO C 1 238 ? 33.906 -20.030 85.972 1.00 42.35 217 PRO C C 1
ATOM 5140 O O . PRO C 1 238 ? 35.119 -19.881 85.805 1.00 42.42 217 PRO C O 1
ATOM 5144 N N . ASN C 1 239 ? 33.056 -19.025 86.168 1.00 42.02 218 ASN C N 1
ATOM 5145 C CA . ASN C 1 239 ? 33.473 -17.619 86.274 1.00 41.67 218 ASN C CA 1
ATOM 5146 C C . ASN C 1 239 ? 34.163 -17.054 85.012 1.00 41.28 218 ASN C C 1
ATOM 5147 O O . ASN C 1 239 ? 34.898 -16.065 85.082 1.00 41.18 218 ASN C O 1
ATOM 5152 N N . ALA C 1 240 ? 33.894 -17.675 83.864 1.00 40.91 219 ALA C N 1
ATOM 5153 C CA . ALA C 1 240 ? 34.586 -17.365 82.608 1.00 40.72 219 ALA C CA 1
ATOM 5154 C C . ALA C 1 240 ? 34.469 -15.904 82.169 1.00 40.70 219 ALA C C 1
ATOM 5155 O O . ALA C 1 240 ? 35.468 -15.290 81.790 1.00 40.62 219 ALA C O 1
ATOM 5157 N N . ILE C 1 241 ? 33.254 -15.358 82.226 1.00 40.61 220 ILE C N 1
ATOM 5158 C CA . ILE C 1 241 ? 32.991 -13.987 81.779 1.00 40.71 220 ILE C CA 1
ATOM 5159 C C . ILE C 1 241 ? 33.683 -12.957 82.679 1.00 40.88 220 ILE C C 1
ATOM 5160 O O . ILE C 1 241 ? 34.273 -11.991 82.184 1.00 40.78 220 ILE C O 1
ATOM 5165 N N . VAL C 1 242 ? 33.603 -13.164 83.993 1.00 41.22 221 VAL C N 1
ATOM 5166 C CA . VAL C 1 242 ? 34.275 -12.290 84.957 1.00 41.54 221 VAL C CA 1
ATOM 5167 C C . VAL C 1 242 ? 35.788 -12.339 84.743 1.00 41.86 221 VAL C C 1
ATOM 5168 O O . VAL C 1 242 ? 36.451 -11.300 84.708 1.00 41.74 221 VAL C O 1
ATOM 5172 N N . ASP C 1 243 ? 36.315 -13.553 84.574 1.00 42.35 222 ASP C N 1
ATOM 5173 C CA . ASP C 1 243 ? 37.756 -13.778 84.456 1.00 42.90 222 ASP C CA 1
ATOM 5174 C C . ASP C 1 243 ? 38.385 -13.149 83.211 1.00 43.21 222 ASP C C 1
ATOM 5175 O O . ASP C 1 243 ? 39.490 -12.603 83.286 1.00 43.32 222 ASP C O 1
ATOM 5180 N N . VAL C 1 244 ? 37.687 -13.216 82.077 1.00 43.57 223 VAL C N 1
ATOM 5181 C CA . VAL C 1 244 ? 38.219 -12.665 80.820 1.00 44.02 223 VAL C CA 1
ATOM 5182 C C . VAL C 1 244 ? 38.279 -11.137 80.813 1.00 44.42 223 VAL C C 1
ATOM 5183 O O . VAL C 1 244 ? 39.114 -10.551 80.123 1.00 44.46 223 VAL C O 1
ATOM 5187 N N . LEU C 1 245 ? 37.396 -10.497 81.574 1.00 44.91 224 LEU C N 1
ATOM 5188 C CA . LEU C 1 245 ? 37.429 -9.046 81.712 1.00 45.50 224 LEU C CA 1
ATOM 5189 C C . LEU C 1 245 ? 38.549 -8.610 82.651 1.00 46.10 224 LEU C C 1
ATOM 5190 O O . LEU C 1 245 ? 38.983 -7.459 82.616 1.00 46.14 224 LEU C O 1
ATOM 5195 N N . GLU C 1 246 ? 39.003 -9.535 83.494 1.00 46.83 225 GLU C N 1
ATOM 5196 C CA . GLU C 1 246 ? 40.171 -9.311 84.335 1.00 47.62 225 GLU C CA 1
ATOM 5197 C C . GLU C 1 246 ? 41.418 -9.945 83.705 1.00 47.95 225 GLU C C 1
ATOM 5198 O O . GLU C 1 246 ? 42.470 -10.044 84.344 1.00 48.09 225 GLU C O 1
ATOM 5204 N N . LYS C 1 247 ? 41.274 -10.364 82.445 1.00 48.26 226 LYS C N 1
ATOM 5205 C CA . LYS C 1 247 ? 42.357 -10.929 81.627 1.00 48.57 226 LYS C CA 1
ATOM 5206 C C . LYS C 1 247 ? 43.003 -12.187 82.214 1.00 48.65 226 LYS C C 1
ATOM 5207 O O . LYS C 1 247 ? 44.178 -12.459 81.961 1.00 48.79 226 LYS C O 1
ATOM 5213 N N . LYS C 1 248 ? 42.222 -12.969 82.958 1.00 48.73 227 LYS C N 1
ATOM 5214 C CA . LYS C 1 248 ? 42.769 -14.040 83.796 1.00 48.71 227 LYS C CA 1
ATOM 5215 C C . LYS C 1 248 ? 43.056 -15.380 83.111 1.00 48.69 227 LYS C C 1
ATOM 5216 O O . LYS C 1 248 ? 43.979 -16.091 83.522 1.00 49.02 227 LYS C O 1
ATOM 5222 N N . ASN C 1 249 ? 42.290 -15.733 82.084 1.00 48.35 228 ASN C N 1
ATOM 5223 C CA . ASN C 1 249 ? 42.461 -17.045 81.459 1.00 48.08 228 ASN C CA 1
ATOM 5224 C C . ASN C 1 249 ? 42.985 -16.970 80.025 1.00 47.68 228 ASN C C 1
ATOM 5225 O O . ASN C 1 249 ? 43.562 -15.960 79.622 1.00 47.70 228 ASN C O 1
ATOM 5230 N N . LYS C 1 250 ? 42.796 -18.051 79.272 1.00 47.16 229 LYS C N 1
ATOM 5231 C CA . LYS C 1 250 ? 43.145 -18.098 77.861 1.00 46.71 229 LYS C CA 1
ATOM 5232 C C . LYS C 1 250 ? 42.032 -17.441 77.036 1.00 46.30 229 LYS C C 1
ATOM 5233 O O . LYS C 1 250 ? 40.856 -17.802 77.169 1.00 46.33 229 LYS C O 1
ATOM 5239 N N . TYR C 1 251 ? 42.403 -16.461 76.209 1.00 45.60 230 TYR C N 1
ATOM 5240 C CA . TYR C 1 251 ? 41.452 -15.773 75.324 1.00 44.90 230 TYR C CA 1
ATOM 5241 C C . TYR C 1 251 ? 42.108 -15.198 74.069 1.00 44.29 230 TYR C C 1
ATOM 5242 O O . TYR C 1 251 ? 43.321 -15.011 74.029 1.00 44.32 230 TYR C O 1
ATOM 5251 N N . THR C 1 252 ? 41.299 -14.912 73.052 1.00 43.41 231 THR C N 1
ATOM 5252 C CA . THR C 1 252 ? 41.795 -14.341 71.801 1.00 42.56 231 THR C CA 1
ATOM 5253 C C . THR C 1 252 ? 41.161 -12.979 71.513 1.00 42.08 231 THR C C 1
ATOM 5254 O O . THR C 1 252 ? 39.942 -12.812 71.627 1.00 41.91 231 THR C O 1
ATOM 5258 N N . ILE C 1 253 ? 42.001 -12.011 71.154 1.00 41.35 232 ILE C N 1
ATOM 5259 C CA . ILE C 1 253 ? 41.535 -10.707 70.707 1.00 40.72 232 ILE C CA 1
ATOM 5260 C C . ILE C 1 253 ? 41.402 -10.744 69.190 1.00 40.70 232 ILE C C 1
ATOM 5261 O O . ILE C 1 253 ? 42.294 -11.237 68.494 1.00 40.54 232 ILE C O 1
ATOM 5266 N N . VAL C 1 254 ? 40.270 -10.249 68.690 1.00 40.66 233 VAL C N 1
ATOM 5267 C CA . VAL C 1 254 ? 40.050 -10.083 67.255 1.00 40.67 233 VAL C CA 1
ATOM 5268 C C . VAL C 1 254 ? 39.790 -8.601 66.967 1.00 41.03 233 VAL C C 1
ATOM 5269 O O . VAL C 1 254 ? 38.858 -8.011 67.518 1.00 41.02 233 VAL C O 1
ATOM 5273 N N . SER C 1 255 ? 40.617 -8.003 66.111 1.00 41.47 234 SER C N 1
ATOM 5274 C CA . SER C 1 255 ? 40.569 -6.556 65.875 1.00 41.92 234 SER C CA 1
ATOM 5275 C C . SER C 1 255 ? 41.062 -6.145 64.489 1.00 42.34 234 SER C C 1
ATOM 5276 O O . SER C 1 255 ? 41.305 -6.989 63.625 1.00 42.41 234 SER C O 1
ATOM 5279 N N . LYS C 1 256 ? 41.200 -4.829 64.315 1.00 42.97 235 LYS C N 1
ATOM 5280 C CA . LYS C 1 256 ? 41.814 -4.170 63.145 1.00 43.47 235 LYS C CA 1
ATOM 5281 C C . LYS C 1 256 ? 40.854 -3.934 61.981 1.00 43.60 235 LYS C C 1
ATOM 5282 O O . LYS C 1 256 ? 40.268 -2.856 61.861 1.00 43.82 235 LYS C O 1
ATOM 5288 N N . MET D 1 22 ? -20.048 -28.155 51.711 1.00 49.94 1 MET D N 1
ATOM 5289 C CA . MET D 1 22 ? -21.462 -28.573 51.972 1.00 49.83 1 MET D CA 1
ATOM 5290 C C . MET D 1 22 ? -22.143 -27.687 53.026 1.00 49.51 1 MET D C 1
ATOM 5291 O O . MET D 1 22 ? -22.527 -26.553 52.723 1.00 49.51 1 MET D O 1
ATOM 5296 N N . ARG D 1 23 ? -22.297 -28.199 54.248 1.00 48.99 2 ARG D N 1
ATOM 5297 C CA . ARG D 1 23 ? -22.770 -27.392 55.379 1.00 48.46 2 ARG D CA 1
ATOM 5298 C C . ARG D 1 23 ? -21.991 -27.719 56.657 1.00 47.61 2 ARG D C 1
ATOM 5299 O O . ARG D 1 23 ? -21.965 -28.875 57.106 1.00 47.67 2 ARG D O 1
ATOM 5307 N N . LYS D 1 24 ? -21.358 -26.694 57.233 1.00 46.24 3 LYS D N 1
ATOM 5308 C CA . LYS D 1 24 ? -20.345 -26.897 58.271 1.00 44.58 3 LYS D CA 1
ATOM 5309 C C . LYS D 1 24 ? -20.785 -26.489 59.676 1.00 43.52 3 LYS D C 1
ATOM 5310 O O . LYS D 1 24 ? -21.305 -25.387 59.887 1.00 43.42 3 LYS D O 1
ATOM 5316 N N . GLN D 1 25 ? -20.571 -27.405 60.622 1.00 41.90 4 GLN D N 1
ATOM 5317 C CA . GLN D 1 25 ? -20.763 -27.155 62.050 1.00 40.24 4 GLN D CA 1
ATOM 5318 C C . GLN D 1 25 ? -19.408 -26.826 62.669 1.00 38.58 4 GLN D C 1
ATOM 5319 O O . GLN D 1 25 ? -18.364 -27.166 62.103 1.00 38.21 4 GLN D O 1
ATOM 5325 N N . ARG D 1 26 ? -19.421 -26.183 63.835 1.00 36.13 5 ARG D N 1
ATOM 5326 C CA . ARG D 1 26 ? -18.191 -25.628 64.387 1.00 34.38 5 ARG D CA 1
ATOM 5327 C C . ARG D 1 26 ? -17.638 -26.458 65.533 1.00 33.34 5 ARG D C 1
ATOM 5328 O O . ARG D 1 26 ? -18.365 -26.813 66.465 1.00 33.04 5 ARG D O 1
ATOM 5336 N N . ILE D 1 27 ? -16.348 -26.775 65.447 1.00 32.06 6 ILE D N 1
ATOM 5337 C CA . ILE D 1 27 ? -15.688 -27.600 66.452 1.00 30.99 6 ILE D CA 1
ATOM 5338 C C . ILE D 1 27 ? -14.366 -26.997 66.922 1.00 30.38 6 ILE D C 1
ATOM 5339 O O . ILE D 1 27 ? -13.678 -26.311 66.168 1.00 30.10 6 ILE D O 1
ATOM 5344 N N . VAL D 1 28 ? -14.030 -27.251 68.181 1.00 29.69 7 VAL D N 1
ATOM 5345 C CA . VAL D 1 28 ? -12.723 -26.910 68.715 1.00 29.07 7 VAL D CA 1
ATOM 5346 C C . VAL D 1 28 ? -11.948 -28.202 68.974 1.00 28.89 7 VAL D C 1
ATOM 5347 O O . VAL D 1 28 ? -12.470 -29.118 69.606 1.00 28.95 7 VAL D O 1
ATOM 5351 N N . ILE D 1 29 ? -10.725 -28.289 68.457 1.00 28.62 8 ILE D N 1
ATOM 5352 C CA . ILE D 1 29 ? -9.851 -29.417 68.782 1.00 28.53 8 ILE D CA 1
ATOM 5353 C C . ILE D 1 29 ? -8.731 -28.945 69.698 1.00 28.69 8 ILE D C 1
ATOM 5354 O O . ILE D 1 29 ? -7.922 -28.091 69.323 1.00 28.58 8 ILE D O 1
ATOM 5359 N N . LYS D 1 30 ? -8.704 -29.496 70.908 1.00 28.90 9 LYS D N 1
ATOM 5360 C CA . LYS D 1 30 ? -7.647 -29.194 71.852 1.00 29.26 9 LYS D CA 1
ATOM 5361 C C . LYS D 1 30 ? -6.457 -30.108 71.577 1.00 29.45 9 LYS D C 1
ATOM 5362 O O . LYS D 1 30 ? -6.553 -31.327 71.710 1.00 29.63 9 LYS D O 1
ATOM 5368 N N . ILE D 1 31 ? -5.343 -29.511 71.171 1.00 29.65 10 ILE D N 1
ATOM 5369 C CA . ILE D 1 31 ? -4.128 -30.272 70.902 1.00 29.72 10 ILE D CA 1
ATOM 5370 C C . ILE D 1 31 ? -3.030 -29.866 71.878 1.00 29.83 10 ILE D C 1
ATOM 5371 O O . ILE D 1 31 ? -2.468 -28.770 71.794 1.00 29.97 10 ILE D O 1
ATOM 5376 N N . SER D 1 32 ? -2.747 -30.759 72.820 1.00 30.01 11 SER D N 1
ATOM 5377 C CA . SER D 1 32 ? -1.692 -30.542 73.804 1.00 30.32 11 SER D CA 1
ATOM 5378 C C . SER D 1 32 ? -0.328 -30.579 73.125 1.00 30.45 11 SER D C 1
ATOM 5379 O O . SER D 1 32 ? -0.200 -31.087 72.010 1.00 30.34 11 SER D O 1
ATOM 5382 N N . GLY D 1 33 ? 0.677 -30.030 73.802 1.00 30.79 12 GLY D N 1
ATOM 5383 C CA . GLY D 1 33 ? 2.047 -29.994 73.294 1.00 31.27 12 GLY D CA 1
ATOM 5384 C C . GLY D 1 33 ? 2.622 -31.364 72.988 1.00 31.58 12 GLY D C 1
ATOM 5385 O O . GLY D 1 33 ? 3.342 -31.536 71.996 1.00 31.45 12 GLY D O 1
ATOM 5386 N N . ALA D 1 34 ? 2.287 -32.341 73.832 1.00 32.03 13 ALA D N 1
ATOM 5387 C CA . ALA D 1 34 ? 2.761 -33.725 73.671 1.00 32.57 13 ALA D CA 1
ATOM 5388 C C . ALA D 1 34 ? 2.386 -34.375 72.327 1.00 33.01 13 ALA D C 1
ATOM 5389 O O . ALA D 1 34 ? 3.069 -35.294 71.875 1.00 33.30 13 ALA D O 1
ATOM 5391 N N . CYS D 1 35 ? 1.321 -33.897 71.685 1.00 33.57 14 CYS D N 1
ATOM 5392 C CA . CYS D 1 35 ? 0.918 -34.423 70.370 1.00 34.24 14 CYS D CA 1
ATOM 5393 C C . CYS D 1 35 ? 1.883 -34.055 69.258 1.00 34.45 14 CYS D C 1
ATOM 5394 O O . CYS D 1 35 ? 1.847 -34.659 68.183 1.00 34.55 14 CYS D O 1
ATOM 5397 N N . LEU D 1 36 ? 2.729 -33.060 69.515 1.00 34.89 15 LEU D N 1
ATOM 5398 C CA . LEU D 1 36 ? 3.645 -32.532 68.505 1.00 35.29 15 LEU D CA 1
ATOM 5399 C C . LEU D 1 36 ? 5.078 -33.020 68.697 1.00 35.68 15 LEU D C 1
ATOM 5400 O O . LEU D 1 36 ? 5.936 -32.787 67.847 1.00 35.79 15 LEU D O 1
ATOM 5405 N N . LYS D 1 37 ? 5.321 -33.707 69.811 1.00 36.22 16 LYS D N 1
ATOM 5406 C CA . LYS D 1 37 ? 6.663 -34.127 70.207 1.00 36.77 16 LYS D CA 1
ATOM 5407 C C . LYS D 1 37 ? 6.776 -35.650 70.219 1.00 37.33 16 LYS D C 1
ATOM 5408 O O . LYS D 1 37 ? 5.880 -36.345 70.709 1.00 37.37 16 LYS D O 1
ATOM 5414 N N . GLN D 1 38 ? 7.879 -36.160 69.678 1.00 38.03 17 GLN D N 1
ATOM 5415 C CA . GLN D 1 38 ? 8.165 -37.593 69.704 1.00 38.86 17 GLN D CA 1
ATOM 5416 C C . GLN D 1 38 ? 9.126 -37.922 70.847 1.00 39.22 17 GLN D C 1
ATOM 5417 O O . GLN D 1 38 ? 8.820 -38.749 71.707 1.00 39.30 17 GLN D O 1
ATOM 5423 N N . ASN D 1 39 ? 10.283 -37.262 70.845 1.00 39.69 18 ASN D N 1
ATOM 5424 C CA . ASN D 1 39 ? 11.285 -37.427 71.899 1.00 40.24 18 ASN D CA 1
ATOM 5425 C C . ASN D 1 39 ? 12.011 -36.120 72.206 1.00 40.37 18 ASN D C 1
ATOM 5426 O O . ASN D 1 39 ? 11.788 -35.109 71.533 1.00 40.54 18 ASN D O 1
ATOM 5431 N N . ASP D 1 40 ? 12.878 -36.145 73.216 1.00 40.52 19 ASP D N 1
ATOM 5432 C CA . ASP D 1 40 ? 13.497 -34.923 73.732 1.00 40.62 19 ASP D CA 1
ATOM 5433 C C . ASP D 1 40 ? 14.524 -34.268 72.799 1.00 40.52 19 ASP D C 1
ATOM 5434 O O . ASP D 1 40 ? 14.908 -33.118 73.014 1.00 40.59 19 ASP D O 1
ATOM 5439 N N . SER D 1 41 ? 14.935 -34.981 71.753 1.00 40.38 20 SER D N 1
ATOM 5440 C CA . SER D 1 41 ? 15.898 -34.452 70.783 1.00 40.35 20 SER D CA 1
ATOM 5441 C C . SER D 1 41 ? 15.348 -33.282 69.956 1.00 40.23 20 SER D C 1
ATOM 5442 O O . SER D 1 41 ? 16.114 -32.431 69.494 1.00 40.38 20 SER D O 1
ATOM 5445 N N . SER D 1 42 ? 14.029 -33.257 69.761 1.00 39.86 21 SER D N 1
ATOM 5446 C CA . SER D 1 42 ? 13.373 -32.195 68.997 1.00 39.46 21 SER D CA 1
ATOM 5447 C C . SER D 1 42 ? 12.041 -31.817 69.637 1.00 38.97 21 SER D C 1
ATOM 5448 O O . SER D 1 42 ? 11.228 -32.690 69.942 1.00 39.03 21 SER D O 1
ATOM 5451 N N . ILE D 1 43 ? 11.826 -30.518 69.839 1.00 38.36 22 ILE D N 1
ATOM 5452 C CA . ILE D 1 43 ? 10.588 -30.020 70.452 1.00 37.74 22 ILE D CA 1
ATOM 5453 C C . ILE D 1 43 ? 9.349 -30.276 69.588 1.00 37.39 22 ILE D C 1
ATOM 5454 O O . ILE D 1 43 ? 8.252 -30.469 70.113 1.00 37.19 22 ILE D O 1
ATOM 5459 N N . ILE D 1 44 ? 9.532 -30.265 68.270 1.00 37.04 23 ILE D N 1
ATOM 5460 C CA . ILE D 1 44 ? 8.459 -30.571 67.327 1.00 36.86 23 ILE D CA 1
ATOM 5461 C C . ILE D 1 44 ? 8.907 -31.671 66.361 1.00 36.91 23 ILE D C 1
ATOM 5462 O O . ILE D 1 44 ? 9.967 -31.574 65.735 1.00 36.85 23 ILE D O 1
ATOM 5467 N N . ASP D 1 45 ? 8.095 -32.720 66.261 1.00 37.01 24 ASP D N 1
ATOM 5468 C CA . ASP D 1 45 ? 8.348 -33.823 65.343 1.00 37.13 24 ASP D CA 1
ATOM 5469 C C . ASP D 1 45 ? 7.534 -33.654 64.057 1.00 37.08 24 ASP D C 1
ATOM 5470 O O . ASP D 1 45 ? 6.316 -33.447 64.093 1.00 36.96 24 ASP D O 1
ATOM 5475 N N . PHE D 1 46 ? 8.224 -33.758 62.924 1.00 37.06 25 PHE D N 1
ATOM 5476 C CA . PHE D 1 46 ? 7.634 -33.491 61.616 1.00 37.05 25 PHE D CA 1
ATOM 5477 C C . PHE D 1 46 ? 6.549 -34.482 61.195 1.00 36.96 25 PHE D C 1
ATOM 5478 O O . PHE D 1 46 ? 5.558 -34.076 60.588 1.00 36.98 25 PHE D O 1
ATOM 5486 N N . ILE D 1 47 ? 6.725 -35.768 61.511 1.00 36.78 26 ILE D N 1
ATOM 5487 C CA . ILE D 1 47 ? 5.705 -36.775 61.165 1.00 36.66 26 ILE D CA 1
ATOM 5488 C C . ILE D 1 47 ? 4.412 -36.622 61.961 1.00 36.33 26 ILE D C 1
ATOM 5489 O O . ILE D 1 47 ? 3.324 -36.755 61.403 1.00 36.26 26 ILE D O 1
ATOM 5494 N N . LYS D 1 48 ? 4.539 -36.337 63.253 1.00 36.12 27 LYS D N 1
ATOM 5495 C CA . LYS D 1 48 ? 3.390 -36.131 64.130 1.00 35.86 27 LYS D CA 1
ATOM 5496 C C . LYS D 1 48 ? 2.580 -34.896 63.721 1.00 35.63 27 LYS D C 1
ATOM 5497 O O . LYS D 1 48 ? 1.351 -34.954 63.620 1.00 35.63 27 LYS D O 1
ATOM 5503 N N . ILE D 1 49 ? 3.276 -33.787 63.475 1.00 35.28 28 ILE D N 1
ATOM 5504 C CA . ILE D 1 49 ? 2.622 -32.538 63.080 1.00 34.95 28 ILE D CA 1
ATOM 5505 C C . ILE D 1 49 ? 2.007 -32.625 61.676 1.00 34.82 28 ILE D C 1
ATOM 5506 O O . ILE D 1 49 ? 0.943 -32.056 61.433 1.00 34.70 28 ILE D O 1
ATOM 5511 N N . ASN D 1 50 ? 2.671 -33.338 60.766 1.00 34.74 29 ASN D N 1
ATOM 5512 C CA . ASN D 1 50 ? 2.150 -33.536 59.416 1.00 34.85 29 ASN D CA 1
ATOM 5513 C C . ASN D 1 50 ? 0.936 -34.445 59.393 1.00 34.91 29 ASN D C 1
ATOM 5514 O O . ASN D 1 50 ? -0.003 -34.212 58.633 1.00 34.84 29 ASN D O 1
ATOM 5519 N N . ASP D 1 51 ? 0.954 -35.473 60.236 1.00 35.11 30 ASP D N 1
ATOM 5520 C CA . ASP D 1 51 ? -0.196 -36.356 60.387 1.00 35.41 30 ASP D CA 1
ATOM 5521 C C . ASP D 1 51 ? -1.397 -35.585 60.923 1.00 35.19 30 ASP D C 1
ATOM 5522 O O . ASP D 1 51 ? -2.523 -35.780 60.464 1.00 35.24 30 ASP D O 1
ATOM 5527 N N . LEU D 1 52 ? -1.141 -34.705 61.888 1.00 35.00 31 LEU D N 1
ATOM 5528 C CA . LEU D 1 52 ? -2.164 -33.834 62.449 1.00 34.77 31 LEU D CA 1
ATOM 5529 C C . LEU D 1 52 ? -2.734 -32.906 61.375 1.00 34.49 31 LEU D C 1
ATOM 5530 O O . LEU D 1 52 ? -3.952 -32.764 61.255 1.00 34.24 31 LEU D O 1
ATOM 5535 N N . ALA D 1 53 ? -1.848 -32.297 60.588 1.00 34.22 32 ALA D N 1
ATOM 5536 C CA . ALA D 1 53 ? -2.251 -31.410 59.500 1.00 34.16 32 ALA D CA 1
ATOM 5537 C C . ALA D 1 53 ? -3.088 -32.138 58.439 1.00 34.24 32 ALA D C 1
ATOM 5538 O O . ALA D 1 53 ? -4.065 -31.589 57.922 1.00 34.06 32 ALA D O 1
ATOM 5540 N N . GLU D 1 54 ? -2.705 -33.376 58.134 1.00 34.33 33 GLU D N 1
ATOM 5541 C CA . GLU D 1 54 ? -3.424 -34.225 57.187 1.00 34.73 33 GLU D CA 1
ATOM 5542 C C . GLU D 1 54 ? -4.872 -34.442 57.636 1.00 34.38 33 GLU D C 1
ATOM 5543 O O . GLU D 1 54 ? -5.800 -34.334 56.838 1.00 34.44 33 GLU D O 1
ATOM 5549 N N . GLN D 1 55 ? -5.049 -34.731 58.923 1.00 34.17 34 GLN D N 1
ATOM 5550 C CA . GLN D 1 55 ? -6.371 -34.931 59.515 1.00 33.99 34 GLN D CA 1
ATOM 5551 C C . GLN D 1 55 ? -7.214 -33.657 59.508 1.00 34.11 34 GLN D C 1
ATOM 5552 O O . GLN D 1 55 ? -8.402 -33.696 59.171 1.00 34.16 34 GLN D O 1
ATOM 5558 N N . ILE D 1 56 ? -6.598 -32.535 59.875 1.00 34.14 35 ILE D N 1
ATOM 5559 C CA . ILE D 1 56 ? -7.278 -31.240 59.880 1.00 34.27 35 ILE D CA 1
ATOM 5560 C C . ILE D 1 56 ? -7.723 -30.866 58.459 1.00 34.64 35 ILE D C 1
ATOM 5561 O O . ILE D 1 56 ? -8.824 -30.355 58.261 1.00 34.57 35 ILE D O 1
ATOM 5566 N N . GLU D 1 57 ? -6.870 -31.155 57.480 1.00 35.16 36 GLU D N 1
ATOM 5567 C CA . GLU D 1 57 ? -7.186 -30.948 56.067 1.00 35.85 36 GLU D CA 1
ATOM 5568 C C . GLU D 1 57 ? -8.519 -31.604 55.680 1.00 35.99 36 GLU D C 1
ATOM 5569 O O . GLU D 1 57 ? -9.387 -30.958 55.091 1.00 36.02 36 GLU D O 1
ATOM 5575 N N . LYS D 1 58 ? -8.671 -32.879 56.037 1.00 36.23 37 LYS D N 1
ATOM 5576 C CA . LYS D 1 58 ? -9.876 -33.653 55.738 1.00 36.52 37 LYS D CA 1
ATOM 5577 C C . LYS D 1 58 ? -11.075 -33.136 56.509 1.00 36.46 37 LYS D C 1
ATOM 5578 O O . LYS D 1 58 ? -12.165 -32.992 55.956 1.00 36.58 37 LYS D O 1
ATOM 5584 N N . ILE D 1 59 ? -10.860 -32.861 57.790 1.00 36.45 38 ILE D N 1
ATOM 5585 C CA . ILE D 1 59 ? -11.919 -32.399 58.681 1.00 36.37 38 ILE D CA 1
ATOM 5586 C C . ILE D 1 59 ? -12.457 -31.027 58.275 1.00 36.30 38 ILE D C 1
ATOM 5587 O O . ILE D 1 59 ? -13.661 -30.786 58.373 1.00 36.35 38 ILE D O 1
ATOM 5592 N N . SER D 1 60 ? -11.573 -30.151 57.795 1.00 36.31 39 SER D N 1
ATOM 5593 C CA . SER D 1 60 ? -11.948 -28.775 57.433 1.00 36.42 39 SER D CA 1
ATOM 5594 C C . SER D 1 60 ? -12.892 -28.683 56.224 1.00 36.53 39 SER D C 1
ATOM 5595 O O . SER D 1 60 ? -13.452 -27.621 55.941 1.00 36.63 39 SER D O 1
ATOM 5598 N N . LYS D 1 61 ? -13.065 -29.799 55.523 1.00 36.62 40 LYS D N 1
ATOM 5599 C CA . LYS D 1 61 ? -14.016 -29.880 54.418 1.00 36.68 40 LYS D CA 1
ATOM 5600 C C . LYS D 1 61 ? -15.463 -29.991 54.904 1.00 36.44 40 LYS D C 1
ATOM 5601 O O . LYS D 1 61 ? -16.389 -29.568 54.208 1.00 36.61 40 LYS D O 1
ATOM 5607 N N . LYS D 1 62 ? -15.642 -30.528 56.111 1.00 36.02 41 LYS D N 1
ATOM 5608 C CA . LYS D 1 62 ? -16.973 -30.749 56.685 1.00 35.64 41 LYS D CA 1
ATOM 5609 C C . LYS D 1 62 ? -17.272 -29.890 57.918 1.00 34.96 41 LYS D C 1
ATOM 5610 O O . LYS D 1 62 ? -18.428 -29.757 58.323 1.00 35.07 41 LYS D O 1
ATOM 5616 N N . TYR D 1 63 ? -16.232 -29.310 58.510 1.00 34.03 42 TYR D N 1
ATOM 5617 C CA . TYR D 1 63 ? -16.379 -28.537 59.739 1.00 32.93 42 TYR D CA 1
ATOM 5618 C C . TYR D 1 63 ? -15.630 -27.212 59.661 1.00 32.08 42 TYR D C 1
ATOM 5619 O O . TYR D 1 63 ? -14.654 -27.079 58.917 1.00 32.04 42 TYR D O 1
ATOM 5628 N N . ILE D 1 64 ? -16.093 -26.235 60.434 1.00 30.88 43 ILE D N 1
ATOM 5629 C CA . ILE D 1 64 ? -15.299 -25.047 60.703 1.00 29.75 43 ILE D CA 1
ATOM 5630 C C . ILE D 1 64 ? -14.453 -25.373 61.926 1.00 28.94 43 ILE D C 1
ATOM 5631 O O . ILE D 1 64 ? -14.979 -25.629 63.013 1.00 28.90 43 ILE D O 1
ATOM 5636 N N . VAL D 1 65 ? -13.138 -25.389 61.719 1.00 27.79 44 VAL D N 1
ATOM 5637 C CA . VAL D 1 65 ? -12.192 -25.931 62.690 1.00 26.75 44 VAL D CA 1
ATOM 5638 C C . VAL D 1 65 ? -11.424 -24.847 63.446 1.00 26.23 44 VAL D C 1
ATOM 5639 O O . VAL D 1 65 ? -10.757 -24.001 62.838 1.00 25.94 44 VAL D O 1
ATOM 5643 N N . SER D 1 66 ? -11.523 -24.887 64.773 1.00 25.52 45 SER D N 1
ATOM 5644 C CA . SER D 1 66 ? -10.666 -24.089 65.638 1.00 24.98 45 SER D CA 1
ATOM 5645 C C . SER D 1 66 ? -9.698 -25.000 66.380 1.00 24.74 45 SER D C 1
ATOM 5646 O O . SER D 1 66 ? -10.109 -25.984 66.996 1.00 24.72 45 SER D O 1
ATOM 5649 N N . ILE D 1 67 ? -8.411 -24.678 66.302 1.00 24.36 46 ILE D N 1
ATOM 5650 C CA . ILE D 1 67 ? -7.387 -25.423 67.024 1.00 24.09 46 ILE D CA 1
ATOM 5651 C C . ILE D 1 67 ? -6.904 -24.612 68.216 1.00 24.10 46 ILE D C 1
ATOM 5652 O O . ILE D 1 67 ? -6.534 -23.444 68.070 1.00 24.05 46 ILE D O 1
ATOM 5657 N N . VAL D 1 68 ? -6.921 -25.232 69.394 1.00 23.99 47 VAL D N 1
ATOM 5658 C CA . VAL D 1 68 ? -6.318 -24.639 70.583 1.00 23.99 47 VAL D CA 1
ATOM 5659 C C . VAL D 1 68 ? -5.123 -25.489 70.997 1.00 24.20 47 VAL D C 1
ATOM 5660 O O . VAL D 1 68 ? -5.270 -26.664 71.350 1.00 24.08 47 VAL D O 1
ATOM 5664 N N . LEU D 1 69 ? -3.940 -24.879 70.946 1.00 24.49 48 LEU D N 1
ATOM 5665 C CA . LEU D 1 69 ? -2.680 -25.574 71.212 1.00 24.61 48 LEU D CA 1
ATOM 5666 C C . LEU D 1 69 ? -2.136 -25.340 72.615 1.00 24.71 48 LEU D C 1
ATOM 5667 O O . LEU D 1 69 ? -2.282 -24.245 73.181 1.00 24.90 48 LEU D O 1
ATOM 5672 N N . GLY D 1 70 ? -1.497 -26.375 73.160 1.00 24.61 49 GLY D N 1
ATOM 5673 C CA . GLY D 1 70 ? -0.710 -26.247 74.380 1.00 24.46 49 GLY D CA 1
ATOM 5674 C C . GLY D 1 70 ? 0.757 -26.063 74.037 1.00 24.56 49 GLY D C 1
ATOM 5675 O O . GLY D 1 70 ? 1.139 -26.108 72.865 1.00 24.37 49 GLY D O 1
ATOM 5676 N N . GLY D 1 71 ? 1.584 -25.857 75.058 1.00 24.68 50 GLY D N 1
ATOM 5677 C CA . GLY D 1 71 ? 3.016 -25.652 74.855 1.00 24.88 50 GLY D CA 1
ATOM 5678 C C . GLY D 1 71 ? 3.906 -26.585 75.660 1.00 25.17 50 GLY D C 1
ATOM 5679 O O . GLY D 1 71 ? 5.097 -26.323 75.825 1.00 25.27 50 GLY D O 1
ATOM 5680 N N . GLY D 1 72 ? 3.329 -27.686 76.139 1.00 25.55 51 GLY D N 1
ATOM 5681 C CA . GLY D 1 72 ? 4.032 -28.666 76.977 1.00 25.92 51 GLY D CA 1
ATOM 5682 C C . GLY D 1 72 ? 5.269 -29.307 76.368 1.00 26.28 51 GLY D C 1
ATOM 5683 O O . GLY D 1 72 ? 6.150 -29.766 77.093 1.00 26.50 51 GLY D O 1
ATOM 5684 N N . ASN D 1 73 ? 5.335 -29.344 75.039 1.00 26.58 52 ASN D N 1
ATOM 5685 C CA . ASN D 1 73 ? 6.515 -29.838 74.329 1.00 26.87 52 ASN D CA 1
ATOM 5686 C C . ASN D 1 73 ? 7.740 -28.931 74.494 1.00 27.41 52 ASN D C 1
ATOM 5687 O O . ASN D 1 73 ? 8.875 -29.367 74.317 1.00 27.46 52 ASN D O 1
ATOM 5692 N N . ILE D 1 74 ? 7.493 -27.670 74.835 1.00 28.19 53 ILE D N 1
ATOM 5693 C CA . ILE D 1 74 ? 8.544 -26.664 74.949 1.00 28.81 53 ILE D CA 1
ATOM 5694 C C . ILE D 1 74 ? 8.675 -26.187 76.393 1.00 29.57 53 ILE D C 1
ATOM 5695 O O . ILE D 1 74 ? 9.786 -26.063 76.913 1.00 29.70 53 ILE D O 1
ATOM 5700 N N . TRP D 1 75 ? 7.536 -25.945 77.035 1.00 30.52 54 TRP D N 1
ATOM 5701 C CA . TRP D 1 75 ? 7.491 -25.371 78.373 1.00 31.60 54 TRP D CA 1
ATOM 5702 C C . TRP D 1 75 ? 6.539 -26.134 79.292 1.00 32.57 54 TRP D C 1
ATOM 5703 O O . TRP D 1 75 ? 5.422 -26.464 78.897 1.00 32.77 54 TRP D O 1
ATOM 5714 N N . ARG D 1 76 ? 6.982 -26.377 80.525 1.00 33.81 55 ARG D N 1
ATOM 5715 C CA . ARG D 1 76 ? 6.218 -27.128 81.518 1.00 34.96 55 ARG D CA 1
ATOM 5716 C C . ARG D 1 76 ? 6.261 -26.422 82.876 1.00 35.32 55 ARG D C 1
ATOM 5717 O O . ARG D 1 76 ? 7.161 -25.623 83.137 1.00 35.44 55 ARG D O 1
ATOM 5725 N N . GLY D 1 77 ? 5.304 -26.746 83.745 1.00 35.90 56 GLY D N 1
ATOM 5726 C CA . GLY D 1 77 ? 5.257 -26.204 85.103 1.00 36.33 56 GLY D CA 1
ATOM 5727 C C . GLY D 1 77 ? 6.458 -26.578 85.951 1.00 36.70 56 GLY D C 1
ATOM 5728 O O . GLY D 1 77 ? 6.862 -25.810 86.832 1.00 36.83 56 GLY D O 1
ATOM 5729 N N . SER D 1 78 ? 7.033 -27.751 85.683 1.00 36.94 57 SER D N 1
ATOM 5730 C CA . SER D 1 78 ? 8.183 -28.250 86.448 1.00 37.29 57 SER D CA 1
ATOM 5731 C C . SER D 1 78 ? 9.437 -27.402 86.247 1.00 37.47 57 SER D C 1
ATOM 5732 O O . SER D 1 78 ? 10.212 -27.210 87.184 1.00 37.70 57 SER D O 1
ATOM 5735 N N . ILE D 1 79 ? 9.636 -26.907 85.024 1.00 37.57 58 ILE D N 1
ATOM 5736 C CA . ILE D 1 79 ? 10.772 -26.037 84.706 1.00 37.65 58 ILE D CA 1
ATOM 5737 C C . ILE D 1 79 ? 10.639 -24.690 85.422 1.00 37.77 58 ILE D C 1
ATOM 5738 O O . ILE D 1 79 ? 11.635 -24.114 85.877 1.00 37.82 58 ILE D O 1
ATOM 5743 N N . ALA D 1 80 ? 9.407 -24.194 85.515 1.00 37.81 59 ALA D N 1
ATOM 5744 C CA . ALA D 1 80 ? 9.118 -22.948 86.228 1.00 37.98 59 ALA D CA 1
ATOM 5745 C C . ALA D 1 80 ? 9.534 -22.999 87.703 1.00 38.07 59 ALA D C 1
ATOM 5746 O O . ALA D 1 80 ? 10.078 -22.026 88.222 1.00 38.04 59 ALA D O 1
ATOM 5748 N N . LYS D 1 81 ? 9.279 -24.134 88.358 1.00 38.29 60 LYS D N 1
ATOM 5749 C CA . LYS D 1 81 ? 9.701 -24.376 89.743 1.00 38.68 60 LYS D CA 1
ATOM 5750 C C . LYS D 1 81 ? 11.224 -24.327 89.877 1.00 38.57 60 LYS D C 1
ATOM 5751 O O . LYS D 1 81 ? 11.751 -23.646 90.761 1.00 38.53 60 LYS D O 1
ATOM 5757 N N . GLU D 1 82 ? 11.913 -25.053 88.992 1.00 38.45 61 GLU D N 1
ATOM 5758 C CA . GLU D 1 82 ? 13.378 -25.106 88.971 1.00 38.48 61 GLU D CA 1
ATOM 5759 C C . GLU D 1 82 ? 14.014 -23.729 88.787 1.00 38.22 61 GLU D C 1
ATOM 5760 O O . GLU D 1 82 ? 15.055 -23.433 89.382 1.00 38.31 61 GLU D O 1
ATOM 5766 N N . LEU D 1 83 ? 13.379 -22.891 87.971 1.00 37.83 62 LEU D N 1
ATOM 5767 C CA . LEU D 1 83 ? 13.882 -21.550 87.694 1.00 37.46 62 LEU D CA 1
ATOM 5768 C C . LEU D 1 83 ? 13.382 -20.511 88.696 1.00 37.33 62 LEU D C 1
ATOM 5769 O O . LEU D 1 83 ? 13.612 -19.312 88.515 1.00 37.34 62 LEU D O 1
ATOM 5774 N N . ASP D 1 84 ? 12.712 -20.974 89.753 1.00 37.11 63 ASP D N 1
ATOM 5775 C CA . ASP D 1 84 ? 12.095 -20.094 90.756 1.00 36.97 63 ASP D CA 1
ATOM 5776 C C . ASP D 1 84 ? 11.278 -18.987 90.080 1.00 36.58 63 ASP D C 1
ATOM 5777 O O . ASP D 1 84 ? 11.421 -17.795 90.374 1.00 36.45 63 ASP D O 1
ATOM 5782 N N . MET D 1 85 ? 10.413 -19.409 89.165 1.00 36.26 64 MET D N 1
ATOM 5783 C CA . MET D 1 85 ? 9.651 -18.481 88.346 1.00 35.93 64 MET D CA 1
ATOM 5784 C C . MET D 1 85 ? 8.236 -18.329 88.886 1.00 35.44 64 MET D C 1
ATOM 5785 O O . MET D 1 85 ? 7.512 -19.316 89.036 1.00 35.50 64 MET D O 1
ATOM 5790 N N . ASP D 1 86 ? 7.847 -17.091 89.187 1.00 34.92 65 ASP D N 1
ATOM 5791 C CA . ASP D 1 86 ? 6.489 -16.828 89.658 1.00 34.45 65 ASP D CA 1
ATOM 5792 C C . ASP D 1 86 ? 5.485 -17.104 88.540 1.00 33.79 65 ASP D C 1
ATOM 5793 O O . ASP D 1 86 ? 5.854 -17.140 87.360 1.00 33.77 65 ASP D O 1
ATOM 5798 N N . ARG D 1 87 ? 4.228 -17.323 88.915 1.00 32.91 66 ARG D N 1
ATOM 5799 C CA . ARG D 1 87 ? 3.220 -17.827 87.976 1.00 31.92 66 ARG D CA 1
ATOM 5800 C C . ARG D 1 87 ? 2.915 -16.896 86.797 1.00 31.41 66 ARG D C 1
ATOM 5801 O O . ARG D 1 87 ? 2.696 -17.368 85.676 1.00 31.31 66 ARG D O 1
ATOM 5809 N N . ASN D 1 88 ? 2.903 -15.587 87.047 1.00 30.73 67 ASN D N 1
ATOM 5810 C CA . ASN D 1 88 ? 2.662 -14.600 85.983 1.00 30.14 67 ASN D CA 1
ATOM 5811 C C . ASN D 1 88 ? 3.645 -14.760 84.827 1.00 29.75 67 ASN D C 1
ATOM 5812 O O . ASN D 1 88 ? 3.258 -14.747 83.658 1.00 29.67 67 ASN D O 1
ATOM 5817 N N . LEU D 1 89 ? 4.917 -14.935 85.169 1.00 29.35 68 LEU D N 1
ATOM 5818 C CA . LEU D 1 89 ? 5.966 -15.110 84.181 1.00 28.99 68 LEU D CA 1
ATOM 5819 C C . LEU D 1 89 ? 5.947 -16.501 83.554 1.00 28.56 68 LEU D C 1
ATOM 5820 O O . LEU D 1 89 ? 6.143 -16.637 82.348 1.00 28.68 68 LEU D O 1
ATOM 5825 N N . ALA D 1 90 ? 5.709 -17.523 84.375 1.00 28.10 69 ALA D N 1
ATOM 5826 C CA . ALA D 1 90 ? 5.666 -18.905 83.913 1.00 27.58 69 ALA D CA 1
ATOM 5827 C C . ALA D 1 90 ? 4.602 -19.102 82.832 1.00 27.39 69 ALA D C 1
ATOM 5828 O O . ALA D 1 90 ? 4.877 -19.710 81.794 1.00 27.44 69 ALA D O 1
ATOM 5830 N N . ASP D 1 91 ? 3.401 -18.572 83.069 1.00 26.95 70 ASP D N 1
ATOM 5831 C CA . ASP D 1 91 ? 2.318 -18.659 82.083 1.00 26.58 70 ASP D CA 1
ATOM 5832 C C . ASP D 1 91 ? 2.620 -17.857 80.813 1.00 26.22 70 ASP D C 1
ATOM 5833 O O . ASP D 1 91 ? 2.181 -18.228 79.725 1.00 26.33 70 ASP D O 1
ATOM 5838 N N . ASN D 1 92 ? 3.387 -16.776 80.945 1.00 25.72 71 ASN D N 1
ATOM 5839 C CA . ASN D 1 92 ? 3.840 -16.030 79.770 1.00 25.48 71 ASN D CA 1
ATOM 5840 C C . ASN D 1 92 ? 4.796 -16.829 78.882 1.00 25.47 71 ASN D C 1
ATOM 5841 O O . ASN D 1 92 ? 4.731 -16.731 77.653 1.00 25.56 71 ASN D O 1
ATOM 5846 N N . MET D 1 93 ? 5.663 -17.625 79.506 1.00 25.34 72 MET D N 1
ATOM 5847 C CA . MET D 1 93 ? 6.556 -18.516 78.769 1.00 25.50 72 MET D CA 1
ATOM 5848 C C . MET D 1 93 ? 5.739 -19.526 77.972 1.00 25.32 72 MET D C 1
ATOM 5849 O O . MET D 1 93 ? 6.015 -19.769 76.794 1.00 25.27 72 MET D O 1
ATOM 5854 N N . GLY D 1 94 ? 4.722 -20.091 78.623 1.00 25.29 73 GLY D N 1
ATOM 5855 C CA . GLY D 1 94 ? 3.806 -21.042 77.995 1.00 25.10 73 GLY D CA 1
ATOM 5856 C C . GLY D 1 94 ? 3.085 -20.457 76.796 1.00 25.17 73 GLY D C 1
ATOM 5857 O O . GLY D 1 94 ? 2.887 -21.145 75.796 1.00 25.18 73 GLY D O 1
ATOM 5858 N N . MET D 1 95 ? 2.701 -19.184 76.892 1.00 25.12 74 MET D N 1
ATOM 5859 C CA . MET D 1 95 ? 2.016 -18.490 75.800 1.00 25.35 74 MET D CA 1
ATOM 5860 C C . MET D 1 95 ? 2.897 -18.349 74.564 1.00 25.29 74 MET D C 1
ATOM 5861 O O . MET D 1 95 ? 2.427 -18.519 73.441 1.00 25.20 74 MET D O 1
ATOM 5866 N N . MET D 1 96 ? 4.170 -18.022 74.780 1.00 25.20 75 MET D N 1
ATOM 5867 C CA . MET D 1 96 ? 5.147 -17.929 73.699 1.00 25.11 75 MET D CA 1
ATOM 5868 C C . MET D 1 96 ? 5.382 -19.292 73.064 1.00 24.31 75 MET D C 1
ATOM 5869 O O . MET D 1 96 ? 5.536 -19.395 71.841 1.00 24.18 75 MET D O 1
ATOM 5874 N N . ALA D 1 97 ? 5.403 -20.332 73.899 1.00 23.46 76 ALA D N 1
ATOM 5875 C CA . ALA D 1 97 ? 5.512 -21.711 73.426 1.00 22.80 76 ALA D CA 1
ATOM 5876 C C . ALA D 1 97 ? 4.382 -22.086 72.462 1.00 22.28 76 ALA D C 1
ATOM 5877 O O . ALA D 1 97 ? 4.628 -22.743 71.445 1.00 22.31 76 ALA D O 1
ATOM 5879 N N . THR D 1 98 ? 3.155 -21.672 72.776 1.00 21.55 77 THR D N 1
ATOM 5880 C CA . THR D 1 98 ? 2.005 -21.976 71.915 1.00 21.09 77 THR D CA 1
ATOM 5881 C C . THR D 1 98 ? 2.114 -21.269 70.556 1.00 20.87 77 THR D C 1
ATOM 5882 O O . THR D 1 98 ? 1.693 -21.820 69.529 1.00 20.82 77 THR D O 1
ATOM 5886 N N . ILE D 1 99 ? 2.688 -20.062 70.556 1.00 20.47 78 ILE D N 1
ATOM 5887 C CA . ILE D 1 99 ? 2.900 -19.311 69.315 1.00 20.16 78 ILE D CA 1
ATOM 5888 C C . ILE D 1 99 ? 3.852 -20.057 68.385 1.00 20.14 78 ILE D C 1
ATOM 5889 O O . ILE D 1 99 ? 3.590 -20.162 67.188 1.00 20.19 78 ILE D O 1
ATOM 5894 N N . ILE D 1 100 ? 4.942 -20.586 68.941 1.00 20.09 79 ILE D N 1
ATOM 5895 C CA . ILE D 1 100 ? 5.890 -21.389 68.169 1.00 19.99 79 ILE D CA 1
ATOM 5896 C C . ILE D 1 100 ? 5.178 -22.590 67.550 1.00 20.16 79 ILE D C 1
ATOM 5897 O O . ILE D 1 100 ? 5.292 -22.835 66.345 1.00 20.18 79 ILE D O 1
ATOM 5902 N N . ASN D 1 101 ? 4.430 -23.317 68.380 1.00 20.15 80 ASN D N 1
ATOM 5903 C CA . ASN D 1 101 ? 3.637 -24.452 67.929 1.00 20.20 80 ASN D CA 1
ATOM 5904 C C . ASN D 1 101 ? 2.621 -24.067 66.863 1.00 20.55 80 ASN D C 1
ATOM 5905 O O . ASN D 1 101 ? 2.440 -24.798 65.877 1.00 20.56 80 ASN D O 1
ATOM 5910 N N . GLY D 1 102 ? 1.971 -22.916 67.072 1.00 20.83 81 GLY D N 1
ATOM 5911 C CA . GLY D 1 102 ? 0.955 -22.391 66.157 1.00 21.14 81 GLY D CA 1
ATOM 5912 C C . GLY D 1 102 ? 1.496 -22.091 64.775 1.00 21.46 81 GLY D C 1
ATOM 5913 O O . GLY D 1 102 ? 0.862 -22.411 63.773 1.00 21.52 81 GLY D O 1
ATOM 5914 N N . LEU D 1 103 ? 2.681 -21.491 64.721 1.00 21.76 82 LEU D N 1
ATOM 5915 C CA . LEU D 1 103 ? 3.322 -21.185 63.445 1.00 22.14 82 LEU D CA 1
ATOM 5916 C C . LEU D 1 103 ? 3.798 -22.447 62.727 1.00 22.31 82 LEU D C 1
ATOM 5917 O O . LEU D 1 103 ? 3.756 -22.517 61.500 1.00 22.37 82 LEU D O 1
ATOM 5922 N N . ALA D 1 104 ? 4.228 -23.444 63.496 1.00 22.65 83 ALA D N 1
ATOM 5923 C CA . ALA D 1 104 ? 4.634 -24.732 62.937 1.00 22.85 83 ALA D CA 1
ATOM 5924 C C . ALA D 1 104 ? 3.451 -25.469 62.304 1.00 23.17 83 ALA D C 1
ATOM 5925 O O . ALA D 1 104 ? 3.574 -26.013 61.203 1.00 23.40 83 ALA D O 1
ATOM 5927 N N . LEU D 1 105 ? 2.313 -25.482 62.998 1.00 23.39 84 LEU D N 1
ATOM 5928 C CA . LEU D 1 105 ? 1.091 -26.107 62.481 1.00 23.71 84 LEU D CA 1
ATOM 5929 C C . LEU D 1 105 ? 0.586 -25.391 61.227 1.00 24.04 84 LEU D C 1
ATOM 5930 O O . LEU D 1 105 ? 0.171 -26.033 60.268 1.00 24.13 84 LEU D O 1
ATOM 5935 N N . GLU D 1 106 ? 0.620 -24.060 61.250 1.00 24.45 85 GLU D N 1
ATOM 5936 C CA . GLU D 1 106 ? 0.217 -23.247 60.106 1.00 24.87 85 GLU D CA 1
ATOM 5937 C C . GLU D 1 106 ? 1.039 -23.599 58.875 1.00 25.11 85 GLU D C 1
ATOM 5938 O O . GLU D 1 106 ? 0.497 -23.749 57.785 1.00 25.25 85 GLU D O 1
ATOM 5944 N N . ASN D 1 107 ? 2.349 -23.731 59.062 1.00 25.50 86 ASN D N 1
ATOM 5945 C CA . ASN D 1 107 ? 3.260 -24.134 57.998 1.00 25.87 86 ASN D CA 1
ATOM 5946 C C . ASN D 1 107 ? 2.875 -25.485 57.397 1.00 26.21 86 ASN D C 1
ATOM 5947 O O . ASN D 1 107 ? 2.796 -25.633 56.173 1.00 26.33 86 ASN D O 1
ATOM 5952 N N . ALA D 1 108 ? 2.625 -26.462 58.267 1.00 26.56 87 ALA D N 1
ATOM 5953 C CA . ALA D 1 108 ? 2.219 -27.802 57.849 1.00 26.89 87 ALA D CA 1
ATOM 5954 C C . ALA D 1 108 ? 0.905 -27.791 57.066 1.00 27.29 87 ALA D C 1
ATOM 5955 O O . ALA D 1 108 ? 0.753 -28.533 56.098 1.00 27.45 87 ALA D O 1
ATOM 5957 N N . LEU D 1 109 ? -0.033 -26.948 57.492 1.00 27.73 88 LEU D N 1
ATOM 5958 C CA . LEU D 1 109 ? -1.327 -26.804 56.822 1.00 28.25 88 LEU D CA 1
ATOM 5959 C C . LEU D 1 109 ? -1.230 -26.056 55.492 1.00 28.77 88 LEU D C 1
ATOM 5960 O O . LEU D 1 109 ? -1.945 -26.383 54.543 1.00 28.92 88 LEU D O 1
ATOM 5965 N N . ASN D 1 110 ? -0.347 -25.059 55.438 1.00 29.36 89 ASN D N 1
ATOM 5966 C CA . ASN D 1 110 ? -0.055 -24.313 54.212 1.00 30.00 89 ASN D CA 1
ATOM 5967 C C . ASN D 1 110 ? 0.438 -25.201 53.076 1.00 30.33 89 ASN D C 1
ATOM 5968 O O . ASN D 1 110 ? 0.037 -25.017 51.925 1.00 30.48 89 ASN D O 1
ATOM 5973 N N . HIS D 1 111 ? 1.304 -26.159 53.411 1.00 30.73 90 HIS D N 1
ATOM 5974 C CA . HIS D 1 111 ? 1.811 -27.150 52.453 1.00 31.20 90 HIS D CA 1
ATOM 5975 C C . HIS D 1 111 ? 0.712 -28.043 51.872 1.00 31.22 90 HIS D C 1
ATOM 5976 O O . HIS D 1 111 ? 0.901 -28.655 50.819 1.00 31.40 90 HIS D O 1
ATOM 5983 N N . LEU D 1 112 ? -0.415 -28.138 52.570 1.00 31.13 91 LEU D N 1
ATOM 5984 C CA . LEU D 1 112 ? -1.548 -28.928 52.094 1.00 31.17 91 LEU D CA 1
ATOM 5985 C C . LEU D 1 112 ? -2.624 -28.031 51.474 1.00 31.29 91 LEU D C 1
ATOM 5986 O O . LEU D 1 112 ? -3.737 -28.482 51.196 1.00 31.29 91 LEU D O 1
ATOM 5991 N N . ASN D 1 113 ? -2.269 -26.765 51.263 1.00 31.51 92 ASN D N 1
ATOM 5992 C CA . ASN D 1 113 ? -3.153 -25.743 50.683 1.00 31.79 92 ASN D CA 1
ATOM 5993 C C . ASN D 1 113 ? -4.461 -25.495 51.437 1.00 31.46 92 ASN D C 1
ATOM 5994 O O . ASN D 1 113 ? -5.485 -25.139 50.846 1.00 31.56 92 ASN D O 1
ATOM 5999 N N . VAL D 1 114 ? -4.398 -25.675 52.752 1.00 31.04 93 VAL D N 1
ATOM 6000 C CA . VAL D 1 114 ? -5.508 -25.366 53.636 1.00 30.64 93 VAL D CA 1
ATOM 6001 C C . VAL D 1 114 ? -5.448 -23.883 53.983 1.00 30.37 93 VAL D C 1
ATOM 6002 O O . VAL D 1 114 ? -4.414 -23.383 54.431 1.00 30.41 93 VAL D O 1
ATOM 6006 N N . ASN D 1 115 ? -6.551 -23.183 53.748 1.00 29.98 94 ASN D N 1
ATOM 6007 C CA . ASN D 1 115 ? -6.677 -21.790 54.128 1.00 29.69 94 ASN D CA 1
ATOM 6008 C C . ASN D 1 115 ? -6.707 -21.701 55.653 1.00 29.12 94 ASN D C 1
ATOM 6009 O O . ASN D 1 115 ? -7.614 -22.242 56.298 1.00 29.11 94 ASN D O 1
ATOM 6014 N N . THR D 1 116 ? -5.704 -21.039 56.225 1.00 28.23 95 THR D N 1
ATOM 6015 C CA . THR D 1 116 ? -5.484 -21.069 57.670 1.00 27.45 95 THR D CA 1
ATOM 6016 C C . THR D 1 116 ? -4.989 -19.738 58.230 1.00 26.64 95 THR D C 1
ATOM 6017 O O . THR D 1 116 ? -4.306 -18.981 57.543 1.00 26.70 95 THR D O 1
ATOM 6021 N N . ILE D 1 117 ? -5.333 -19.461 59.485 1.00 25.59 96 ILE D N 1
ATOM 6022 C CA . ILE D 1 117 ? -4.917 -18.222 60.139 1.00 24.50 96 ILE D CA 1
ATOM 6023 C C . ILE D 1 117 ? -4.594 -18.446 61.619 1.00 23.92 96 ILE D C 1
ATOM 6024 O O . ILE D 1 117 ? -5.309 -19.170 62.318 1.00 23.77 96 ILE D O 1
ATOM 6029 N N . VAL D 1 118 ? -3.496 -17.847 62.074 1.00 23.01 97 VAL D N 1
ATOM 6030 C CA . VAL D 1 118 ? -3.088 -17.925 63.467 1.00 22.16 97 VAL D CA 1
ATOM 6031 C C . VAL D 1 118 ? -3.603 -16.697 64.215 1.00 21.85 97 VAL D C 1
ATOM 6032 O O . VAL D 1 118 ? -3.234 -15.562 63.887 1.00 21.87 97 VAL D O 1
ATOM 6036 N N . LEU D 1 119 ? -4.459 -16.932 65.209 1.00 21.09 98 LEU D N 1
ATOM 6037 C CA . LEU D 1 119 ? -5.044 -15.848 65.987 1.00 20.67 98 LEU D CA 1
ATOM 6038 C C . LEU D 1 119 ? -4.565 -15.893 67.426 1.00 20.47 98 LEU D C 1
ATOM 6039 O O . LEU D 1 119 ? -4.793 -16.868 68.153 1.00 20.29 98 LEU D O 1
ATOM 6044 N N . SER D 1 120 ? -3.886 -14.824 67.822 1.00 20.30 99 SER D N 1
ATOM 6045 C CA . SER D 1 120 ? -3.201 -14.767 69.098 1.00 20.41 99 SER D CA 1
ATOM 6046 C C . SER D 1 120 ? -3.932 -13.890 70.099 1.00 20.57 99 SER D C 1
ATOM 6047 O O . SER D 1 120 ? -4.445 -12.828 69.752 1.00 20.63 99 SER D O 1
ATOM 6050 N N . ALA D 1 121 ? -3.972 -14.347 71.345 1.00 20.81 100 ALA D N 1
ATOM 6051 C CA . ALA D 1 121 ? -4.523 -13.558 72.442 1.00 21.24 100 ALA D CA 1
ATOM 6052 C C . ALA D 1 121 ? -3.593 -12.419 72.819 1.00 21.60 100 ALA D C 1
ATOM 6053 O O . ALA D 1 121 ? -4.030 -11.451 73.440 1.00 21.70 100 ALA D O 1
ATOM 6055 N N . ILE D 1 122 ? -2.311 -12.548 72.466 1.00 22.08 101 ILE D N 1
ATOM 6056 C CA . ILE D 1 122 ? -1.350 -11.455 72.652 1.00 22.65 101 ILE D CA 1
ATOM 6057 C C . ILE D 1 122 ? -0.878 -10.878 71.324 1.00 22.69 101 ILE D C 1
ATOM 6058 O O . ILE D 1 122 ? -0.497 -11.606 70.401 1.00 22.72 101 ILE D O 1
ATOM 6063 N N . LYS D 1 123 ? -0.933 -9.555 71.248 1.00 22.88 102 LYS D N 1
ATOM 6064 C CA . LYS D 1 123 ? -0.553 -8.806 70.061 1.00 23.26 102 LYS D CA 1
ATOM 6065 C C . LYS D 1 123 ? 0.939 -8.966 69.752 1.00 23.39 102 LYS D C 1
ATOM 6066 O O . LYS D 1 123 ? 1.791 -8.741 70.622 1.00 23.24 102 LYS D O 1
ATOM 6072 N N . CYS D 1 124 ? 1.229 -9.390 68.521 1.00 23.64 103 CYS D N 1
ATOM 6073 C CA . CYS D 1 124 ? 2.593 -9.536 68.019 1.00 23.86 103 CYS D CA 1
ATOM 6074 C C . CYS D 1 124 ? 2.557 -9.570 66.495 1.00 24.11 103 CYS D C 1
ATOM 6075 O O . CYS D 1 124 ? 2.699 -10.626 65.867 1.00 24.15 103 CYS D O 1
ATOM 6078 N N . ASP D 1 125 ? 2.372 -8.386 65.915 1.00 24.40 104 ASP D N 1
ATOM 6079 C CA . ASP D 1 125 ? 2.076 -8.217 64.492 1.00 24.81 104 ASP D CA 1
ATOM 6080 C C . ASP D 1 125 ? 3.082 -8.831 63.524 1.00 24.81 104 ASP D C 1
ATOM 6081 O O . ASP D 1 125 ? 2.704 -9.252 62.431 1.00 25.01 104 ASP D O 1
ATOM 6086 N N . LYS D 1 126 ? 4.349 -8.872 63.921 1.00 24.72 105 LYS D N 1
ATOM 6087 C CA . LYS D 1 126 ? 5.415 -9.369 63.065 1.00 24.85 105 LYS D CA 1
ATOM 6088 C C . LYS D 1 126 ? 5.333 -10.886 62.870 1.00 24.63 105 LYS D C 1
ATOM 6089 O O . LYS D 1 126 ? 5.941 -11.437 61.945 1.00 24.63 105 LYS D O 1
ATOM 6095 N N . LEU D 1 127 ? 4.575 -11.551 63.738 1.00 24.38 106 LEU D N 1
ATOM 6096 C CA . LEU D 1 127 ? 4.534 -13.012 63.778 1.00 24.19 106 LEU D CA 1
ATOM 6097 C C . LEU D 1 127 ? 3.142 -13.601 63.566 1.00 23.96 106 LEU D C 1
ATOM 6098 O O . LEU D 1 127 ? 2.991 -14.598 62.866 1.00 24.12 106 LEU D O 1
ATOM 6103 N N . VAL D 1 128 ? 2.136 -12.979 64.176 1.00 23.74 107 VAL D N 1
ATOM 6104 C CA . VAL D 1 128 ? 0.774 -13.521 64.226 1.00 23.52 107 VAL D CA 1
ATOM 6105 C C . VAL D 1 128 ? -0.285 -12.426 64.087 1.00 23.60 107 VAL D C 1
ATOM 6106 O O . VAL D 1 128 ? -0.010 -11.249 64.327 1.00 23.50 107 VAL D O 1
ATOM 6110 N N . HIS D 1 129 ? -1.497 -12.829 63.717 1.00 23.72 108 HIS D N 1
ATOM 6111 C CA . HIS D 1 129 ? -2.662 -11.953 63.785 1.00 24.06 108 HIS D CA 1
ATOM 6112 C C . HIS D 1 129 ? -3.254 -11.976 65.192 1.00 24.20 108 HIS D C 1
ATOM 6113 O O . HIS D 1 129 ? -3.123 -12.962 65.920 1.00 24.20 108 HIS D O 1
ATOM 6120 N N . GLU D 1 130 ? -3.912 -10.886 65.566 1.00 24.38 109 GLU D N 1
ATOM 6121 C CA . GLU D 1 130 ? -4.534 -10.769 66.876 1.00 24.61 109 GLU D CA 1
ATOM 6122 C C . GLU D 1 130 ? -5.946 -11.350 66.841 1.00 24.45 109 GLU D C 1
ATOM 6123 O O . GLU D 1 130 ? -6.691 -11.110 65.894 1.00 24.28 109 GLU D O 1
ATOM 6129 N N . SER D 1 131 ? -6.314 -12.115 67.865 1.00 24.40 110 SER D N 1
ATOM 6130 C CA . SER D 1 131 ? -7.695 -12.572 67.987 1.00 24.65 110 SER D CA 1
ATOM 6131 C C . SER D 1 131 ? -8.581 -11.421 68.464 1.00 24.83 110 SER D C 1
ATOM 6132 O O . SER D 1 131 ? -8.172 -10.609 69.304 1.00 25.02 110 SER D O 1
ATOM 6135 N N . SER D 1 132 ? -9.778 -11.344 67.895 1.00 24.98 111 SER D N 1
ATOM 6136 C CA . SER D 1 132 ? -10.774 -10.347 68.269 1.00 25.13 111 SER D CA 1
ATOM 6137 C C . SER D 1 132 ? -12.116 -10.802 67.724 1.00 25.07 111 SER D C 1
ATOM 6138 O O . SER D 1 132 ? -12.165 -11.710 66.893 1.00 25.18 111 SER D O 1
ATOM 6141 N N . ALA D 1 133 ? -13.195 -10.179 68.193 1.00 25.19 112 ALA D N 1
ATOM 6142 C CA . ALA D 1 133 ? -14.544 -10.455 67.685 1.00 25.36 112 ALA D CA 1
ATOM 6143 C C . ALA D 1 133 ? -14.589 -10.347 66.161 1.00 25.47 112 ALA D C 1
ATOM 6144 O O . ALA D 1 133 ? -15.077 -11.254 65.481 1.00 25.53 112 ALA D O 1
ATOM 6146 N N . ASN D 1 134 ? -14.055 -9.240 65.644 1.00 25.78 113 ASN D N 1
ATOM 6147 C CA . ASN D 1 134 ? -13.993 -8.983 64.202 1.00 26.19 113 ASN D CA 1
ATOM 6148 C C . ASN D 1 134 ? -13.198 -10.032 63.425 1.00 26.10 113 ASN D C 1
ATOM 6149 O O . ASN D 1 134 ? -13.682 -10.554 62.417 1.00 26.05 113 ASN D O 1
ATOM 6154 N N . ASN D 1 135 ? -11.988 -10.331 63.900 1.00 25.98 114 ASN D N 1
ATOM 6155 C CA . ASN D 1 135 ? -11.082 -11.240 63.202 1.00 26.10 114 ASN D CA 1
ATOM 6156 C C . ASN D 1 135 ? -11.561 -12.683 63.183 1.00 26.30 114 ASN D C 1
ATOM 6157 O O . ASN D 1 135 ? -11.366 -13.392 62.202 1.00 26.39 114 ASN D O 1
ATOM 6162 N N . ILE D 1 136 ? -12.193 -13.106 64.271 1.00 26.67 115 ILE D N 1
ATOM 6163 C CA . ILE D 1 136 ? -12.821 -14.421 64.343 1.00 27.14 115 ILE D CA 1
ATOM 6164 C C . ILE D 1 136 ? -13.969 -14.519 63.331 1.00 27.72 115 ILE D C 1
ATOM 6165 O O . ILE D 1 136 ? -14.004 -15.444 62.515 1.00 27.83 115 ILE D O 1
ATOM 6170 N N . LYS D 1 137 ? -14.877 -13.543 63.373 1.00 28.43 116 LYS D N 1
ATOM 6171 C CA . LYS D 1 137 ? -15.994 -13.452 62.429 1.00 29.33 116 LYS D CA 1
ATOM 6172 C C . LYS D 1 137 ? -15.514 -13.483 60.976 1.00 29.73 116 LYS D C 1
ATOM 6173 O O . LYS D 1 137 ? -16.071 -14.213 60.152 1.00 29.95 116 LYS D O 1
ATOM 6179 N N . LYS D 1 138 ? -14.472 -12.702 60.687 1.00 30.17 117 LYS D N 1
ATOM 6180 C CA . LYS D 1 138 ? -13.856 -12.627 59.358 1.00 30.80 117 LYS D CA 1
ATOM 6181 C C . LYS D 1 138 ? -13.239 -13.961 58.922 1.00 30.99 117 LYS D C 1
ATOM 6182 O O . LYS D 1 138 ? -13.335 -14.339 57.752 1.00 30.95 117 LYS D O 1
ATOM 6188 N N . ALA D 1 139 ? -12.616 -14.668 59.867 1.00 31.27 118 ALA D N 1
ATOM 6189 C CA . ALA D 1 139 ? -11.994 -15.965 59.588 1.00 31.47 118 ALA D CA 1
ATOM 6190 C C . ALA D 1 139 ? -13.034 -17.055 59.362 1.00 31.68 118 ALA D C 1
ATOM 6191 O O . ALA D 1 139 ? -12.820 -17.956 58.549 1.00 31.69 118 ALA D O 1
ATOM 6193 N N . ILE D 1 140 ? -14.154 -16.960 60.076 1.00 32.06 119 ILE D N 1
ATOM 6194 C CA . ILE D 1 140 ? -15.280 -17.882 59.905 1.00 32.60 119 ILE D CA 1
ATOM 6195 C C . ILE D 1 140 ? -15.938 -17.732 58.520 1.00 33.05 119 ILE D C 1
ATOM 6196 O O . ILE D 1 140 ? -16.192 -18.730 57.839 1.00 33.29 119 ILE D O 1
ATOM 6201 N N . GLU D 1 141 ? -16.191 -16.488 58.111 1.00 33.43 120 GLU D N 1
ATOM 6202 C CA . GLU D 1 141 ? -16.761 -16.191 56.793 1.00 33.94 120 GLU D CA 1
ATOM 6203 C C . GLU D 1 141 ? -15.892 -16.755 55.669 1.00 33.80 120 GLU D C 1
ATOM 6204 O O . GLU D 1 141 ? -16.405 -17.338 54.716 1.00 33.96 120 GLU D O 1
ATOM 6210 N N . LYS D 1 142 ? -14.578 -16.579 55.799 1.00 33.60 121 LYS D N 1
ATOM 6211 C CA . LYS D 1 142 ? -13.599 -17.119 54.848 1.00 33.35 121 LYS D CA 1
ATOM 6212 C C . LYS D 1 142 ? -13.420 -18.636 54.992 1.00 33.01 121 LYS D C 1
ATOM 6213 O O . LYS D 1 142 ? -12.727 -19.259 54.192 1.00 33.12 121 LYS D O 1
ATOM 6219 N N . GLU D 1 143 ? -14.032 -19.209 56.028 1.00 32.53 122 GLU D N 1
ATOM 6220 C CA . GLU D 1 143 ? -13.885 -20.628 56.382 1.00 32.07 122 GLU D CA 1
ATOM 6221 C C . GLU D 1 143 ? -12.423 -21.079 56.509 1.00 31.17 122 GLU D C 1
ATOM 6222 O O . GLU D 1 143 ? -12.025 -22.134 56.011 1.00 31.23 122 GLU D O 1
ATOM 6228 N N . GLN D 1 144 ? -11.632 -20.251 57.182 1.00 29.96 123 GLN D N 1
ATOM 6229 C CA . GLN D 1 144 ? -10.246 -20.574 57.489 1.00 28.72 123 GLN D CA 1
ATOM 6230 C C . GLN D 1 144 ? -10.183 -21.497 58.699 1.00 27.83 123 GLN D C 1
ATOM 6231 O O . GLN D 1 144 ? -11.040 -21.434 59.582 1.00 27.67 123 GLN D O 1
ATOM 6237 N N . VAL D 1 145 ? -9.171 -22.359 58.735 1.00 26.70 124 VAL D N 1
ATOM 6238 C CA . VAL D 1 145 ? -8.854 -23.091 59.958 1.00 25.60 124 VAL D CA 1
ATOM 6239 C C . VAL D 1 145 ? -8.239 -22.070 60.908 1.00 25.03 124 VAL D C 1
ATOM 6240 O O . VAL D 1 145 ? -7.251 -21.406 60.568 1.00 24.91 124 VAL D O 1
ATOM 6244 N N . MET D 1 146 ? -8.844 -21.930 62.081 1.00 24.16 125 MET D N 1
ATOM 6245 C CA . MET D 1 146 ? -8.368 -20.982 63.073 1.00 23.60 125 MET D CA 1
ATOM 6246 C C . MET D 1 146 ? -7.448 -21.662 64.072 1.00 22.92 125 MET D C 1
ATOM 6247 O O . MET D 1 146 ? -7.871 -22.565 64.796 1.00 22.79 125 MET D O 1
ATOM 6252 N N . ILE D 1 147 ? -6.185 -21.236 64.092 1.00 22.16 126 ILE D N 1
ATOM 6253 C CA . ILE D 1 147 ? -5.224 -21.714 65.086 1.00 21.35 126 ILE D CA 1
ATOM 6254 C C . ILE D 1 147 ? -5.115 -20.680 66.203 1.00 20.86 126 ILE D C 1
ATOM 6255 O O . ILE D 1 147 ? -4.492 -19.635 66.030 1.00 20.78 126 ILE D O 1
ATOM 6260 N N . PHE D 1 148 ? -5.736 -20.978 67.341 1.00 20.32 127 PHE D N 1
ATOM 6261 C CA . PHE D 1 148 ? -5.706 -20.082 68.493 1.00 19.95 127 PHE D CA 1
ATOM 6262 C C . PHE D 1 148 ? -4.493 -20.310 69.366 1.00 19.75 127 PHE D C 1
ATOM 6263 O O . PHE D 1 148 ? -4.141 -21.436 69.699 1.00 19.75 127 PHE D O 1
ATOM 6271 N N . VAL D 1 149 ? -3.882 -19.205 69.753 1.00 19.62 128 VAL D N 1
ATOM 6272 C CA . VAL D 1 149 ? -2.531 -19.201 70.268 1.00 19.39 128 VAL D CA 1
ATOM 6273 C C . VAL D 1 149 ? -2.409 -18.208 71.429 1.00 19.25 128 VAL D C 1
ATOM 6274 O O . VAL D 1 149 ? -3.153 -17.229 71.498 1.00 19.05 128 VAL D O 1
ATOM 6278 N N . ALA D 1 150 ? -1.488 -18.491 72.348 1.00 19.31 129 ALA D N 1
ATOM 6279 C CA . ALA D 1 150 ? -1.211 -17.647 73.524 1.00 19.48 129 ALA D CA 1
ATOM 6280 C C . ALA D 1 150 ? -2.354 -17.572 74.537 1.00 19.66 129 ALA D C 1
ATOM 6281 O O . ALA D 1 150 ? -2.468 -16.593 75.282 1.00 19.80 129 ALA D O 1
ATOM 6283 N N . GLY D 1 151 ? -3.185 -18.612 74.564 1.00 19.71 130 GLY D N 1
ATOM 6284 C CA . GLY D 1 151 ? -4.277 -18.728 75.525 1.00 19.93 130 GLY D CA 1
ATOM 6285 C C . GLY D 1 151 ? -5.266 -17.579 75.527 1.00 20.38 130 GLY D C 1
ATOM 6286 O O . GLY D 1 151 ? -5.885 -17.280 74.497 1.00 20.32 130 GLY D O 1
ATOM 6287 N N . THR D 1 152 ? -5.411 -16.951 76.695 1.00 20.63 131 THR D N 1
ATOM 6288 C CA . THR D 1 152 ? -6.251 -15.776 76.886 1.00 20.97 131 THR D CA 1
ATOM 6289 C C . THR D 1 152 ? -5.396 -14.523 77.048 1.00 21.22 131 THR D C 1
ATOM 6290 O O . THR D 1 152 ? -5.916 -13.417 77.197 1.00 21.32 131 THR D O 1
ATOM 6294 N N . GLY D 1 153 ? -4.080 -14.702 77.032 1.00 21.55 132 GLY D N 1
ATOM 6295 C CA . GLY D 1 153 ? -3.148 -13.602 77.277 1.00 21.86 132 GLY D CA 1
ATOM 6296 C C . GLY D 1 153 ? -3.004 -13.311 78.759 1.00 22.16 132 GLY D C 1
ATOM 6297 O O . GLY D 1 153 ? -2.348 -12.344 79.151 1.00 22.43 132 GLY D O 1
ATOM 6298 N N . PHE D 1 154 ? -3.617 -14.162 79.579 1.00 22.33 133 PHE D N 1
ATOM 6299 C CA . PHE D 1 154 ? -3.618 -14.007 81.031 1.00 22.58 133 PHE D CA 1
ATOM 6300 C C . PHE D 1 154 ? -3.068 -15.231 81.731 1.00 22.64 133 PHE D C 1
ATOM 6301 O O . PHE D 1 154 ? -3.248 -16.348 81.252 1.00 22.44 133 PHE D O 1
ATOM 6309 N N . PRO D 1 155 ? -2.401 -15.027 82.880 1.00 22.87 134 PRO D N 1
ATOM 6310 C CA . PRO D 1 155 ? -1.964 -16.173 83.672 1.00 23.09 134 PRO D CA 1
ATOM 6311 C C . PRO D 1 155 ? -3.141 -16.808 84.397 1.00 23.43 134 PRO D C 1
ATOM 6312 O O . PRO D 1 155 ? -4.235 -16.239 84.410 1.00 23.31 134 PRO D O 1
ATOM 6316 N N . TYR D 1 156 ? -2.901 -17.983 84.979 1.00 23.79 135 TYR D N 1
ATOM 6317 C CA . TYR D 1 156 ? -3.895 -18.729 85.756 1.00 24.32 135 TYR D CA 1
ATOM 6318 C C . TYR D 1 156 ? -4.999 -19.351 84.895 1.00 24.79 135 TYR D C 1
ATOM 6319 O O . TYR D 1 156 ? -6.106 -19.618 85.372 1.00 24.90 135 TYR D O 1
ATOM 6328 N N . PHE D 1 157 ? -4.669 -19.599 83.629 1.00 25.33 136 PHE D N 1
ATOM 6329 C CA . PHE D 1 157 ? -5.536 -20.341 82.723 1.00 25.76 136 PHE D CA 1
ATOM 6330 C C . PHE D 1 157 ? -4.825 -21.571 82.215 1.00 25.94 136 PHE D C 1
ATOM 6331 O O . PHE D 1 157 ? -3.615 -21.546 81.986 1.00 26.25 136 PHE D O 1
ATOM 6339 N N . THR D 1 158 ? -5.582 -22.647 82.042 1.00 26.05 137 THR D N 1
ATOM 6340 C CA . THR D 1 158 ? -5.060 -23.864 81.440 1.00 26.08 137 THR D CA 1
ATOM 6341 C C . THR D 1 158 ? -5.442 -23.888 79.974 1.00 26.03 137 THR D C 1
ATOM 6342 O O . THR D 1 158 ? -6.322 -23.143 79.539 1.00 26.23 137 THR D O 1
ATOM 6346 N N . THR D 1 159 ? -4.798 -24.767 79.217 1.00 26.03 138 THR D N 1
ATOM 6347 C CA . THR D 1 159 ? -5.174 -25.017 77.834 1.00 26.08 138 THR D CA 1
ATOM 6348 C C . THR D 1 159 ? -6.665 -25.392 77.717 1.00 25.95 138 THR D C 1
ATOM 6349 O O . THR D 1 159 ? -7.345 -24.965 76.781 1.00 26.18 138 THR D O 1
ATOM 6353 N N . ASP D 1 160 ? -7.164 -26.173 78.670 1.00 25.70 139 ASP D N 1
ATOM 6354 C CA . ASP D 1 160 ? -8.577 -26.573 78.699 1.00 25.54 139 ASP D CA 1
ATOM 6355 C C . ASP D 1 160 ? -9.531 -25.384 78.831 1.00 25.20 139 ASP D C 1
ATOM 6356 O O . ASP D 1 160 ? -10.542 -25.321 78.135 1.00 24.99 139 ASP D O 1
ATOM 6361 N N . SER D 1 161 ? -9.210 -24.464 79.742 1.00 24.91 140 SER D N 1
ATOM 6362 C CA . SER D 1 161 ? -9.991 -23.238 79.941 1.00 24.76 140 SER D CA 1
ATOM 6363 C C . SER D 1 161 ? -10.042 -22.376 78.683 1.00 24.46 140 SER D C 1
ATOM 6364 O O . SER D 1 161 ? -11.089 -21.813 78.352 1.00 24.34 140 SER D O 1
ATOM 6367 N N . CYS D 1 162 ? -8.903 -22.273 77.998 1.00 24.12 141 CYS D N 1
ATOM 6368 C CA . CYS D 1 162 ? -8.808 -21.531 76.748 1.00 24.05 141 CYS D CA 1
ATOM 6369 C C . CYS D 1 162 ? -9.656 -22.208 75.680 1.00 23.39 141 CYS D C 1
ATOM 6370 O O . CYS D 1 162 ? -10.342 -21.536 74.907 1.00 23.30 141 CYS D O 1
ATOM 6373 N N . ALA D 1 163 ? -9.616 -23.538 75.663 1.00 22.72 142 ALA D N 1
ATOM 6374 C CA . ALA D 1 163 ? -10.443 -24.329 74.762 1.00 22.48 142 ALA D CA 1
ATOM 6375 C C . ALA D 1 163 ? -11.923 -24.036 74.972 1.00 22.22 142 ALA D C 1
ATOM 6376 O O . ALA D 1 163 ? -12.672 -23.905 74.005 1.00 22.13 142 ALA D O 1
ATOM 6378 N N . ALA D 1 164 ? -12.327 -23.921 76.236 1.00 21.90 143 ALA D N 1
ATOM 6379 C CA . ALA D 1 164 ? -13.708 -23.597 76.585 1.00 22.00 143 ALA D CA 1
ATOM 6380 C C . ALA D 1 164 ? -14.099 -22.198 76.103 1.00 22.04 143 ALA D C 1
ATOM 6381 O O . ALA D 1 164 ? -15.171 -22.013 75.519 1.00 21.98 143 ALA D O 1
ATOM 6383 N N . ILE D 1 165 ? -13.218 -21.227 76.340 1.00 22.14 144 ILE D N 1
ATOM 6384 C CA . ILE D 1 165 ? -13.449 -19.834 75.942 1.00 22.20 144 ILE D CA 1
ATOM 6385 C C . ILE D 1 165 ? -13.538 -19.711 74.421 1.00 22.17 144 ILE D C 1
ATOM 6386 O O . ILE D 1 165 ? -14.422 -19.025 73.899 1.00 21.97 144 ILE D O 1
ATOM 6391 N N . ARG D 1 166 ? -12.624 -20.383 73.719 1.00 22.16 145 ARG D N 1
ATOM 6392 C CA . ARG D 1 166 ? -12.616 -20.349 72.253 1.00 22.22 145 ARG D CA 1
ATOM 6393 C C . ARG D 1 166 ? -13.848 -21.033 71.671 1.00 22.42 145 ARG D C 1
ATOM 6394 O O . ARG D 1 166 ? -14.383 -20.588 70.651 1.00 22.44 145 ARG D O 1
ATOM 6402 N N . ALA D 1 167 ? -14.304 -22.101 72.326 1.00 22.67 146 ALA D N 1
ATOM 6403 C CA . ALA D 1 167 ? -15.505 -22.807 71.888 1.00 23.02 146 ALA D CA 1
ATOM 6404 C C . ALA D 1 167 ? -16.734 -21.905 71.994 1.00 23.35 146 ALA D C 1
ATOM 6405 O O . ALA D 1 167 ? -17.512 -21.791 71.047 1.00 23.31 146 ALA D O 1
ATOM 6407 N N . ALA D 1 168 ? -16.880 -21.246 73.138 1.00 23.91 147 ALA D N 1
ATOM 6408 C CA . ALA D 1 168 ? -17.964 -20.290 73.366 1.00 24.41 147 ALA D CA 1
ATOM 6409 C C . ALA D 1 168 ? -17.898 -19.150 72.358 1.00 24.82 147 ALA D C 1
ATOM 6410 O O . ALA D 1 168 ? -18.905 -18.775 71.756 1.00 24.97 147 ALA D O 1
ATOM 6412 N N . GLU D 1 169 ? -16.691 -18.615 72.183 1.00 25.25 148 GLU D N 1
ATOM 6413 C CA . GLU D 1 169 ? -16.433 -17.464 71.324 1.00 25.80 148 GLU D CA 1
ATOM 6414 C C . GLU D 1 169 ? -16.759 -17.754 69.864 1.00 25.94 148 GLU D C 1
ATOM 6415 O O . GLU D 1 169 ? -17.295 -16.899 69.164 1.00 26.11 148 GLU D O 1
ATOM 6421 N N . THR D 1 170 ? -16.424 -18.956 69.406 1.00 26.27 149 THR D N 1
ATOM 6422 C CA . THR D 1 170 ? -16.691 -19.353 68.020 1.00 26.52 149 THR D CA 1
ATOM 6423 C C . THR D 1 170 ? -18.046 -20.031 67.860 1.00 27.05 149 THR D C 1
ATOM 6424 O O . THR D 1 170 ? -18.398 -20.440 66.755 1.00 27.05 149 THR D O 1
ATOM 6428 N N . GLU D 1 171 ? -18.794 -20.146 68.958 1.00 27.75 150 GLU D N 1
ATOM 6429 C CA . GLU D 1 171 ? -20.078 -20.855 68.979 1.00 28.64 150 GLU D CA 1
ATOM 6430 C C . GLU D 1 171 ? -19.936 -22.324 68.549 1.00 28.71 150 GLU D C 1
ATOM 6431 O O . GLU D 1 171 ? -20.758 -22.854 67.795 1.00 28.76 150 GLU D O 1
ATOM 6437 N N . SER D 1 172 ? -18.867 -22.958 69.024 1.00 28.93 151 SER D N 1
ATOM 6438 C CA . SER D 1 172 ? -18.650 -24.392 68.859 1.00 29.22 151 SER D CA 1
ATOM 6439 C C . SER D 1 172 ? -19.353 -25.129 69.997 1.00 29.50 151 SER D C 1
ATOM 6440 O O . SER D 1 172 ? -19.177 -24.784 71.169 1.00 29.52 151 SER D O 1
ATOM 6443 N N . SER D 1 173 ? -20.150 -26.135 69.648 1.00 29.84 152 SER D N 1
ATOM 6444 C CA . SER D 1 173 ? -20.921 -26.893 70.635 1.00 30.25 152 SER D CA 1
ATOM 6445 C C . SER D 1 173 ? -20.119 -28.033 71.257 1.00 30.38 152 SER D C 1
ATOM 6446 O O . SER D 1 173 ? -20.541 -28.618 72.256 1.00 30.48 152 SER D O 1
ATOM 6449 N N . ILE D 1 174 ? -18.965 -28.341 70.670 1.00 30.59 153 ILE D N 1
ATOM 6450 C CA . ILE D 1 174 ? -18.161 -29.481 71.099 1.00 30.93 153 ILE D CA 1
ATOM 6451 C C . ILE D 1 174 ? -16.646 -29.213 71.062 1.00 31.07 153 ILE D C 1
ATOM 6452 O O . ILE D 1 174 ? -16.137 -28.571 70.136 1.00 30.98 153 ILE D O 1
ATOM 6457 N N . ILE D 1 175 ? -15.946 -29.696 72.088 1.00 31.30 154 ILE D N 1
ATOM 6458 C CA . ILE D 1 175 ? -14.486 -29.703 72.118 1.00 31.47 154 ILE D CA 1
ATOM 6459 C C . ILE D 1 175 ? -13.996 -31.145 72.002 1.00 32.03 154 ILE D C 1
ATOM 6460 O O . ILE D 1 175 ? -14.375 -32.004 72.804 1.00 31.87 154 ILE D O 1
ATOM 6465 N N . LEU D 1 176 ? -13.164 -31.414 71.000 1.00 32.78 155 LEU D N 1
ATOM 6466 C CA . LEU D 1 176 ? -12.501 -32.712 70.918 1.00 33.65 155 LEU D CA 1
ATOM 6467 C C . LEU D 1 176 ? -11.303 -32.695 71.852 1.00 34.37 155 LEU D C 1
ATOM 6468 O O . LEU D 1 176 ? -10.339 -31.958 71.639 1.00 34.43 155 LEU D O 1
ATOM 6473 N N . MET D 1 177 ? -11.392 -33.503 72.899 1.00 35.50 156 MET D N 1
ATOM 6474 C CA . MET D 1 177 ? -10.390 -33.547 73.949 1.00 36.71 156 MET D CA 1
ATOM 6475 C C . MET D 1 177 ? -9.455 -34.732 73.759 1.00 37.19 156 MET D C 1
ATOM 6476 O O . MET D 1 177 ? -9.666 -35.799 74.335 1.00 37.23 156 MET D O 1
ATOM 6481 N N . GLY D 1 178 ? -8.422 -34.535 72.946 1.00 37.90 157 GLY D N 1
ATOM 6482 C CA . GLY D 1 178 ? -7.433 -35.576 72.688 1.00 38.91 157 GLY D CA 1
ATOM 6483 C C . GLY D 1 178 ? -6.562 -35.884 73.890 1.00 39.60 157 GLY D C 1
ATOM 6484 O O . GLY D 1 178 ? -5.890 -35.003 74.423 1.00 39.57 157 GLY D O 1
ATOM 6485 N N . LYS D 1 179 ? -6.590 -37.140 74.321 1.00 40.46 158 LYS D N 1
ATOM 6486 C CA . LYS D 1 179 ? -5.741 -37.612 75.411 1.00 41.36 158 LYS D CA 1
ATOM 6487 C C . LYS D 1 179 ? -4.600 -38.448 74.844 1.00 41.83 158 LYS D C 1
ATOM 6488 O O . LYS D 1 179 ? -4.780 -39.156 73.852 1.00 41.79 158 LYS D O 1
ATOM 6494 N N . ASN D 1 180 ? -3.434 -38.357 75.481 1.00 42.57 159 ASN D N 1
ATOM 6495 C CA . ASN D 1 180 ? -2.241 -39.086 75.055 1.00 43.38 159 ASN D CA 1
ATOM 6496 C C . ASN D 1 180 ? -2.130 -40.460 75.717 1.00 43.90 159 ASN D C 1
ATOM 6497 O O . ASN D 1 180 ? -1.532 -40.591 76.787 1.00 44.10 159 ASN D O 1
ATOM 6502 N N . GLY D 1 181 ? -2.715 -41.476 75.083 1.00 44.50 160 GLY D N 1
ATOM 6503 C CA . GLY D 1 181 ? -2.648 -42.851 75.588 1.00 45.24 160 GLY D CA 1
ATOM 6504 C C . GLY D 1 181 ? -3.956 -43.417 76.114 1.00 45.81 160 GLY D C 1
ATOM 6505 O O . GLY D 1 181 ? -4.186 -44.627 76.039 1.00 46.00 160 GLY D O 1
ATOM 6506 N N . VAL D 1 182 ? -4.809 -42.543 76.645 1.00 46.36 161 VAL D N 1
ATOM 6507 C CA . VAL D 1 182 ? -6.057 -42.953 77.296 1.00 46.97 161 VAL D CA 1
ATOM 6508 C C . VAL D 1 182 ? -7.242 -42.860 76.326 1.00 47.48 161 VAL D C 1
ATOM 6509 O O . VAL D 1 182 ? -7.403 -41.858 75.623 1.00 47.43 161 VAL D O 1
ATOM 6513 N N . ASP D 1 183 ? -8.065 -43.908 76.300 1.00 48.20 162 ASP D N 1
ATOM 6514 C CA . ASP D 1 183 ? -9.166 -44.026 75.336 1.00 48.88 162 ASP D CA 1
ATOM 6515 C C . ASP D 1 183 ? -10.379 -43.145 75.641 1.00 49.24 162 ASP D C 1
ATOM 6516 O O . ASP D 1 183 ? -11.173 -42.850 74.747 1.00 49.34 162 ASP D O 1
ATOM 6521 N N . GLY D 1 184 ? -10.532 -42.742 76.898 1.00 49.76 163 GLY D N 1
ATOM 6522 C CA . GLY D 1 184 ? -11.650 -41.893 77.291 1.00 50.57 163 GLY D CA 1
ATOM 6523 C C . GLY D 1 184 ? -11.685 -41.579 78.771 1.00 51.21 163 GLY D C 1
ATOM 6524 O O . GLY D 1 184 ? -10.682 -41.152 79.352 1.00 51.12 163 GLY D O 1
ATOM 6525 N N . VAL D 1 185 ? -12.852 -41.783 79.376 1.00 51.96 164 VAL D N 1
ATOM 6526 C CA . VAL D 1 185 ? -13.043 -41.542 80.803 1.00 52.79 164 VAL D CA 1
ATOM 6527 C C . VAL D 1 185 ? -13.246 -42.866 81.541 1.00 53.38 164 VAL D C 1
ATOM 6528 O O . VAL D 1 185 ? -14.139 -43.651 81.208 1.00 53.41 164 VAL D O 1
ATOM 6532 N N . TYR D 1 186 ? -12.392 -43.102 82.533 1.00 54.32 165 TYR D N 1
ATOM 6533 C CA . TYR D 1 186 ? -12.433 -44.311 83.352 1.00 55.15 165 TYR D CA 1
ATOM 6534 C C . TYR D 1 186 ? -12.653 -43.932 84.820 1.00 55.72 165 TYR D C 1
ATOM 6535 O O . TYR D 1 186 ? -13.338 -42.951 85.110 1.00 55.84 165 TYR D O 1
ATOM 6544 N N . ASP D 1 187 ? -12.083 -44.719 85.736 1.00 56.46 166 ASP D N 1
ATOM 6545 C CA . ASP D 1 187 ? -12.044 -44.379 87.165 1.00 57.08 166 ASP D CA 1
ATOM 6546 C C . ASP D 1 187 ? -10.669 -44.642 87.792 1.00 57.40 166 ASP D C 1
ATOM 6547 O O . ASP D 1 187 ? -10.491 -44.465 89.005 1.00 57.62 166 ASP D O 1
ATOM 6552 N N . SER D 1 188 ? -9.706 -45.058 86.967 1.00 57.67 167 SER D N 1
ATOM 6553 C CA . SER D 1 188 ? -8.342 -45.339 87.425 1.00 57.83 167 SER D CA 1
ATOM 6554 C C . SER D 1 188 ? -7.331 -45.266 86.276 1.00 57.81 167 SER D C 1
ATOM 6555 O O . SER D 1 188 ? -6.923 -46.287 85.712 1.00 57.80 167 SER D O 1
ATOM 6558 N N . ALA D 1 196 ? -10.839 -49.770 86.545 1.00 68.39 175 ALA D N 1
ATOM 6559 C CA . ALA D 1 196 ? -10.744 -49.456 85.122 1.00 68.41 175 ALA D CA 1
ATOM 6560 C C . ALA D 1 196 ? -12.030 -49.820 84.364 1.00 68.38 175 ALA D C 1
ATOM 6561 O O . ALA D 1 196 ? -12.099 -50.850 83.683 1.00 68.41 175 ALA D O 1
ATOM 6563 N N . GLN D 1 197 ? -13.044 -48.963 84.500 1.00 68.28 176 GLN D N 1
ATOM 6564 C CA . GLN D 1 197 ? -14.336 -49.136 83.825 1.00 68.08 176 GLN D CA 1
ATOM 6565 C C . GLN D 1 197 ? -14.624 -47.956 82.889 1.00 67.80 176 GLN D C 1
ATOM 6566 O O . GLN D 1 197 ? -14.521 -46.794 83.289 1.00 67.73 176 GLN D O 1
ATOM 6572 N N . PHE D 1 198 ? -14.979 -48.266 81.645 1.00 67.53 177 PHE D N 1
ATOM 6573 C CA . PHE D 1 198 ? -15.086 -47.255 80.593 1.00 67.20 177 PHE D CA 1
ATOM 6574 C C . PHE D 1 198 ? -16.481 -46.653 80.470 1.00 66.96 177 PHE D C 1
ATOM 6575 O O . PHE D 1 198 ? -17.476 -47.378 80.396 1.00 66.93 177 PHE D O 1
ATOM 6583 N N . TYR D 1 199 ? -16.536 -45.323 80.438 1.00 66.68 178 TYR D N 1
ATOM 6584 C CA . TYR D 1 199 ? -17.782 -44.598 80.210 1.00 66.45 178 TYR D CA 1
ATOM 6585 C C . TYR D 1 199 ? -17.920 -44.170 78.754 1.00 66.14 178 TYR D C 1
ATOM 6586 O O . TYR D 1 199 ? -16.978 -43.644 78.164 1.00 66.03 178 TYR D O 1
ATOM 6595 N N . GLU D 1 200 ? -19.101 -44.401 78.186 1.00 65.84 179 GLU D N 1
ATOM 6596 C CA . GLU D 1 200 ? -19.432 -43.916 76.847 1.00 65.62 179 GLU D CA 1
ATOM 6597 C C . GLU D 1 200 ? -20.003 -42.491 76.899 1.00 65.33 179 GLU D C 1
ATOM 6598 O O . GLU D 1 200 ? -19.762 -41.683 75.999 1.00 65.21 179 GLU D O 1
ATOM 6604 N N . HIS D 1 201 ? -20.753 -42.195 77.959 1.00 65.01 180 HIS D N 1
ATOM 6605 C CA . HIS D 1 201 ? -21.389 -40.892 78.129 1.00 64.76 180 HIS D CA 1
ATOM 6606 C C . HIS D 1 201 ? -21.520 -40.545 79.608 1.00 64.56 180 HIS D C 1
ATOM 6607 O O . HIS D 1 201 ? -22.010 -41.355 80.396 1.00 64.54 180 HIS D O 1
ATOM 6614 N N . ILE D 1 202 ? -21.077 -39.342 79.975 1.00 64.32 181 ILE D N 1
ATOM 6615 C CA . ILE D 1 202 ? -21.280 -38.806 81.328 1.00 64.21 181 ILE D CA 1
ATOM 6616 C C . ILE D 1 202 ? -21.710 -37.338 81.323 1.00 64.14 181 ILE D C 1
ATOM 6617 O O . ILE D 1 202 ? -21.436 -36.604 80.374 1.00 64.15 181 ILE D O 1
ATOM 6622 N N . THR D 1 203 ? -22.393 -36.928 82.390 1.00 64.08 182 THR D N 1
ATOM 6623 C CA . THR D 1 203 ? -22.774 -35.533 82.600 1.00 64.02 182 THR D CA 1
ATOM 6624 C C . THR D 1 203 ? -21.622 -34.811 83.293 1.00 63.97 182 THR D C 1
ATOM 6625 O O . THR D 1 203 ? -20.800 -35.444 83.959 1.00 63.96 182 THR D O 1
ATOM 6629 N N . PHE D 1 204 ? -21.557 -33.492 83.126 1.00 63.96 183 PHE D N 1
ATOM 6630 C CA . PHE D 1 204 ? -20.600 -32.663 83.861 1.00 63.94 183 PHE D CA 1
ATOM 6631 C C . PHE D 1 204 ? -20.785 -32.815 85.368 1.00 64.04 183 PHE D C 1
ATOM 6632 O O . PHE D 1 204 ? -19.806 -32.837 86.119 1.00 64.10 183 PHE D O 1
ATOM 6640 N N . ASN D 1 205 ? -22.045 -32.901 85.798 1.00 64.11 184 ASN D N 1
ATOM 6641 C CA . ASN D 1 205 ? -22.381 -33.176 87.192 1.00 64.15 184 ASN D CA 1
ATOM 6642 C C . ASN D 1 205 ? -21.850 -34.534 87.636 1.00 64.12 184 ASN D C 1
ATOM 6643 O O . ASN D 1 205 ? -21.235 -34.647 88.696 1.00 64.11 184 ASN D O 1
ATOM 6648 N N . MET D 1 206 ? -22.084 -35.548 86.802 1.00 64.06 185 MET D N 1
ATOM 6649 C CA . MET D 1 206 ? -21.604 -36.911 87.028 1.00 64.11 185 MET D CA 1
ATOM 6650 C C . MET D 1 206 ? -20.077 -36.971 87.090 1.00 64.02 185 MET D C 1
ATOM 6651 O O . MET D 1 206 ? -19.512 -37.778 87.830 1.00 64.11 185 MET D O 1
ATOM 6656 N N . ALA D 1 207 ? -19.423 -36.106 86.316 1.00 63.85 186 ALA D N 1
ATOM 6657 C CA . ALA D 1 207 ? -17.966 -36.064 86.234 1.00 63.59 186 ALA D CA 1
ATOM 6658 C C . ALA D 1 207 ? -17.309 -35.731 87.573 1.00 63.47 186 ALA D C 1
ATOM 6659 O O . ALA D 1 207 ? -16.627 -36.578 88.152 1.00 63.52 186 ALA D O 1
ATOM 6661 N N . LEU D 1 208 ? -17.527 -34.512 88.066 1.00 63.28 187 LEU D N 1
ATOM 6662 C CA . LEU D 1 208 ? -16.845 -34.031 89.278 1.00 63.14 187 LEU D CA 1
ATOM 6663 C C . LEU D 1 208 ? -17.306 -34.708 90.580 1.00 62.83 187 LEU D C 1
ATOM 6664 O O . LEU D 1 208 ? -16.577 -34.694 91.579 1.00 62.85 187 LEU D O 1
ATOM 6669 N N . THR D 1 209 ? -18.504 -35.297 90.554 1.00 62.36 188 THR D N 1
ATOM 6670 C CA . THR D 1 209 ? -19.033 -36.096 91.669 1.00 61.76 188 THR D CA 1
ATOM 6671 C C . THR D 1 209 ? -18.157 -37.331 91.928 1.00 61.23 188 THR D C 1
ATOM 6672 O O . THR D 1 209 ? -17.892 -37.691 93.084 1.00 61.26 188 THR D O 1
ATOM 6676 N N . GLN D 1 210 ? -17.707 -37.965 90.846 1.00 60.38 189 GLN D N 1
ATOM 6677 C CA . GLN D 1 210 ? -16.837 -39.139 90.930 1.00 59.50 189 GLN D CA 1
ATOM 6678 C C . GLN D 1 210 ? -15.359 -38.758 91.030 1.00 58.73 189 GLN D C 1
ATOM 6679 O O . GLN D 1 210 ? -14.477 -39.609 90.863 1.00 58.81 189 GLN D O 1
ATOM 6685 N N . ASN D 1 211 ? -15.107 -37.477 91.308 1.00 57.63 190 ASN D N 1
ATOM 6686 C CA . ASN D 1 211 ? -13.755 -36.934 91.494 1.00 56.54 190 ASN D CA 1
ATOM 6687 C C . ASN D 1 211 ? -12.824 -37.175 90.293 1.00 55.67 190 ASN D C 1
ATOM 6688 O O . ASN D 1 211 ? -11.596 -37.216 90.432 1.00 55.63 190 ASN D O 1
ATOM 6693 N N . LEU D 1 212 ? -13.428 -37.323 89.114 1.00 54.48 191 LEU D N 1
ATOM 6694 C CA . LEU D 1 212 ? -12.692 -37.531 87.867 1.00 53.25 191 LEU D CA 1
ATOM 6695 C C . LEU D 1 212 ? -12.024 -36.233 87.423 1.00 52.21 191 LEU D C 1
ATOM 6696 O O . LEU D 1 212 ? -12.561 -35.136 87.628 1.00 52.05 191 LEU D O 1
ATOM 6701 N N . LYS D 1 213 ? -10.848 -36.355 86.822 1.00 50.65 192 LYS D N 1
ATOM 6702 C CA . LYS D 1 213 ? -10.119 -35.172 86.417 1.00 49.18 192 LYS D CA 1
ATOM 6703 C C . LYS D 1 213 ? -10.192 -35.035 84.907 1.00 47.78 192 LYS D C 1
ATOM 6704 O O . LYS D 1 213 ? -9.176 -35.176 84.214 1.00 47.82 192 LYS D O 1
ATOM 6710 N N . VAL D 1 214 ? -11.397 -34.771 84.398 1.00 45.47 193 VAL D N 1
ATOM 6711 C CA . VAL D 1 214 ? -11.574 -34.640 82.951 1.00 43.79 193 VAL D CA 1
ATOM 6712 C C . VAL D 1 214 ? -10.864 -33.371 82.481 1.00 42.59 193 VAL D C 1
ATOM 6713 O O . VAL D 1 214 ? -10.009 -33.417 81.595 1.00 42.57 193 VAL D O 1
ATOM 6717 N N . MET D 1 215 ? -11.242 -32.245 83.080 1.00 41.00 194 MET D N 1
ATOM 6718 C CA . MET D 1 215 ? -10.529 -30.980 82.934 1.00 39.45 194 MET D CA 1
ATOM 6719 C C . MET D 1 215 ? -10.445 -30.368 84.321 1.00 38.42 194 MET D C 1
ATOM 6720 O O . MET D 1 215 ? -11.060 -30.871 85.265 1.00 38.39 194 MET D O 1
ATOM 6725 N N . ASP D 1 216 ? -9.695 -29.280 84.449 1.00 37.03 195 ASP D N 1
ATOM 6726 C CA . ASP D 1 216 ? -9.682 -28.507 85.683 1.00 35.82 195 ASP D CA 1
ATOM 6727 C C . ASP D 1 216 ? -11.071 -27.918 85.929 1.00 34.96 195 ASP D C 1
ATOM 6728 O O . ASP D 1 216 ? -11.866 -27.767 84.989 1.00 34.87 195 ASP D O 1
ATOM 6733 N N . ALA D 1 217 ? -11.352 -27.588 87.188 1.00 33.77 196 ALA D N 1
ATOM 6734 C CA . ALA D 1 217 ? -12.668 -27.102 87.600 1.00 32.80 196 ALA D CA 1
ATOM 6735 C C . ALA D 1 217 ? -13.150 -25.876 86.815 1.00 32.02 196 ALA D C 1
ATOM 6736 O O . ALA D 1 217 ? -14.335 -25.764 86.507 1.00 31.91 196 ALA D O 1
ATOM 6738 N N . THR D 1 218 ? -12.228 -24.973 86.491 1.00 31.14 197 THR D N 1
ATOM 6739 C CA . THR D 1 218 ? -12.553 -23.750 85.756 1.00 30.38 197 THR D CA 1
ATOM 6740 C C . THR D 1 218 ? -13.093 -24.075 84.362 1.00 29.95 197 THR D C 1
ATOM 6741 O O . THR D 1 218 ? -14.132 -23.556 83.952 1.00 29.76 197 THR D O 1
ATOM 6745 N N . ALA D 1 219 ? -12.385 -24.950 83.652 1.00 29.41 198 ALA D N 1
ATOM 6746 C CA . ALA D 1 219 ? -12.778 -25.376 82.311 1.00 29.07 198 ALA D CA 1
ATOM 6747 C C . ALA D 1 219 ? -14.135 -26.076 82.314 1.00 28.94 198 ALA D C 1
ATOM 6748 O O . ALA D 1 219 ? -14.968 -25.840 81.432 1.00 28.75 198 ALA D O 1
ATOM 6750 N N . LEU D 1 220 ? -14.340 -26.941 83.307 1.00 28.90 199 LEU D N 1
ATOM 6751 C CA . LEU D 1 220 ? -15.617 -27.633 83.506 1.00 28.90 199 LEU D CA 1
ATOM 6752 C C . LEU D 1 220 ? -16.772 -26.643 83.680 1.00 28.83 199 LEU D C 1
ATOM 6753 O O . LEU D 1 220 ? -17.801 -26.752 82.999 1.00 28.85 199 LEU D O 1
ATOM 6758 N N . ALA D 1 221 ? -16.582 -25.674 84.574 1.00 28.70 200 ALA D N 1
ATOM 6759 C CA . ALA D 1 221 ? -17.569 -24.628 84.832 1.00 28.76 200 ALA D CA 1
ATOM 6760 C C . ALA D 1 221 ? -17.930 -23.848 83.562 1.00 28.88 200 ALA D C 1
ATOM 6761 O O . ALA D 1 221 ? -19.115 -23.644 83.266 1.00 28.94 200 ALA D O 1
ATOM 6763 N N . LEU D 1 222 ? -16.898 -23.434 82.823 1.00 29.08 201 LEU D N 1
ATOM 6764 C CA . LEU D 1 222 ? -17.039 -22.719 81.551 1.00 29.28 201 LEU D CA 1
ATOM 6765 C C . LEU D 1 222 ? -17.843 -23.490 80.515 1.00 29.50 201 LEU D C 1
ATOM 6766 O O . LEU D 1 222 ? -18.715 -22.922 79.855 1.00 29.50 201 LEU D O 1
ATOM 6771 N N . CYS D 1 223 ? -17.548 -24.781 80.378 1.00 29.92 202 CYS D N 1
ATOM 6772 C CA . CYS D 1 223 ? -18.276 -25.641 79.448 1.00 30.42 202 CYS D CA 1
ATOM 6773 C C . CYS D 1 223 ? -19.745 -25.829 79.842 1.00 30.85 202 CYS D C 1
ATOM 6774 O O . CYS D 1 223 ? -20.625 -25.815 78.981 1.00 30.80 202 CYS D O 1
ATOM 6777 N N . GLN D 1 224 ? -19.997 -25.983 81.141 1.00 31.53 203 GLN D N 1
ATOM 6778 C CA . GLN D 1 224 ? -21.356 -26.147 81.667 1.00 32.35 203 GLN D CA 1
ATOM 6779 C C . GLN D 1 224 ? -22.187 -24.883 81.464 1.00 32.51 203 GLN D C 1
ATOM 6780 O O . GLN D 1 224 ? -23.319 -24.950 80.976 1.00 32.57 203 GLN D O 1
ATOM 6786 N N . GLU D 1 225 ? -21.605 -23.738 81.821 1.00 32.67 204 GLU D N 1
ATOM 6787 C CA . GLU D 1 225 ? -22.279 -22.448 81.706 1.00 32.97 204 GLU D CA 1
ATOM 6788 C C . GLU D 1 225 ? -22.709 -22.133 80.279 1.00 32.70 204 GLU D C 1
ATOM 6789 O O . GLU D 1 225 ? -23.749 -21.513 80.065 1.00 32.72 204 GLU D O 1
ATOM 6795 N N . ASN D 1 226 ? -21.923 -22.593 79.311 1.00 32.53 205 ASN D N 1
ATOM 6796 C CA . ASN D 1 226 ? -22.154 -22.275 77.905 1.00 32.28 205 ASN D CA 1
ATOM 6797 C C . ASN D 1 226 ? -22.590 -23.462 77.039 1.00 32.22 205 ASN D C 1
ATOM 6798 O O . ASN D 1 226 ? -22.574 -23.383 75.810 1.00 32.12 205 ASN D O 1
ATOM 6803 N N . ASN D 1 227 ? -22.990 -24.552 77.689 1.00 32.36 206 ASN D N 1
ATOM 6804 C CA . ASN D 1 227 ? -23.502 -25.740 77.001 1.00 32.55 206 ASN D CA 1
ATOM 6805 C C . ASN D 1 227 ? -22.523 -26.300 75.958 1.00 32.31 206 ASN D C 1
ATOM 6806 O O . ASN D 1 227 ? -22.897 -26.573 74.815 1.00 32.34 206 ASN D O 1
ATOM 6811 N N . ILE D 1 228 ? -21.268 -26.459 76.363 1.00 32.08 207 ILE D N 1
ATOM 6812 C CA . ILE D 1 228 ? -20.239 -26.997 75.482 1.00 31.85 207 ILE D CA 1
ATOM 6813 C C . ILE D 1 228 ? -19.943 -28.435 75.892 1.00 31.80 207 ILE D C 1
ATOM 6814 O O . ILE D 1 228 ? -19.666 -28.709 77.057 1.00 31.63 207 ILE D O 1
ATOM 6819 N N . ASN D 1 229 ? -20.031 -29.340 74.922 1.00 31.70 208 ASN D N 1
ATOM 6820 C CA . ASN D 1 229 ? -19.803 -30.760 75.147 1.00 31.82 208 ASN D CA 1
ATOM 6821 C C . ASN D 1 229 ? -18.350 -31.154 74.910 1.00 31.78 208 ASN D C 1
ATOM 6822 O O . ASN D 1 229 ? -17.635 -30.482 74.173 1.00 31.83 208 ASN D O 1
ATOM 6827 N N . LEU D 1 230 ? -17.918 -32.232 75.555 1.00 31.85 209 LEU D N 1
ATOM 6828 C CA . LEU D 1 230 ? -16.574 -32.767 75.344 1.00 31.96 209 LEU D CA 1
ATOM 6829 C C . LEU D 1 230 ? -16.639 -34.107 74.619 1.00 32.14 209 LEU D C 1
ATOM 6830 O O . LEU D 1 230 ? -17.555 -34.905 74.834 1.00 32.08 209 LEU D O 1
ATOM 6835 N N . LEU D 1 231 ? -15.662 -34.329 73.751 1.00 32.47 210 LEU D N 1
ATOM 6836 C CA . LEU D 1 231 ? -15.495 -35.592 73.064 1.00 32.93 210 LEU D CA 1
ATOM 6837 C C . LEU D 1 231 ? -14.085 -36.087 73.382 1.00 33.23 210 LEU D C 1
ATOM 6838 O O . LEU D 1 231 ? -13.121 -35.709 72.722 1.00 33.17 210 LEU D O 1
ATOM 6843 N N . VAL D 1 232 ? -13.981 -36.917 74.417 1.00 33.75 211 VAL D N 1
ATOM 6844 C CA . VAL D 1 232 ? -12.699 -37.397 74.923 1.00 34.25 211 VAL D CA 1
ATOM 6845 C C . VAL D 1 232 ? -12.310 -38.674 74.198 1.00 34.86 211 VAL D C 1
ATOM 6846 O O . VAL D 1 232 ? -13.110 -39.609 74.115 1.00 35.02 211 VAL D O 1
ATOM 6850 N N . PHE D 1 233 ? -11.083 -38.707 73.678 1.00 35.54 212 PHE D N 1
ATOM 6851 C CA . PHE D 1 233 ? -10.586 -39.851 72.912 1.00 36.27 212 PHE D CA 1
ATOM 6852 C C . PHE D 1 233 ? -9.062 -39.958 72.949 1.00 36.91 212 PHE D C 1
ATOM 6853 O O . PHE D 1 233 ? -8.376 -39.063 73.453 1.00 36.97 212 PHE D O 1
ATOM 6861 N N . ASN D 1 234 ? -8.540 -41.059 72.410 1.00 37.73 213 ASN D N 1
ATOM 6862 C CA . ASN D 1 234 ? -7.100 -41.247 72.293 1.00 38.53 213 ASN D CA 1
ATOM 6863 C C . ASN D 1 234 ? -6.577 -40.633 70.998 1.00 38.99 213 ASN D C 1
ATOM 6864 O O . ASN D 1 234 ? -6.912 -41.084 69.910 1.00 39.06 213 ASN D O 1
ATOM 6869 N N . ILE D 1 235 ? -5.750 -39.603 71.137 1.00 39.72 214 ILE D N 1
ATOM 6870 C CA . ILE D 1 235 ? -5.259 -38.835 69.996 1.00 40.35 214 ILE D CA 1
ATOM 6871 C C . ILE D 1 235 ? -3.990 -39.431 69.368 1.00 40.88 214 ILE D C 1
ATOM 6872 O O . ILE D 1 235 ? -3.666 -39.125 68.220 1.00 40.95 214 ILE D O 1
ATOM 6877 N N . ASP D 1 236 ? -3.291 -40.282 70.121 1.00 41.54 215 ASP D N 1
ATOM 6878 C CA . ASP D 1 236 ? -2.066 -40.942 69.653 1.00 42.24 215 ASP D CA 1
ATOM 6879 C C . ASP D 1 236 ? -2.296 -41.914 68.491 1.00 42.52 215 ASP D C 1
ATOM 6880 O O . ASP D 1 236 ? -1.410 -42.121 67.656 1.00 42.78 215 ASP D O 1
ATOM 6885 N N . LYS D 1 237 ? -3.483 -42.509 68.457 1.00 42.74 216 LYS D N 1
ATOM 6886 C CA . LYS D 1 237 ? -3.875 -43.471 67.436 1.00 43.04 216 LYS D CA 1
ATOM 6887 C C . LYS D 1 237 ? -3.908 -42.842 66.037 1.00 42.93 216 LYS D C 1
ATOM 6888 O O . LYS D 1 237 ? -4.275 -41.676 65.894 1.00 43.03 216 LYS D O 1
ATOM 6894 N N . PRO D 1 238 ? -3.498 -43.606 65.007 1.00 42.89 217 PRO D N 1
ATOM 6895 C CA . PRO D 1 238 ? -3.587 -43.186 63.599 1.00 42.66 217 PRO D CA 1
ATOM 6896 C C . PRO D 1 238 ? -5.000 -42.779 63.211 1.00 42.37 217 PRO D C 1
ATOM 6897 O O . PRO D 1 238 ? -5.945 -43.517 63.499 1.00 42.44 217 PRO D O 1
ATOM 6901 N N . ASN D 1 239 ? -5.139 -41.616 62.572 1.00 42.02 218 ASN D N 1
ATOM 6902 C CA . ASN D 1 239 ? -6.433 -41.135 62.071 1.00 41.68 218 ASN D CA 1
ATOM 6903 C C . ASN D 1 239 ? -7.490 -40.925 63.172 1.00 41.29 218 ASN D C 1
ATOM 6904 O O . ASN D 1 239 ? -8.690 -40.942 62.896 1.00 41.22 218 ASN D O 1
ATOM 6909 N N . ALA D 1 240 ? -7.030 -40.697 64.404 1.00 40.89 219 ALA D N 1
ATOM 6910 C CA . ALA D 1 240 ? -7.899 -40.612 65.585 1.00 40.72 219 ALA D CA 1
ATOM 6911 C C . ALA D 1 240 ? -8.968 -39.517 65.521 1.00 40.66 219 ALA D C 1
ATOM 6912 O O . ALA D 1 240 ? -10.131 -39.762 65.842 1.00 40.59 219 ALA D O 1
ATOM 6914 N N . ILE D 1 241 ? -8.565 -38.320 65.103 1.00 40.59 220 ILE D N 1
ATOM 6915 C CA . ILE D 1 241 ? -9.453 -37.158 65.061 1.00 40.69 220 ILE D CA 1
ATOM 6916 C C . ILE D 1 241 ? -10.541 -37.332 63.995 1.00 40.84 220 ILE D C 1
ATOM 6917 O O . ILE D 1 241 ? -11.707 -37.032 64.239 1.00 40.72 220 ILE D O 1
ATOM 6922 N N . VAL D 1 242 ? -10.143 -37.825 62.822 1.00 41.25 221 VAL D N 1
ATOM 6923 C CA . VAL D 1 242 ? -11.075 -38.116 61.726 1.00 41.59 221 VAL D CA 1
ATOM 6924 C C . VAL D 1 242 ? -12.074 -39.198 62.140 1.00 41.83 221 VAL D C 1
ATOM 6925 O O . VAL D 1 242 ? -13.276 -39.067 61.905 1.00 41.78 221 VAL D O 1
ATOM 6929 N N . ASP D 1 243 ? -11.568 -40.246 62.783 1.00 42.31 222 ASP D N 1
ATOM 6930 C CA . ASP D 1 243 ? -12.386 -41.395 63.157 1.00 42.83 222 ASP D CA 1
ATOM 6931 C C . ASP D 1 243 ? -13.422 -41.116 64.244 1.00 43.18 222 ASP D C 1
ATOM 6932 O O . ASP D 1 243 ? -14.534 -41.640 64.173 1.00 43.27 222 ASP D O 1
ATOM 6937 N N . VAL D 1 244 ? -13.075 -40.291 65.233 1.00 43.56 223 VAL D N 1
ATOM 6938 C CA . VAL D 1 244 ? -14.030 -39.956 66.303 1.00 44.02 223 VAL D CA 1
ATOM 6939 C C . VAL D 1 244 ? -15.186 -39.066 65.835 1.00 44.41 223 VAL D C 1
ATOM 6940 O O . VAL D 1 244 ? -16.273 -39.102 66.416 1.00 44.48 223 VAL D O 1
ATOM 6944 N N . LEU D 1 245 ? -14.953 -38.278 64.789 1.00 44.88 224 LEU D N 1
ATOM 6945 C CA . LEU D 1 245 ? -16.016 -37.481 64.181 1.00 45.54 224 LEU D CA 1
ATOM 6946 C C . LEU D 1 245 ? -16.947 -38.349 63.330 1.00 46.11 224 LEU D C 1
ATOM 6947 O O . LEU D 1 245 ? -18.098 -37.983 63.078 1.00 46.18 224 LEU D O 1
ATOM 6952 N N . GLU D 1 246 ? -16.438 -39.499 62.895 1.00 46.83 225 GLU D N 1
ATOM 6953 C CA . GLU D 1 246 ? -17.251 -40.506 62.214 1.00 47.62 225 GLU D CA 1
ATOM 6954 C C . GLU D 1 246 ? -17.720 -41.588 63.198 1.00 47.94 225 GLU D C 1
ATOM 6955 O O . GLU D 1 246 ? -18.252 -42.624 62.786 1.00 48.05 225 GLU D O 1
ATOM 6961 N N . LYS D 1 247 ? -17.510 -41.330 64.493 1.00 48.29 226 LYS D N 1
ATOM 6962 C CA . LYS D 1 247 ? -17.930 -42.212 65.606 1.00 48.60 226 LYS D CA 1
ATOM 6963 C C . LYS D 1 247 ? -17.329 -43.623 65.560 1.00 48.69 226 LYS D C 1
ATOM 6964 O O . LYS D 1 247 ? -17.934 -44.576 66.058 1.00 48.86 226 LYS D O 1
ATOM 6970 N N . LYS D 1 248 ? -16.128 -43.749 64.997 1.00 48.73 227 LYS D N 1
ATOM 6971 C CA . LYS D 1 248 ? -15.591 -45.066 64.643 1.00 48.72 227 LYS D CA 1
ATOM 6972 C C . LYS D 1 248 ? -14.859 -45.845 65.746 1.00 48.73 227 LYS D C 1
ATOM 6973 O O . LYS D 1 248 ? -14.860 -47.080 65.726 1.00 48.99 227 LYS D O 1
ATOM 6979 N N . ASN D 1 249 ? -14.252 -45.151 66.706 1.00 48.43 228 ASN D N 1
ATOM 6980 C CA . ASN D 1 249 ? -13.489 -45.843 67.751 1.00 48.13 228 ASN D CA 1
ATOM 6981 C C . ASN D 1 249 ? -14.109 -45.735 69.147 1.00 47.70 228 ASN D C 1
ATOM 6982 O O . ASN D 1 249 ? -15.292 -45.416 69.286 1.00 47.66 228 ASN D O 1
ATOM 6987 N N . LYS D 1 250 ? -13.305 -46.023 70.170 1.00 47.15 229 LYS D N 1
ATOM 6988 C CA . LYS D 1 250 ? -13.699 -45.813 71.561 1.00 46.73 229 LYS D CA 1
ATOM 6989 C C . LYS D 1 250 ? -13.573 -44.338 71.935 1.00 46.31 229 LYS D C 1
ATOM 6990 O O . LYS D 1 250 ? -12.508 -43.737 71.758 1.00 46.40 229 LYS D O 1
ATOM 6996 N N . TYR D 1 251 ? -14.661 -43.762 72.447 1.00 45.65 230 TYR D N 1
ATOM 6997 C CA . TYR D 1 251 ? -14.676 -42.367 72.902 1.00 44.97 230 TYR D CA 1
ATOM 6998 C C . TYR D 1 251 ? -15.716 -42.117 73.995 1.00 44.54 230 TYR D C 1
ATOM 6999 O O . TYR D 1 251 ? -16.630 -42.917 74.191 1.00 44.47 230 TYR D O 1
ATOM 7008 N N . THR D 1 252 ? -15.583 -40.987 74.684 1.00 44.70 231 THR D N 1
ATOM 7009 C CA . THR D 1 252 ? -16.544 -40.574 75.701 1.00 44.79 231 THR D CA 1
ATOM 7010 C C . THR D 1 252 ? -17.160 -39.216 75.341 1.00 45.04 231 THR D C 1
ATOM 7011 O O . THR D 1 252 ? -16.450 -38.285 74.941 1.00 44.95 231 THR D O 1
ATOM 7015 N N . ILE D 1 253 ? -18.479 -39.112 75.468 1.00 45.26 232 ILE D N 1
ATOM 7016 C CA . ILE D 1 253 ? -19.152 -37.822 75.348 1.00 45.61 232 ILE D CA 1
ATOM 7017 C C . ILE D 1 253 ? -19.405 -37.259 76.746 1.00 45.90 232 ILE D C 1
ATOM 7018 O O . ILE D 1 253 ? -19.821 -37.985 77.646 1.00 45.85 232 ILE D O 1
ATOM 7023 N N . VAL D 1 254 ? -19.119 -35.973 76.928 1.00 46.40 233 VAL D N 1
ATOM 7024 C CA . VAL D 1 254 ? -19.470 -35.271 78.162 1.00 46.82 233 VAL D CA 1
ATOM 7025 C C . VAL D 1 254 ? -20.451 -34.151 77.824 1.00 47.22 233 VAL D C 1
ATOM 7026 O O . VAL D 1 254 ? -20.100 -33.227 77.088 1.00 47.34 233 VAL D O 1
ATOM 7030 N N . SER D 1 255 ? -21.675 -34.246 78.348 1.00 47.66 234 SER D N 1
ATOM 7031 C CA . SER D 1 255 ? -22.716 -33.233 78.111 1.00 48.06 234 SER D CA 1
ATOM 7032 C C . SER D 1 255 ? -23.474 -32.842 79.392 1.00 48.36 234 SER D C 1
ATOM 7033 O O . SER D 1 255 ? -23.090 -33.239 80.495 1.00 48.39 234 SER D O 1
ATOM 7036 N N . LYS D 1 256 ? -24.540 -32.055 79.238 1.00 48.72 235 LYS D N 1
ATOM 7037 C CA . LYS D 1 256 ? -25.339 -31.581 80.375 1.00 48.97 235 LYS D CA 1
ATOM 7038 C C . LYS D 1 256 ? -26.519 -32.499 80.676 1.00 49.12 235 LYS D C 1
ATOM 7039 O O . LYS D 1 256 ? -27.163 -33.022 79.766 1.00 49.33 235 LYS D O 1
ATOM 7045 N N . MET E 1 22 ? -23.159 3.539 39.062 1.00 42.84 1 MET E N 1
ATOM 7046 C CA . MET E 1 22 ? -23.544 4.825 39.719 1.00 42.81 1 MET E CA 1
ATOM 7047 C C . MET E 1 22 ? -22.344 5.714 40.048 1.00 42.40 1 MET E C 1
ATOM 7048 O O . MET E 1 22 ? -21.225 5.225 40.210 1.00 42.52 1 MET E O 1
ATOM 7053 N N . ARG E 1 23 ? -22.585 7.022 40.136 1.00 41.85 2 ARG E N 1
ATOM 7054 C CA . ARG E 1 23 ? -21.541 7.985 40.499 1.00 41.36 2 ARG E CA 1
ATOM 7055 C C . ARG E 1 23 ? -21.932 8.673 41.813 1.00 40.71 2 ARG E C 1
ATOM 7056 O O . ARG E 1 23 ? -22.448 9.798 41.826 1.00 40.48 2 ARG E O 1
ATOM 7064 N N . LYS E 1 24 ? -21.686 7.970 42.918 1.00 39.83 3 LYS E N 1
ATOM 7065 C CA . LYS E 1 24 ? -22.215 8.359 44.225 1.00 39.02 3 LYS E CA 1
ATOM 7066 C C . LYS E 1 24 ? -21.568 9.621 44.788 1.00 38.41 3 LYS E C 1
ATOM 7067 O O . LYS E 1 24 ? -20.343 9.729 44.865 1.00 38.24 3 LYS E O 1
ATOM 7073 N N . GLN E 1 25 ? -22.409 10.576 45.169 1.00 37.75 4 GLN E N 1
ATOM 7074 C CA . GLN E 1 25 ? -21.952 11.784 45.832 1.00 37.32 4 GLN E CA 1
ATOM 7075 C C . GLN E 1 25 ? -21.767 11.471 47.319 1.00 36.58 4 GLN E C 1
ATOM 7076 O O . GLN E 1 25 ? -22.427 10.580 47.857 1.00 36.74 4 GLN E O 1
ATOM 7082 N N . ARG E 1 26 ? -20.859 12.192 47.971 1.00 35.73 5 ARG E N 1
ATOM 7083 C CA . ARG E 1 26 ? -20.430 11.861 49.327 1.00 34.27 5 ARG E CA 1
ATOM 7084 C C . ARG E 1 26 ? -21.064 12.773 50.366 1.00 33.25 5 ARG E C 1
ATOM 7085 O O . ARG E 1 26 ? -21.057 13.988 50.211 1.00 33.07 5 ARG E O 1
ATOM 7093 N N . ILE E 1 27 ? -21.612 12.179 51.421 1.00 31.99 6 ILE E N 1
ATOM 7094 C CA . ILE E 1 27 ? -22.287 12.939 52.471 1.00 31.00 6 ILE E CA 1
ATOM 7095 C C . ILE E 1 27 ? -21.832 12.526 53.871 1.00 30.41 6 ILE E C 1
ATOM 7096 O O . ILE E 1 27 ? -21.445 11.378 54.098 1.00 30.08 6 ILE E O 1
ATOM 7101 N N . VAL E 1 28 ? -21.878 13.483 54.797 1.00 29.70 7 VAL E N 1
ATOM 7102 C CA . VAL E 1 28 ? -21.641 13.222 56.211 1.00 29.03 7 VAL E CA 1
ATOM 7103 C C . VAL E 1 28 ? -22.949 13.431 56.961 1.00 28.91 7 VAL E C 1
ATOM 7104 O O . VAL E 1 28 ? -23.616 14.448 56.786 1.00 29.02 7 VAL E O 1
ATOM 7108 N N . ILE E 1 29 ? -23.327 12.458 57.780 1.00 28.64 8 ILE E N 1
ATOM 7109 C CA . ILE E 1 29 ? -24.506 12.594 58.616 1.00 28.53 8 ILE E CA 1
ATOM 7110 C C . ILE E 1 29 ? -24.052 12.707 60.061 1.00 28.58 8 ILE E C 1
ATOM 7111 O O . ILE E 1 29 ? -23.481 11.769 60.609 1.00 28.59 8 ILE E O 1
ATOM 7116 N N . LYS E 1 30 ? -24.295 13.862 60.670 1.00 28.83 9 LYS E N 1
ATOM 7117 C CA . LYS E 1 30 ? -24.005 14.037 62.086 1.00 29.23 9 LYS E CA 1
ATOM 7118 C C . LYS E 1 30 ? -25.165 13.517 62.924 1.00 29.46 9 LYS E C 1
ATOM 7119 O O . LYS E 1 30 ? -26.283 14.035 62.855 1.00 29.64 9 LYS E O 1
ATOM 7125 N N . ILE E 1 31 ? -24.893 12.476 63.702 1.00 29.59 10 ILE E N 1
ATOM 7126 C CA . ILE E 1 31 ? -25.901 11.872 64.559 1.00 29.69 10 ILE E CA 1
ATOM 7127 C C . ILE E 1 31 ? -25.482 12.037 66.013 1.00 29.78 10 ILE E C 1
ATOM 7128 O O . ILE E 1 31 ? -24.546 11.389 66.479 1.00 29.93 10 ILE E O 1
ATOM 7133 N N . SER E 1 32 ? -26.171 12.929 66.716 1.00 29.97 11 SER E N 1
ATOM 7134 C CA . SER E 1 32 ? -25.902 13.180 68.123 1.00 30.19 11 SER E CA 1
ATOM 7135 C C . SER E 1 32 ? -26.345 11.980 68.960 1.00 30.44 11 SER E C 1
ATOM 7136 O O . SER E 1 32 ? -27.128 11.148 68.501 1.00 30.34 11 SER E O 1
ATOM 7139 N N . GLY E 1 33 ? -25.834 11.900 70.185 1.00 30.76 12 GLY E N 1
ATOM 7140 C CA . GLY E 1 33 ? -26.184 10.829 71.116 1.00 31.25 12 GLY E CA 1
ATOM 7141 C C . GLY E 1 33 ? -27.673 10.703 71.397 1.00 31.56 12 GLY E C 1
ATOM 7142 O O . GLY E 1 33 ? -28.193 9.591 71.522 1.00 31.45 12 GLY E O 1
ATOM 7143 N N . ALA E 1 34 ? -28.356 11.844 71.478 1.00 31.98 13 ALA E N 1
ATOM 7144 C CA . ALA E 1 34 ? -29.791 11.891 71.766 1.00 32.51 13 ALA E CA 1
ATOM 7145 C C . ALA E 1 34 ? -30.654 11.139 70.745 1.00 32.99 13 ALA E C 1
ATOM 7146 O O . ALA E 1 34 ? -31.752 10.696 71.074 1.00 33.22 13 ALA E O 1
ATOM 7148 N N . CYS E 1 35 ? -30.153 10.981 69.520 1.00 33.51 14 CYS E N 1
ATOM 7149 C CA . CYS E 1 35 ? -30.877 10.251 68.474 1.00 34.09 14 CYS E CA 1
ATOM 7150 C C . CYS E 1 35 ? -30.966 8.753 68.740 1.00 34.43 14 CYS E C 1
ATOM 7151 O O . CYS E 1 35 ? -31.779 8.058 68.124 1.00 34.47 14 CYS E O 1
ATOM 7154 N N . LEU E 1 36 ? -30.124 8.260 69.645 1.00 34.88 15 LEU E N 1
ATOM 7155 C CA . LEU E 1 36 ? -30.039 6.832 69.918 1.00 35.28 15 LEU E CA 1
ATOM 7156 C C . LEU E 1 36 ? -30.692 6.450 71.244 1.00 35.67 15 LEU E C 1
ATOM 7157 O O . LEU E 1 36 ? -30.799 5.266 71.567 1.00 35.78 15 LEU E O 1
ATOM 7162 N N . LYS E 1 37 ? -31.135 7.454 71.994 1.00 36.14 16 LYS E N 1
ATOM 7163 C CA . LYS E 1 37 ? -31.709 7.251 73.319 1.00 36.79 16 LYS E CA 1
ATOM 7164 C C . LYS E 1 37 ? -33.179 7.666 73.366 1.00 37.34 16 LYS E C 1
ATOM 7165 O O . LYS E 1 37 ? -33.562 8.701 72.821 1.00 37.35 16 LYS E O 1
ATOM 7171 N N . GLN E 1 38 ? -33.990 6.849 74.029 1.00 38.08 17 GLN E N 1
ATOM 7172 C CA . GLN E 1 38 ? -35.402 7.145 74.237 1.00 38.83 17 GLN E CA 1
ATOM 7173 C C . GLN E 1 38 ? -35.617 7.728 75.639 1.00 39.19 17 GLN E C 1
ATOM 7174 O O . GLN E 1 38 ? -36.168 8.823 75.792 1.00 39.27 17 GLN E O 1
ATOM 7180 N N . ASN E 1 39 ? -35.175 6.988 76.653 1.00 39.65 18 ASN E N 1
ATOM 7181 C CA . ASN E 1 39 ? -35.255 7.438 78.043 1.00 40.18 18 ASN E CA 1
ATOM 7182 C C . ASN E 1 39 ? -34.070 6.968 78.874 1.00 40.30 18 ASN E C 1
ATOM 7183 O O . ASN E 1 39 ? -33.217 6.226 78.391 1.00 40.41 18 ASN E O 1
ATOM 7188 N N . ASP E 1 40 ? -34.038 7.399 80.130 1.00 40.51 19 ASP E N 1
ATOM 7189 C CA . ASP E 1 40 ? -32.898 7.180 81.016 1.00 40.62 19 ASP E CA 1
ATOM 7190 C C . ASP E 1 40 ? -32.643 5.720 81.411 1.00 40.51 19 ASP E C 1
ATOM 7191 O O . ASP E 1 40 ? -31.557 5.392 81.889 1.00 40.57 19 ASP E O 1
ATOM 7196 N N . SER E 1 41 ? -33.631 4.851 81.207 1.00 40.37 20 SER E N 1
ATOM 7197 C CA . SER E 1 41 ? -33.496 3.441 81.586 1.00 40.30 20 SER E CA 1
ATOM 7198 C C . SER E 1 41 ? -32.494 2.667 80.723 1.00 40.19 20 SER E C 1
ATOM 7199 O O . SER E 1 41 ? -31.920 1.672 81.173 1.00 40.36 20 SER E O 1
ATOM 7202 N N . SER E 1 42 ? -32.288 3.127 79.490 1.00 39.79 21 SER E N 1
ATOM 7203 C CA . SER E 1 42 ? -31.336 2.503 78.575 1.00 39.45 21 SER E CA 1
ATOM 7204 C C . SER E 1 42 ? -30.575 3.560 77.765 1.00 38.97 21 SER E C 1
ATOM 7205 O O . SER E 1 42 ? -31.185 4.454 77.170 1.00 39.01 21 SER E O 1
ATOM 7208 N N . ILE E 1 43 ? -29.249 3.455 77.752 1.00 38.34 22 ILE E N 1
ATOM 7209 C CA . ILE E 1 43 ? -28.392 4.391 77.009 1.00 37.77 22 ILE E CA 1
ATOM 7210 C C . ILE E 1 43 ? -28.630 4.354 75.492 1.00 37.40 22 ILE E C 1
ATOM 7211 O O . ILE E 1 43 ? -28.503 5.369 74.813 1.00 37.22 22 ILE E O 1
ATOM 7216 N N . ILE E 1 44 ? -28.973 3.177 74.976 1.00 37.07 23 ILE E N 1
ATOM 7217 C CA . ILE E 1 44 ? -29.276 3.002 73.560 1.00 36.85 23 ILE E CA 1
ATOM 7218 C C . ILE E 1 44 ? -30.627 2.304 73.408 1.00 36.87 23 ILE E C 1
ATOM 7219 O O . ILE E 1 44 ? -30.856 1.255 74.007 1.00 36.82 23 ILE E O 1
ATOM 7224 N N . ASP E 1 45 ? -31.523 2.912 72.630 1.00 36.99 24 ASP E N 1
ATOM 7225 C CA . ASP E 1 45 ? -32.826 2.316 72.325 1.00 37.08 24 ASP E CA 1
ATOM 7226 C C . ASP E 1 45 ? -32.790 1.599 70.984 1.00 37.02 24 ASP E C 1
ATOM 7227 O O . ASP E 1 45 ? -32.375 2.170 69.973 1.00 36.94 24 ASP E O 1
ATOM 7232 N N . PHE E 1 46 ? -33.252 0.352 70.979 1.00 37.01 25 PHE E N 1
ATOM 7233 C CA . PHE E 1 46 ? -33.171 -0.484 69.781 1.00 37.02 25 PHE E CA 1
ATOM 7234 C C . PHE E 1 46 ? -34.069 -0.042 68.622 1.00 36.88 25 PHE E C 1
ATOM 7235 O O . PHE E 1 46 ? -33.680 -0.190 67.469 1.00 36.90 25 PHE E O 1
ATOM 7243 N N . ILE E 1 47 ? -35.243 0.509 68.923 1.00 36.76 26 ILE E N 1
ATOM 7244 C CA . ILE E 1 47 ? -36.156 1.009 67.883 1.00 36.61 26 ILE E CA 1
ATOM 7245 C C . ILE E 1 47 ? -35.566 2.215 67.155 1.00 36.29 26 ILE E C 1
ATOM 7246 O O . ILE E 1 47 ? -35.588 2.273 65.925 1.00 36.26 26 ILE E O 1
ATOM 7251 N N . LYS E 1 48 ? -35.037 3.164 67.923 1.00 36.09 27 LYS E N 1
ATOM 7252 C CA . LYS E 1 48 ? -34.443 4.379 67.361 1.00 35.89 27 LYS E CA 1
ATOM 7253 C C . LYS E 1 48 ? -33.207 4.072 66.515 1.00 35.62 27 LYS E C 1
ATOM 7254 O O . LYS E 1 48 ? -33.073 4.594 65.406 1.00 35.65 27 LYS E O 1
ATOM 7260 N N . ILE E 1 49 ? -32.332 3.203 67.025 1.00 35.27 28 ILE E N 1
ATOM 7261 C CA . ILE E 1 49 ? -31.103 2.841 66.317 1.00 34.95 28 ILE E CA 1
ATOM 7262 C C . ILE E 1 49 ? -31.382 1.982 65.077 1.00 34.81 28 ILE E C 1
ATOM 7263 O O . ILE E 1 49 ? -30.693 2.114 64.060 1.00 34.68 28 ILE E O 1
ATOM 7268 N N . ASN E 1 50 ? -32.399 1.122 65.156 1.00 34.77 29 ASN E N 1
ATOM 7269 C CA . ASN E 1 50 ? -32.795 0.308 64.003 1.00 34.85 29 ASN E CA 1
ATOM 7270 C C . ASN E 1 50 ? -33.460 1.128 62.905 1.00 34.90 29 ASN E C 1
ATOM 7271 O O . ASN E 1 50 ? -33.242 0.871 61.719 1.00 34.81 29 ASN E O 1
ATOM 7276 N N . ASP E 1 51 ? -34.254 2.118 63.309 1.00 35.07 30 ASP E N 1
ATOM 7277 C CA . ASP E 1 51 ? -34.852 3.063 62.373 1.00 35.36 30 ASP E CA 1
ATOM 7278 C C . ASP E 1 51 ? -33.762 3.847 61.638 1.00 35.19 30 ASP E C 1
ATOM 7279 O O . ASP E 1 51 ? -33.824 4.014 60.417 1.00 35.28 30 ASP E O 1
ATOM 7284 N N . LEU E 1 52 ? -32.764 4.310 62.389 1.00 34.94 31 LEU E N 1
ATOM 7285 C CA . LEU E 1 52 ? -31.594 4.973 61.822 1.00 34.78 31 LEU E CA 1
ATOM 7286 C C . LEU E 1 52 ? -30.878 4.075 60.809 1.00 34.50 31 LEU E C 1
ATOM 7287 O O . LEU E 1 52 ? -30.560 4.509 59.696 1.00 34.19 31 LEU E O 1
ATOM 7292 N N . ALA E 1 53 ? -30.644 2.822 61.203 1.00 34.24 32 ALA E N 1
ATOM 7293 C CA . ALA E 1 53 ? -29.982 1.840 60.349 1.00 34.19 32 ALA E CA 1
ATOM 7294 C C . ALA E 1 53 ? -30.753 1.580 59.054 1.00 34.20 32 ALA E C 1
ATOM 7295 O O . ALA E 1 53 ? -30.150 1.476 57.985 1.00 34.02 32 ALA E O 1
ATOM 7297 N N . GLU E 1 54 ? -32.078 1.485 59.159 1.00 34.38 33 GLU E N 1
ATOM 7298 C CA . GLU E 1 54 ? -32.944 1.294 57.993 1.00 34.73 33 GLU E CA 1
ATOM 7299 C C . GLU E 1 54 ? -32.807 2.433 56.992 1.00 34.41 33 GLU E C 1
ATOM 7300 O O . GLU E 1 54 ? -32.733 2.195 55.786 1.00 34.39 33 GLU E O 1
ATOM 7306 N N . GLN E 1 55 ? -32.760 3.665 57.500 1.00 34.22 34 GLN E N 1
ATOM 7307 C CA . GLN E 1 55 ? -32.585 4.848 56.657 1.00 33.98 34 GLN E CA 1
ATOM 7308 C C . GLN E 1 55 ? -31.216 4.876 55.986 1.00 34.07 34 GLN E C 1
ATOM 7309 O O . GLN E 1 55 ? -31.124 5.155 54.791 1.00 34.10 34 GLN E O 1
ATOM 7315 N N . ILE E 1 56 ? -30.166 4.571 56.749 1.00 34.11 35 ILE E N 1
ATOM 7316 C CA . ILE E 1 56 ? -28.801 4.544 56.216 1.00 34.22 35 ILE E CA 1
ATOM 7317 C C . ILE E 1 56 ? -28.675 3.466 55.134 1.00 34.60 35 ILE E C 1
ATOM 7318 O O . ILE E 1 56 ? -28.029 3.681 54.110 1.00 34.50 35 ILE E O 1
ATOM 7323 N N . GLU E 1 57 ? -29.327 2.329 55.364 1.00 35.16 36 GLU E N 1
ATOM 7324 C CA . GLU E 1 57 ? -29.432 1.242 54.394 1.00 35.82 36 GLU E CA 1
ATOM 7325 C C . GLU E 1 57 ? -29.884 1.747 53.020 1.00 35.97 36 GLU E C 1
ATOM 7326 O O . GLU E 1 57 ? -29.222 1.496 52.011 1.00 36.08 36 GLU E O 1
ATOM 7332 N N . LYS E 1 58 ? -31.000 2.474 52.995 1.00 36.20 37 LYS E N 1
ATOM 7333 C CA . LYS E 1 58 ? -31.565 3.003 51.751 1.00 36.49 37 LYS E CA 1
ATOM 7334 C C . LYS E 1 58 ? -30.698 4.090 51.145 1.00 36.44 37 LYS E C 1
ATOM 7335 O O . LYS E 1 58 ? -30.485 4.113 49.933 1.00 36.54 37 LYS E O 1
ATOM 7341 N N . ILE E 1 59 ? -30.194 4.978 51.997 1.00 36.41 38 ILE E N 1
ATOM 7342 C CA . ILE E 1 59 ? -29.351 6.094 51.569 1.00 36.30 38 ILE E CA 1
ATOM 7343 C C . ILE E 1 59 ? -28.022 5.620 50.959 1.00 36.27 38 ILE E C 1
ATOM 7344 O O . ILE E 1 59 ? -27.546 6.204 49.986 1.00 36.26 38 ILE E O 1
ATOM 7349 N N . SER E 1 60 ? -27.458 4.542 51.502 1.00 36.30 39 SER E N 1
ATOM 7350 C CA . SER E 1 60 ? -26.163 4.020 51.046 1.00 36.38 39 SER E CA 1
ATOM 7351 C C . SER E 1 60 ? -26.185 3.460 49.621 1.00 36.52 39 SER E C 1
ATOM 7352 O O . SER E 1 60 ? -25.132 3.185 49.044 1.00 36.69 39 SER E O 1
ATOM 7355 N N . LYS E 1 61 ? -27.379 3.280 49.063 1.00 36.58 40 LYS E N 1
ATOM 7356 C CA . LYS E 1 61 ? -27.518 2.836 47.679 1.00 36.64 40 LYS E CA 1
ATOM 7357 C C . LYS E 1 61 ? -27.264 3.967 46.684 1.00 36.41 40 LYS E C 1
ATOM 7358 O O . LYS E 1 61 ? -26.856 3.717 45.548 1.00 36.60 40 LYS E O 1
ATOM 7364 N N . LYS E 1 62 ? -27.495 5.207 47.118 1.00 36.02 41 LYS E N 1
ATOM 7365 C CA . LYS E 1 62 ? -27.331 6.387 46.261 1.00 35.64 41 LYS E CA 1
ATOM 7366 C C . LYS E 1 62 ? -26.162 7.282 46.660 1.00 34.95 41 LYS E C 1
ATOM 7367 O O . LYS E 1 62 ? -25.736 8.127 45.877 1.00 35.07 41 LYS E O 1
ATOM 7373 N N . TYR E 1 63 ? -25.656 7.105 47.876 1.00 33.99 42 TYR E N 1
ATOM 7374 C CA . TYR E 1 63 ? -24.612 7.971 48.410 1.00 32.92 42 TYR E CA 1
ATOM 7375 C C . TYR E 1 63 ? -23.496 7.175 49.069 1.00 32.05 42 TYR E C 1
ATOM 7376 O O . TYR E 1 63 ? -23.716 6.065 49.554 1.00 32.04 42 TYR E O 1
ATOM 7385 N N . ILE E 1 64 ? -22.299 7.753 49.086 1.00 30.90 43 ILE E N 1
ATOM 7386 C CA . ILE E 1 64 ? -21.233 7.272 49.953 1.00 29.78 43 ILE E CA 1
ATOM 7387 C C . ILE E 1 64 ? -21.421 7.957 51.305 1.00 28.90 43 ILE E C 1
ATOM 7388 O O . ILE E 1 64 ? -21.326 9.177 51.413 1.00 28.93 43 ILE E O 1
ATOM 7393 N N . VAL E 1 65 ? -21.736 7.162 52.321 1.00 27.78 44 VAL E N 1
ATOM 7394 C CA . VAL E 1 65 ? -22.168 7.698 53.614 1.00 26.76 44 VAL E CA 1
ATOM 7395 C C . VAL E 1 65 ? -21.089 7.621 54.694 1.00 26.17 44 VAL E C 1
ATOM 7396 O O . VAL E 1 65 ? -20.535 6.548 54.966 1.00 25.81 44 VAL E O 1
ATOM 7400 N N . SER E 1 66 ? -20.810 8.773 55.298 1.00 25.44 45 SER E N 1
ATOM 7401 C CA . SER E 1 66 ? -19.998 8.858 56.506 1.00 24.91 45 SER E CA 1
ATOM 7402 C C . SER E 1 66 ? -20.879 9.270 57.674 1.00 24.73 45 SER E C 1
ATOM 7403 O O . SER E 1 66 ? -21.603 10.263 57.593 1.00 24.73 45 SER E O 1
ATOM 7406 N N . ILE E 1 67 ? -20.815 8.499 58.756 1.00 24.38 46 ILE E N 1
ATOM 7407 C CA . ILE E 1 67 ? -21.552 8.796 59.976 1.00 24.07 46 ILE E CA 1
ATOM 7408 C C . ILE E 1 67 ? -20.602 9.333 61.041 1.00 24.07 46 ILE E C 1
ATOM 7409 O O . ILE E 1 67 ? -19.593 8.698 61.357 1.00 23.99 46 I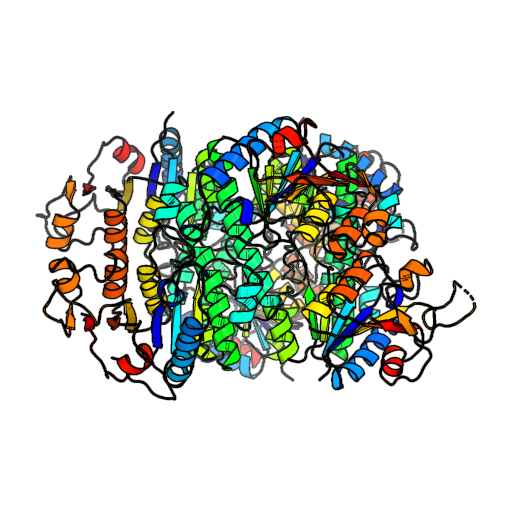LE E O 1
ATOM 7414 N N . VAL E 1 68 ? -20.928 10.497 61.593 1.00 23.97 47 VAL E N 1
ATOM 7415 C CA . VAL E 1 68 ? -20.193 11.032 62.731 1.00 24.05 47 VAL E CA 1
ATOM 7416 C C . VAL E 1 68 ? -21.117 11.047 63.946 1.00 24.21 47 VAL E C 1
ATOM 7417 O O . VAL E 1 68 ? -22.136 11.743 63.954 1.00 24.05 47 VAL E O 1
ATOM 7421 N N . LEU E 1 69 ? -20.752 10.262 64.961 1.00 24.46 48 LEU E N 1
ATOM 7422 C CA . LEU E 1 69 ? -21.584 10.079 66.156 1.00 24.59 48 LEU E CA 1
ATOM 7423 C C . LEU E 1 69 ? -21.134 10.900 67.352 1.00 24.61 48 LEU E C 1
ATOM 7424 O O . LEU E 1 69 ? -19.939 11.114 67.560 1.00 24.80 48 LEU E O 1
ATOM 7429 N N . GLY E 1 70 ? -22.111 11.351 68.135 1.00 24.56 49 GLY E N 1
ATOM 7430 C CA . GLY E 1 70 ? -21.856 11.965 69.433 1.00 24.45 49 GLY E CA 1
ATOM 7431 C C . GLY E 1 70 ? -22.043 10.936 70.532 1.00 24.54 49 GLY E C 1
ATOM 7432 O O . GLY E 1 70 ? -22.429 9.799 70.266 1.00 24.39 49 GLY E O 1
ATOM 7433 N N . GLY E 1 71 ? -21.767 11.329 71.770 1.00 24.63 50 GLY E N 1
ATOM 7434 C CA . GLY E 1 71 ? -21.863 10.408 72.898 1.00 24.80 50 GLY E CA 1
ATOM 7435 C C . GLY E 1 71 ? -22.712 10.922 74.038 1.00 25.09 50 GLY E C 1
ATOM 7436 O O . GLY E 1 71 ? -22.626 10.412 75.149 1.00 25.23 50 GLY E O 1
ATOM 7437 N N . GLY E 1 72 ? -23.540 11.924 73.754 1.00 25.46 51 GLY E N 1
ATOM 7438 C CA . GLY E 1 72 ? -24.409 12.560 74.751 1.00 25.89 51 GLY E CA 1
ATOM 7439 C C . GLY E 1 72 ? -25.395 11.660 75.484 1.00 26.31 51 GLY E C 1
ATOM 7440 O O . GLY E 1 72 ? -25.826 11.989 76.591 1.00 26.44 51 GLY E O 1
ATOM 7441 N N . ASN E 1 73 ? -25.766 10.535 74.870 1.00 26.57 52 ASN E N 1
ATOM 7442 C CA . ASN E 1 73 ? -26.637 9.548 75.517 1.00 26.89 52 ASN E CA 1
ATOM 7443 C C . ASN E 1 73 ? -25.944 8.802 76.660 1.00 27.40 52 ASN E C 1
ATOM 7444 O O . ASN E 1 73 ? -26.604 8.200 77.505 1.00 27.41 52 ASN E O 1
ATOM 7449 N N . ILE E 1 74 ? -24.615 8.857 76.676 1.00 28.13 53 ILE E N 1
ATOM 7450 C CA . ILE E 1 74 ? -23.798 8.134 77.640 1.00 28.75 53 ILE E CA 1
ATOM 7451 C C . ILE E 1 74 ? -23.052 9.128 78.520 1.00 29.56 53 ILE E C 1
ATOM 7452 O O . ILE E 1 74 ? -23.004 8.971 79.742 1.00 29.71 53 ILE E O 1
ATOM 7457 N N . TRP E 1 75 ? -22.486 10.158 77.893 1.00 30.54 54 TRP E N 1
ATOM 7458 C CA . TRP E 1 75 ? -21.648 11.123 78.590 1.00 31.59 54 TRP E CA 1
ATOM 7459 C C . TRP E 1 75 ? -21.959 12.553 78.184 1.00 32.54 54 TRP E C 1
ATOM 7460 O O . TRP E 1 75 ? -22.120 12.845 77.002 1.00 32.77 54 TRP E O 1
ATOM 7471 N N . ARG E 1 76 ? -22.022 13.451 79.161 1.00 33.80 55 ARG E N 1
ATOM 7472 C CA . ARG E 1 76 ? -22.184 14.878 78.850 1.00 35.03 55 ARG E CA 1
ATOM 7473 C C . ARG E 1 76 ? -21.317 15.781 79.724 1.00 35.35 55 ARG E C 1
ATOM 7474 O O . ARG E 1 76 ? -20.737 15.337 80.720 1.00 35.48 55 ARG E O 1
ATOM 7482 N N . GLY E 1 77 ? -21.228 17.048 79.320 1.00 35.92 56 GLY E N 1
ATOM 7483 C CA . GLY E 1 77 ? -20.418 18.055 80.005 1.00 36.29 56 GLY E CA 1
ATOM 7484 C C . GLY E 1 77 ? -20.803 18.290 81.454 1.00 36.72 56 GLY E C 1
ATOM 7485 O O . GLY E 1 77 ? -19.942 18.607 82.278 1.00 36.86 56 GLY E O 1
ATOM 7486 N N . SER E 1 78 ? -22.090 18.129 81.769 1.00 36.98 57 SER E N 1
ATOM 7487 C CA . SER E 1 78 ? -22.576 18.361 83.129 1.00 37.25 57 SER E CA 1
ATOM 7488 C C . SER E 1 78 ? -22.093 17.318 84.143 1.00 37.46 57 SER E C 1
ATOM 7489 O O . SER E 1 78 ? -21.868 17.651 85.311 1.00 37.72 57 SER E O 1
ATOM 7492 N N . ILE E 1 79 ? -21.913 16.073 83.695 1.00 37.53 58 ILE E N 1
ATOM 7493 C CA . ILE E 1 79 ? -21.371 15.014 84.555 1.00 37.71 58 ILE E CA 1
ATOM 7494 C C . ILE E 1 79 ? -19.895 15.295 84.878 1.00 37.78 58 ILE E C 1
ATOM 7495 O O . ILE E 1 79 ? -19.432 15.044 85.999 1.00 37.83 58 ILE E O 1
ATOM 7500 N N . ALA E 1 80 ? -19.176 15.818 83.886 1.00 37.82 59 ALA E N 1
ATOM 7501 C CA . ALA E 1 80 ? -17.767 16.181 84.027 1.00 37.99 59 ALA E CA 1
ATOM 7502 C C . ALA E 1 80 ? -17.555 17.202 85.143 1.00 38.08 59 ALA E C 1
ATOM 7503 O O . ALA E 1 80 ? -16.603 17.091 85.916 1.00 38.13 59 ALA E O 1
ATOM 7505 N N . LYS E 1 81 ? -18.450 18.187 85.218 1.00 38.28 60 LYS E N 1
ATOM 7506 C CA . LYS E 1 81 ? -18.416 19.210 86.267 1.00 38.69 60 LYS E CA 1
ATOM 7507 C C . LYS E 1 81 ? -18.627 18.595 87.652 1.00 38.59 60 LYS E C 1
ATOM 7508 O O . LYS E 1 81 ? -17.894 18.908 88.594 1.00 38.58 60 LYS E O 1
ATOM 7514 N N . GLU E 1 82 ? -19.632 17.723 87.756 1.00 38.47 61 GLU E N 1
ATOM 7515 C CA . GLU E 1 82 ? -19.954 17.024 89.004 1.00 38.53 61 GLU E CA 1
ATOM 7516 C C . GLU E 1 82 ? -18.783 16.193 89.520 1.00 38.23 61 GLU E C 1
ATOM 7517 O O . GLU E 1 82 ? -18.545 16.127 90.728 1.00 38.35 61 GLU E O 1
ATOM 7523 N N . LEU E 1 83 ? -18.052 15.576 88.596 1.00 37.81 62 LEU E N 1
ATOM 7524 C CA . LEU E 1 83 ? -16.938 14.705 88.945 1.00 37.43 62 LEU E CA 1
ATOM 7525 C C . LEU E 1 83 ? -15.627 15.470 89.075 1.00 37.29 62 LEU E C 1
ATOM 7526 O O . LEU E 1 83 ? -14.570 14.865 89.270 1.00 37.35 62 LEU E O 1
ATOM 7531 N N . ASP E 1 84 ? -15.714 16.799 88.990 1.00 37.12 63 ASP E N 1
ATOM 7532 C CA . ASP E 1 84 ? -14.554 17.702 88.976 1.00 36.99 63 ASP E CA 1
ATOM 7533 C C . ASP E 1 84 ? -13.484 17.204 87.997 1.00 36.60 63 ASP E C 1
ATOM 7534 O O . ASP E 1 84 ? -12.305 17.046 88.333 1.00 36.52 63 ASP E O 1
ATOM 7539 N N . MET E 1 85 ? -13.937 16.962 86.772 1.00 36.24 64 MET E N 1
ATOM 7540 C CA . MET E 1 85 ? -13.107 16.399 85.718 1.00 35.91 64 MET E CA 1
ATOM 7541 C C . MET E 1 85 ? -12.562 17.491 84.814 1.00 35.44 64 MET E C 1
ATOM 7542 O O . MET E 1 85 ? -13.326 18.258 84.229 1.00 35.44 64 MET E O 1
ATOM 7547 N N . ASP E 1 86 ? -11.240 17.545 84.696 1.00 34.92 65 ASP E N 1
ATOM 7548 C CA . ASP E 1 86 ? -10.574 18.442 83.758 1.00 34.52 65 ASP E CA 1
ATOM 7549 C C . ASP E 1 86 ? -10.983 18.094 82.316 1.00 33.83 65 ASP E C 1
ATOM 7550 O O . ASP E 1 86 ? -11.372 16.955 82.019 1.00 33.82 65 ASP E O 1
ATOM 7555 N N . ARG E 1 87 ? -10.895 19.083 81.432 1.00 32.89 66 ARG E N 1
ATOM 7556 C CA . ARG E 1 87 ? -11.382 18.972 80.057 1.00 31.93 66 ARG E CA 1
ATOM 7557 C C . ARG E 1 87 ? -10.711 17.866 79.231 1.00 31.40 66 ARG E C 1
ATOM 7558 O O . ARG E 1 87 ? -11.384 17.193 78.449 1.00 31.32 66 ARG E O 1
ATOM 7566 N N . ASN E 1 88 ? -9.401 17.684 79.403 1.00 30.70 67 ASN E N 1
ATOM 7567 C CA . ASN E 1 88 ? -8.670 16.629 78.692 1.00 30.15 67 ASN E CA 1
ATOM 7568 C C . ASN E 1 88 ? -9.280 15.245 78.940 1.00 29.75 67 ASN E C 1
ATOM 7569 O O . ASN E 1 88 ? -9.488 14.472 78.001 1.00 29.70 67 ASN E O 1
ATOM 7574 N N . LEU E 1 89 ? -9.595 14.961 80.203 1.00 29.34 68 LEU E N 1
ATOM 7575 C CA . LEU E 1 89 ? -10.189 13.691 80.602 1.00 28.98 68 LEU E CA 1
ATOM 7576 C C . LEU E 1 89 ? -11.659 13.593 80.197 1.00 28.55 68 LEU E C 1
ATOM 7577 O O . LEU E 1 89 ? -12.112 12.543 79.741 1.00 28.61 68 LEU E O 1
ATOM 7582 N N . ALA E 1 90 ? -12.396 14.690 80.360 1.00 28.03 69 ALA E N 1
ATOM 7583 C CA . ALA E 1 90 ? -13.815 14.748 80.001 1.00 27.58 69 ALA E CA 1
ATOM 7584 C C . ALA E 1 90 ? -14.051 14.391 78.540 1.00 27.43 69 ALA E C 1
ATOM 7585 O O . ALA E 1 90 ? -14.928 13.582 78.214 1.00 27.50 69 ALA E O 1
ATOM 7587 N N . ASP E 1 91 ? -13.266 14.994 77.656 1.00 26.94 70 ASP E N 1
ATOM 7588 C CA . ASP E 1 91 ? -13.386 14.715 76.232 1.00 26.61 70 ASP E CA 1
ATOM 7589 C C . ASP E 1 91 ? -12.971 13.282 75.885 1.00 26.22 70 ASP E C 1
ATOM 7590 O O . ASP E 1 91 ? -13.462 12.713 74.911 1.00 26.27 70 ASP E O 1
ATOM 7595 N N . ASN E 1 92 ? -12.080 12.703 76.688 1.00 25.78 71 ASN E N 1
ATOM 7596 C CA . ASN E 1 92 ? -11.703 11.298 76.523 1.00 25.46 71 ASN E CA 1
ATOM 7597 C C . ASN E 1 92 ? -12.847 10.342 76.835 1.00 25.43 71 ASN E C 1
ATOM 7598 O O . ASN E 1 92 ? -13.026 9.328 76.152 1.00 25.53 71 ASN E O 1
ATOM 7603 N N . MET E 1 93 ? -13.623 10.678 77.862 1.00 25.39 72 MET E N 1
ATOM 7604 C CA . MET E 1 93 ? -14.819 9.917 78.219 1.00 25.47 72 MET E CA 1
ATOM 7605 C C . MET E 1 93 ? -15.797 9.940 77.059 1.00 25.31 72 MET E C 1
ATOM 7606 O O . MET E 1 93 ? -16.355 8.907 76.679 1.00 25.26 72 MET E O 1
ATOM 7611 N N . GLY E 1 94 ? -15.989 11.135 76.500 1.00 25.29 73 GLY E N 1
ATOM 7612 C CA . GLY E 1 94 ? -16.860 11.347 75.347 1.00 25.09 73 GLY E CA 1
ATOM 7613 C C . GLY E 1 94 ? -16.463 10.530 74.131 1.00 25.19 73 GLY E C 1
ATOM 7614 O O . GLY E 1 94 ? -17.324 10.038 73.404 1.00 25.19 73 GLY E O 1
ATOM 7615 N N . MET E 1 95 ? -15.161 10.383 73.911 1.00 25.13 74 MET E N 1
ATOM 7616 C CA . MET E 1 95 ? -14.666 9.598 72.784 1.00 25.41 74 MET E CA 1
ATOM 7617 C C . MET E 1 95 ? -14.956 8.110 72.940 1.00 25.29 74 MET E C 1
ATOM 7618 O O . MET E 1 95 ? -15.304 7.434 71.968 1.00 25.10 74 MET E O 1
ATOM 7623 N N . MET E 1 96 ? -14.813 7.610 74.164 1.00 25.18 75 MET E N 1
ATOM 7624 C CA . MET E 1 96 ? -15.115 6.215 74.464 1.00 25.19 75 MET E CA 1
ATOM 7625 C C . MET E 1 96 ? -16.617 5.959 74.285 1.00 24.30 75 MET E C 1
ATOM 7626 O O . MET E 1 96 ? -17.020 4.911 73.780 1.00 24.08 75 MET E O 1
ATOM 7631 N N . ALA E 1 97 ? -17.429 6.944 74.671 1.00 23.51 76 ALA E N 1
ATOM 7632 C CA . ALA E 1 97 ? -18.876 6.889 74.480 1.00 22.76 76 ALA E CA 1
ATOM 7633 C C . ALA E 1 97 ? -19.265 6.752 73.004 1.00 22.29 76 ALA E C 1
ATOM 7634 O O . ALA E 1 97 ? -20.180 5.990 72.675 1.00 22.25 76 ALA E O 1
ATOM 7636 N N . THR E 1 98 ? -18.566 7.466 72.120 1.00 21.53 77 THR E N 1
ATOM 7637 C CA . THR E 1 98 ? -18.859 7.381 70.682 1.00 21.12 77 THR E CA 1
ATOM 7638 C C . THR E 1 98 ? -18.488 6.017 70.092 1.00 20.85 77 THR E C 1
ATOM 7639 O O . THR E 1 98 ? -19.143 5.553 69.164 1.00 20.95 77 THR E O 1
ATOM 7643 N N . ILE E 1 99 ? -17.451 5.378 70.640 1.00 20.53 78 ILE E N 1
ATOM 7644 C CA . ILE E 1 99 ? -17.051 4.028 70.232 1.00 20.12 78 ILE E CA 1
ATOM 7645 C C . ILE E 1 99 ? -18.156 3.012 70.548 1.00 20.14 78 ILE E C 1
ATOM 7646 O O . ILE E 1 99 ? -18.469 2.145 69.729 1.00 20.26 78 ILE E O 1
ATOM 7651 N N . ILE E 1 100 ? -18.737 3.122 71.739 1.00 20.09 79 ILE E N 1
ATOM 7652 C CA . ILE E 1 100 ? -19.859 2.279 72.144 1.00 20.05 79 ILE E CA 1
ATOM 7653 C C . ILE E 1 100 ? -21.030 2.440 71.169 1.00 20.16 79 ILE E C 1
ATOM 7654 O O . ILE E 1 100 ? -21.559 1.453 70.648 1.00 20.13 79 ILE E O 1
ATOM 7659 N N . ASN E 1 101 ? -21.416 3.690 70.919 1.00 20.17 80 ASN E N 1
ATOM 7660 C CA . ASN E 1 101 ? -22.448 4.011 69.940 1.00 20.22 80 ASN E CA 1
ATOM 7661 C C . ASN E 1 101 ? -22.110 3.483 68.552 1.00 20.49 80 ASN E C 1
ATOM 7662 O O . ASN E 1 101 ? -22.973 2.922 67.868 1.00 20.54 80 ASN E O 1
ATOM 7667 N N . GLY E 1 102 ? -20.854 3.658 68.152 1.00 20.72 81 GLY E N 1
ATOM 7668 C CA . GLY E 1 102 ? -20.376 3.218 66.841 1.00 21.20 81 GLY E CA 1
ATOM 7669 C C . GLY E 1 102 ? -20.507 1.727 66.618 1.00 21.44 81 GLY E C 1
ATOM 7670 O O . GLY E 1 102 ? -20.904 1.289 65.536 1.00 21.53 81 GLY E O 1
ATOM 7671 N N . LEU E 1 103 ? -20.177 0.947 67.645 1.00 21.68 82 LEU E N 1
ATOM 7672 C CA . LEU E 1 103 ? -20.270 -0.505 67.563 1.00 22.08 82 LEU E CA 1
ATOM 7673 C C . LEU E 1 103 ? -21.715 -0.968 67.530 1.00 22.31 82 LEU E C 1
ATOM 7674 O O . LEU E 1 103 ? -22.037 -1.944 66.856 1.00 22.37 82 LEU E O 1
ATOM 7679 N N . ALA E 1 104 ? -22.584 -0.261 68.251 1.00 22.66 83 ALA E N 1
ATOM 7680 C CA . ALA E 1 104 ? -24.007 -0.584 68.258 1.00 22.84 83 ALA E CA 1
ATOM 7681 C C . ALA E 1 104 ? -24.657 -0.294 66.901 1.00 23.24 83 ALA E C 1
ATOM 7682 O O . ALA E 1 104 ? -25.458 -1.099 66.419 1.00 23.39 83 ALA E O 1
ATOM 7684 N N . LEU E 1 105 ? -24.300 0.832 66.277 1.00 23.44 84 LEU E N 1
ATOM 7685 C CA . LEU E 1 105 ? -24.835 1.165 64.957 1.00 23.70 84 LEU E CA 1
ATOM 7686 C C . LEU E 1 105 ? -24.319 0.200 63.886 1.00 24.12 84 LEU E C 1
ATOM 7687 O O . LEU E 1 105 ? -25.080 -0.220 63.007 1.00 24.22 84 LEU E O 1
ATOM 7692 N N . GLU E 1 106 ? -23.039 -0.164 63.973 1.00 24.41 85 GLU E N 1
ATOM 7693 C CA . GLU E 1 106 ? -22.461 -1.161 63.069 1.00 24.88 85 GLU E CA 1
ATOM 7694 C C . GLU E 1 106 ? -23.212 -2.496 63.136 1.00 25.13 85 GLU E C 1
ATOM 7695 O O . GLU E 1 106 ? -23.495 -3.105 62.108 1.00 25.21 85 GLU E O 1
ATOM 7701 N N . ASN E 1 107 ? -23.528 -2.936 64.350 1.00 25.46 86 ASN E N 1
ATOM 7702 C CA . ASN E 1 107 ? -24.305 -4.144 64.554 1.00 25.81 86 ASN E CA 1
ATOM 7703 C C . ASN E 1 107 ? -25.687 -4.060 63.892 1.00 26.15 86 ASN E C 1
ATOM 7704 O O . ASN E 1 107 ? -26.104 -4.991 63.202 1.00 26.30 86 ASN E O 1
ATOM 7709 N N . ALA E 1 108 ? -26.374 -2.937 64.090 1.00 26.56 87 ALA E N 1
ATOM 7710 C CA . ALA E 1 108 ? -27.680 -2.691 63.474 1.00 26.94 87 ALA E CA 1
ATOM 7711 C C . ALA E 1 108 ? -27.613 -2.723 61.951 1.00 27.29 87 ALA E C 1
ATOM 7712 O O . ALA E 1 108 ? -28.509 -3.262 61.311 1.00 27.52 87 ALA E O 1
ATOM 7714 N N . LEU E 1 109 ? -26.553 -2.149 61.380 1.00 27.73 88 LEU E N 1
ATOM 7715 C CA . LEU E 1 109 ? -26.356 -2.145 59.923 1.00 28.24 88 LEU E CA 1
ATOM 7716 C C . LEU E 1 109 ? -25.929 -3.504 59.360 1.00 28.78 88 LEU E C 1
ATOM 7717 O O . LEU E 1 109 ? -26.292 -3.852 58.233 1.00 28.92 88 LEU E O 1
ATOM 7722 N N . ASN E 1 110 ? -25.148 -4.258 60.130 1.00 29.34 89 ASN E N 1
ATOM 7723 C CA . ASN E 1 110 ? -24.762 -5.611 59.732 1.00 30.00 89 ASN E CA 1
ATOM 7724 C C . ASN E 1 110 ? -25.962 -6.551 59.589 1.00 30.37 89 ASN E C 1
ATOM 7725 O O . ASN E 1 110 ? -25.995 -7.365 58.669 1.00 30.45 89 ASN E O 1
ATOM 7730 N N . HIS E 1 111 ? -26.944 -6.417 60.482 1.00 30.71 90 HIS E N 1
ATOM 7731 C CA . HIS E 1 111 ? -28.192 -7.179 60.387 1.00 31.19 90 HIS E CA 1
ATOM 7732 C C . HIS E 1 111 ? -29.011 -6.859 59.125 1.00 31.22 90 HIS E C 1
ATOM 7733 O O . HIS E 1 111 ? -29.873 -7.643 58.729 1.00 31.37 90 HIS E O 1
ATOM 7740 N N . LEU E 1 112 ? -28.738 -5.716 58.499 1.00 31.13 91 LEU E N 1
ATOM 7741 C CA . LEU E 1 112 ? -29.410 -5.343 57.258 1.00 31.16 91 LEU E CA 1
ATOM 7742 C C . LEU E 1 112 ? -28.508 -5.591 56.053 1.00 31.32 91 LEU E C 1
ATOM 7743 O O . LEU E 1 112 ? -28.809 -5.151 54.941 1.00 31.28 91 LEU E O 1
ATOM 7748 N N . ASN E 1 113 ? -27.409 -6.313 56.290 1.00 31.52 92 ASN E N 1
ATOM 7749 C CA . ASN E 1 113 ? -26.416 -6.666 55.260 1.00 31.73 92 ASN E CA 1
ATOM 7750 C C . ASN E 1 113 ? -25.754 -5.480 54.562 1.00 31.44 92 ASN E C 1
ATOM 7751 O O . ASN E 1 113 ? -25.348 -5.582 53.398 1.00 31.54 92 ASN E O 1
ATOM 7756 N N . VAL E 1 114 ? -25.642 -4.358 55.269 1.00 31.00 93 VAL E N 1
ATOM 7757 C CA . VAL E 1 114 ? -24.922 -3.208 54.735 1.00 30.58 93 VAL E CA 1
ATOM 7758 C C . VAL E 1 114 ? -23.436 -3.362 55.045 1.00 30.34 93 VAL E C 1
ATOM 7759 O O . VAL E 1 114 ? -23.051 -3.594 56.194 1.00 30.41 93 VAL E O 1
ATOM 7763 N N . ASN E 1 115 ? -22.608 -3.263 54.011 1.00 29.95 94 ASN E N 1
ATOM 7764 C CA . ASN E 1 115 ? -21.164 -3.290 54.182 1.00 29.64 94 ASN E CA 1
ATOM 7765 C C . ASN E 1 115 ? -20.737 -2.022 54.923 1.00 29.14 94 ASN E C 1
ATOM 7766 O O . ASN E 1 115 ? -20.955 -0.905 54.442 1.00 29.08 94 ASN E O 1
ATOM 7771 N N . THR E 1 116 ? -20.155 -2.204 56.106 1.00 28.25 95 THR E N 1
ATOM 7772 C CA . THR E 1 116 ? -19.891 -1.093 57.003 1.00 27.39 95 THR E CA 1
ATOM 7773 C C . THR E 1 116 ? -18.593 -1.266 57.791 1.00 26.67 95 THR E C 1
ATOM 7774 O O . THR E 1 116 ? -18.171 -2.390 58.076 1.00 26.66 95 THR E O 1
ATOM 7778 N N . ILE E 1 117 ? -17.956 -0.141 58.120 1.00 25.56 96 ILE E N 1
ATOM 7779 C CA . ILE E 1 117 ? -16.724 -0.149 58.909 1.00 24.45 96 ILE E CA 1
ATOM 7780 C C . ILE E 1 117 ? -16.683 0.986 59.947 1.00 23.93 96 ILE E C 1
ATOM 7781 O O . ILE E 1 117 ? -17.094 2.116 59.677 1.00 23.71 96 ILE E O 1
ATOM 7786 N N . VAL E 1 118 ? -16.194 0.660 61.139 1.00 23.02 97 VAL E N 1
ATOM 7787 C CA . VAL E 1 118 ? -15.997 1.642 62.186 1.00 22.19 97 VAL E CA 1
ATOM 7788 C C . VAL E 1 118 ? -14.555 2.138 62.138 1.00 21.87 97 VAL E C 1
ATOM 7789 O O . VAL E 1 118 ? -13.614 1.358 62.305 1.00 21.93 97 VAL E O 1
ATOM 7793 N N . LEU E 1 119 ? -14.393 3.437 61.899 1.00 21.20 98 LEU E N 1
ATOM 7794 C CA . LEU E 1 119 ? -13.071 4.047 61.817 1.00 20.65 98 LEU E CA 1
ATOM 7795 C C . LEU E 1 119 ? -12.876 5.019 62.968 1.00 20.44 98 LEU E C 1
ATOM 7796 O O . LEU E 1 119 ? -13.607 6.000 63.107 1.00 20.29 98 LEU E O 1
ATOM 7801 N N . SER E 1 120 ? -11.888 4.717 63.799 1.00 20.27 99 SER E N 1
ATOM 7802 C CA . SER E 1 120 ? -11.669 5.424 65.045 1.00 20.36 99 SER E CA 1
ATOM 7803 C C . SER E 1 120 ? -10.460 6.348 64.969 1.00 20.52 99 SER E C 1
ATOM 7804 O O . SER E 1 120 ? -9.437 5.999 64.383 1.00 20.52 99 SER E O 1
ATOM 7807 N N . ALA E 1 121 ? -10.595 7.529 65.566 1.00 20.83 100 ALA E N 1
ATOM 7808 C CA . ALA E 1 121 ? -9.489 8.476 65.686 1.00 21.25 100 ALA E CA 1
ATOM 7809 C C . ALA E 1 121 ? -8.480 7.999 66.733 1.00 21.63 100 ALA E C 1
ATOM 7810 O O . ALA E 1 121 ? -7.330 8.420 66.722 1.00 21.76 100 ALA E O 1
ATOM 7812 N N . ILE E 1 122 ? -8.923 7.137 67.646 1.00 22.09 101 ILE E N 1
ATOM 7813 C CA . ILE E 1 122 ? -8.012 6.526 68.617 1.00 22.64 101 ILE E CA 1
ATOM 7814 C C . ILE E 1 122 ? -7.844 5.031 68.369 1.00 22.69 101 ILE E C 1
ATOM 7815 O O . ILE E 1 122 ? -8.819 4.303 68.180 1.00 22.71 101 ILE E O 1
ATOM 7820 N N . LYS E 1 123 ? -6.591 4.593 68.355 1.00 22.95 102 LYS E N 1
ATOM 7821 C CA . LYS E 1 123 ? -6.255 3.195 68.113 1.00 23.26 102 LYS E CA 1
ATOM 7822 C C . LYS E 1 123 ? -6.778 2.311 69.239 1.00 23.47 102 LYS E C 1
ATOM 7823 O O . LYS E 1 123 ? -6.539 2.581 70.426 1.00 23.29 102 LYS E O 1
ATOM 7829 N N . CYS E 1 124 ? -7.499 1.263 68.851 1.00 23.63 103 CYS E N 1
ATOM 7830 C CA . CYS E 1 124 ? -8.027 0.263 69.776 1.00 23.88 103 CYS E CA 1
ATOM 7831 C C . CYS E 1 124 ? -8.374 -1.001 68.971 1.00 24.16 103 CYS E C 1
ATOM 7832 O O . CYS E 1 124 ? -9.547 -1.298 68.731 1.00 23.97 103 CYS E O 1
ATOM 7835 N N . ASP E 1 125 ? -7.331 -1.726 68.557 1.00 24.48 104 ASP E N 1
ATOM 7836 C CA . ASP E 1 125 ? -7.421 -2.818 67.575 1.00 24.88 104 ASP E CA 1
ATOM 7837 C C . ASP E 1 125 ? -8.408 -3.922 67.904 1.00 24.79 104 ASP E C 1
ATOM 7838 O O . ASP E 1 125 ? -9.005 -4.518 67.004 1.00 25.00 104 ASP E O 1
ATOM 7843 N N . LYS E 1 126 ? -8.561 -4.216 69.188 1.00 24.69 105 LYS E N 1
ATOM 7844 C CA . LYS E 1 126 ? -9.464 -5.280 69.610 1.00 24.79 105 LYS E CA 1
ATOM 7845 C C . LYS E 1 126 ? -10.945 -4.936 69.420 1.00 24.59 105 LYS E C 1
ATOM 7846 O O . LYS E 1 126 ? -11.794 -5.826 69.466 1.00 24.51 105 LYS E O 1
ATOM 7852 N N . LEU E 1 127 ? -11.245 -3.659 69.187 1.00 24.27 106 LEU E N 1
ATOM 7853 C CA . LEU E 1 127 ? -12.629 -3.217 69.043 1.00 24.20 106 LEU E CA 1
ATOM 7854 C C . LEU E 1 127 ? -12.980 -2.528 67.723 1.00 23.94 106 LEU E C 1
ATOM 7855 O O . LEU E 1 127 ? -14.064 -2.744 67.190 1.00 24.02 106 LEU E O 1
ATOM 7860 N N . VAL E 1 128 ? -12.061 -1.721 67.201 1.00 23.69 107 VAL E N 1
ATOM 7861 C CA . VAL E 1 128 ? -12.322 -0.871 66.044 1.00 23.43 107 VAL E CA 1
ATOM 7862 C C . VAL E 1 128 ? -11.115 -0.789 65.106 1.00 23.62 107 VAL E C 1
ATOM 7863 O O . VAL E 1 128 ? -9.988 -1.070 65.506 1.00 23.51 107 VAL E O 1
ATOM 7867 N N . HIS E 1 129 ? -11.362 -0.399 63.857 1.00 23.81 108 HIS E N 1
ATOM 7868 C CA . HIS E 1 129 ? -10.282 -0.042 62.938 1.00 24.10 108 HIS E CA 1
ATOM 7869 C C . HIS E 1 129 ? -9.878 1.415 63.148 1.00 24.18 108 HIS E C 1
ATOM 7870 O O . HIS E 1 129 ? -10.667 2.234 63.614 1.00 24.18 108 HIS E O 1
ATOM 7877 N N . GLU E 1 130 ? -8.641 1.729 62.800 1.00 24.41 109 GLU E N 1
ATOM 7878 C CA . GLU E 1 130 ? -8.133 3.077 62.943 1.00 24.65 109 GLU E CA 1
ATOM 7879 C C . GLU E 1 130 ? -8.425 3.875 61.673 1.00 24.47 109 GLU E C 1
ATOM 7880 O O . GLU E 1 130 ? -8.262 3.366 60.565 1.00 24.27 109 GLU E O 1
ATOM 7886 N N . SER E 1 131 ? -8.871 5.118 61.833 1.00 24.42 110 SER E N 1
ATOM 7887 C CA . SER E 1 131 ? -9.006 6.010 60.687 1.00 24.64 110 SER E CA 1
ATOM 7888 C C . SER E 1 131 ? -7.632 6.487 60.228 1.00 24.82 110 SER E C 1
ATOM 7889 O O . SER E 1 131 ? -6.752 6.765 61.047 1.00 24.94 110 SER E O 1
ATOM 7892 N N . SER E 1 132 ? -7.463 6.561 58.912 1.00 25.00 111 SER E N 1
ATOM 7893 C CA . SER E 1 132 ? -6.247 7.063 58.278 1.00 25.11 111 SER E CA 1
ATOM 7894 C C . SER E 1 132 ? -6.592 7.408 56.838 1.00 25.05 111 SER E C 1
ATOM 7895 O O . SER E 1 132 ? -7.639 7.003 56.349 1.00 25.10 111 SER E O 1
ATOM 7898 N N . ALA E 1 133 ? -5.712 8.141 56.159 1.00 25.16 112 ALA E N 1
ATOM 7899 C CA . ALA E 1 133 ? -5.888 8.432 54.735 1.00 25.30 112 ALA E CA 1
ATOM 7900 C C . ALA E 1 133 ? -6.090 7.150 53.918 1.00 25.53 112 ALA E C 1
ATOM 7901 O O . ALA E 1 133 ? -6.999 7.080 53.089 1.00 25.49 112 ALA E O 1
ATOM 7903 N N . ASN E 1 134 ? -5.252 6.141 54.166 1.00 25.84 113 ASN E N 1
ATOM 7904 C CA . ASN E 1 134 ? -5.354 4.853 53.474 1.00 26.11 113 ASN E CA 1
ATOM 7905 C C . ASN E 1 134 ? -6.660 4.109 53.746 1.00 26.09 113 ASN E C 1
ATOM 7906 O O . ASN E 1 134 ? -7.297 3.610 52.821 1.00 25.96 113 ASN E O 1
ATOM 7911 N N . ASN E 1 135 ? -7.054 4.038 55.014 1.00 26.07 114 ASN E N 1
ATOM 7912 C CA . ASN E 1 135 ? -8.248 3.295 55.400 1.00 26.15 114 ASN E CA 1
ATOM 7913 C C . ASN E 1 135 ? -9.541 3.919 54.898 1.00 26.36 114 ASN E C 1
ATOM 7914 O O . ASN E 1 135 ? -10.478 3.208 54.535 1.00 26.36 114 ASN E O 1
ATOM 7919 N N . ILE E 1 136 ? -9.587 5.247 54.888 1.00 26.67 115 ILE E N 1
ATOM 7920 C CA . ILE E 1 136 ? -10.725 5.976 54.342 1.00 27.09 115 ILE E CA 1
ATOM 7921 C C . ILE E 1 136 ? -10.832 5.721 52.838 1.00 27.68 115 ILE E C 1
ATOM 7922 O O . ILE E 1 136 ? -11.894 5.349 52.339 1.00 27.76 115 ILE E O 1
ATOM 7927 N N . LYS E 1 137 ? -9.720 5.899 52.131 1.00 28.39 116 LYS E N 1
ATOM 7928 C CA . LYS E 1 137 ? -9.647 5.633 50.693 1.00 29.31 116 LYS E CA 1
ATOM 7929 C C . LYS E 1 137 ? -10.092 4.204 50.371 1.00 29.73 116 LYS E C 1
ATOM 7930 O O . LYS E 1 137 ? -10.886 3.999 49.455 1.00 29.89 116 LYS E O 1
ATOM 7936 N N . LYS E 1 138 ? -9.590 3.238 51.141 1.00 30.14 117 LYS E N 1
ATOM 7937 C CA . LYS E 1 138 ? -9.952 1.828 50.995 1.00 30.78 117 LYS E CA 1
ATOM 7938 C C . LYS E 1 138 ? -11.448 1.584 51.249 1.00 31.00 117 LYS E C 1
ATOM 7939 O O . LYS E 1 138 ? -12.075 0.791 50.545 1.00 30.94 117 LYS E O 1
ATOM 7945 N N . ALA E 1 139 ? -12.011 2.266 52.248 1.00 31.21 118 ALA E N 1
ATOM 7946 C CA . ALA E 1 139 ? -13.429 2.116 52.580 1.00 31.42 118 ALA E CA 1
ATOM 7947 C C . ALA E 1 139 ? -14.336 2.741 51.521 1.00 31.67 118 ALA E C 1
ATOM 7948 O O . ALA E 1 139 ? -15.414 2.227 51.244 1.00 31.66 118 ALA E O 1
ATOM 7950 N N . ILE E 1 140 ? -13.886 3.843 50.932 1.00 32.09 119 ILE E N 1
ATOM 7951 C CA . ILE E 1 140 ? -14.609 4.508 49.845 1.00 32.57 119 ILE E CA 1
ATOM 7952 C C . ILE E 1 140 ? -14.653 3.640 48.580 1.00 33.05 119 ILE E C 1
ATOM 7953 O O . ILE E 1 140 ? -15.710 3.502 47.958 1.00 33.29 119 ILE E O 1
ATOM 7958 N N . GLU E 1 141 ? -13.514 3.051 48.214 1.00 33.40 120 GLU E N 1
ATOM 7959 C CA . GLU E 1 141 ? -13.440 2.144 47.064 1.00 33.91 120 GLU E CA 1
ATOM 7960 C C . GLU E 1 141 ? -14.398 0.962 47.221 1.00 33.80 120 GLU E C 1
ATOM 7961 O O . GLU E 1 141 ? -15.096 0.599 46.275 1.00 33.91 120 GLU E O 1
ATOM 7967 N N . LYS E 1 142 ? -14.429 0.380 48.421 1.00 33.62 121 LYS E N 1
ATOM 7968 C CA . LYS E 1 142 ? -15.330 -0.730 48.745 1.00 33.33 121 LYS E CA 1
ATOM 7969 C C . LYS E 1 142 ? -16.778 -0.263 48.904 1.00 33.02 121 LYS E C 1
ATOM 7970 O O . LYS E 1 142 ? -17.687 -1.082 49.027 1.00 33.17 121 LYS E O 1
ATOM 7976 N N . GLU E 1 143 ? -16.976 1.055 48.902 1.00 32.55 122 GLU E N 1
ATOM 7977 C CA . GLU E 1 143 ? -18.284 1.682 49.132 1.00 32.03 122 GLU E CA 1
ATOM 7978 C C . GLU E 1 143 ? -18.949 1.241 50.443 1.00 31.12 122 GLU E C 1
ATOM 7979 O O . GLU E 1 143 ? -20.147 0.964 50.489 1.00 31.17 122 GLU E O 1
ATOM 7985 N N . GLN E 1 144 ? -18.152 1.183 51.507 1.00 29.88 123 GLN E N 1
ATOM 7986 C CA . GLN E 1 144 ? -18.667 0.870 52.829 1.00 28.63 123 GLN E CA 1
ATOM 7987 C C . GLN E 1 144 ? -19.264 2.115 53.463 1.00 27.81 123 GLN E C 1
ATOM 7988 O O . GLN E 1 144 ? -18.866 3.242 53.149 1.00 27.69 123 GLN E O 1
ATOM 7994 N N . VAL E 1 145 ? -20.229 1.909 54.349 1.00 26.66 124 VAL E N 1
ATOM 7995 C CA . VAL E 1 145 ? -20.687 2.980 55.208 1.00 25.57 124 VAL E CA 1
ATOM 7996 C C . VAL E 1 145 ? -19.614 3.161 56.272 1.00 25.00 124 VAL E C 1
ATOM 7997 O O . VAL E 1 145 ? -19.240 2.208 56.955 1.00 24.90 124 VAL E O 1
ATOM 8001 N N . MET E 1 146 ? -19.097 4.381 56.371 1.00 24.19 125 MET E N 1
ATOM 8002 C CA . MET E 1 146 ? -18.039 4.703 57.312 1.00 23.51 125 MET E CA 1
ATOM 8003 C C . MET E 1 146 ? -18.630 5.293 58.581 1.00 22.85 125 MET E C 1
ATOM 8004 O O . MET E 1 146 ? -19.264 6.349 58.546 1.00 22.88 125 MET E O 1
ATOM 8009 N N . ILE E 1 147 ? -18.443 4.599 59.699 1.00 22.02 126 ILE E N 1
ATOM 8010 C CA . ILE E 1 147 ? -18.857 5.125 60.995 1.00 21.29 126 ILE E CA 1
ATOM 8011 C C . ILE E 1 147 ? -17.634 5.696 61.704 1.00 20.87 126 ILE E C 1
ATOM 8012 O O . ILE E 1 147 ? -16.782 4.950 62.194 1.00 20.81 126 ILE E O 1
ATOM 8017 N N . PHE E 1 148 ? -17.551 7.022 61.742 1.00 20.30 127 PHE E N 1
ATOM 8018 C CA . PHE E 1 148 ? -16.428 7.713 62.371 1.00 19.92 127 PHE E CA 1
ATOM 8019 C C . PHE E 1 148 ? -16.656 7.919 63.853 1.00 19.72 127 PHE E C 1
ATOM 8020 O O . PHE E 1 148 ? -17.714 8.366 64.280 1.00 19.81 127 PHE E O 1
ATOM 8028 N N . VAL E 1 149 ? -15.623 7.609 64.623 1.00 19.59 128 VAL E N 1
ATOM 8029 C CA . VAL E 1 149 ? -15.744 7.390 66.049 1.00 19.38 128 VAL E CA 1
ATOM 8030 C C . VAL E 1 149 ? -14.547 8.001 66.788 1.00 19.30 128 VAL E C 1
ATOM 8031 O O . VAL E 1 149 ? -13.459 8.121 66.219 1.00 19.13 128 VAL E O 1
ATOM 8035 N N . ALA E 1 150 ? -14.773 8.401 68.040 1.00 19.29 129 ALA E N 1
ATOM 8036 C CA . ALA E 1 150 ? -13.758 9.017 68.916 1.00 19.45 129 ALA E CA 1
ATOM 8037 C C . ALA E 1 150 ? -13.218 10.357 68.414 1.00 19.66 129 ALA E C 1
ATOM 8038 O O . ALA E 1 150 ? -12.084 10.732 68.719 1.00 19.77 129 ALA E O 1
ATOM 8040 N N . GLY E 1 151 ? -14.052 11.078 67.665 1.00 19.79 130 GLY E N 1
ATOM 8041 C CA . GLY E 1 151 ? -13.758 12.434 67.221 1.00 19.96 130 GLY E CA 1
ATOM 8042 C C . GLY E 1 151 ? -12.465 12.576 66.436 1.00 20.41 130 GLY E C 1
ATOM 8043 O O . GLY E 1 151 ? -12.277 11.933 65.397 1.00 20.32 130 GLY E O 1
ATOM 8044 N N . THR E 1 152 ? -11.580 13.430 66.946 1.00 20.65 131 THR E N 1
ATOM 8045 C CA . THR E 1 152 ? -10.254 13.651 66.373 1.00 20.97 131 THR E CA 1
ATOM 8046 C C . THR E 1 152 ? -9.187 12.995 67.241 1.00 21.18 131 THR E C 1
ATOM 8047 O O . THR E 1 152 ? -8.002 13.008 66.910 1.00 21.30 131 THR E O 1
ATOM 8051 N N . GLY E 1 153 ? -9.616 12.427 68.360 1.00 21.45 132 GLY E N 1
ATOM 8052 C CA . GLY E 1 153 ? -8.697 11.844 69.333 1.00 21.88 132 GLY E CA 1
ATOM 8053 C C . GLY E 1 153 ? -8.089 12.904 70.228 1.00 22.19 132 GLY E C 1
ATOM 8054 O O . GLY E 1 153 ? -7.208 12.608 71.037 1.00 22.46 132 GLY E O 1
ATOM 8055 N N . PHE E 1 154 ? -8.580 14.135 70.076 1.00 22.33 133 PHE E N 1
ATOM 8056 C CA . PHE E 1 154 ? -8.074 15.307 70.765 1.00 22.52 133 PHE E CA 1
ATOM 8057 C C . PHE E 1 154 ? -9.189 15.979 71.541 1.00 22.61 133 PHE E C 1
ATOM 8058 O O . PHE E 1 154 ? -10.330 16.001 71.076 1.00 22.39 133 PHE E O 1
ATOM 8066 N N . PRO E 1 155 ? -8.857 16.547 72.719 1.00 22.81 134 PRO E N 1
ATOM 8067 C CA . PRO E 1 155 ? -9.807 17.344 73.482 1.00 23.07 134 PRO E CA 1
ATOM 8068 C C . PRO E 1 155 ? -10.049 18.685 72.795 1.00 23.44 134 PRO E C 1
ATOM 8069 O O . PRO E 1 155 ? -9.296 19.050 71.885 1.00 23.32 134 PRO E O 1
ATOM 8073 N N . TYR E 1 156 ? -11.088 19.399 73.233 1.00 23.80 135 TYR E N 1
ATOM 8074 C CA . TYR E 1 156 ? -11.410 20.742 72.736 1.00 24.30 135 TYR E CA 1
ATOM 8075 C C . TYR E 1 156 ? -12.020 20.738 71.339 1.00 24.75 135 TYR E C 1
ATOM 8076 O O . TYR E 1 156 ? -11.978 21.746 70.636 1.00 24.93 135 TYR E O 1
ATOM 8085 N N . PHE E 1 157 ? -12.584 19.596 70.948 1.00 25.39 136 PHE E N 1
ATOM 8086 C CA . PHE E 1 157 ? -13.362 19.471 69.716 1.00 25.68 136 PHE E CA 1
ATOM 8087 C C . PHE E 1 157 ? -14.794 19.069 70.037 1.00 25.87 136 PHE E C 1
ATOM 8088 O O . PHE E 1 157 ? -15.044 18.298 70.968 1.00 26.11 136 PHE E O 1
ATOM 8096 N N . THR E 1 158 ? -15.730 19.598 69.261 1.00 26.04 137 THR E N 1
ATOM 8097 C CA . THR E 1 158 ? -17.129 19.220 69.382 1.00 26.13 137 THR E CA 1
ATOM 8098 C C . THR E 1 158 ? -17.439 18.198 68.304 1.00 25.96 137 THR E C 1
ATOM 8099 O O . THR E 1 158 ? -16.655 18.024 67.376 1.00 26.09 137 THR E O 1
ATOM 8103 N N . THR E 1 159 ? -18.578 17.526 68.437 1.00 25.99 138 THR E N 1
ATOM 8104 C CA . THR E 1 159 ? -19.077 16.616 67.409 1.00 26.04 138 THR E CA 1
ATOM 8105 C C . THR E 1 159 ? -19.186 17.330 66.051 1.00 25.96 138 THR E C 1
ATOM 8106 O O . THR E 1 159 ? -18.883 16.736 65.013 1.00 26.09 138 THR E O 1
ATOM 8110 N N . ASP E 1 160 ? -19.599 18.600 66.075 1.00 25.71 139 ASP E N 1
ATOM 8111 C CA . ASP E 1 160 ? -19.729 19.426 64.866 1.00 25.54 139 ASP E CA 1
ATOM 8112 C C . ASP E 1 160 ? -18.399 19.612 64.148 1.00 25.17 139 ASP E C 1
ATOM 8113 O O . ASP E 1 160 ? -18.310 19.446 62.932 1.00 24.88 139 ASP E O 1
ATOM 8118 N N . SER E 1 161 ? -17.376 19.977 64.922 1.00 24.98 140 SER E N 1
ATOM 8119 C CA . SER E 1 161 ? -16.002 20.132 64.436 1.00 24.78 140 SER E CA 1
ATOM 8120 C C . SER E 1 161 ? -15.468 18.872 63.768 1.00 24.43 140 SER E C 1
ATOM 8121 O O . SER E 1 161 ? -14.813 18.947 62.724 1.00 24.35 140 SER E O 1
ATOM 8124 N N . CYS E 1 162 ? -15.737 17.722 64.386 1.00 24.05 141 CYS E N 1
ATOM 8125 C CA . CYS E 1 162 ? -15.329 16.434 63.834 1.00 23.93 141 CYS E CA 1
ATOM 8126 C C . CYS E 1 162 ? -16.069 16.149 62.543 1.00 23.35 141 CYS E C 1
ATOM 8127 O O . CYS E 1 162 ? -15.485 15.613 61.606 1.00 23.23 141 CYS E O 1
ATOM 8130 N N . ALA E 1 163 ? -17.349 16.514 62.501 1.00 22.79 142 ALA E N 1
ATOM 8131 C CA . ALA E 1 163 ? -18.162 16.338 61.301 1.00 22.48 142 ALA E CA 1
ATOM 8132 C C . ALA E 1 163 ? -17.584 17.161 60.144 1.00 22.24 142 ALA E C 1
ATOM 8133 O O . ALA E 1 163 ? -17.538 16.693 59.006 1.00 22.03 142 ALA E O 1
ATOM 8135 N N . ALA E 1 164 ? -17.118 18.368 60.458 1.00 21.99 143 ALA E N 1
ATOM 8136 C CA . ALA E 1 164 ? -16.473 19.240 59.480 1.00 21.99 143 ALA E CA 1
ATOM 8137 C C . ALA E 1 164 ? -15.184 18.620 58.946 1.00 22.00 143 ALA E C 1
ATOM 8138 O O . ALA E 1 164 ? -14.968 18.571 57.735 1.00 21.97 143 ALA E O 1
ATOM 8140 N N . ILE E 1 165 ? -14.348 18.133 59.861 1.00 22.09 144 ILE E N 1
ATOM 8141 C CA . ILE E 1 165 ? -13.074 17.491 59.525 1.00 22.08 144 ILE E CA 1
ATOM 8142 C C . ILE E 1 165 ? -13.272 16.226 58.692 1.00 22.09 144 ILE E C 1
ATOM 8143 O O . ILE E 1 165 ? -12.566 16.005 57.701 1.00 22.09 144 ILE E O 1
ATOM 8148 N N . ARG E 1 166 ? -14.241 15.404 59.084 1.00 22.05 145 ARG E N 1
ATOM 8149 C CA . ARG E 1 166 ? -14.544 14.185 58.338 1.00 22.17 145 ARG E CA 1
ATOM 8150 C C . ARG E 1 166 ? -15.131 14.480 56.959 1.00 22.38 145 ARG E C 1
ATOM 8151 O O . ARG E 1 166 ? -14.864 13.750 56.003 1.00 22.38 145 ARG E O 1
ATOM 8159 N N . ALA E 1 167 ? -15.911 15.558 56.862 1.00 22.62 146 ALA E N 1
ATOM 8160 C CA . ALA E 1 167 ? -16.470 15.999 55.587 1.00 23.06 146 ALA E CA 1
ATOM 8161 C C . ALA E 1 167 ? -15.369 16.397 54.612 1.00 23.40 146 ALA E C 1
ATOM 8162 O O . ALA E 1 167 ? -15.362 15.962 53.454 1.00 23.43 146 ALA E O 1
ATOM 8164 N N . ALA E 1 168 ? -14.434 17.210 55.095 1.00 23.86 147 ALA E N 1
ATOM 8165 C CA . ALA E 1 168 ? -13.295 17.644 54.289 1.00 24.40 147 ALA E CA 1
ATOM 8166 C C . ALA E 1 168 ? -12.407 16.456 53.904 1.00 24.78 147 ALA E C 1
ATOM 8167 O O . ALA E 1 168 ? -11.965 16.343 52.755 1.00 24.87 147 ALA E O 1
ATOM 8169 N N . GLU E 1 169 ? -12.170 15.570 54.873 1.00 25.24 148 GLU E N 1
ATOM 8170 C CA . GLU E 1 169 ? -11.316 14.399 54.685 1.00 25.77 148 GLU E CA 1
ATOM 8171 C C . GLU E 1 169 ? -11.893 13.432 53.651 1.00 25.97 148 GLU E C 1
ATOM 8172 O O . GLU E 1 169 ? -11.148 12.871 52.843 1.00 26.12 148 GLU E O 1
ATOM 8178 N N . THR E 1 170 ? -13.213 13.243 53.676 1.00 26.21 149 THR E N 1
ATOM 8179 C CA . THR E 1 170 ? -13.883 12.343 52.723 1.00 26.48 149 THR E CA 1
ATOM 8180 C C . THR E 1 170 ? -14.319 13.063 51.440 1.00 27.06 149 THR E C 1
ATOM 8181 O O . THR E 1 170 ? -14.889 12.446 50.543 1.00 26.91 149 THR E O 1
ATOM 8185 N N . GLU E 1 171 ? -14.041 14.365 51.362 1.00 27.74 150 GLU E N 1
ATOM 8186 C CA . GLU E 1 171 ? -14.470 15.207 50.237 1.00 28.58 150 GLU E CA 1
ATOM 8187 C C . GLU E 1 171 ? -15.999 15.218 50.076 1.00 28.68 150 GLU E C 1
ATOM 8188 O O . GLU E 1 171 ? -16.531 15.176 48.967 1.00 28.62 150 GLU E O 1
ATOM 8194 N N . SER E 1 172 ? -16.688 15.257 51.213 1.00 28.95 151 SER E N 1
ATOM 8195 C CA . SER E 1 172 ? -18.130 15.428 51.252 1.00 29.17 151 SER E CA 1
ATOM 8196 C C . SER E 1 172 ? -18.429 16.914 51.218 1.00 29.46 151 SER E C 1
ATOM 8197 O O . SER E 1 172 ? -17.850 17.688 51.983 1.00 29.52 151 SER E O 1
ATOM 8200 N N . SER E 1 173 ? -19.333 17.308 50.328 1.00 29.83 152 SER E N 1
ATOM 8201 C CA . SER E 1 173 ? -19.671 18.712 50.150 1.00 30.21 152 SER E CA 1
ATOM 8202 C C . SER E 1 173 ? -20.785 19.170 51.095 1.00 30.35 152 SER E C 1
ATOM 8203 O O . SER E 1 173 ? -21.042 20.373 51.225 1.00 30.43 152 SER E O 1
ATOM 8206 N N . ILE E 1 174 ? -21.435 18.219 51.765 1.00 30.57 153 ILE E N 1
ATOM 8207 C CA . ILE E 1 174 ? -22.551 18.548 52.655 1.00 30.87 153 ILE E CA 1
ATOM 8208 C C . ILE E 1 174 ? -22.571 17.724 53.948 1.00 31.02 153 ILE E C 1
ATOM 8209 O O . ILE E 1 174 ? -22.239 16.538 53.946 1.00 31.03 153 ILE E O 1
ATOM 8214 N N . ILE E 1 175 ? -22.947 18.377 55.047 1.00 31.23 154 ILE E N 1
ATOM 8215 C CA . ILE E 1 175 ? -23.181 17.705 56.326 1.00 31.45 154 ILE E CA 1
ATOM 8216 C C . ILE E 1 175 ? -24.669 17.787 56.662 1.00 32.05 154 ILE E C 1
ATOM 8217 O O . ILE E 1 175 ? -25.231 18.882 56.756 1.00 31.83 154 ILE E O 1
ATOM 8222 N N . LEU E 1 176 ? -25.305 16.631 56.837 1.00 32.83 155 LEU E N 1
ATOM 8223 C CA . LEU E 1 176 ? -26.687 16.598 57.301 1.00 33.64 155 LEU E CA 1
ATOM 8224 C C . LEU E 1 176 ? -26.672 16.807 58.801 1.00 34.39 155 LEU E C 1
ATOM 8225 O O . LEU E 1 176 ? -26.168 15.971 59.552 1.00 34.33 155 LEU E O 1
ATOM 8230 N N . MET E 1 177 ? -27.206 17.942 59.233 1.00 35.55 156 MET E N 1
ATOM 8231 C CA . MET E 1 177 ? -27.162 18.297 60.636 1.00 36.69 156 MET E CA 1
ATOM 8232 C C . MET E 1 177 ? -28.520 18.077 61.286 1.00 37.18 156 MET E C 1
ATOM 8233 O O . MET E 1 177 ? -29.355 18.981 61.351 1.00 37.27 156 MET E O 1
ATOM 8238 N N . GLY E 1 178 ? -28.729 16.849 61.753 1.00 37.88 157 GLY E N 1
ATOM 8239 C CA . GLY E 1 178 ? -29.965 16.464 62.422 1.00 38.89 157 GLY E CA 1
ATOM 8240 C C . GLY E 1 178 ? -30.124 17.132 63.776 1.00 39.64 157 GLY E C 1
ATOM 8241 O O . GLY E 1 178 ? -29.274 16.988 64.656 1.00 39.57 157 GLY E O 1
ATOM 8242 N N . LYS E 1 179 ? -31.207 17.885 63.936 1.00 40.48 158 LYS E N 1
ATOM 8243 C CA . LYS E 1 179 ? -31.518 18.476 65.232 1.00 41.39 158 LYS E CA 1
ATOM 8244 C C . LYS E 1 179 ? -32.700 17.751 65.873 1.00 41.90 158 LYS E C 1
ATOM 8245 O O . LYS E 1 179 ? -33.582 17.236 65.174 1.00 41.87 158 LYS E O 1
ATOM 8251 N N . ASN E 1 180 ? -32.684 17.678 67.202 1.00 42.58 159 ASN E N 1
ATOM 8252 C CA . ASN E 1 180 ? -33.723 16.974 67.957 1.00 43.39 159 ASN E CA 1
ATOM 8253 C C . ASN E 1 180 ? -34.898 17.874 68.354 1.00 43.92 159 ASN E C 1
ATOM 8254 O O . ASN E 1 180 ? -34.878 18.502 69.419 1.00 44.10 159 ASN E O 1
ATOM 8259 N N . GLY E 1 181 ? -35.914 17.932 67.494 1.00 44.51 160 GLY E N 1
ATOM 8260 C CA . GLY E 1 181 ? -37.124 18.712 67.768 1.00 45.19 160 GLY E CA 1
ATOM 8261 C C . GLY E 1 181 ? -37.283 19.975 66.942 1.00 45.67 160 GLY E C 1
ATOM 8262 O O . GLY E 1 181 ? -38.392 20.315 66.512 1.00 45.93 160 GLY E O 1
ATOM 8263 N N . VAL E 1 182 ? -36.181 20.704 66.786 1.00 45.67 161 VAL E N 1
ATOM 8264 C CA . VAL E 1 182 ? -36.161 21.896 65.944 1.00 45.73 161 VAL E CA 1
ATOM 8265 C C . VAL E 1 182 ? -36.008 21.498 64.480 1.00 45.52 161 VAL E C 1
ATOM 8266 O O . VAL E 1 182 ? -35.154 20.680 64.131 1.00 45.39 161 VAL E O 1
ATOM 8270 N N . ASP E 1 183 ? -36.859 22.075 63.637 1.00 45.45 162 ASP E N 1
ATOM 8271 C CA . ASP E 1 183 ? -36.887 21.762 62.214 1.00 45.46 162 ASP E CA 1
ATOM 8272 C C . ASP E 1 183 ? -35.694 22.334 61.441 1.00 45.27 162 ASP E C 1
ATOM 8273 O O . ASP E 1 183 ? -35.454 21.953 60.295 1.00 45.22 162 ASP E O 1
ATOM 8278 N N . GLY E 1 184 ? -34.953 23.243 62.068 1.00 45.07 163 GLY E N 1
ATOM 8279 C CA . GLY E 1 184 ? -33.805 23.873 61.427 1.00 45.00 163 GLY E CA 1
ATOM 8280 C C . GLY E 1 184 ? -33.319 25.112 62.149 1.00 44.96 163 GLY E C 1
ATOM 8281 O O . GLY E 1 184 ? -33.336 25.169 63.380 1.00 44.97 163 GLY E O 1
ATOM 8282 N N . VAL E 1 185 ? -32.883 26.105 61.376 1.00 45.05 164 VAL E N 1
ATOM 8283 C CA . VAL E 1 185 ? -32.365 27.354 61.938 1.00 45.13 164 VAL E CA 1
ATOM 8284 C C . VAL E 1 185 ? -33.468 28.405 62.019 1.00 45.25 164 VAL E C 1
ATOM 8285 O O . VAL E 1 185 ? -34.185 28.651 61.046 1.00 45.19 164 VAL E O 1
ATOM 8289 N N . TYR E 1 186 ? -33.595 29.008 63.196 1.00 45.52 165 TYR E N 1
ATOM 8290 C CA . TYR E 1 186 ? -34.506 30.116 63.423 1.00 45.94 165 TYR E CA 1
ATOM 8291 C C . TYR E 1 186 ? -33.705 31.356 63.809 1.00 46.29 165 TYR E C 1
ATOM 8292 O O . TYR E 1 186 ? -32.515 31.256 64.112 1.00 46.21 165 TYR E O 1
ATOM 8301 N N . ASP E 1 187 ? -34.356 32.517 63.802 1.00 46.75 166 ASP E N 1
ATOM 8302 C CA . ASP E 1 187 ? -33.724 33.753 64.260 1.00 47.40 166 ASP E CA 1
ATOM 8303 C C . ASP E 1 187 ? -33.720 33.825 65.792 1.00 47.82 166 ASP E C 1
ATOM 8304 O O . ASP E 1 187 ? -32.991 34.622 66.391 1.00 47.82 166 ASP E O 1
ATOM 8309 N N . SER E 1 188 ? -34.559 32.989 66.404 1.00 48.41 167 SER E N 1
ATOM 8310 C CA . SER E 1 188 ? -34.707 32.895 67.855 1.00 48.96 167 SER E CA 1
ATOM 8311 C C . SER E 1 188 ? -35.389 31.570 68.202 1.00 49.49 167 SER E C 1
ATOM 8312 O O . SER E 1 188 ? -35.892 30.871 67.318 1.00 49.39 167 SER E O 1
ATOM 8315 N N . ASP E 1 189 ? -35.411 31.240 69.492 1.00 50.18 168 ASP E N 1
ATOM 8316 C CA . ASP E 1 189 ? -36.041 30.016 69.981 1.00 50.84 168 ASP E CA 1
ATOM 8317 C C . ASP E 1 189 ? -37.554 30.019 69.694 1.00 51.36 168 ASP E C 1
ATOM 8318 O O . ASP E 1 189 ? -38.261 30.938 70.117 1.00 51.50 168 ASP E O 1
ATOM 8323 N N . PRO E 1 190 ? -38.048 29.003 68.953 1.00 51.80 169 PRO E N 1
ATOM 8324 C CA . PRO E 1 190 ? -39.480 28.909 68.638 1.00 52.21 169 PRO E CA 1
ATOM 8325 C C . PRO E 1 190 ? -40.339 28.535 69.844 1.00 52.68 169 PRO E C 1
ATOM 8326 O O . PRO E 1 190 ? -41.485 28.974 69.931 1.00 52.89 169 PRO E O 1
ATOM 8330 N N . LYS E 1 191 ? -39.785 27.728 70.752 1.00 53.18 170 LYS E N 1
ATOM 8331 C CA . LYS E 1 191 ? -40.452 27.342 72.002 1.00 53.50 170 LYS E CA 1
ATOM 8332 C C . LYS E 1 191 ? -40.940 28.547 72.808 1.00 53.61 170 LYS E C 1
ATOM 8333 O O . LYS E 1 191 ? -41.943 28.458 73.519 1.00 53.83 170 LYS E O 1
ATOM 8339 N N . ILE E 1 192 ? -40.222 29.663 72.694 1.00 53.62 171 ILE E N 1
ATOM 8340 C CA . ILE E 1 192 ? -40.584 30.902 73.381 1.00 53.55 171 ILE E CA 1
ATOM 8341 C C . ILE E 1 192 ? -41.414 31.805 72.465 1.00 53.45 171 ILE E C 1
ATOM 8342 O O . ILE E 1 192 ? -42.631 31.903 72.625 1.00 53.63 171 ILE E O 1
ATOM 8347 N N . ASN E 1 193 ? -40.754 32.443 71.502 1.00 53.24 172 ASN E N 1
ATOM 8348 C CA . ASN E 1 193 ? -41.413 33.379 70.595 1.00 53.05 172 ASN E CA 1
ATOM 8349 C C . ASN E 1 193 ? -42.266 32.648 69.551 1.00 52.78 172 ASN E C 1
ATOM 8350 O O . ASN E 1 193 ? -41.744 31.840 68.779 1.00 52.70 172 ASN E O 1
ATOM 8355 N N . PRO E 1 194 ? -43.588 32.920 69.536 1.00 52.55 173 PRO E N 1
ATOM 8356 C CA . PRO E 1 194 ? -44.480 32.364 68.510 1.00 52.27 173 PRO E CA 1
ATOM 8357 C C . PRO E 1 194 ? -44.332 33.146 67.205 1.00 51.79 173 PRO E C 1
ATOM 8358 O O . PRO E 1 194 ? -45.249 33.181 66.383 1.00 52.02 173 PRO E O 1
ATOM 8362 N N . ASN E 1 195 ? -43.158 33.738 67.026 1.00 51.18 174 ASN E N 1
ATOM 8363 C CA . ASN E 1 195 ? -42.919 34.763 66.025 1.00 50.51 174 ASN E CA 1
ATOM 8364 C C . ASN E 1 195 ? -41.547 34.574 65.376 1.00 49.67 174 ASN E C 1
ATOM 8365 O O . ASN E 1 195 ? -41.089 35.410 64.593 1.00 49.49 174 ASN E O 1
ATOM 8370 N N . ALA E 1 196 ? -40.903 33.459 65.711 1.00 48.70 175 ALA E N 1
ATOM 8371 C CA . ALA E 1 196 ? -39.585 33.119 65.191 1.00 47.76 175 ALA E CA 1
ATOM 8372 C C . ALA E 1 196 ? -39.626 32.799 63.696 1.00 46.98 175 ALA E C 1
ATOM 8373 O O . ALA E 1 196 ? -40.427 31.974 63.249 1.00 46.85 175 ALA E O 1
ATOM 8375 N N . GLN E 1 197 ? -38.763 33.469 62.935 1.00 46.02 176 GLN E N 1
ATOM 8376 C CA . GLN E 1 197 ? -38.605 33.206 61.506 1.00 45.11 176 GLN E CA 1
ATOM 8377 C C . GLN E 1 197 ? -37.922 31.862 61.304 1.00 44.36 176 GLN E C 1
ATOM 8378 O O . GLN E 1 197 ? -36.946 31.553 61.988 1.00 44.04 176 GLN E O 1
ATOM 8384 N N . PHE E 1 198 ? -38.439 31.071 60.368 1.00 43.60 177 PHE E N 1
ATOM 8385 C CA . PHE E 1 198 ? -37.793 29.824 59.973 1.00 42.91 177 PHE E CA 1
ATOM 8386 C C . PHE E 1 198 ? -37.108 30.010 58.628 1.00 42.36 177 PHE E C 1
ATOM 8387 O O . PHE E 1 198 ? -37.763 30.308 57.628 1.00 42.35 177 PHE E O 1
ATOM 8395 N N . TYR E 1 199 ? -35.794 29.815 58.603 1.00 41.47 178 TYR E N 1
ATOM 8396 C CA . TYR E 1 199 ? -35.032 29.975 57.373 1.00 40.80 178 TYR E CA 1
ATOM 8397 C C . TYR E 1 199 ? -35.000 28.682 56.571 1.00 40.29 178 TYR E C 1
ATOM 8398 O O . TYR E 1 199 ? -34.614 27.637 57.090 1.00 40.31 178 TYR E O 1
ATOM 8407 N N . GLU E 1 200 ? -35.430 28.750 55.312 1.00 39.52 179 GLU E N 1
ATOM 8408 C CA . GLU E 1 200 ? -35.303 27.613 54.405 1.00 38.91 179 GLU E CA 1
ATOM 8409 C C . GLU E 1 200 ? -33.873 27.583 53.859 1.00 37.90 179 GLU E C 1
ATOM 8410 O O . GLU E 1 200 ? -33.367 26.536 53.451 1.00 37.71 179 GLU E O 1
ATOM 8416 N N . HIS E 1 201 ? -33.245 28.758 53.859 1.00 36.68 180 HIS E N 1
ATOM 8417 C CA . HIS E 1 201 ? -31.845 28.937 53.502 1.00 35.42 180 HIS E CA 1
ATOM 8418 C C . HIS E 1 201 ? -31.270 30.147 54.236 1.00 34.82 180 HIS E C 1
ATOM 8419 O O . HIS E 1 201 ? -31.903 31.197 54.321 1.00 34.63 180 HIS E O 1
ATOM 8426 N N . ILE E 1 202 ? -30.064 29.992 54.762 1.00 34.24 181 ILE E N 1
ATOM 8427 C CA . ILE E 1 202 ? -29.341 31.104 55.369 1.00 33.84 181 ILE E CA 1
ATOM 8428 C C . ILE E 1 202 ? -27.860 30.985 55.022 1.00 33.65 181 ILE E C 1
ATOM 8429 O O . ILE E 1 202 ? -27.341 29.882 54.869 1.00 33.53 181 ILE E O 1
ATOM 8434 N N . THR E 1 203 ? -27.194 32.121 54.861 1.00 33.59 182 THR E N 1
ATOM 8435 C CA . THR E 1 203 ? -25.751 32.132 54.657 1.00 33.61 182 THR E CA 1
ATOM 8436 C C . THR E 1 203 ? -25.072 32.070 56.012 1.00 33.81 182 THR E C 1
ATOM 8437 O O . THR E 1 203 ? -25.666 32.448 57.026 1.00 33.81 182 THR E O 1
ATOM 8441 N N . PHE E 1 204 ? -23.830 31.596 56.031 1.00 34.01 183 PHE E N 1
ATOM 8442 C CA . PHE E 1 204 ? -23.013 31.681 57.236 1.00 34.37 183 PHE E CA 1
ATOM 8443 C C . PHE E 1 204 ? -22.938 33.127 57.709 1.00 34.68 183 PHE E C 1
ATOM 8444 O O . PHE E 1 204 ? -23.031 33.394 58.908 1.00 34.58 183 PHE E O 1
ATOM 8452 N N . ASN E 1 205 ? -22.784 34.048 56.757 1.00 35.32 184 ASN E N 1
ATOM 8453 C CA . ASN E 1 205 ? -22.700 35.478 57.058 1.00 35.97 184 ASN E CA 1
ATOM 8454 C C . ASN E 1 205 ? -23.919 36.019 57.795 1.00 36.09 184 ASN E C 1
ATOM 8455 O O . ASN E 1 205 ? -23.770 36.614 58.862 1.00 36.37 184 ASN E O 1
ATOM 8460 N N . MET E 1 206 ? -25.114 35.805 57.248 1.00 36.27 185 MET E N 1
ATOM 8461 C CA . MET E 1 206 ? -26.334 36.255 57.923 1.00 36.58 185 MET E CA 1
ATOM 8462 C C . MET E 1 206 ? -26.450 35.629 59.321 1.00 36.73 185 MET E C 1
ATOM 8463 O O . MET E 1 206 ? -26.882 36.292 60.267 1.00 36.80 185 MET E O 1
ATOM 8468 N N . ALA E 1 207 ? -26.030 34.367 59.439 1.00 36.98 186 ALA E N 1
ATOM 8469 C CA . ALA E 1 207 ? -26.136 33.601 60.683 1.00 37.19 186 ALA E CA 1
ATOM 8470 C C . ALA E 1 207 ? -25.233 34.112 61.800 1.00 37.53 186 ALA E C 1
ATOM 8471 O O . ALA E 1 207 ? -25.556 33.949 62.978 1.00 37.53 186 ALA E O 1
ATOM 8473 N N . LEU E 1 208 ? -24.108 34.729 61.440 1.00 37.97 187 LEU E N 1
ATOM 8474 C CA . LEU E 1 208 ? -23.194 35.244 62.460 1.00 38.44 187 LEU E CA 1
ATOM 8475 C C . LEU E 1 208 ? -23.444 36.707 62.824 1.00 38.60 187 LEU E C 1
ATOM 8476 O O . LEU E 1 208 ? -23.206 37.096 63.966 1.00 38.44 187 LEU E O 1
ATOM 8481 N N . THR E 1 209 ? -23.930 37.512 61.875 1.00 39.04 188 THR E N 1
ATOM 8482 C CA . THR E 1 209 ? -24.320 38.894 62.201 1.00 39.56 188 THR E CA 1
ATOM 8483 C C . THR E 1 209 ? -25.509 38.891 63.166 1.00 39.65 188 THR E C 1
ATOM 8484 O O . THR E 1 209 ? -25.602 39.736 64.053 1.00 39.70 188 THR E O 1
ATOM 8488 N N . GLN E 1 210 ? -26.392 37.913 62.994 1.00 39.98 189 GLN E N 1
ATOM 8489 C CA . GLN E 1 210 ? -27.500 37.679 63.914 1.00 40.57 189 GLN E CA 1
ATOM 8490 C C . GLN E 1 210 ? -27.045 36.999 65.207 1.00 40.93 189 GLN E C 1
ATOM 8491 O O . GLN E 1 210 ? -27.811 36.899 66.173 1.00 40.83 189 GLN E O 1
ATOM 8497 N N . ASN E 1 211 ? -25.796 36.537 65.208 1.00 41.46 190 ASN E N 1
ATOM 8498 C CA . ASN E 1 211 ? -25.243 35.680 66.262 1.00 42.03 190 ASN E CA 1
ATOM 8499 C C . ASN E 1 211 ? -26.090 34.435 66.562 1.00 42.08 190 ASN E C 1
ATOM 8500 O O . ASN E 1 211 ? -26.399 34.132 67.714 1.00 42.17 190 ASN E O 1
ATOM 8505 N N . LEU E 1 212 ? -26.473 33.731 65.504 1.00 42.36 191 LEU E N 1
ATOM 8506 C CA . LEU E 1 212 ? -27.042 32.400 65.635 1.00 42.96 191 LEU E CA 1
ATOM 8507 C C . LEU E 1 212 ? -25.869 31.437 65.741 1.00 43.36 191 LEU E C 1
ATOM 8508 O O . LEU E 1 212 ? -24.821 31.663 65.128 1.00 43.63 191 LEU E O 1
ATOM 8513 N N . LYS E 1 213 ? -26.025 30.372 66.520 1.00 43.74 192 LYS E N 1
ATOM 8514 C CA . LYS E 1 213 ? -24.921 29.422 66.692 1.00 44.25 192 LYS E CA 1
ATOM 8515 C C . LYS E 1 213 ? -25.278 28.019 66.201 1.00 44.28 192 LYS E C 1
ATOM 8516 O O . LYS E 1 213 ? -25.248 27.044 66.959 1.00 44.57 192 LYS E O 1
ATOM 8522 N N . VAL E 1 214 ? -25.624 27.959 64.913 1.00 44.68 193 VAL E N 1
ATOM 8523 C CA . VAL E 1 214 ? -25.929 26.730 64.176 1.00 43.54 193 VAL E CA 1
ATOM 8524 C C . VAL E 1 214 ? -24.953 25.622 64.564 1.00 42.53 193 VAL E C 1
ATOM 8525 O O . VAL E 1 214 ? -25.357 24.492 64.849 1.00 42.61 193 VAL E O 1
ATOM 8529 N N . MET E 1 215 ? -23.667 25.966 64.558 1.00 40.94 194 MET E N 1
ATOM 8530 C CA . MET E 1 215 ? -22.609 25.144 65.135 1.00 39.41 194 MET E CA 1
ATOM 8531 C C . MET E 1 215 ? -21.712 26.067 65.941 1.00 38.38 194 MET E C 1
ATOM 8532 O O . MET E 1 215 ? -21.861 27.287 65.881 1.00 38.30 194 MET E O 1
ATOM 8537 N N . ASP E 1 216 ? -20.773 25.485 66.684 1.00 37.02 195 ASP E N 1
ATOM 8538 C CA . ASP E 1 216 ? -19.732 26.259 67.355 1.00 35.78 195 ASP E CA 1
ATOM 8539 C C . ASP E 1 216 ? -18.856 26.965 66.317 1.00 34.93 195 ASP E C 1
ATOM 8540 O O . ASP E 1 216 ? -18.773 26.527 65.164 1.00 34.76 195 ASP E O 1
ATOM 8545 N N . ALA E 1 217 ? -18.210 28.052 66.737 1.00 33.75 196 ALA E N 1
ATOM 8546 C CA . ALA E 1 217 ? -17.394 28.890 65.855 1.00 32.77 196 ALA E CA 1
ATOM 8547 C C . ALA E 1 217 ? -16.330 28.110 65.069 1.00 32.12 196 ALA E C 1
ATOM 8548 O O . ALA E 1 217 ? -16.082 28.390 63.885 1.00 31.90 196 ALA E O 1
ATOM 8550 N N . THR E 1 218 ? -15.696 27.144 65.730 1.00 31.20 197 THR E N 1
ATOM 8551 C CA . THR E 1 218 ? -14.652 26.348 65.093 1.00 30.36 197 THR E CA 1
ATOM 8552 C C . THR E 1 218 ? -15.204 25.509 63.936 1.00 29.94 197 THR E C 1
ATOM 8553 O O . THR E 1 218 ? -14.623 25.497 62.848 1.00 29.80 197 THR E O 1
ATOM 8557 N N . ALA E 1 219 ? -16.322 24.827 64.168 1.00 29.35 198 ALA E N 1
ATOM 8558 C CA . ALA E 1 219 ? -16.978 24.040 63.127 1.00 29.00 198 ALA E CA 1
ATOM 8559 C C . ALA E 1 219 ? -17.399 24.906 61.930 1.00 28.86 198 ALA E C 1
ATOM 8560 O O . ALA E 1 219 ? -17.197 24.515 60.778 1.00 28.61 198 ALA E O 1
ATOM 8562 N N . LEU E 1 220 ? -17.970 26.077 62.218 1.00 28.82 199 LEU E N 1
ATOM 8563 C CA . LEU E 1 220 ? -18.341 27.062 61.204 1.00 28.81 199 LEU E CA 1
ATOM 8564 C C . LEU E 1 220 ? -17.151 27.456 60.332 1.00 28.79 199 LEU E C 1
ATOM 8565 O O . LEU E 1 220 ? -17.248 27.447 59.101 1.00 28.70 199 LEU E O 1
ATOM 8570 N N . ALA E 1 221 ? -16.031 27.793 60.976 1.00 28.71 200 ALA E N 1
ATOM 8571 C CA . ALA E 1 221 ? -14.813 28.195 60.265 1.00 28.71 200 ALA E CA 1
ATOM 8572 C C . ALA E 1 221 ? -14.286 27.086 59.363 1.00 28.84 200 ALA E C 1
ATOM 8573 O O . ALA E 1 221 ? -13.934 27.336 58.209 1.00 28.85 200 ALA E O 1
ATOM 8575 N N . LEU E 1 222 ? -14.237 25.865 59.897 1.00 29.04 201 LEU E N 1
ATOM 8576 C CA . LEU E 1 222 ? -13.821 24.681 59.139 1.00 29.20 201 LEU E CA 1
ATOM 8577 C C . LEU E 1 222 ? -14.686 24.432 57.905 1.00 29.49 201 LEU E C 1
ATOM 8578 O O . LEU E 1 222 ? -14.164 24.106 56.840 1.00 29.42 201 LEU E O 1
ATOM 8583 N N . CYS E 1 223 ? -16.000 24.586 58.053 1.00 29.87 202 CYS E N 1
ATOM 8584 C CA . CYS E 1 223 ? -16.927 24.418 56.938 1.00 30.33 202 CYS E CA 1
ATOM 8585 C C . CYS E 1 223 ? -16.750 25.483 55.860 1.00 30.88 202 CYS E C 1
ATOM 8586 O O . CYS E 1 223 ? -16.765 25.161 54.667 1.00 30.89 202 CYS E O 1
ATOM 8589 N N . GLN E 1 224 ? -16.572 26.735 56.285 1.00 31.43 203 GLN E N 1
ATOM 8590 C CA . GLN E 1 224 ? -16.340 27.845 55.360 1.00 32.26 203 GLN E CA 1
ATOM 8591 C C . GLN E 1 224 ? -15.019 27.707 54.613 1.00 32.42 203 GLN E C 1
ATOM 8592 O O . GLN E 1 224 ? -14.982 27.850 53.390 1.00 32.48 203 GLN E O 1
ATOM 8598 N N . GLU E 1 225 ? -13.946 27.412 55.348 1.00 32.65 204 GLU E N 1
ATOM 8599 C CA . GLU E 1 225 ? -12.624 27.212 54.751 1.00 32.90 204 GLU E CA 1
ATOM 8600 C C . GLU E 1 225 ? -12.621 26.161 53.647 1.00 32.64 204 GLU E C 1
ATOM 8601 O O . GLU E 1 225 ? -11.925 26.316 52.653 1.00 32.62 204 GLU E O 1
ATOM 8607 N N . ASN E 1 226 ? -13.403 25.100 53.822 1.00 32.39 205 ASN E N 1
ATOM 8608 C CA . ASN E 1 226 ? -13.382 23.971 52.893 1.00 32.17 205 ASN E CA 1
ATOM 8609 C C . ASN E 1 226 ? -14.634 23.816 52.036 1.00 32.24 205 ASN E C 1
ATOM 8610 O O . ASN E 1 226 ? -14.843 22.767 51.423 1.00 32.07 205 ASN E O 1
ATOM 8615 N N . ASN E 1 227 ? -15.453 24.868 51.991 1.00 32.37 206 ASN E N 1
ATOM 8616 C CA . ASN E 1 227 ? -16.693 24.886 51.204 1.00 32.48 206 ASN E CA 1
ATOM 8617 C C . ASN E 1 227 ? -17.635 23.721 51.485 1.00 32.28 206 ASN E C 1
ATOM 8618 O O . ASN E 1 227 ? -18.120 23.057 50.567 1.00 32.37 206 ASN E O 1
ATOM 8623 N N . ILE E 1 228 ? -17.886 23.478 52.764 1.00 32.08 207 ILE E N 1
ATOM 8624 C CA . ILE E 1 228 ? -18.813 22.436 53.175 1.00 31.77 207 ILE E CA 1
ATOM 8625 C C . ILE E 1 228 ? -20.136 23.080 53.570 1.00 31.74 207 ILE E C 1
ATOM 8626 O O . ILE E 1 228 ? -20.169 24.009 54.382 1.00 31.62 207 ILE E O 1
ATOM 8631 N N . ASN E 1 229 ? -21.218 22.585 52.977 1.00 31.72 208 ASN E N 1
ATOM 8632 C CA . ASN E 1 229 ? -22.558 23.076 53.273 1.00 31.75 208 ASN E CA 1
ATOM 8633 C C . ASN E 1 229 ? -23.241 22.279 54.378 1.00 31.72 208 ASN E C 1
ATOM 8634 O O . ASN E 1 229 ? -22.896 21.126 54.637 1.00 31.78 208 ASN E O 1
ATOM 8639 N N . LEU E 1 230 ? -24.205 22.915 55.032 1.00 31.82 209 LEU E N 1
ATOM 8640 C CA . LEU E 1 230 ? -25.013 22.263 56.049 1.00 31.85 209 LEU E CA 1
ATOM 8641 C C . LEU E 1 230 ? -26.440 22.078 55.569 1.00 32.08 209 LEU E C 1
ATOM 8642 O O . LEU E 1 230 ? -26.985 22.916 54.853 1.00 32.02 209 LEU E O 1
ATOM 8647 N N . LEU E 1 231 ? -27.031 20.961 55.966 1.00 32.50 210 LEU E N 1
ATOM 8648 C CA . LEU E 1 231 ? -28.429 20.683 55.710 1.00 32.89 210 LEU E CA 1
ATOM 8649 C C . LEU E 1 231 ? -29.061 20.398 57.065 1.00 33.21 210 LEU E C 1
ATOM 8650 O O . LEU E 1 231 ? -28.999 19.278 57.562 1.00 33.13 210 LEU E O 1
ATOM 8655 N N . VAL E 1 232 ? -29.638 21.438 57.668 1.00 33.75 211 VAL E N 1
ATOM 8656 C CA . VAL E 1 232 ? -30.215 21.352 59.007 1.00 34.25 211 VAL E CA 1
ATOM 8657 C C . VAL E 1 232 ? -31.698 20.979 58.931 1.00 34.84 211 VAL E C 1
ATOM 8658 O O . VAL E 1 232 ? -32.470 21.586 58.185 1.00 35.00 211 VAL E O 1
ATOM 8662 N N . PHE E 1 233 ? -32.077 19.965 59.704 1.00 35.51 212 PHE E N 1
ATOM 8663 C CA . PHE E 1 233 ? -33.428 19.401 59.668 1.00 36.26 212 PHE E CA 1
ATOM 8664 C C . PHE E 1 233 ? -33.798 18.753 61.002 1.00 36.90 212 PHE E C 1
ATOM 8665 O O . PHE E 1 233 ? -32.947 18.603 61.882 1.00 36.96 212 PHE E O 1
ATOM 8673 N N . ASN E 1 234 ? -35.067 18.368 61.143 1.00 37.74 213 ASN E N 1
ATOM 8674 C CA . ASN E 1 234 ? -35.527 17.622 62.319 1.00 38.49 213 ASN E CA 1
ATOM 8675 C C . ASN E 1 234 ? -35.328 16.122 62.125 1.00 39.02 213 ASN E C 1
ATOM 8676 O O . ASN E 1 234 ? -35.964 15.502 61.269 1.00 39.15 213 ASN E O 1
ATOM 8681 N N . ILE E 1 235 ? -34.443 15.552 62.938 1.00 39.70 214 ILE E N 1
ATOM 8682 C CA . ILE E 1 235 ? -34.056 14.140 62.844 1.00 40.39 214 ILE E CA 1
ATOM 8683 C C . ILE E 1 235 ? -35.028 13.197 63.571 1.00 40.91 214 ILE E C 1
ATOM 8684 O O . ILE E 1 235 ? -35.064 11.998 63.284 1.00 40.96 214 ILE E O 1
ATOM 8689 N N . ASP E 1 236 ? -35.809 13.740 64.505 1.00 41.59 215 ASP E N 1
ATOM 8690 C CA . ASP E 1 236 ? -36.763 12.939 65.288 1.00 42.23 215 ASP E CA 1
ATOM 8691 C C . ASP E 1 236 ? -37.927 12.401 64.456 1.00 42.48 215 ASP E C 1
ATOM 8692 O O . ASP E 1 236 ? -38.494 11.362 64.785 1.00 42.73 215 ASP E O 1
ATOM 8697 N N . LYS E 1 237 ? -38.283 13.110 63.388 1.00 42.72 216 LYS E N 1
ATOM 8698 C CA . LYS E 1 237 ? -39.365 12.687 62.496 1.00 43.03 216 LYS E CA 1
ATOM 8699 C C . LYS E 1 237 ? -39.070 11.352 61.811 1.00 42.94 216 LYS E C 1
ATOM 8700 O O . LYS E 1 237 ? -37.920 11.065 61.474 1.00 42.99 216 LYS E O 1
ATOM 8706 N N . PRO E 1 238 ? -40.109 10.521 61.617 1.00 42.89 217 PRO E N 1
ATOM 8707 C CA . PRO E 1 238 ? -39.962 9.284 60.843 1.00 42.67 217 PRO E CA 1
ATOM 8708 C C . PRO E 1 238 ? -39.471 9.532 59.414 1.00 42.38 217 PRO E C 1
ATOM 8709 O O . PRO E 1 238 ? -39.977 10.427 58.729 1.00 42.43 217 PRO E O 1
ATOM 8713 N N . ASN E 1 239 ? -38.483 8.740 58.990 1.00 42.02 218 ASN E N 1
ATOM 8714 C CA . ASN E 1 239 ? -37.871 8.845 57.656 1.00 41.64 218 ASN E CA 1
ATOM 8715 C C . ASN E 1 239 ? -37.220 10.194 57.334 1.00 41.25 218 ASN E C 1
ATOM 8716 O O . ASN E 1 239 ? -37.071 10.552 56.167 1.00 41.20 218 ASN E O 1
ATOM 8721 N N . ALA E 1 240 ? -36.814 10.920 58.373 1.00 40.89 219 ALA E N 1
ATOM 8722 C CA . ALA E 1 240 ? -36.302 12.287 58.238 1.00 40.71 219 ALA E CA 1
ATOM 8723 C C . ALA E 1 240 ? -35.089 12.418 57.318 1.00 40.64 219 ALA E C 1
ATOM 8724 O O . ALA E 1 240 ? -35.050 13.308 56.470 1.00 40.59 219 ALA E O 1
ATOM 8726 N N . ILE E 1 241 ? -34.109 11.533 57.492 1.00 40.62 220 ILE E N 1
ATOM 8727 C CA . ILE E 1 241 ? -32.858 11.592 56.726 1.00 40.71 220 ILE E CA 1
ATOM 8728 C C . ILE E 1 241 ? -33.091 11.284 55.246 1.00 40.88 220 ILE E C 1
ATOM 8729 O O . ILE E 1 241 ? -32.551 11.966 54.373 1.00 40.77 220 ILE E O 1
ATOM 8734 N N . VAL E 1 242 ? -33.896 10.257 54.977 1.00 41.25 221 VAL E N 1
ATOM 8735 C CA . VAL E 1 242 ? -34.254 9.878 53.607 1.00 41.57 221 VAL E CA 1
ATOM 8736 C C . VAL E 1 242 ? -35.030 11.013 52.929 1.00 41.85 221 VAL E C 1
ATOM 8737 O O . VAL E 1 242 ? -34.746 11.369 51.786 1.00 41.78 221 VAL E O 1
ATOM 8741 N N . ASP E 1 243 ? -35.985 11.590 53.656 1.00 42.26 222 ASP E N 1
ATOM 8742 C CA . ASP E 1 243 ? -36.857 12.637 53.119 1.00 42.86 222 ASP E CA 1
ATOM 8743 C C . ASP E 1 243 ? -36.139 13.947 52.769 1.00 43.17 222 ASP E C 1
ATOM 8744 O O . ASP E 1 243 ? -36.458 14.578 51.762 1.00 43.24 222 ASP E O 1
ATOM 8749 N N . VAL E 1 244 ? -35.174 14.344 53.594 1.00 43.54 223 VAL E N 1
ATOM 8750 C CA . VAL E 1 244 ? -34.439 15.588 53.376 1.00 43.97 223 VAL E CA 1
ATOM 8751 C C . VAL E 1 244 ? -33.493 15.517 52.161 1.00 44.39 223 VAL E C 1
ATOM 8752 O O . VAL E 1 244 ? -33.220 16.536 51.521 1.00 44.47 223 VAL E O 1
ATOM 8756 N N . LEU E 1 245 ? -33.021 14.314 51.837 1.00 44.92 224 LEU E N 1
ATOM 8757 C CA . LEU E 1 245 ? -32.200 14.102 50.644 1.00 45.53 224 LEU E CA 1
ATOM 8758 C C . LEU E 1 245 ? -33.058 14.084 49.376 1.00 46.10 224 LEU E C 1
ATOM 8759 O O . LEU E 1 245 ? -32.558 14.300 48.269 1.00 46.13 224 LEU E O 1
ATOM 8764 N N . GLU E 1 246 ? -34.351 13.826 49.562 1.00 46.83 225 GLU E N 1
ATOM 8765 C CA . GLU E 1 246 ? -35.355 13.912 48.503 1.00 47.61 225 GLU E CA 1
ATOM 8766 C C . GLU E 1 246 ? -36.049 15.272 48.534 1.00 47.89 225 GLU E C 1
ATOM 8767 O O . GLU E 1 246 ? -37.023 15.493 47.812 1.00 48.04 225 GLU E O 1
ATOM 8773 N N . LYS E 1 247 ? -35.547 16.168 49.388 1.00 48.27 226 LYS E N 1
ATOM 8774 C CA . LYS E 1 247 ? -36.052 17.547 49.530 1.00 48.63 226 LYS E CA 1
ATOM 8775 C C . LYS E 1 247 ? -37.516 17.628 49.991 1.00 48.66 226 LYS E C 1
ATOM 8776 O O . LYS E 1 247 ? -38.205 18.612 49.705 1.00 48.78 226 LYS E O 1
ATOM 8782 N N . LYS E 1 248 ? -37.979 16.612 50.718 1.00 48.71 227 LYS E N 1
ATOM 8783 C CA . LYS E 1 248 ? -39.415 16.431 50.971 1.00 48.72 227 LYS E CA 1
ATOM 8784 C C . LYS E 1 248 ? -40.037 17.252 52.104 1.00 48.72 227 LYS E C 1
ATOM 8785 O O . LYS E 1 248 ? -41.222 17.605 52.028 1.00 49.01 227 LYS E O 1
ATOM 8791 N N . ASN E 1 249 ? -39.273 17.549 53.151 1.00 48.38 228 ASN E N 1
ATOM 8792 C CA . ASN E 1 249 ? -39.843 18.269 54.297 1.00 48.12 228 ASN E CA 1
ATOM 8793 C C . ASN E 1 249 ? -39.296 19.684 54.489 1.00 47.71 228 ASN E C 1
ATOM 8794 O O . ASN E 1 249 ? -38.769 20.292 53.553 1.00 47.74 228 ASN E O 1
ATOM 8799 N N . LYS E 1 250 ? -39.453 20.199 55.706 1.00 47.17 229 LYS E N 1
ATOM 8800 C CA . LYS E 1 250 ? -38.913 21.488 56.113 1.00 46.77 229 LYS E CA 1
ATOM 8801 C C . LYS E 1 250 ? -37.426 21.335 56.457 1.00 46.32 229 LYS E C 1
ATOM 8802 O O . LYS E 1 250 ? -37.063 20.500 57.290 1.00 46.36 229 LYS E O 1
ATOM 8808 N N . TYR E 1 251 ? -36.571 22.134 55.817 1.00 45.62 230 TYR E N 1
ATOM 8809 C CA . TYR E 1 251 ? -35.131 22.087 56.075 1.00 44.82 230 TYR E CA 1
ATOM 8810 C C . TYR E 1 251 ? -34.451 23.434 55.828 1.00 44.12 230 TYR E C 1
ATOM 8811 O O . TYR E 1 251 ? -34.935 24.252 55.035 1.00 44.30 230 TYR E O 1
ATOM 8820 N N . THR E 1 252 ? -33.346 23.655 56.538 1.00 42.33 231 THR E N 1
ATOM 8821 C CA . THR E 1 252 ? -32.479 24.795 56.296 1.00 40.87 231 THR E CA 1
ATOM 8822 C C . THR E 1 252 ? -31.196 24.325 55.632 1.00 40.07 231 THR E C 1
ATOM 8823 O O . THR E 1 252 ? -30.545 23.394 56.107 1.00 39.81 231 THR E O 1
ATOM 8827 N N . ILE E 1 253 ? -30.850 24.967 54.523 1.00 39.12 232 ILE E N 1
ATOM 8828 C CA . ILE E 1 253 ? -29.520 24.854 53.946 1.00 38.23 232 ILE E CA 1
ATOM 8829 C C . ILE E 1 253 ? -28.692 26.031 54.458 1.00 37.74 232 ILE E C 1
ATOM 8830 O O . ILE E 1 253 ? -29.108 27.182 54.331 1.00 37.54 232 ILE E O 1
ATOM 8835 N N . VAL E 1 254 ? -27.541 25.739 55.057 1.00 37.26 233 VAL E N 1
ATOM 8836 C CA . VAL E 1 254 ? -26.554 26.773 55.364 1.00 36.89 233 VAL E CA 1
ATOM 8837 C C . VAL E 1 254 ? -25.391 26.653 54.374 1.00 36.84 233 VAL E C 1
ATOM 8838 O O . VAL E 1 254 ? -24.796 25.580 54.232 1.00 36.65 233 VAL E O 1
ATOM 8842 N N . SER E 1 255 ? -25.082 27.752 53.685 1.00 36.68 234 SER E N 1
ATOM 8843 C CA . SER E 1 255 ? -24.051 27.745 52.651 1.00 36.66 234 SER E CA 1
ATOM 8844 C C . SER E 1 255 ? -23.296 29.071 52.527 1.00 36.86 234 SER E C 1
ATOM 8845 O O . SER E 1 255 ? -23.593 30.035 53.238 1.00 36.80 234 SER E O 1
ATOM 8848 N N . LYS E 1 256 ? -22.311 29.084 51.625 1.00 37.23 235 LYS E N 1
ATOM 8849 C CA . LYS E 1 256 ? -21.543 30.276 51.232 1.00 37.72 235 LYS E CA 1
ATOM 8850 C C . LYS E 1 256 ? -20.556 30.721 52.299 1.00 37.84 235 LYS E C 1
ATOM 8851 O O . LYS E 1 256 ? -19.343 30.639 52.097 1.00 38.03 235 LYS E O 1
ATOM 8857 N N . ARG F 1 23 ? 5.238 -5.158 104.812 1.00 44.08 2 ARG F N 1
ATOM 8858 C CA . ARG F 1 23 ? 4.120 -5.786 105.580 1.00 43.99 2 ARG F CA 1
ATOM 8859 C C . ARG F 1 23 ? 2.740 -5.503 104.963 1.00 43.49 2 ARG F C 1
ATOM 8860 O O . ARG F 1 23 ? 1.723 -5.995 105.465 1.00 43.74 2 ARG F O 1
ATOM 8868 N N . LYS F 1 24 ? 2.695 -4.717 103.886 1.00 42.58 3 LYS F N 1
ATOM 8869 C CA . LYS F 1 24 ? 1.413 -4.384 103.248 1.00 41.61 3 LYS F CA 1
ATOM 8870 C C . LYS F 1 24 ? 0.789 -5.558 102.487 1.00 40.90 3 LYS F C 1
ATOM 8871 O O . LYS F 1 24 ? 1.312 -5.999 101.458 1.00 41.06 3 LYS F O 1
ATOM 8877 N N . GLN F 1 25 ? -0.328 -6.058 103.013 1.00 39.75 4 GLN F N 1
ATOM 8878 C CA . GLN F 1 25 ? -1.036 -7.184 102.409 1.00 38.83 4 GLN F CA 1
ATOM 8879 C C . GLN F 1 25 ? -1.985 -6.722 101.300 1.00 37.70 4 GLN F C 1
ATOM 8880 O O . GLN F 1 25 ? -2.536 -5.617 101.358 1.00 37.66 4 GLN F O 1
ATOM 8886 N N . ARG F 1 26 ? -2.179 -7.586 100.304 1.00 35.97 5 ARG F N 1
ATOM 8887 C CA . ARG F 1 26 ? -2.831 -7.196 99.056 1.00 34.34 5 ARG F CA 1
ATOM 8888 C C . ARG F 1 26 ? -4.276 -7.657 98.976 1.00 33.32 5 ARG F C 1
ATOM 8889 O O . ARG F 1 26 ? -4.594 -8.806 99.290 1.00 33.08 5 ARG F O 1
ATOM 8897 N N . ILE F 1 27 ? -5.146 -6.744 98.557 1.00 32.06 6 ILE F N 1
ATOM 8898 C CA . ILE F 1 27 ? -6.571 -7.029 98.454 1.00 31.04 6 ILE F CA 1
ATOM 8899 C C . ILE F 1 27 ? -7.156 -6.594 97.107 1.00 30.42 6 ILE F C 1
ATOM 8900 O O . ILE F 1 27 ? -6.658 -5.664 96.468 1.00 30.14 6 ILE F O 1
ATOM 8905 N N . VAL F 1 28 ? -8.206 -7.291 96.684 1.00 29.69 7 VAL F N 1
ATOM 8906 C CA . VAL F 1 28 ? -8.985 -6.912 95.515 1.00 29.05 7 VAL F CA 1
ATOM 8907 C C . VAL F 1 28 ? -10.367 -6.483 95.989 1.00 28.91 7 VAL F C 1
ATOM 8908 O O . VAL F 1 28 ? -11.014 -7.201 96.747 1.00 28.97 7 VAL F O 1
ATOM 8912 N N . ILE F 1 29 ? -10.806 -5.303 95.562 1.00 28.67 8 ILE F N 1
ATOM 8913 C CA . ILE F 1 29 ? -12.167 -4.855 95.833 1.00 28.54 8 ILE F CA 1
ATOM 8914 C C . ILE F 1 29 ? -12.972 -4.921 94.542 1.00 28.66 8 ILE F C 1
ATOM 8915 O O . ILE F 1 29 ? -12.654 -4.229 93.577 1.00 28.61 8 ILE F O 1
ATOM 8920 N N . LYS F 1 30 ? -13.999 -5.766 94.523 1.00 28.90 9 LYS F N 1
ATOM 8921 C CA . LYS F 1 30 ? -14.910 -5.849 93.389 1.00 29.26 9 LYS F CA 1
ATOM 8922 C C . LYS F 1 30 ? -15.975 -4.777 93.545 1.00 29.48 9 LYS F C 1
ATOM 8923 O O . LYS F 1 30 ? -16.771 -4.811 94.488 1.00 29.73 9 LYS F O 1
ATOM 8929 N N . ILE F 1 31 ? -15.983 -3.820 92.625 1.00 29.63 10 ILE F N 1
ATOM 8930 C CA . ILE F 1 31 ? -16.968 -2.742 92.650 1.00 29.69 10 ILE F CA 1
ATOM 8931 C C . ILE F 1 31 ? -17.833 -2.823 91.397 1.00 29.83 10 ILE F C 1
ATOM 8932 O O . ILE F 1 31 ? -17.390 -2.486 90.292 1.00 29.91 10 ILE F O 1
ATOM 8937 N N . SER F 1 32 ? -19.063 -3.294 91.579 1.00 30.01 11 SER F N 1
ATOM 8938 C CA . SER F 1 32 ? -20.030 -3.379 90.492 1.00 30.23 11 SER F CA 1
ATOM 8939 C C . SER F 1 32 ? -20.439 -1.981 90.025 1.00 30.43 11 SER F C 1
ATOM 8940 O O . SER F 1 32 ? -20.238 -0.993 90.743 1.00 30.38 11 SER F O 1
ATOM 8943 N N . GLY F 1 33 ? -21.000 -1.911 88.819 1.00 30.76 12 GLY F N 1
ATOM 8944 C CA . GLY F 1 33 ? -21.461 -0.653 88.233 1.00 31.25 12 GLY F CA 1
ATOM 8945 C C . GLY F 1 33 ? -22.484 0.081 89.083 1.00 31.58 12 GLY F C 1
ATOM 8946 O O . GLY F 1 33 ? -22.443 1.309 89.188 1.00 31.50 12 GLY F O 1
ATOM 8947 N N . ALA F 1 34 ? -23.386 -0.681 89.702 1.00 32.03 13 ALA F N 1
ATOM 8948 C CA . ALA F 1 34 ? -24.442 -0.134 90.563 1.00 32.61 13 ALA F CA 1
ATOM 8949 C C . ALA F 1 34 ? -23.930 0.733 91.718 1.00 32.99 13 ALA F C 1
ATOM 8950 O O . ALA F 1 34 ? -24.644 1.614 92.191 1.00 33.33 13 ALA F O 1
ATOM 8952 N N . CYS F 1 35 ? -22.700 0.486 92.162 1.00 33.49 14 CYS F N 1
ATOM 8953 C CA . CYS F 1 35 ? -22.082 1.258 93.241 1.00 34.09 14 CYS F CA 1
ATOM 8954 C C . CYS F 1 35 ? -21.785 2.704 92.848 1.00 34.46 14 CYS F C 1
ATOM 8955 O O . CYS F 1 35 ? -21.573 3.557 93.717 1.00 34.56 14 CYS F O 1
ATOM 8958 N N . LEU F 1 36 ? -21.758 2.968 91.541 1.00 34.88 15 LEU F N 1
ATOM 8959 C CA . LEU F 1 36 ? -21.353 4.269 91.014 1.00 35.27 15 LEU F CA 1
ATOM 8960 C C . LEU F 1 36 ? -22.545 5.089 90.533 1.00 35.71 15 LEU F C 1
ATOM 8961 O O . LEU F 1 36 ? -22.399 6.260 90.188 1.00 35.83 15 LEU F O 1
ATOM 8966 N N . LYS F 1 37 ? -23.722 4.466 90.524 1.00 36.24 16 LYS F N 1
ATOM 8967 C CA . LYS F 1 37 ? -24.936 5.071 89.985 1.00 36.79 16 LYS F CA 1
ATOM 8968 C C . LYS F 1 37 ? -25.990 5.265 91.080 1.00 37.33 16 LYS F C 1
ATOM 8969 O O . LYS F 1 37 ? -26.210 4.375 91.905 1.00 37.36 16 LYS F O 1
ATOM 8975 N N . GLN F 1 38 ? -26.627 6.434 91.090 1.00 38.09 17 GLN F N 1
ATOM 8976 C CA . GLN F 1 38 ? -27.744 6.690 91.998 1.00 38.86 17 GLN F CA 1
ATOM 8977 C C . GLN F 1 38 ? -29.084 6.497 91.301 1.00 39.22 17 GLN F C 1
ATOM 8978 O O . GLN F 1 38 ? -29.953 5.777 91.802 1.00 39.24 17 GLN F O 1
ATOM 8984 N N . ASN F 1 39 ? -29.222 7.125 90.134 1.00 39.68 18 ASN F N 1
ATOM 8985 C CA . ASN F 1 39 ? -30.476 7.196 89.400 1.00 40.21 18 ASN F CA 1
ATOM 8986 C C . ASN F 1 39 ? -30.206 7.175 87.897 1.00 40.37 18 ASN F C 1
ATOM 8987 O O . ASN F 1 39 ? -29.075 7.393 87.470 1.00 40.50 18 ASN F O 1
ATOM 8992 N N . ASP F 1 40 ? -31.245 6.944 87.096 1.00 40.55 19 ASP F N 1
ATOM 8993 C CA . ASP F 1 40 ? -31.084 6.816 85.647 1.00 40.63 19 ASP F CA 1
ATOM 8994 C C . ASP F 1 40 ? -30.712 8.116 84.915 1.00 40.54 19 ASP F C 1
ATOM 8995 O O . ASP F 1 40 ? -30.304 8.076 83.752 1.00 40.59 19 ASP F O 1
ATOM 9000 N N . SER F 1 41 ? -30.827 9.250 85.604 1.00 40.41 20 SER F N 1
ATOM 9001 C CA . SER F 1 41 ? -30.483 10.562 85.044 1.00 40.36 20 SER F CA 1
ATOM 9002 C C . SER F 1 41 ? -28.991 10.725 84.732 1.00 40.22 20 SER F C 1
ATOM 9003 O O . SER F 1 41 ? -28.621 11.458 83.811 1.00 40.43 20 SER F O 1
ATOM 9006 N N . SER F 1 42 ? -28.146 10.050 85.512 1.00 39.84 21 SER F N 1
ATOM 9007 C CA . SER F 1 42 ? -26.692 10.085 85.337 1.00 39.46 21 SER F CA 1
ATOM 9008 C C . SER F 1 42 ? -26.097 8.693 85.508 1.00 39.01 21 SER F C 1
ATOM 9009 O O . SER F 1 42 ? -26.390 8.004 86.490 1.00 38.98 21 SER F O 1
ATOM 9012 N N . ILE F 1 43 ? -25.244 8.295 84.566 1.00 38.39 22 ILE F N 1
ATOM 9013 C CA . ILE F 1 43 ? -24.570 6.993 84.620 1.00 37.74 22 ILE F CA 1
ATOM 9014 C C . ILE F 1 43 ? -23.605 6.885 85.800 1.00 37.38 22 ILE F C 1
ATOM 9015 O O . ILE F 1 43 ? -23.402 5.795 86.339 1.00 37.19 22 ILE F O 1
ATOM 9020 N N . ILE F 1 44 ? -23.005 8.012 86.179 1.00 37.01 23 ILE F N 1
ATOM 9021 C CA . ILE F 1 44 ? -22.109 8.077 87.334 1.00 36.80 23 ILE F CA 1
ATOM 9022 C C . ILE F 1 44 ? -22.542 9.200 88.267 1.00 36.87 23 ILE F C 1
ATOM 9023 O O . ILE F 1 44 ? -22.738 10.339 87.845 1.00 36.88 23 ILE F O 1
ATOM 9028 N N . ASP F 1 45 ? -22.682 8.855 89.540 1.00 37.00 24 ASP F N 1
ATOM 9029 C CA . ASP F 1 45 ? -23.055 9.786 90.593 1.00 37.12 24 ASP F CA 1
ATOM 9030 C C . ASP F 1 45 ? -21.809 10.250 91.350 1.00 37.07 24 ASP F C 1
ATOM 9031 O O . ASP F 1 45 ? -21.037 9.426 91.858 1.00 36.98 24 ASP F O 1
ATOM 9036 N N . PHE F 1 46 ? -21.625 11.564 91.438 1.00 36.99 25 PHE F N 1
ATOM 9037 C CA . PHE F 1 46 ? -20.411 12.131 92.027 1.00 37.04 25 PHE F CA 1
ATOM 9038 C C . PHE F 1 46 ? -20.242 11.872 93.529 1.00 36.91 25 PHE F C 1
ATOM 9039 O O . PHE F 1 46 ? -19.121 11.668 93.987 1.00 36.92 25 PHE F O 1
ATOM 9047 N N . ILE F 1 47 ? -21.338 11.870 94.291 1.00 36.78 26 ILE F N 1
ATOM 9048 C CA . ILE F 1 47 ? -21.238 11.608 95.734 1.00 36.63 26 ILE F CA 1
ATOM 9049 C C . ILE F 1 47 ? -20.878 10.159 96.042 1.00 36.34 26 ILE F C 1
ATOM 9050 O O . ILE F 1 47 ? -20.045 9.901 96.910 1.00 36.28 26 ILE F O 1
ATOM 9055 N N . LYS F 1 48 ? -21.479 9.220 95.314 1.00 36.14 27 LYS F N 1
ATOM 9056 C CA . LYS F 1 48 ? -21.164 7.800 95.482 1.00 35.92 27 LYS F CA 1
ATOM 9057 C C . LYS F 1 48 ? -19.725 7.462 95.090 1.00 35.66 27 LYS F C 1
ATOM 9058 O O . LYS F 1 48 ? -19.043 6.736 95.815 1.00 35.67 27 LYS F O 1
ATOM 9064 N N . ILE F 1 49 ? -19.259 8.002 93.963 1.00 35.35 28 ILE F N 1
ATOM 9065 C CA . ILE F 1 49 ? -17.883 7.747 93.512 1.00 35.02 28 ILE F CA 1
ATOM 9066 C C . ILE F 1 49 ? -16.840 8.450 94.391 1.00 34.80 28 ILE F C 1
ATOM 9067 O O . ILE F 1 49 ? -15.760 7.905 94.620 1.00 34.67 28 ILE F O 1
ATOM 9072 N N . ASN F 1 50 ? -17.166 9.643 94.891 1.00 34.78 29 ASN F N 1
ATOM 9073 C CA . ASN F 1 50 ? -16.262 10.348 95.811 1.00 34.89 29 ASN F CA 1
ATOM 9074 C C . ASN F 1 50 ? -16.183 9.686 97.178 1.00 34.94 29 ASN F C 1
ATOM 9075 O O . ASN F 1 50 ? -15.113 9.657 97.790 1.00 34.88 29 ASN F O 1
ATOM 9080 N N . ASP F 1 51 ? -17.310 9.147 97.647 1.00 35.09 30 ASP F N 1
ATOM 9081 C CA . ASP F 1 51 ? -17.322 8.369 98.883 1.00 35.42 30 ASP F CA 1
ATOM 9082 C C . ASP F 1 51 ? -16.449 7.123 98.743 1.00 35.18 30 ASP F C 1
ATOM 9083 O O . ASP F 1 51 ? -15.674 6.800 99.646 1.00 35.24 30 ASP F O 1
ATOM 9088 N N . LEU F 1 52 ? -16.587 6.436 97.610 1.00 34.95 31 LEU F N 1
ATOM 9089 C CA . LEU F 1 52 ? -15.732 5.301 97.260 1.00 34.77 31 LEU F CA 1
ATOM 9090 C C . LEU F 1 52 ? -14.257 5.678 97.295 1.00 34.51 31 LEU F C 1
ATOM 9091 O O . LEU F 1 52 ? -13.443 4.991 97.915 1.00 34.28 31 LEU F O 1
ATOM 9096 N N . ALA F 1 53 ? -13.927 6.777 96.620 1.00 34.28 32 ALA F N 1
ATOM 9097 C CA . ALA F 1 53 ? -12.558 7.283 96.562 1.00 34.27 32 ALA F CA 1
ATOM 9098 C C . ALA F 1 53 ? -11.997 7.598 97.948 1.00 34.27 32 ALA F C 1
ATOM 9099 O O . ALA F 1 53 ? -10.837 7.295 98.238 1.00 34.11 32 ALA F O 1
ATOM 9101 N N . GLU F 1 54 ? -12.828 8.204 98.792 1.00 34.41 33 GLU F N 1
ATOM 9102 C CA . GLU F 1 54 ? -12.451 8.541 100.166 1.00 34.81 33 GLU F CA 1
ATOM 9103 C C . GLU F 1 54 ? -12.057 7.288 100.951 1.00 34.43 33 GLU F C 1
ATOM 9104 O O . GLU F 1 54 ? -11.052 7.283 101.660 1.00 34.50 33 GLU F O 1
ATOM 9110 N N . GLN F 1 55 ? -12.851 6.230 100.809 1.00 34.20 34 GLN F N 1
ATOM 9111 C CA . GLN F 1 55 ? -12.577 4.950 101.460 1.00 34.00 34 GLN F CA 1
ATOM 9112 C C . GLN F 1 55 ? -11.288 4.308 100.949 1.00 34.13 34 GLN F C 1
ATOM 9113 O O . GLN F 1 55 ? -10.469 3.831 101.742 1.00 34.15 34 GLN F O 1
ATOM 9119 N N . ILE F 1 56 ? -11.111 4.299 99.626 1.00 34.23 35 ILE F N 1
ATOM 9120 C CA . ILE F 1 56 ? -9.913 3.727 99.006 1.00 34.33 35 ILE F CA 1
ATOM 9121 C C . ILE F 1 56 ? -8.666 4.485 99.473 1.00 34.65 35 ILE F C 1
ATOM 9122 O O . ILE F 1 56 ? -7.632 3.877 99.748 1.00 34.61 35 ILE F O 1
ATOM 9127 N N . GLU F 1 57 ? -8.787 5.807 99.582 1.00 35.19 36 GLU F N 1
ATOM 9128 C CA . GLU F 1 57 ? -7.721 6.670 100.101 1.00 35.90 36 GLU F CA 1
ATOM 9129 C C . GLU F 1 57 ? -7.200 6.159 101.445 1.00 36.04 36 GLU F C 1
ATOM 9130 O O . GLU F 1 57 ? -5.993 5.958 101.616 1.00 36.12 36 GLU F O 1
ATOM 9136 N N . LYS F 1 58 ? -8.119 5.942 102.385 1.00 36.23 37 LYS F N 1
ATOM 9137 C CA . LYS F 1 58 ? -7.774 5.473 103.726 1.00 36.51 37 LYS F CA 1
ATOM 9138 C C . LYS F 1 58 ? -7.233 4.049 103.714 1.00 36.49 37 LYS F C 1
ATOM 9139 O O . LYS F 1 58 ? -6.240 3.753 104.382 1.00 36.60 37 LYS F O 1
ATOM 9145 N N . ILE F 1 59 ? -7.884 3.177 102.945 1.00 36.50 38 ILE F N 1
ATOM 9146 C CA . ILE F 1 59 ? -7.489 1.774 102.840 1.00 36.38 38 ILE F CA 1
ATOM 9147 C C . ILE F 1 59 ? -6.088 1.615 102.243 1.00 36.36 38 ILE F C 1
ATOM 9148 O O . ILE F 1 59 ? -5.324 0.753 102.686 1.00 36.41 38 ILE F O 1
ATOM 9153 N N . SER F 1 60 ? -5.751 2.453 101.260 1.00 36.38 39 SER F N 1
ATOM 9154 C CA . SER F 1 60 ? -4.469 2.352 100.545 1.00 36.44 39 SER F CA 1
ATOM 9155 C C . SER F 1 60 ? -3.247 2.645 101.422 1.00 36.58 39 SER F C 1
ATOM 9156 O O . SER F 1 60 ? -2.108 2.392 101.013 1.00 36.76 39 SER F O 1
ATOM 9159 N N . LYS F 1 61 ? -3.489 3.184 102.615 1.00 36.63 40 LYS F N 1
ATOM 9160 C CA . LYS F 1 61 ? -2.431 3.445 103.590 1.00 36.67 40 LYS F CA 1
ATOM 9161 C C . LYS F 1 61 ? -1.959 2.153 104.257 1.00 36.45 40 LYS F C 1
ATOM 9162 O O . LYS F 1 61 ? -0.800 2.050 104.670 1.00 36.69 40 LYS F O 1
ATOM 9168 N N . LYS F 1 62 ? -2.856 1.172 104.355 1.00 36.05 41 LYS F N 1
ATOM 9169 C CA . LYS F 1 62 ? -2.567 -0.098 105.037 1.00 35.67 41 LYS F CA 1
ATOM 9170 C C . LYS F 1 62 ? -2.514 -1.306 104.097 1.00 35.02 41 LYS F C 1
ATOM 9171 O O . LYS F 1 62 ? -2.013 -2.371 104.477 1.00 35.11 41 LYS F O 1
ATOM 9177 N N . TYR F 1 63 ? -3.042 -1.152 102.884 1.00 34.05 42 TYR F N 1
ATOM 9178 C CA . TYR F 1 63 ? -3.128 -2.263 101.937 1.00 32.95 42 TYR F CA 1
ATOM 9179 C C . TYR F 1 63 ? -2.667 -1.855 100.542 1.00 32.12 42 TYR F C 1
ATOM 9180 O O . TYR F 1 63 ? -2.755 -0.684 100.167 1.00 32.11 42 TYR F O 1
ATOM 9189 N N . ILE F 1 64 ? -2.166 -2.825 99.782 1.00 30.97 43 ILE F N 1
ATOM 9190 C CA . ILE F 1 64 ? -2.009 -2.647 98.347 1.00 29.85 43 ILE F CA 1
ATOM 9191 C C . ILE F 1 64 ? -3.352 -3.006 97.709 1.00 29.00 43 ILE F C 1
ATOM 9192 O O . ILE F 1 64 ? -3.822 -4.141 97.822 1.00 28.93 43 ILE F O 1
ATOM 9197 N N . VAL F 1 65 ? -3.970 -2.008 97.075 1.00 27.91 44 VAL F N 1
ATOM 9198 C CA . VAL F 1 65 ? -5.365 -2.087 96.628 1.00 26.83 44 VAL F CA 1
ATOM 9199 C C . VAL F 1 65 ? -5.489 -2.287 95.120 1.00 26.24 44 VAL F C 1
ATOM 9200 O O . VAL F 1 65 ? -4.961 -1.501 94.334 1.00 25.86 44 VAL F O 1
ATOM 9204 N N . SER F 1 66 ? -6.201 -3.346 94.738 1.00 25.59 45 SER F N 1
ATOM 9205 C CA . SER F 1 66 ? -6.608 -3.567 93.359 1.00 24.99 45 SER F CA 1
ATOM 9206 C C . SER F 1 66 ? -8.118 -3.408 93.268 1.00 24.76 45 SER F C 1
ATOM 9207 O O . SER F 1 66 ? -8.860 -4.039 94.026 1.00 24.75 45 SER F O 1
ATOM 9210 N N . ILE F 1 67 ? -8.564 -2.559 92.346 1.00 24.41 46 ILE F N 1
ATOM 9211 C CA . ILE F 1 67 ? -9.991 -2.344 92.097 1.00 24.17 46 ILE F CA 1
ATOM 9212 C C . ILE F 1 67 ? -10.412 -3.021 90.793 1.00 24.14 46 ILE F C 1
ATOM 9213 O O . ILE F 1 67 ? -9.815 -2.777 89.736 1.00 24.09 46 ILE F O 1
ATOM 9218 N N . VAL F 1 68 ? -11.424 -3.879 90.875 1.00 23.97 47 VAL F N 1
ATOM 9219 C CA . VAL F 1 68 ? -12.001 -4.496 89.685 1.00 24.02 47 VAL F CA 1
ATOM 9220 C C . VAL F 1 68 ? -13.425 -3.959 89.500 1.00 24.21 47 VAL F C 1
ATOM 9221 O O . VAL F 1 68 ? -14.305 -4.211 90.326 1.00 24.08 47 VAL F O 1
ATOM 9225 N N . LEU F 1 69 ? -13.632 -3.213 88.416 1.00 24.46 48 LEU F N 1
ATOM 9226 C CA . LEU F 1 69 ? -14.902 -2.531 88.161 1.00 24.63 48 LEU F CA 1
ATOM 9227 C C . LEU F 1 69 ? -15.814 -3.268 87.187 1.00 24.64 48 LEU F C 1
ATOM 9228 O O . LEU F 1 69 ? -15.347 -3.901 86.244 1.00 24.85 48 LEU F O 1
ATOM 9233 N N . GLY F 1 70 ? -17.117 -3.176 87.431 1.00 24.62 49 GLY F N 1
ATOM 9234 C CA . GLY F 1 70 ? -18.129 -3.629 86.482 1.00 24.49 49 GLY F CA 1
ATOM 9235 C C . GLY F 1 70 ? -18.643 -2.440 85.694 1.00 24.62 49 GLY F C 1
ATOM 9236 O O . GLY F 1 70 ? -18.258 -1.294 85.965 1.00 24.42 49 GLY F O 1
ATOM 9237 N N . GLY F 1 71 ? -19.512 -2.709 84.720 1.00 24.75 50 GLY F N 1
ATOM 9238 C CA . GLY F 1 71 ? -20.050 -1.661 83.853 1.00 24.88 50 GLY F CA 1
ATOM 9239 C C . GLY F 1 71 ? -21.566 -1.616 83.779 1.00 25.17 50 GLY F C 1
ATOM 9240 O O . GLY F 1 71 ? -22.124 -0.990 82.872 1.00 25.20 50 GLY F O 1
ATOM 9241 N N . GLY F 1 72 ? -22.223 -2.258 84.746 1.00 25.48 51 GLY F N 1
ATOM 9242 C CA . GLY F 1 72 ? -23.684 -2.338 84.825 1.00 25.83 51 GLY F CA 1
ATOM 9243 C C . GLY F 1 72 ? -24.445 -1.023 84.875 1.00 26.26 51 GLY F C 1
ATOM 9244 O O . GLY F 1 72 ? -25.619 -0.976 84.508 1.00 26.42 51 GLY F O 1
ATOM 9245 N N . ASN F 1 73 ? -23.784 0.041 85.332 1.00 26.57 52 ASN F N 1
ATOM 9246 C CA . ASN F 1 73 ? -24.366 1.389 85.328 1.00 26.95 52 ASN F CA 1
ATOM 9247 C C . ASN F 1 73 ? -24.529 1.969 83.915 1.00 27.47 52 ASN F C 1
ATOM 9248 O O . ASN F 1 73 ? -25.344 2.870 83.692 1.00 27.41 52 ASN F O 1
ATOM 9253 N N . ILE F 1 74 ? -23.739 1.447 82.974 1.00 28.18 53 ILE F N 1
ATOM 9254 C CA . ILE F 1 74 ? -23.735 1.917 81.589 1.00 28.81 53 ILE F CA 1
ATOM 9255 C C . ILE F 1 74 ? -24.312 0.855 80.650 1.00 29.56 53 ILE F C 1
ATOM 9256 O O . ILE F 1 74 ? -25.127 1.162 79.781 1.00 29.68 53 ILE F O 1
ATOM 9261 N N . TRP F 1 75 ? -23.893 -0.393 80.843 1.00 30.56 54 TRP F N 1
ATOM 9262 C CA . TRP F 1 75 ? -24.261 -1.496 79.954 1.00 31.62 54 TRP F CA 1
ATOM 9263 C C . TRP F 1 75 ? -24.712 -2.735 80.726 1.00 32.53 54 TRP F C 1
ATOM 9264 O O . TRP F 1 75 ? -24.070 -3.131 81.695 1.00 32.76 54 TRP F O 1
ATOM 9275 N N . ARG F 1 76 ? -25.810 -3.345 80.280 1.00 33.72 55 ARG F N 1
ATOM 9276 C CA . ARG F 1 76 ? -26.337 -4.580 80.884 1.00 34.99 55 ARG F CA 1
ATOM 9277 C C . ARG F 1 76 ? -26.643 -5.636 79.828 1.00 35.39 55 ARG F C 1
ATOM 9278 O O . ARG F 1 76 ? -26.800 -5.319 78.642 1.00 35.50 55 ARG F O 1
ATOM 9286 N N . GLY F 1 77 ? -26.784 -6.883 80.279 1.00 35.93 56 GLY F N 1
ATOM 9287 C CA . GLY F 1 77 ? -27.161 -7.999 79.406 1.00 36.34 56 GLY F CA 1
ATOM 9288 C C . GLY F 1 77 ? -28.515 -7.830 78.739 1.00 36.71 56 GLY F C 1
ATOM 9289 O O . GLY F 1 77 ? -28.717 -8.306 77.620 1.00 36.87 56 GLY F O 1
ATOM 9290 N N . SER F 1 78 ? -29.437 -7.147 79.419 1.00 37.01 57 SER F N 1
ATOM 9291 C CA . SER F 1 78 ? -30.797 -6.933 78.915 1.00 37.27 57 SER F CA 1
ATOM 9292 C C . SER F 1 78 ? -30.837 -6.062 77.660 1.00 37.47 57 SER F C 1
ATOM 9293 O O . SER F 1 78 ? -31.669 -6.285 76.773 1.00 37.73 57 SER F O 1
ATOM 9296 N N . ILE F 1 79 ? -29.950 -5.068 77.592 1.00 37.56 58 ILE F N 1
ATOM 9297 C CA . ILE F 1 79 ? -29.876 -4.175 76.429 1.00 37.64 58 ILE F CA 1
ATOM 9298 C C . ILE F 1 79 ? -29.315 -4.929 75.223 1.00 37.77 58 ILE F C 1
ATOM 9299 O O . ILE F 1 79 ? -29.733 -4.699 74.082 1.00 37.81 58 ILE F O 1
ATOM 9304 N N . ALA F 1 80 ? -28.385 -5.843 75.492 1.00 37.80 59 ALA F N 1
ATOM 9305 C CA . ALA F 1 80 ? -27.802 -6.701 74.468 1.00 37.93 59 ALA F CA 1
ATOM 9306 C C . ALA F 1 80 ? -28.857 -7.530 73.740 1.00 38.11 59 ALA F C 1
ATOM 9307 O O . ALA F 1 80 ? -28.803 -7.671 72.516 1.00 38.09 59 ALA F O 1
ATOM 9309 N N . LYS F 1 81 ? -29.807 -8.079 74.495 1.00 38.30 60 LYS F N 1
ATOM 9310 C CA . LYS F 1 81 ? -30.901 -8.847 73.913 1.00 38.62 60 LYS F CA 1
ATOM 9311 C C . LYS F 1 81 ? -31.804 -7.970 73.041 1.00 38.54 60 LYS F C 1
ATOM 9312 O O . LYS F 1 81 ? -32.153 -8.356 71.924 1.00 38.56 60 LYS F O 1
ATOM 9318 N N . GLU F 1 82 ? -32.155 -6.786 73.543 1.00 38.46 61 GLU F N 1
ATOM 9319 C CA . GLU F 1 82 ? -32.991 -5.836 72.799 1.00 38.47 61 GLU F CA 1
ATOM 9320 C C . GLU F 1 82 ? -32.360 -5.434 71.468 1.00 38.20 61 GLU F C 1
ATOM 9321 O O . GLU F 1 82 ? -33.057 -5.263 70.471 1.00 38.32 61 GLU F O 1
ATOM 9327 N N . LEU F 1 83 ? -31.036 -5.300 71.460 1.00 37.85 62 LEU F N 1
ATOM 9328 C CA . LEU F 1 83 ? -30.300 -4.891 70.267 1.00 37.43 62 LEU F CA 1
ATOM 9329 C C . LEU F 1 83 ? -29.908 -6.061 69.371 1.00 37.31 62 LEU F C 1
ATOM 9330 O O . LEU F 1 83 ? -29.172 -5.872 68.400 1.00 37.28 62 LEU F O 1
ATOM 9335 N N . ASP F 1 84 ? -30.406 -7.257 69.688 1.00 37.12 63 ASP F N 1
ATOM 9336 C CA . ASP F 1 84 ? -30.020 -8.494 68.990 1.00 36.92 63 ASP F CA 1
ATOM 9337 C C . ASP F 1 84 ? -28.500 -8.599 68.868 1.00 36.57 63 ASP F C 1
ATOM 9338 O O . ASP F 1 84 ? -27.954 -8.824 67.782 1.00 36.41 63 ASP F O 1
ATOM 9343 N N . MET F 1 85 ? -27.817 -8.430 69.992 1.00 36.23 64 MET F N 1
ATOM 9344 C CA . MET F 1 85 ? -26.365 -8.399 69.983 1.00 35.89 64 MET F CA 1
ATOM 9345 C C . MET F 1 85 ? -25.793 -9.733 70.442 1.00 35.42 64 MET F C 1
ATOM 9346 O O . MET F 1 85 ? -26.130 -10.227 71.523 1.00 35.51 64 MET F O 1
ATOM 9351 N N . ASP F 1 86 ? -24.934 -10.318 69.611 1.00 34.83 65 ASP F N 1
ATOM 9352 C CA . ASP F 1 86 ? -24.259 -11.560 69.981 1.00 34.46 65 ASP F CA 1
ATOM 9353 C C . ASP F 1 86 ? -23.310 -11.321 71.153 1.00 33.75 65 ASP F C 1
ATOM 9354 O O . ASP F 1 86 ? -22.904 -10.184 71.417 1.00 33.71 65 ASP F O 1
ATOM 9359 N N . ARG F 1 87 ? -22.962 -12.398 71.847 1.00 32.84 66 ARG F N 1
ATOM 9360 C CA . ARG F 1 87 ? -22.246 -12.309 73.115 1.00 31.90 66 ARG F CA 1
ATOM 9361 C C . ARG F 1 87 ? -20.840 -11.698 72.996 1.00 31.41 66 ARG F C 1
ATOM 9362 O O . ARG F 1 87 ? -20.420 -10.941 73.874 1.00 31.26 66 ARG F O 1
ATOM 9370 N N . ASN F 1 88 ? -20.127 -12.015 71.913 1.00 30.77 67 ASN F N 1
ATOM 9371 C CA . ASN F 1 88 ? -18.796 -11.441 71.656 1.00 30.21 67 ASN F CA 1
ATOM 9372 C C . ASN F 1 88 ? -18.817 -9.914 71.669 1.00 29.81 67 ASN F C 1
ATOM 9373 O O . ASN F 1 88 ? -17.970 -9.272 72.297 1.00 29.72 67 ASN F O 1
ATOM 9378 N N . LEU F 1 89 ? -19.796 -9.341 70.977 1.00 29.40 68 LEU F N 1
ATOM 9379 C CA . LEU F 1 89 ? -19.929 -7.895 70.894 1.00 28.99 68 LEU F CA 1
ATOM 9380 C C . LEU F 1 89 ? -20.490 -7.298 72.184 1.00 28.50 68 LEU F C 1
ATOM 9381 O O . LEU F 1 89 ? -20.047 -6.242 72.612 1.00 28.60 68 LEU F O 1
ATOM 9386 N N . ALA F 1 90 ? -21.442 -7.988 72.804 1.00 28.06 69 ALA F N 1
ATOM 9387 C CA . ALA F 1 90 ? -22.055 -7.534 74.051 1.00 27.61 69 ALA F CA 1
ATOM 9388 C C . ALA F 1 90 ? -21.017 -7.355 75.162 1.00 27.39 69 ALA F C 1
ATOM 9389 O O . ALA F 1 90 ? -20.983 -6.317 75.825 1.00 27.45 69 ALA F O 1
ATOM 9391 N N . ASP F 1 91 ? -20.160 -8.357 75.343 1.00 26.91 70 ASP F N 1
ATOM 9392 C CA . ASP F 1 91 ? -19.090 -8.281 76.335 1.00 26.63 70 ASP F CA 1
ATOM 9393 C C . ASP F 1 91 ? -18.053 -7.207 76.005 1.00 26.23 70 ASP F C 1
ATOM 9394 O O . ASP F 1 91 ? -17.432 -6.643 76.910 1.00 26.26 70 ASP F O 1
ATOM 9399 N N . ASN F 1 92 ? -17.876 -6.920 74.718 1.00 25.74 71 ASN F N 1
ATOM 9400 C CA . ASN F 1 92 ? -17.022 -5.806 74.289 1.00 25.48 71 ASN F CA 1
ATOM 9401 C C . ASN F 1 92 ? -17.556 -4.449 74.735 1.00 25.48 71 ASN F C 1
ATOM 9402 O O . ASN F 1 92 ? -16.785 -3.581 75.158 1.00 25.57 71 ASN F O 1
ATOM 9407 N N . MET F 1 93 ? -18.873 -4.276 74.638 1.00 25.34 72 MET F N 1
ATOM 9408 C CA . MET F 1 93 ? -19.536 -3.064 75.097 1.00 25.47 72 MET F CA 1
ATOM 9409 C C . MET F 1 93 ? -19.315 -2.884 76.594 1.00 25.31 72 MET F C 1
ATOM 9410 O O . MET F 1 93 ? -19.006 -1.777 77.048 1.00 25.32 72 MET F O 1
ATOM 9415 N N . GLY F 1 94 ? -19.460 -3.980 77.344 1.00 25.19 73 GLY F N 1
ATOM 9416 C CA . GLY F 1 94 ? -19.230 -3.999 78.787 1.00 25.08 73 GLY F CA 1
ATOM 9417 C C . GLY F 1 94 ? -17.820 -3.596 79.167 1.00 25.16 73 GLY F C 1
ATOM 9418 O O . GLY F 1 94 ? -17.614 -2.881 80.153 1.00 25.23 73 GLY F O 1
ATOM 9419 N N . MET F 1 95 ? -16.848 -4.039 78.378 1.00 25.10 74 MET F N 1
ATOM 9420 C CA . MET F 1 95 ? -15.445 -3.721 78.639 1.00 25.41 74 MET F CA 1
ATOM 9421 C C . MET F 1 95 ? -15.160 -2.227 78.463 1.00 25.33 74 MET F C 1
ATOM 9422 O O . MET F 1 95 ? -14.402 -1.641 79.231 1.00 25.30 74 MET F O 1
ATOM 9427 N N . MET F 1 96 ? -15.785 -1.621 77.455 1.00 25.25 75 MET F N 1
ATOM 9428 C CA . MET F 1 96 ? -15.689 -0.182 77.218 1.00 25.20 75 MET F CA 1
ATOM 9429 C C . MET F 1 96 ? -16.306 0.584 78.379 1.00 24.31 75 MET F C 1
ATOM 9430 O O . MET F 1 96 ? -15.769 1.605 78.818 1.00 24.22 75 MET F O 1
ATOM 9435 N N . ALA F 1 97 ? -17.450 0.093 78.855 1.00 23.47 76 ALA F N 1
ATOM 9436 C CA . ALA F 1 97 ? -18.119 0.675 80.028 1.00 22.82 76 ALA F CA 1
ATOM 9437 C C . ALA F 1 97 ? -17.217 0.700 81.266 1.00 22.23 76 ALA F C 1
ATOM 9438 O O . ALA F 1 97 ? -17.185 1.701 81.982 1.00 22.20 76 ALA F O 1
ATOM 9440 N N . THR F 1 98 ? -16.472 -0.382 81.502 1.00 21.58 77 THR F N 1
ATOM 9441 C CA . THR F 1 98 ? -15.548 -0.431 82.645 1.00 21.15 77 THR F CA 1
ATOM 9442 C C . THR F 1 98 ? -14.418 0.595 82.523 1.00 20.82 77 THR F C 1
ATOM 9443 O O . THR F 1 98 ? -13.975 1.164 83.529 1.00 20.87 77 THR F O 1
ATOM 9447 N N . ILE F 1 99 ? -13.964 0.838 81.295 1.00 20.42 78 ILE F N 1
ATOM 9448 C CA . ILE F 1 99 ? -12.936 1.854 81.046 1.00 20.16 78 ILE F CA 1
ATOM 9449 C C . ILE F 1 99 ? -13.427 3.258 81.421 1.00 20.22 78 ILE F C 1
ATOM 9450 O O . ILE F 1 99 ? -12.702 4.020 82.074 1.00 20.25 78 ILE F O 1
ATOM 9455 N N . ILE F 1 100 ? -14.658 3.589 81.029 1.00 20.16 79 ILE F N 1
ATOM 9456 C CA . ILE F 1 100 ? -15.262 4.868 81.422 1.00 20.12 79 ILE F CA 1
ATOM 9457 C C . ILE F 1 100 ? -15.318 5.012 82.953 1.00 20.23 79 ILE F C 1
ATOM 9458 O O . ILE F 1 100 ? -14.893 6.033 83.500 1.00 20.24 79 ILE F O 1
ATOM 9463 N N . ASN F 1 101 ? -15.829 3.986 83.633 1.00 20.22 80 ASN F N 1
ATOM 9464 C CA . ASN F 1 101 ? -15.875 3.975 85.097 1.00 20.23 80 ASN F CA 1
ATOM 9465 C C . ASN F 1 101 ? -14.486 4.065 85.719 1.00 20.58 80 ASN F C 1
ATOM 9466 O O . ASN F 1 101 ? -14.291 4.777 86.711 1.00 20.60 80 ASN F O 1
ATOM 9471 N N . GLY F 1 102 ? -13.528 3.356 85.120 1.00 20.84 81 GLY F N 1
ATOM 9472 C CA . GLY F 1 102 ? -12.141 3.346 85.588 1.00 21.22 81 GLY F CA 1
ATOM 9473 C C . GLY F 1 102 ? -11.490 4.712 85.559 1.00 21.49 81 GLY F C 1
ATOM 9474 O O . GLY F 1 102 ? -10.773 5.083 86.491 1.00 21.59 81 GLY F O 1
ATOM 9475 N N . LEU F 1 103 ? -11.748 5.462 84.490 1.00 21.79 82 LEU F N 1
ATOM 9476 C CA . LEU F 1 103 ? -11.198 6.806 84.341 1.00 22.19 82 LEU F CA 1
ATOM 9477 C C . LEU F 1 103 ? -11.865 7.787 85.300 1.00 22.32 82 LEU F C 1
ATOM 9478 O O . LEU F 1 103 ? -11.224 8.715 85.786 1.00 22.40 82 LEU F O 1
ATOM 9483 N N . ALA F 1 104 ? -13.149 7.567 85.568 1.00 22.67 83 ALA F N 1
ATOM 9484 C CA . ALA F 1 104 ? -13.898 8.378 86.526 1.00 22.89 83 ALA F CA 1
ATOM 9485 C C . ALA F 1 104 ? -13.385 8.184 87.952 1.00 23.14 83 ALA F C 1
ATOM 9486 O O . ALA F 1 104 ? -13.194 9.153 88.676 1.00 23.37 83 ALA F O 1
ATOM 9488 N N . LEU F 1 105 ? -13.143 6.934 88.340 1.00 23.46 84 LEU F N 1
ATOM 9489 C CA . LEU F 1 105 ? -12.615 6.620 89.669 1.00 23.73 84 LEU F CA 1
ATOM 9490 C C . LEU F 1 105 ? -11.190 7.160 89.831 1.00 24.16 84 LEU F C 1
ATOM 9491 O O . LEU F 1 105 ? -10.846 7.711 90.885 1.00 24.25 84 LEU F O 1
ATOM 9496 N N . GLU F 1 106 ? -10.370 7.008 88.789 1.00 24.47 85 GLU F N 1
ATOM 9497 C CA . GLU F 1 106 ? -9.013 7.549 88.790 1.00 24.92 85 GLU F CA 1
ATOM 9498 C C . GLU F 1 106 ? -9.026 9.052 89.058 1.00 25.19 85 GLU F C 1
ATOM 9499 O O . GLU F 1 106 ? -8.241 9.557 89.869 1.00 25.35 85 GLU F O 1
ATOM 9505 N N . ASN F 1 107 ? -9.919 9.762 88.376 1.00 25.53 86 ASN F N 1
ATOM 9506 C CA . ASN F 1 107 ? -10.048 11.197 88.569 1.00 25.90 86 ASN F CA 1
ATOM 9507 C C . ASN F 1 107 ? -10.386 11.546 90.016 1.00 26.24 86 ASN F C 1
ATOM 9508 O O . ASN F 1 107 ? -9.762 12.433 90.604 1.00 26.26 86 ASN F O 1
ATOM 9513 N N . ALA F 1 108 ? -11.364 10.831 90.579 1.00 26.66 87 ALA F N 1
ATOM 9514 C CA . ALA F 1 108 ? -11.785 11.027 91.968 1.00 26.99 87 ALA F CA 1
ATOM 9515 C C . ALA F 1 108 ? -10.655 10.769 92.967 1.00 27.38 87 ALA F C 1
ATOM 9516 O O . ALA F 1 108 ? -10.539 11.481 93.965 1.00 27.64 87 ALA F O 1
ATOM 9518 N N . LEU F 1 109 ? -9.825 9.763 92.689 1.00 27.80 88 LEU F N 1
ATOM 9519 C CA . LEU F 1 109 ? -8.661 9.447 93.525 1.00 28.25 88 LEU F CA 1
ATOM 9520 C C . LEU F 1 109 ? -7.502 10.437 93.353 1.00 28.81 88 LEU F C 1
ATOM 9521 O O . LEU F 1 109 ? -6.771 10.725 94.310 1.00 28.95 88 LEU F O 1
ATOM 9526 N N . ASN F 1 110 ? -7.324 10.944 92.133 1.00 29.40 89 ASN F N 1
ATOM 9527 C CA . ASN F 1 110 ? -6.311 11.969 91.863 1.00 29.98 89 ASN F CA 1
ATOM 9528 C C . ASN F 1 110 ? -6.556 13.255 92.653 1.00 30.38 89 ASN F C 1
ATOM 9529 O O . ASN F 1 110 ? -5.606 13.889 93.113 1.00 30.56 89 ASN F O 1
ATOM 9534 N N . HIS F 1 111 ? -7.826 13.632 92.808 1.00 30.78 90 HIS F N 1
ATOM 9535 C CA . HIS F 1 111 ? -8.210 14.791 93.622 1.00 31.21 90 HIS F CA 1
ATOM 9536 C C . HIS F 1 111 ? -7.875 14.629 95.105 1.00 31.25 90 HIS F C 1
ATOM 9537 O O . HIS F 1 111 ? -7.806 15.614 95.845 1.00 31.41 90 HIS F O 1
ATOM 9544 N N . LEU F 1 112 ? -7.679 13.385 95.530 1.00 31.16 91 LEU F N 1
ATOM 9545 C CA . LEU F 1 112 ? -7.328 13.078 96.909 1.00 31.22 91 LEU F CA 1
ATOM 9546 C C . LEU F 1 112 ? -5.838 12.790 97.033 1.00 31.35 91 LEU F C 1
ATOM 9547 O O . LEU F 1 112 ? -5.371 12.321 98.075 1.00 31.30 91 LEU F O 1
ATOM 9552 N N . ASN F 1 113 ? -5.104 13.071 95.954 1.00 31.55 92 ASN F N 1
ATOM 9553 C CA . ASN F 1 113 ? -3.651 12.852 95.872 1.00 31.76 92 ASN F CA 1
ATOM 9554 C C . ASN F 1 113 ? -3.195 11.406 96.105 1.00 31.48 92 ASN F C 1
ATOM 9555 O O . ASN F 1 113 ? -2.080 11.162 96.586 1.00 31.57 92 ASN F O 1
ATOM 9560 N N . VAL F 1 114 ? -4.058 10.453 95.759 1.00 31.05 93 VAL F N 1
ATOM 9561 C CA . VAL F 1 114 ? -3.695 9.044 95.818 1.00 30.63 93 VAL F CA 1
ATOM 9562 C C . VAL F 1 114 ? -2.987 8.661 94.522 1.00 30.36 93 VAL F C 1
ATOM 9563 O O . VAL F 1 114 ? -3.494 8.920 93.428 1.00 30.41 93 VAL F O 1
ATOM 9567 N N . ASN F 1 115 ? -1.801 8.072 94.647 1.00 30.00 94 ASN F N 1
ATOM 9568 C CA . ASN F 1 115 ? -1.087 7.580 93.478 1.00 29.77 94 ASN F CA 1
ATOM 9569 C C . ASN F 1 115 ? -1.832 6.369 92.915 1.00 29.21 94 ASN F C 1
ATOM 9570 O O . ASN F 1 115 ? -1.996 5.341 93.587 1.00 29.18 94 ASN F O 1
ATOM 9575 N N . THR F 1 116 ? -2.305 6.518 91.682 1.00 28.34 95 THR F N 1
ATOM 9576 C CA . THR F 1 116 ? -3.203 5.538 91.079 1.00 27.52 95 THR F CA 1
ATOM 9577 C C . THR F 1 116 ? -2.911 5.319 89.599 1.00 26.70 95 THR F C 1
ATOM 9578 O O . THR F 1 116 ? -2.405 6.216 88.915 1.00 26.75 95 THR F O 1
ATOM 9582 N N . ILE F 1 117 ? -3.219 4.113 89.121 1.00 25.64 96 ILE F N 1
ATOM 9583 C CA . ILE F 1 117 ? -3.019 3.749 87.721 1.00 24.50 96 ILE F CA 1
ATOM 9584 C C . ILE F 1 117 ? -4.164 2.872 87.192 1.00 23.98 96 ILE F C 1
ATOM 9585 O O . ILE F 1 117 ? -4.636 1.960 87.880 1.00 23.82 96 ILE F O 1
ATOM 9590 N N . VAL F 1 118 ? -4.608 3.171 85.972 1.00 23.04 97 VAL F N 1
ATOM 9591 C CA . VAL F 1 118 ? -5.634 2.392 85.292 1.00 22.20 97 VAL F CA 1
ATOM 9592 C C . VAL F 1 118 ? -4.963 1.351 84.394 1.00 21.86 97 VAL F C 1
ATOM 9593 O O . VAL F 1 118 ? -4.261 1.698 83.446 1.00 21.90 97 VAL F O 1
ATOM 9597 N N . LEU F 1 119 ? -5.179 0.074 84.696 1.00 21.20 98 LEU F N 1
ATOM 9598 C CA . LEU F 1 119 ? -4.570 -0.998 83.919 1.00 20.66 98 LEU F CA 1
ATOM 9599 C C . LEU F 1 119 ? -5.650 -1.778 83.179 1.00 20.48 98 LEU F C 1
ATOM 9600 O O . LEU F 1 119 ? -6.561 -2.334 83.786 1.00 20.36 98 LEU F O 1
ATOM 9605 N N . SER F 1 120 ? -5.549 -1.784 81.855 1.00 20.41 99 SER F N 1
ATOM 9606 C CA . SER F 1 120 ? -6.584 -2.341 81.000 1.00 20.40 99 SER F CA 1
ATOM 9607 C C . SER F 1 120 ? -6.161 -3.648 80.357 1.00 20.59 99 SER F C 1
ATOM 9608 O O . SER F 1 120 ? -5.010 -3.810 79.937 1.00 20.55 99 SER F O 1
ATOM 9611 N N . ALA F 1 121 ? -7.110 -4.576 80.274 1.00 20.82 100 ALA F N 1
ATOM 9612 C CA . ALA F 1 121 ? -6.907 -5.836 79.570 1.00 21.22 100 ALA F CA 1
ATOM 9613 C C . ALA F 1 121 ? -6.894 -5.620 78.058 1.00 21.62 100 ALA F C 1
ATOM 9614 O O . ALA F 1 121 ? -6.416 -6.468 77.306 1.00 21.74 100 ALA F O 1
ATOM 9616 N N . ILE F 1 122 ? -7.429 -4.482 77.629 1.00 22.02 101 ILE F N 1
ATOM 9617 C CA . ILE F 1 122 ? -7.475 -4.103 76.227 1.00 22.68 101 ILE F CA 1
ATOM 9618 C C . ILE F 1 122 ? -6.590 -2.883 75.983 1.00 22.76 101 ILE F C 1
ATOM 9619 O O . ILE F 1 122 ? -6.731 -1.862 76.659 1.00 22.85 101 ILE F O 1
ATOM 9624 N N . LYS F 1 123 ? -5.672 -2.998 75.027 1.00 22.98 102 LYS F N 1
ATOM 9625 C CA . LYS F 1 123 ? -4.767 -1.907 74.685 1.00 23.25 102 LYS F CA 1
ATOM 9626 C C . LYS F 1 123 ? -5.516 -0.716 74.105 1.00 23.41 102 LYS F C 1
ATOM 9627 O O . LYS F 1 123 ? -6.298 -0.858 73.159 1.00 23.32 102 LYS F O 1
ATOM 9633 N N . CYS F 1 124 ? -5.286 0.451 74.704 1.00 23.66 103 CYS F N 1
ATOM 9634 C CA . CYS F 1 124 ? -5.835 1.718 74.225 1.00 23.82 103 CYS F CA 1
ATOM 9635 C C . CYS F 1 124 ? -5.022 2.870 74.806 1.00 24.18 103 CYS F C 1
ATOM 9636 O O . CYS F 1 124 ? -5.455 3.565 75.737 1.00 24.20 103 CYS F O 1
ATOM 9639 N N . ASP F 1 125 ? -3.836 3.066 74.233 1.00 24.48 104 ASP F N 1
ATOM 9640 C CA . ASP F 1 125 ? -2.809 3.929 74.813 1.00 24.83 104 ASP F CA 1
ATOM 9641 C C . ASP F 1 125 ? -3.213 5.383 75.058 1.00 24.79 104 ASP F C 1
ATOM 9642 O O . ASP F 1 125 ? -2.707 6.016 75.990 1.00 24.83 104 ASP F O 1
ATOM 9647 N N . LYS F 1 126 ? -4.128 5.909 74.244 1.00 24.74 105 LYS F N 1
ATOM 9648 C CA . LYS F 1 126 ? -4.546 7.309 74.369 1.00 24.78 105 LYS F CA 1
ATOM 9649 C C . LYS F 1 126 ? -5.389 7.544 75.625 1.00 24.63 105 LYS F C 1
ATOM 9650 O O . LYS F 1 126 ? -5.579 8.688 76.058 1.00 24.49 105 LYS F O 1
ATOM 9656 N N . LEU F 1 127 ? -5.888 6.458 76.209 1.00 24.37 106 LEU F N 1
ATOM 9657 C CA . LEU F 1 127 ? -6.801 6.544 77.336 1.00 24.18 106 LEU F CA 1
ATOM 9658 C C . LEU F 1 127 ? -6.284 5.880 78.612 1.00 23.97 106 LEU F C 1
ATOM 9659 O O . LEU F 1 127 ? -6.448 6.430 79.695 1.00 24.16 106 LEU F O 1
ATOM 9664 N N . VAL F 1 128 ? -5.667 4.706 78.477 1.00 23.72 107 VAL F N 1
ATOM 9665 C CA . VAL F 1 128 ? -5.297 3.869 79.620 1.00 23.52 107 VAL F CA 1
ATOM 9666 C C . VAL F 1 128 ? -3.960 3.154 79.406 1.00 23.63 107 VAL F C 1
ATOM 9667 O O . VAL F 1 128 ? -3.483 3.033 78.272 1.00 23.56 107 VAL F O 1
ATOM 9671 N N . HIS F 1 129 ? -3.361 2.687 80.499 1.00 23.72 108 HIS F N 1
ATOM 9672 C CA . HIS F 1 129 ? -2.207 1.797 80.419 1.00 24.11 108 HIS F CA 1
ATOM 9673 C C . HIS F 1 129 ? -2.667 0.350 80.252 1.00 24.23 108 HIS F C 1
ATOM 9674 O O . HIS F 1 129 ? -3.777 -0.017 80.648 1.00 24.27 108 HIS F O 1
ATOM 9681 N N . GLU F 1 130 ? -1.800 -0.470 79.676 1.00 24.41 109 GLU F N 1
ATOM 9682 C CA . GLU F 1 130 ? -2.097 -1.876 79.467 1.00 24.65 109 GLU F CA 1
ATOM 9683 C C . GLU F 1 130 ? -1.670 -2.696 80.683 1.00 24.49 109 GLU F C 1
ATOM 9684 O O . GLU F 1 130 ? -0.590 -2.486 81.234 1.00 24.33 109 GLU F O 1
ATOM 9690 N N . SER F 1 131 ? -2.516 -3.627 81.107 1.00 24.45 110 SER F N 1
ATOM 9691 C CA . SER F 1 131 ? -2.120 -4.573 82.143 1.00 24.62 110 SER F CA 1
ATOM 9692 C C . SER F 1 131 ? -1.149 -5.605 81.563 1.00 24.83 110 SER F C 1
ATOM 9693 O O . SER F 1 131 ? -1.295 -6.042 80.417 1.00 25.04 110 SER F O 1
ATOM 9696 N N . SER F 1 132 ? -0.147 -5.967 82.356 1.00 25.05 111 SER F N 1
ATOM 9697 C CA . SER F 1 132 ? 0.828 -6.996 82.003 1.00 25.15 111 SER F CA 1
ATOM 9698 C C . SER F 1 132 ? 1.572 -7.369 83.273 1.00 25.10 111 SER F C 1
ATOM 9699 O O . SER F 1 132 ? 1.501 -6.640 84.262 1.00 25.24 111 SER F O 1
ATOM 9702 N N . ALA F 1 133 ? 2.283 -8.494 83.248 1.00 25.18 112 ALA F N 1
ATOM 9703 C CA . ALA F 1 133 ? 3.100 -8.911 84.387 1.00 25.33 112 ALA F CA 1
ATOM 9704 C C . ALA F 1 133 ? 4.037 -7.788 84.843 1.00 25.53 112 ALA F C 1
ATOM 9705 O O . ALA F 1 133 ? 4.111 -7.489 86.037 1.00 25.59 112 ALA F O 1
ATOM 9707 N N . ASN F 1 134 ? 4.724 -7.162 83.884 1.00 25.77 113 ASN F N 1
ATOM 9708 C CA . ASN F 1 134 ? 5.639 -6.055 84.156 1.00 26.17 113 ASN F CA 1
ATOM 9709 C C . ASN F 1 134 ? 4.959 -4.857 84.811 1.00 26.08 113 ASN F C 1
ATOM 9710 O O . ASN F 1 134 ? 5.431 -4.350 85.825 1.00 25.98 113 ASN F O 1
ATOM 9715 N N . ASN F 1 135 ? 3.858 -4.404 84.216 1.00 26.04 114 ASN F N 1
ATOM 9716 C CA . ASN F 1 135 ? 3.179 -3.199 84.691 1.00 26.16 114 ASN F CA 1
ATOM 9717 C C . ASN F 1 135 ? 2.511 -3.353 86.049 1.00 26.40 114 ASN F C 1
ATOM 9718 O O . ASN F 1 135 ? 2.464 -2.398 86.821 1.00 26.47 114 ASN F O 1
ATOM 9723 N N . ILE F 1 136 ? 2.003 -4.550 86.335 1.00 26.70 115 ILE F N 1
ATOM 9724 C CA . ILE F 1 136 ? 1.449 -4.851 87.653 1.00 27.16 115 ILE F CA 1
ATOM 9725 C C . ILE F 1 136 ? 2.561 -4.823 88.712 1.00 27.76 115 ILE F C 1
ATOM 9726 O O . ILE F 1 136 ? 2.438 -4.128 89.724 1.00 27.88 115 ILE F O 1
ATOM 9731 N N . LYS F 1 137 ? 3.642 -5.558 88.453 1.00 28.45 116 LYS F N 1
ATOM 9732 C CA . LYS F 1 137 ? 4.841 -5.550 89.292 1.00 29.35 116 LYS F CA 1
ATOM 9733 C C . LYS F 1 137 ? 5.335 -4.122 89.567 1.00 29.73 116 LYS F C 1
ATOM 9734 O O . LYS F 1 137 ? 5.612 -3.762 90.710 1.00 29.96 116 LYS F O 1
ATOM 9740 N N . LYS F 1 138 ? 5.423 -3.325 88.508 1.00 30.16 117 LYS F N 1
ATOM 9741 C CA . LYS F 1 138 ? 5.850 -1.933 88.570 1.00 30.80 117 LYS F CA 1
ATOM 9742 C C . LYS F 1 138 ? 4.908 -1.094 89.435 1.00 31.03 117 LYS F C 1
ATOM 9743 O O . LYS F 1 138 ? 5.360 -0.251 90.218 1.00 31.05 117 LYS F O 1
ATOM 9749 N N . ALA F 1 139 ? 3.603 -1.329 89.290 1.00 31.25 118 ALA F N 1
ATOM 9750 C CA . ALA F 1 139 ? 2.591 -0.595 90.051 1.00 31.48 118 ALA F CA 1
ATOM 9751 C C . ALA F 1 139 ? 2.597 -0.977 91.535 1.00 31.76 118 ALA F C 1
ATOM 9752 O O . ALA F 1 139 ? 2.347 -0.130 92.402 1.00 31.73 118 ALA F O 1
ATOM 9754 N N . ILE F 1 140 ? 2.885 -2.247 91.817 1.00 32.13 119 ILE F N 1
ATOM 9755 C CA . ILE F 1 140 ? 2.978 -2.738 93.201 1.00 32.63 119 ILE F CA 1
ATOM 9756 C C . ILE F 1 140 ? 4.189 -2.140 93.929 1.00 33.03 119 ILE F C 1
ATOM 9757 O O . ILE F 1 140 ? 4.070 -1.699 95.070 1.00 33.30 119 ILE F O 1
ATOM 9762 N N . GLU F 1 141 ? 5.337 -2.107 93.258 1.00 33.42 120 GLU F N 1
ATOM 9763 C CA . GLU F 1 141 ? 6.537 -1.478 93.810 1.00 33.95 120 GLU F CA 1
ATOM 9764 C C . GLU F 1 141 ? 6.309 -0.008 94.159 1.00 33.86 120 GLU F C 1
ATOM 9765 O O . GLU F 1 141 ? 6.731 0.450 95.226 1.00 34.05 120 GLU F O 1
ATOM 9771 N N . LYS F 1 142 ? 5.628 0.716 93.269 1.00 33.62 121 LYS F N 1
ATOM 9772 C CA . LYS F 1 142 ? 5.289 2.126 93.492 1.00 33.38 121 LYS F CA 1
ATOM 9773 C C . LYS F 1 142 ? 4.150 2.280 94.499 1.00 33.02 121 LYS F C 1
ATOM 9774 O O . LYS F 1 142 ? 3.824 3.394 94.915 1.00 33.10 121 LYS F O 1
ATOM 9780 N N . GLU F 1 143 ? 3.557 1.149 94.882 1.00 32.56 122 GLU F N 1
ATOM 9781 C CA . GLU F 1 143 ? 2.366 1.099 95.747 1.00 32.07 122 GLU F CA 1
ATOM 9782 C C . GLU F 1 143 ? 1.222 1.996 95.258 1.00 31.16 122 GLU F C 1
ATOM 9783 O O . GLU F 1 143 ? 0.608 2.741 96.028 1.00 31.25 122 GLU F O 1
ATOM 9789 N N . GLN F 1 144 ? 0.954 1.901 93.958 1.00 29.95 123 GLN F N 1
ATOM 9790 C CA . GLN F 1 144 ? -0.174 2.576 93.330 1.00 28.68 123 GLN F CA 1
ATOM 9791 C C . GLN F 1 144 ? -1.456 1.800 93.590 1.00 27.85 123 GLN F C 1
ATOM 9792 O O . GLN F 1 144 ? -1.433 0.573 93.728 1.00 27.79 123 GLN F O 1
ATOM 9798 N N . VAL F 1 145 ? -2.575 2.513 93.668 1.00 26.71 124 VAL F N 1
ATOM 9799 C CA . VAL F 1 145 ? -3.873 1.866 93.601 1.00 25.57 124 VAL F CA 1
ATOM 9800 C C . VAL F 1 145 ? -4.057 1.429 92.150 1.00 25.06 124 VAL F C 1
ATOM 9801 O O . VAL F 1 145 ? -3.968 2.244 91.228 1.00 24.86 124 VAL F O 1
ATOM 9805 N N . MET F 1 146 ? -4.283 0.135 91.956 1.00 24.31 125 MET F N 1
ATOM 9806 C CA . MET F 1 146 ? -4.462 -0.436 90.630 1.00 23.58 125 MET F CA 1
ATOM 9807 C C . MET F 1 146 ? -5.943 -0.527 90.306 1.00 22.94 125 MET F C 1
ATOM 9808 O O . MET F 1 146 ? -6.691 -1.247 90.979 1.00 22.99 125 MET F O 1
ATOM 9813 N N . ILE F 1 147 ? -6.372 0.221 89.291 1.00 22.14 126 ILE F N 1
ATOM 9814 C CA . ILE F 1 147 ? -7.750 0.126 88.813 1.00 21.35 126 ILE F CA 1
ATOM 9815 C C . ILE F 1 147 ? -7.782 -0.736 87.555 1.00 20.91 126 ILE F C 1
ATOM 9816 O O . ILE F 1 147 ? -7.362 -0.304 86.486 1.00 20.89 126 ILE F O 1
ATOM 9821 N N . PHE F 1 148 ? -8.262 -1.967 87.705 1.00 20.40 127 PHE F N 1
ATOM 9822 C CA . PHE F 1 148 ? -8.302 -2.922 86.605 1.00 19.95 127 PHE F CA 1
ATOM 9823 C C . PHE F 1 148 ? -9.576 -2.774 85.787 1.00 19.84 127 PHE F C 1
ATOM 9824 O O . PHE F 1 148 ? -10.685 -2.748 86.333 1.00 19.83 127 PHE F O 1
ATOM 9832 N N . VAL F 1 149 ? -9.405 -2.664 84.471 1.00 19.60 128 VAL F N 1
ATOM 9833 C CA . VAL F 1 149 ? -10.521 -2.375 83.578 1.00 19.42 128 VAL F CA 1
ATOM 9834 C C . VAL F 1 149 ? -10.521 -3.269 82.355 1.00 19.26 128 VAL F C 1
ATOM 9835 O O . VAL F 1 149 ? -9.511 -3.876 82.017 1.00 19.25 128 VAL F O 1
ATOM 9839 N N . ALA F 1 150 ? -11.680 -3.334 81.706 1.00 19.35 129 ALA F N 1
ATOM 9840 C CA . ALA F 1 150 ? -11.916 -4.141 80.498 1.00 19.52 129 ALA F CA 1
ATOM 9841 C C . ALA F 1 150 ? -11.779 -5.644 80.719 1.00 19.68 129 ALA F C 1
ATOM 9842 O O . ALA F 1 150 ? -11.502 -6.390 79.778 1.00 19.89 129 ALA F O 1
ATOM 9844 N N . GLY F 1 151 ? -11.980 -6.078 81.962 1.00 19.81 130 GLY F N 1
ATOM 9845 C CA . GLY F 1 151 ? -11.987 -7.498 82.311 1.00 20.03 130 GLY F CA 1
ATOM 9846 C C . GLY F 1 151 ? -10.723 -8.260 81.954 1.00 20.44 130 GLY F C 1
ATOM 9847 O O . GLY F 1 151 ? -9.630 -7.925 82.422 1.00 20.34 130 GLY F O 1
ATOM 9848 N N . THR F 1 152 ? -10.891 -9.296 81.133 1.00 20.66 131 THR F N 1
ATOM 9849 C CA . THR F 1 152 ? -9.784 -10.097 80.619 1.00 21.06 131 THR F CA 1
ATOM 9850 C C . THR F 1 152 ? -9.539 -9.800 79.139 1.00 21.31 131 THR F C 1
ATOM 9851 O O . THR F 1 152 ? -8.629 -10.366 78.520 1.00 21.26 131 THR F O 1
ATOM 9855 N N . GLY F 1 153 ? -10.357 -8.907 78.581 1.00 21.56 132 GLY F N 1
ATOM 9856 C CA . GLY F 1 153 ? -10.310 -8.597 77.157 1.00 21.88 132 GLY F CA 1
ATOM 9857 C C . GLY F 1 153 ? -10.976 -9.680 76.331 1.00 22.21 132 GLY F C 1
ATOM 9858 O O . GLY F 1 153 ? -10.908 -9.660 75.103 1.00 22.62 132 GLY F O 1
ATOM 9859 N N . PHE F 1 154 ? -11.622 -10.621 77.013 1.00 22.36 133 PHE F N 1
ATOM 9860 C CA . PHE F 1 154 ? -12.288 -11.752 76.377 1.00 22.58 133 PHE F CA 1
ATOM 9861 C C . PHE F 1 154 ? -13.763 -11.812 76.771 1.00 22.60 133 PHE F C 1
ATOM 9862 O O . PHE F 1 154 ? -14.128 -11.432 77.888 1.00 22.38 133 PHE F O 1
ATOM 9870 N N . PRO F 1 155 ? -14.621 -12.258 75.840 1.00 22.78 134 PRO F N 1
ATOM 9871 C CA . PRO F 1 155 ? -16.023 -12.505 76.175 1.00 23.04 134 PRO F CA 1
ATOM 9872 C C . PRO F 1 155 ? -16.190 -13.747 77.048 1.00 23.42 134 PRO F C 1
ATOM 9873 O O . PRO F 1 155 ? -15.248 -14.530 77.191 1.00 23.26 134 PRO F O 1
ATOM 9877 N N . TYR F 1 156 ? -17.383 -13.906 77.620 1.00 23.83 135 TYR F N 1
ATOM 9878 C CA . TYR F 1 156 ? -17.750 -15.062 78.449 1.00 24.25 135 TYR F CA 1
ATOM 9879 C C . TYR F 1 156 ? -17.081 -15.057 79.820 1.00 24.72 135 TYR F C 1
ATOM 9880 O O . TYR F 1 156 ? -16.892 -16.104 80.441 1.00 24.89 135 TYR F O 1
ATOM 9889 N N . PHE F 1 157 ? -16.735 -13.861 80.283 1.00 25.32 136 PHE F N 1
ATOM 9890 C CA . PHE F 1 157 ? -16.242 -13.656 81.637 1.00 25.72 136 PHE F CA 1
ATOM 9891 C C . PHE F 1 157 ? -17.147 -12.694 82.373 1.00 25.92 136 PHE F C 1
ATOM 9892 O O . PHE F 1 157 ? -17.684 -11.760 81.782 1.00 26.23 136 PHE F O 1
ATOM 9900 N N . THR F 1 158 ? -17.311 -12.935 83.667 1.00 26.08 137 THR F N 1
ATOM 9901 C CA . THR F 1 158 ? -18.071 -12.051 84.540 1.00 26.09 137 THR F CA 1
ATOM 9902 C C . THR F 1 158 ? -17.095 -11.152 85.278 1.00 25.99 137 THR F C 1
ATOM 9903 O O . THR F 1 158 ? -15.903 -11.450 85.340 1.00 26.18 137 THR F O 1
ATOM 9907 N N . THR F 1 159 ? -17.604 -10.067 85.850 1.00 25.95 138 THR F N 1
ATOM 9908 C CA . THR F 1 159 ? -16.835 -9.222 86.766 1.00 26.10 138 THR F CA 1
ATOM 9909 C C . THR F 1 159 ? -16.166 -10.043 87.889 1.00 25.98 138 THR F C 1
ATOM 9910 O O . THR F 1 159 ? -15.018 -9.772 88.275 1.00 26.09 138 THR F O 1
ATOM 9914 N N . ASP F 1 160 ? -16.887 -11.036 88.408 1.00 25.71 139 ASP F N 1
ATOM 9915 C CA . ASP F 1 160 ? -16.369 -11.883 89.485 1.00 25.55 139 ASP F CA 1
ATOM 9916 C C . ASP F 1 160 ? -15.190 -12.742 89.054 1.00 25.21 139 ASP F C 1
ATOM 9917 O O . ASP F 1 160 ? -14.213 -12.866 89.794 1.00 24.96 139 ASP F O 1
ATOM 9922 N N . SER F 1 161 ? -15.281 -13.319 87.856 1.00 24.91 140 SER F N 1
ATOM 9923 C CA . SER F 1 161 ? -14.178 -14.080 87.277 1.00 24.73 140 SER F CA 1
ATOM 9924 C C . SER F 1 161 ? -12.922 -13.231 87.078 1.00 24.43 140 SER F C 1
ATOM 9925 O O . SER F 1 161 ? -11.810 -13.703 87.339 1.00 24.41 140 SER F O 1
ATOM 9928 N N . CYS F 1 162 ? -13.102 -11.989 86.622 1.00 24.01 141 CYS F N 1
ATOM 9929 C CA . CYS F 1 162 ? -11.985 -11.051 86.467 1.00 24.00 141 CYS F CA 1
ATOM 9930 C C . CYS F 1 162 ? -11.372 -10.734 87.827 1.00 23.34 141 CYS F C 1
ATOM 9931 O O . CYS F 1 162 ? -10.150 -10.663 87.961 1.00 23.16 141 CYS F O 1
ATOM 9934 N N . ALA F 1 163 ? -12.231 -10.551 88.827 1.00 22.73 142 ALA F N 1
ATOM 9935 C CA . ALA F 1 163 ? -11.799 -10.318 90.198 1.00 22.43 142 ALA F CA 1
ATOM 9936 C C . ALA F 1 163 ? -10.933 -11.476 90.703 1.00 22.24 142 ALA F C 1
ATOM 9937 O O . ALA F 1 163 ? -9.921 -11.263 91.380 1.00 22.05 142 ALA F O 1
ATOM 9939 N N . ALA F 1 164 ? -11.326 -12.696 90.351 1.00 21.93 143 ALA F N 1
ATOM 9940 C CA . ALA F 1 164 ? -10.572 -13.887 90.725 1.00 22.07 143 ALA F CA 1
ATOM 9941 C C . ALA F 1 164 ? -9.193 -13.904 90.071 1.00 22.12 143 ALA F C 1
ATOM 9942 O O . ALA F 1 164 ? -8.181 -14.140 90.741 1.00 22.11 143 ALA F O 1
ATOM 9944 N N . ILE F 1 165 ? -9.167 -13.646 88.763 1.00 22.23 144 ILE F N 1
ATOM 9945 C CA . ILE F 1 165 ? -7.936 -13.614 87.984 1.00 22.20 144 ILE F CA 1
ATOM 9946 C C . ILE F 1 165 ? -6.999 -12.520 88.476 1.00 22.17 144 ILE F C 1
ATOM 9947 O O . ILE F 1 165 ? -5.802 -12.760 88.632 1.00 22.18 144 ILE F O 1
ATOM 9952 N N . ARG F 1 166 ? -7.545 -11.333 88.731 1.00 22.17 145 ARG F N 1
ATOM 9953 C CA . ARG F 1 166 ? -6.750 -10.210 89.231 1.00 22.26 145 ARG F CA 1
ATOM 9954 C C . ARG F 1 166 ? -6.192 -10.486 90.627 1.00 22.43 145 ARG F C 1
ATOM 9955 O O . ARG F 1 166 ? -5.068 -10.081 90.941 1.00 22.46 145 ARG F O 1
ATOM 9963 N N . ALA F 1 167 ? -6.975 -11.178 91.455 1.00 22.64 146 ALA F N 1
ATOM 9964 C CA . ALA F 1 167 ? -6.534 -11.563 92.799 1.00 22.96 146 ALA F CA 1
ATOM 9965 C C . ALA F 1 167 ? -5.337 -12.497 92.744 1.00 23.41 146 ALA F C 1
ATOM 9966 O O . ALA F 1 167 ? -4.344 -12.288 93.448 1.00 23.43 146 ALA F O 1
ATOM 9968 N N . ALA F 1 168 ? -5.430 -13.522 91.898 1.00 23.92 147 ALA F N 1
ATOM 9969 C CA . ALA F 1 168 ? -4.343 -14.473 91.717 1.00 24.36 147 ALA F CA 1
ATOM 9970 C C . ALA F 1 168 ? -3.117 -13.767 91.137 1.00 24.89 147 ALA F C 1
ATOM 9971 O O . ALA F 1 168 ? -1.991 -13.955 91.611 1.00 24.99 147 ALA F O 1
ATOM 9973 N N . GLU F 1 169 ? -3.360 -12.941 90.121 1.00 25.31 148 GLU F N 1
ATOM 9974 C CA . GLU F 1 169 ? -2.324 -12.212 89.402 1.00 25.79 148 GLU F CA 1
ATOM 9975 C C . GLU F 1 169 ? -1.530 -11.285 90.326 1.00 25.99 148 GLU F C 1
ATOM 9976 O O . GLU F 1 169 ? -0.304 -11.207 90.229 1.00 26.18 148 GLU F O 1
ATOM 9982 N N . THR F 1 170 ? -2.232 -10.584 91.213 1.00 26.27 149 THR F N 1
ATOM 9983 C CA . THR F 1 170 ? -1.581 -9.673 92.164 1.00 26.60 149 THR F CA 1
ATOM 9984 C C . THR F 1 170 ? -1.210 -10.347 93.488 1.00 27.10 149 THR F C 1
ATOM 9985 O O . THR F 1 170 ? -0.689 -9.687 94.390 1.00 27.04 149 THR F O 1
ATOM 9989 N N . GLU F 1 171 ? -1.479 -11.651 93.594 1.00 27.85 150 GLU F N 1
ATOM 9990 C CA . GLU F 1 171 ? -1.236 -12.432 94.818 1.00 28.65 150 GLU F CA 1
ATOM 9991 C C . GLU F 1 171 ? -2.018 -11.885 96.012 1.00 28.76 150 GLU F C 1
ATOM 9992 O O . GLU F 1 171 ? -1.503 -11.791 97.132 1.00 28.80 150 GLU F O 1
ATOM 9998 N N . SER F 1 172 ? -3.266 -11.511 95.749 1.00 28.96 151 SER F N 1
ATOM 9999 C CA . SER F 1 172 ? -4.184 -11.078 96.792 1.00 29.23 151 SER F CA 1
ATOM 10000 C C . SER F 1 172 ? -4.904 -12.312 97.302 1.00 29.48 151 SER F C 1
ATOM 10001 O O . SER F 1 172 ? -5.423 -13.102 96.516 1.00 29.59 151 SER F O 1
ATOM 10004 N N . SER F 1 173 ? -4.926 -12.483 98.617 1.00 29.88 152 SER F N 1
ATOM 10005 C CA . SER F 1 173 ? -5.532 -13.671 99.210 1.00 30.26 152 SER F CA 1
ATOM 10006 C C . SER F 1 173 ? -7.025 -13.496 99.477 1.00 30.37 152 SER F C 1
ATOM 10007 O O . SER F 1 173 ? -7.706 -14.458 99.827 1.00 30.50 152 SER F O 1
ATOM 10010 N N . ILE F 1 174 ? -7.533 -12.279 99.289 1.00 30.62 153 ILE F N 1
ATOM 10011 C CA . ILE F 1 174 ? -8.938 -11.975 99.581 1.00 30.93 153 ILE F CA 1
ATOM 10012 C C . ILE F 1 174 ? -9.577 -11.000 98.580 1.00 31.07 153 ILE F C 1
ATOM 10013 O O . ILE F 1 174 ? -8.945 -10.030 98.150 1.00 31.01 153 ILE F O 1
ATOM 10018 N N . ILE F 1 175 ? -10.826 -11.286 98.210 1.00 31.27 154 ILE F N 1
ATOM 10019 C CA . ILE F 1 175 ? -11.631 -10.387 97.392 1.00 31.53 154 ILE F CA 1
ATOM 10020 C C . ILE F 1 175 ? -12.763 -9.841 98.247 1.00 32.10 154 ILE F C 1
ATOM 10021 O O . ILE F 1 175 ? -13.560 -10.608 98.799 1.00 31.93 154 ILE F O 1
ATOM 10026 N N . LEU F 1 176 ? -12.831 -8.519 98.362 1.00 32.80 155 LEU F N 1
ATOM 10027 C CA . LEU F 1 176 ? -13.955 -7.888 99.027 1.00 33.63 155 LEU F CA 1
ATOM 10028 C C . LEU F 1 176 ? -15.113 -7.810 98.040 1.00 34.40 155 LEU F C 1
ATOM 10029 O O . LEU F 1 176 ? -15.046 -7.102 97.029 1.00 34.38 155 LEU F O 1
ATOM 10034 N N . MET F 1 177 ? -16.160 -8.575 98.326 1.00 35.51 156 MET F N 1
ATOM 10035 C CA . MET F 1 177 ? -17.277 -8.693 97.408 1.00 36.73 156 MET F CA 1
ATOM 10036 C C . MET F 1 177 ? -18.476 -7.889 97.896 1.00 37.24 156 MET F C 1
ATOM 10037 O O . MET F 1 177 ? -19.346 -8.394 98.619 1.00 37.28 156 MET F O 1
ATOM 10042 N N . GLY F 1 178 ? -18.495 -6.623 97.494 1.00 37.89 157 GLY F N 1
ATOM 10043 C CA . GLY F 1 178 ? -19.556 -5.708 97.872 1.00 38.87 157 GLY F CA 1
ATOM 10044 C C . GLY F 1 178 ? -20.864 -6.052 97.192 1.00 39.66 157 GLY F C 1
ATOM 10045 O O . GLY F 1 178 ? -20.934 -6.147 95.961 1.00 39.68 157 GLY F O 1
ATOM 10046 N N . LYS F 1 179 ? -21.898 -6.255 98.004 1.00 40.50 158 LYS F N 1
ATOM 10047 C CA . LYS F 1 179 ? -23.245 -6.485 97.493 1.00 41.36 158 LYS F CA 1
ATOM 10048 C C . LYS F 1 179 ? -24.092 -5.247 97.734 1.00 41.86 158 LYS F C 1
ATOM 10049 O O . LYS F 1 179 ? -23.902 -4.532 98.726 1.00 41.83 158 LYS F O 1
ATOM 10055 N N . ASN F 1 180 ? -25.023 -5.001 96.817 1.00 42.60 159 ASN F N 1
ATOM 10056 C CA . ASN F 1 180 ? -25.894 -3.836 96.888 1.00 43.38 159 ASN F CA 1
ATOM 10057 C C . ASN F 1 180 ? -27.217 -4.117 97.607 1.00 43.92 159 ASN F C 1
ATOM 10058 O O . ASN F 1 180 ? -28.203 -4.513 96.983 1.00 44.06 159 ASN F O 1
ATOM 10063 N N . GLY F 1 181 ? -27.218 -3.916 98.925 1.00 44.51 160 GLY F N 1
ATOM 10064 C CA . GLY F 1 181 ? -28.402 -4.137 99.754 1.00 45.27 160 GLY F CA 1
ATOM 10065 C C . GLY F 1 181 ? -28.281 -5.307 100.719 1.00 45.91 160 GLY F C 1
ATOM 10066 O O . GLY F 1 181 ? -28.920 -5.316 101.773 1.00 46.03 160 GLY F O 1
ATOM 10067 N N . VAL F 1 182 ? -27.443 -6.280 100.359 1.00 46.97 161 VAL F N 1
ATOM 10068 C CA . VAL F 1 182 ? -27.309 -7.546 101.090 1.00 47.90 161 VAL F CA 1
ATOM 10069 C C . VAL F 1 182 ? -26.096 -7.522 102.027 1.00 48.49 161 VAL F C 1
ATOM 10070 O O . VAL F 1 182 ? -25.025 -7.059 101.646 1.00 48.56 161 VAL F O 1
ATOM 10074 N N . ASP F 1 183 ? -26.271 -8.038 103.242 1.00 49.35 162 ASP F N 1
ATOM 10075 C CA . ASP F 1 183 ? -25.226 -8.009 104.276 1.00 50.23 162 ASP F CA 1
ATOM 10076 C C . ASP F 1 183 ? -24.200 -9.144 104.179 1.00 50.71 162 ASP F C 1
ATOM 10077 O O . ASP F 1 183 ? -23.180 -9.132 104.880 1.00 50.70 162 ASP F O 1
ATOM 10082 N N . GLY F 1 184 ? -24.472 -10.119 103.317 1.00 51.37 163 GLY F N 1
ATOM 10083 C CA . GLY F 1 184 ? -23.584 -11.261 103.140 1.00 52.30 163 GLY F CA 1
ATOM 10084 C C . GLY F 1 184 ? -24.311 -12.464 102.578 1.00 53.13 163 GLY F C 1
ATOM 10085 O O . GLY F 1 184 ? -25.317 -12.323 101.879 1.00 53.16 163 GLY F O 1
ATOM 10086 N N . VAL F 1 185 ? -23.803 -13.654 102.881 1.00 53.89 164 VAL F N 1
ATOM 10087 C CA . VAL F 1 185 ? -24.427 -14.879 102.396 1.00 54.78 164 VAL F CA 1
ATOM 10088 C C . VAL F 1 185 ? -25.578 -15.283 103.323 1.00 55.49 164 VAL F C 1
ATOM 10089 O O . VAL F 1 185 ? -25.389 -15.465 104.532 1.00 55.64 164 VAL F O 1
ATOM 10093 N N . TYR F 1 186 ? -26.767 -15.400 102.734 1.00 56.26 165 TYR F N 1
ATOM 10094 C CA . TYR F 1 186 ? -27.990 -15.758 103.450 1.00 56.94 165 TYR F CA 1
ATOM 10095 C C . TYR F 1 186 ? -28.630 -16.992 102.811 1.00 57.32 165 TYR F C 1
ATOM 10096 O O . TYR F 1 186 ? -27.984 -18.033 102.648 1.00 57.33 165 TYR F O 1
ATOM 10105 N N . ASP F 1 187 ? -29.914 -16.850 102.475 1.00 57.76 166 ASP F N 1
ATOM 10106 C CA . ASP F 1 187 ? -30.664 -17.805 101.666 1.00 58.08 166 ASP F CA 1
ATOM 10107 C C . ASP F 1 187 ? -31.922 -17.122 101.108 1.00 58.28 166 ASP F C 1
ATOM 10108 O O . ASP F 1 187 ? -33.043 -17.617 101.271 1.00 58.37 166 ASP F O 1
ATOM 10113 N N . SER F 1 188 ? -31.707 -15.978 100.451 1.00 58.51 167 SER F N 1
ATOM 10114 C CA . SER F 1 188 ? -32.758 -15.154 99.827 1.00 58.64 167 SER F CA 1
ATOM 10115 C C . SER F 1 188 ? -33.928 -14.824 100.755 1.00 58.65 167 SER F C 1
ATOM 10116 O O . SER F 1 188 ? -33.980 -13.740 101.337 1.00 58.71 167 SER F O 1
ATOM 10119 N N . GLN F 1 197 ? -31.387 -17.124 107.065 1.00 63.42 176 GLN F N 1
ATOM 10120 C CA . GLN F 1 197 ? -30.342 -17.374 108.058 1.00 63.37 176 GLN F CA 1
ATOM 10121 C C . GLN F 1 197 ? -28.955 -16.920 107.580 1.00 63.42 176 GLN F C 1
ATOM 10122 O O . GLN F 1 197 ? -28.516 -17.245 106.472 1.00 63.45 176 GLN F O 1
ATOM 10128 N N . PHE F 1 198 ? -28.288 -16.157 108.440 1.00 63.41 177 PHE F N 1
ATOM 10129 C CA . PHE F 1 198 ? -27.000 -15.538 108.149 1.00 63.28 177 PHE F CA 1
ATOM 10130 C C . PHE F 1 198 ? -25.850 -16.536 108.296 1.00 63.23 177 PHE F C 1
ATOM 10131 O O . PHE F 1 198 ? -25.979 -17.541 108.996 1.00 63.23 177 PHE F O 1
ATOM 10139 N N . TYR F 1 199 ? -24.735 -16.256 107.621 1.00 63.15 178 TYR F N 1
ATOM 10140 C CA . TYR F 1 199 ? -23.500 -17.028 107.778 1.00 62.99 178 TYR F CA 1
ATOM 10141 C C . TYR F 1 199 ? -22.324 -16.132 108.160 1.00 62.84 178 TYR F C 1
ATOM 10142 O O . TYR F 1 199 ? -21.926 -15.256 107.392 1.00 62.80 178 TYR F O 1
ATOM 10151 N N . GLU F 1 200 ? -21.779 -16.352 109.353 1.00 62.66 179 GLU F N 1
ATOM 10152 C CA . GLU F 1 200 ? -20.578 -15.651 109.807 1.00 62.47 179 GLU F CA 1
ATOM 10153 C C . GLU F 1 200 ? -19.379 -16.102 108.966 1.00 62.14 179 GLU F C 1
ATOM 10154 O O . GLU F 1 200 ? -18.519 -15.298 108.607 1.00 62.09 179 GLU F O 1
ATOM 10160 N N . HIS F 1 201 ? -19.354 -17.398 108.651 1.00 61.80 180 HIS F N 1
ATOM 10161 C CA . HIS F 1 201 ? -18.280 -18.044 107.897 1.00 61.43 180 HIS F CA 1
ATOM 10162 C C . HIS F 1 201 ? -18.850 -19.264 107.173 1.00 61.07 180 HIS F C 1
ATOM 10163 O O . HIS F 1 201 ? -19.702 -19.968 107.720 1.00 61.04 180 HIS F O 1
ATOM 10170 N N . ILE F 1 202 ? -18.397 -19.496 105.941 1.00 60.70 181 ILE F N 1
ATOM 10171 C CA . ILE F 1 202 ? -18.847 -20.647 105.141 1.00 60.20 181 ILE F CA 1
ATOM 10172 C C . ILE F 1 202 ? -17.750 -21.186 104.213 1.00 59.99 181 ILE F C 1
ATOM 10173 O O . ILE F 1 202 ? -16.981 -20.421 103.631 1.00 59.81 181 ILE F O 1
ATOM 10178 N N . THR F 1 203 ? -17.685 -22.510 104.098 1.00 59.78 182 THR F N 1
ATOM 10179 C CA . THR F 1 203 ? -16.757 -23.177 103.192 1.00 59.63 182 THR F CA 1
ATOM 10180 C C . THR F 1 203 ? -17.264 -23.053 101.758 1.00 59.42 182 THR F C 1
ATOM 10181 O O . THR F 1 203 ? -18.462 -22.854 101.537 1.00 59.48 182 THR F O 1
ATOM 10185 N N . PHE F 1 204 ? -16.354 -23.157 100.791 1.00 59.08 183 PHE F N 1
ATOM 10186 C CA . PHE F 1 204 ? -16.736 -23.237 99.383 1.00 58.88 183 PHE F CA 1
ATOM 10187 C C . PHE F 1 204 ? -17.580 -24.483 99.142 1.00 58.88 183 PHE F C 1
ATOM 10188 O O . PHE F 1 204 ? -18.580 -24.434 98.424 1.00 58.76 183 PHE F O 1
ATOM 10196 N N . ASN F 1 205 ? -17.163 -25.590 99.757 1.00 59.05 184 ASN F N 1
ATOM 10197 C CA . ASN F 1 205 ? -17.885 -26.861 99.698 1.00 59.19 184 ASN F CA 1
ATOM 10198 C C . ASN F 1 205 ? -19.307 -26.742 100.224 1.00 59.22 184 ASN F C 1
ATOM 10199 O O . ASN F 1 205 ? -20.256 -27.117 99.536 1.00 59.31 184 ASN F O 1
ATOM 10204 N N . MET F 1 206 ? -19.444 -26.208 101.437 1.00 59.28 185 MET F N 1
ATOM 10205 C CA . MET F 1 206 ? -20.752 -26.007 102.055 1.00 59.37 185 MET F CA 1
ATOM 10206 C C . MET F 1 206 ? -21.620 -25.031 101.255 1.00 59.28 185 MET F C 1
ATOM 10207 O O . MET F 1 206 ? -22.845 -25.076 101.344 1.00 59.36 185 MET F O 1
ATOM 10212 N N . ALA F 1 207 ? -20.983 -24.162 100.471 1.00 59.14 186 ALA F N 1
ATOM 10213 C CA . ALA F 1 207 ? -21.703 -23.232 99.603 1.00 59.01 186 ALA F CA 1
ATOM 10214 C C . ALA F 1 207 ? -22.373 -23.948 98.427 1.00 58.88 186 ALA F C 1
ATOM 10215 O O . ALA F 1 207 ? -23.556 -23.722 98.152 1.00 58.81 186 ALA F O 1
ATOM 10217 N N . LEU F 1 208 ? -21.617 -24.815 97.750 1.00 58.77 187 LEU F N 1
ATOM 10218 C CA . LEU F 1 208 ? -22.114 -25.526 96.564 1.00 58.66 187 LEU F CA 1
ATOM 10219 C C . LEU F 1 208 ? -23.068 -26.680 96.904 1.00 58.39 187 LEU F C 1
ATOM 10220 O O . LEU F 1 208 ? -23.918 -27.044 96.088 1.00 58.36 187 LEU F O 1
ATOM 10225 N N . THR F 1 209 ? -22.912 -27.251 98.100 1.00 58.03 188 THR F N 1
ATOM 10226 C CA . THR F 1 209 ? -23.844 -28.256 98.627 1.00 57.64 188 THR F CA 1
ATOM 10227 C C . THR F 1 209 ? -25.180 -27.596 98.981 1.00 57.17 188 THR F C 1
ATOM 10228 O O . THR F 1 209 ? -26.243 -28.208 98.842 1.00 57.24 188 THR F O 1
ATOM 10232 N N . GLN F 1 210 ? -25.118 -26.344 99.426 1.00 56.44 189 GLN F N 1
ATOM 10233 C CA . GLN F 1 210 ? -26.312 -25.604 99.818 1.00 55.68 189 GLN F CA 1
ATOM 10234 C C . GLN F 1 210 ? -26.961 -24.910 98.621 1.00 55.04 189 GLN F C 1
ATOM 10235 O O . GLN F 1 210 ? -28.022 -24.298 98.755 1.00 54.96 189 GLN F O 1
ATOM 10241 N N . ASN F 1 211 ? -26.318 -25.020 97.457 1.00 54.25 190 ASN F N 1
ATOM 10242 C CA . ASN F 1 211 ? -26.816 -24.457 96.196 1.00 53.40 190 ASN F CA 1
ATOM 10243 C C . ASN F 1 211 ? -26.930 -22.927 96.230 1.00 52.79 190 ASN F C 1
ATOM 10244 O O . ASN F 1 211 ? -27.896 -22.342 95.725 1.00 52.67 190 ASN F O 1
ATOM 10249 N N . LEU F 1 212 ? -25.924 -22.289 96.822 1.00 52.03 191 LEU F N 1
ATOM 10250 C CA . LEU F 1 212 ? -25.875 -20.832 96.933 1.00 51.33 191 LEU F CA 1
ATOM 10251 C C . LEU F 1 212 ? -25.092 -20.214 95.772 1.00 50.73 191 LEU F C 1
ATOM 10252 O O . LEU F 1 212 ? -23.990 -20.673 95.443 1.00 50.90 191 LEU F O 1
ATOM 10257 N N . LYS F 1 213 ? -25.666 -19.184 95.148 1.00 49.72 192 LYS F N 1
ATOM 10258 C CA . LYS F 1 213 ? -24.991 -18.456 94.055 1.00 48.48 192 LYS F CA 1
ATOM 10259 C C . LYS F 1 213 ? -24.301 -17.178 94.548 1.00 47.10 192 LYS F C 1
ATOM 10260 O O . LYS F 1 213 ? -24.805 -16.066 94.357 1.00 46.97 192 LYS F O 1
ATOM 10266 N N . VAL F 1 214 ? -23.149 -17.366 95.194 1.00 45.31 193 VAL F N 1
ATOM 10267 C CA . VAL F 1 214 ? -22.312 -16.278 95.709 1.00 43.72 193 VAL F CA 1
ATOM 10268 C C . VAL F 1 214 ? -21.592 -15.594 94.548 1.00 42.57 193 VAL F C 1
ATOM 10269 O O . VAL F 1 214 ? -21.590 -14.366 94.444 1.00 42.58 193 VAL F O 1
ATOM 10273 N N . MET F 1 215 ? -20.978 -16.405 93.689 1.00 40.97 194 MET F N 1
ATOM 10274 C CA . MET F 1 215 ? -20.474 -15.960 92.393 1.00 39.47 194 MET F CA 1
ATOM 10275 C C . MET F 1 215 ? -20.849 -17.037 91.386 1.00 38.44 194 MET F C 1
ATOM 10276 O O . MET F 1 215 ? -21.328 -18.108 91.773 1.00 38.37 194 MET F O 1
ATOM 10281 N N . ASP F 1 216 ? -20.645 -16.760 90.102 1.00 37.07 195 ASP F N 1
ATOM 10282 C CA . ASP F 1 216 ? -20.842 -17.769 89.069 1.00 35.78 195 ASP F CA 1
ATOM 10283 C C . ASP F 1 216 ? -19.825 -18.896 89.262 1.00 34.93 195 ASP F C 1
ATOM 10284 O O . ASP F 1 216 ? -18.786 -18.705 89.908 1.00 34.90 195 ASP F O 1
ATOM 10289 N N . ALA F 1 217 ? -20.135 -20.064 88.707 1.00 33.82 196 ALA F N 1
ATOM 10290 C CA . ALA F 1 217 ? -19.324 -21.274 88.900 1.00 32.79 196 ALA F CA 1
ATOM 10291 C C . ALA F 1 217 ? -17.854 -21.108 88.505 1.00 32.05 196 ALA F C 1
ATOM 10292 O O . ALA F 1 217 ? -16.969 -21.650 89.167 1.00 31.98 196 ALA F O 1
ATOM 10294 N N . THR F 1 218 ? -17.601 -20.356 87.435 1.00 31.20 197 THR F N 1
ATOM 10295 C CA . THR F 1 218 ? -16.237 -20.118 86.954 1.00 30.44 197 THR F CA 1
ATOM 10296 C C . THR F 1 218 ? -15.400 -19.362 87.987 1.00 29.95 197 THR F C 1
ATOM 10297 O O . THR F 1 218 ? -14.279 -19.770 88.303 1.00 29.80 197 THR F O 1
ATOM 10301 N N . ALA F 1 219 ? -15.956 -18.274 88.516 1.00 29.40 198 ALA F N 1
ATOM 10302 C CA . ALA F 1 219 ? -15.274 -17.465 89.528 1.00 29.05 198 ALA F CA 1
ATOM 10303 C C . ALA F 1 219 ? -15.005 -18.263 90.798 1.00 28.91 198 ALA F C 1
ATOM 10304 O O . ALA F 1 219 ? -13.925 -18.159 91.380 1.00 28.76 198 ALA F O 1
ATOM 10306 N N . LEU F 1 220 ? -15.989 -19.061 91.215 1.00 28.89 199 LEU F N 1
ATOM 10307 C CA . LEU F 1 220 ? -15.841 -19.975 92.353 1.00 28.88 199 LEU F CA 1
ATOM 10308 C C . LEU F 1 220 ? -14.662 -20.930 92.171 1.00 28.82 199 LEU F C 1
ATOM 10309 O O . LEU F 1 220 ? -13.818 -21.065 93.065 1.00 28.83 199 LEU F O 1
ATOM 10314 N N . ALA F 1 221 ? -14.610 -21.585 91.012 1.00 28.77 200 ALA F N 1
ATOM 10315 C CA . ALA F 1 221 ? -13.536 -22.532 90.696 1.00 28.80 200 ALA F CA 1
ATOM 10316 C C . ALA F 1 221 ? -12.167 -21.862 90.726 1.00 28.86 200 ALA F C 1
ATOM 10317 O O . ALA F 1 221 ? -11.224 -22.396 91.314 1.00 28.96 200 ALA F O 1
ATOM 10319 N N . LEU F 1 222 ? -12.075 -20.689 90.099 1.00 29.08 201 LEU F N 1
ATOM 10320 C CA . LEU F 1 222 ? -10.862 -19.862 90.097 1.00 29.25 201 LEU F CA 1
ATOM 10321 C C . LEU F 1 222 ? -10.360 -19.538 91.500 1.00 29.52 201 LEU F C 1
ATOM 10322 O O . LEU F 1 222 ? -9.162 -19.651 91.780 1.00 29.52 201 LEU F O 1
ATOM 10327 N N . CYS F 1 223 ? -11.281 -19.124 92.370 1.00 29.95 202 CYS F N 1
ATOM 10328 C CA . CYS F 1 223 ? -10.958 -18.788 93.758 1.00 30.47 202 CYS F CA 1
ATOM 10329 C C . CYS F 1 223 ? -10.475 -20.001 94.561 1.00 30.95 202 CYS F C 1
ATOM 10330 O O . CYS F 1 223 ? -9.506 -19.898 95.317 1.00 30.92 202 CYS F O 1
ATOM 10333 N N . GLN F 1 224 ? -11.146 -21.139 94.375 1.00 31.57 203 GLN F N 1
ATOM 10334 C CA . GLN F 1 224 ? -10.764 -22.400 95.016 1.00 32.31 203 GLN F CA 1
ATOM 10335 C C . GLN F 1 224 ? -9.391 -22.892 94.563 1.00 32.48 203 GLN F C 1
ATOM 10336 O O . GLN F 1 224 ? -8.549 -23.234 95.397 1.00 32.54 203 GLN F O 1
ATOM 10342 N N . GLU F 1 225 ? -9.173 -22.921 93.247 1.00 32.69 204 GLU F N 1
ATOM 10343 C CA . GLU F 1 225 ? -7.904 -23.376 92.668 1.00 32.94 204 GLU F CA 1
ATOM 10344 C C . GLU F 1 225 ? -6.707 -22.597 93.200 1.00 32.70 204 GLU F C 1
ATOM 10345 O O . GLU F 1 225 ? -5.631 -23.167 93.388 1.00 32.69 204 GLU F O 1
ATOM 10351 N N . ASN F 1 226 ? -6.899 -21.303 93.446 1.00 32.46 205 ASN F N 1
ATOM 10352 C CA . ASN F 1 226 ? -5.796 -20.429 93.837 1.00 32.27 205 ASN F CA 1
ATOM 10353 C C . ASN F 1 226 ? -5.878 -19.905 95.263 1.00 32.26 205 ASN F C 1
ATOM 10354 O O . ASN F 1 226 ? -5.198 -18.937 95.611 1.00 32.13 205 ASN F O 1
ATOM 10359 N N . ASN F 1 227 ? -6.698 -20.560 96.086 1.00 32.39 206 ASN F N 1
ATOM 10360 C CA . ASN F 1 227 ? -6.834 -20.213 97.507 1.00 32.55 206 ASN F CA 1
ATOM 10361 C C . ASN F 1 227 ? -7.152 -18.747 97.766 1.00 32.31 206 ASN F C 1
ATOM 10362 O O . ASN F 1 227 ? -6.496 -18.097 98.584 1.00 32.38 206 ASN F O 1
ATOM 10367 N N . ILE F 1 228 ? -8.149 -18.231 97.055 1.00 32.08 207 ILE F N 1
ATOM 10368 C CA . ILE F 1 228 ? -8.608 -16.861 97.261 1.00 31.81 207 ILE F CA 1
ATOM 10369 C C . ILE F 1 228 ? -9.897 -16.879 98.069 1.00 31.81 207 ILE F C 1
ATOM 10370 O O . ILE F 1 228 ? -10.853 -17.581 97.719 1.00 31.66 207 ILE F O 1
ATOM 10375 N N . ASN F 1 229 ? -9.912 -16.105 99.150 1.00 31.70 208 ASN F N 1
ATOM 10376 C CA . ASN F 1 229 ? -11.090 -15.992 99.998 1.00 31.76 208 ASN F CA 1
ATOM 10377 C C . ASN F 1 229 ? -11.986 -14.833 99.578 1.00 31.85 208 ASN F C 1
ATOM 10378 O O . ASN F 1 229 ? -11.535 -13.876 98.939 1.00 31.90 208 ASN F O 1
ATOM 10383 N N . LEU F 1 230 ? -13.259 -14.928 99.946 1.00 31.89 209 LEU F N 1
ATOM 10384 C CA . LEU F 1 230 ? -14.204 -13.860 99.694 1.00 31.95 209 LEU F CA 1
ATOM 10385 C C . LEU F 1 230 ? -14.616 -13.220 101.008 1.00 32.20 209 LEU F C 1
ATOM 10386 O O . LEU F 1 230 ? -14.727 -13.900 102.033 1.00 32.23 209 LEU F O 1
ATOM 10391 N N . LEU F 1 231 ? -14.816 -11.907 100.972 1.00 32.56 210 LEU F N 1
ATOM 10392 C CA . LEU F 1 231 ? -15.371 -11.169 102.095 1.00 32.92 210 LEU F CA 1
ATOM 10393 C C . LEU F 1 231 ? -16.626 -10.451 101.598 1.00 33.22 210 LEU F C 1
ATOM 10394 O O . LEU F 1 231 ? -16.553 -9.360 101.033 1.00 33.16 210 LEU F O 1
ATOM 10399 N N . VAL F 1 232 ? -17.772 -11.096 101.799 1.00 33.73 211 VAL F N 1
ATOM 10400 C CA . VAL F 1 232 ? -19.053 -10.618 101.281 1.00 34.30 211 VAL F CA 1
ATOM 10401 C C . VAL F 1 232 ? -19.717 -9.685 102.297 1.00 34.89 211 VAL F C 1
ATOM 10402 O O . VAL F 1 232 ? -19.847 -10.034 103.473 1.00 35.07 211 VAL F O 1
ATOM 10406 N N . PHE F 1 233 ? -20.123 -8.500 101.842 1.00 35.57 212 PHE F N 1
ATOM 10407 C CA . PHE F 1 233 ? -20.689 -7.474 102.725 1.00 36.31 212 PHE F CA 1
ATOM 10408 C C . PHE F 1 233 ? -21.608 -6.503 101.979 1.00 36.93 212 PHE F C 1
ATOM 10409 O O . PHE F 1 233 ? -21.692 -6.537 100.748 1.00 37.01 212 PHE F O 1
ATOM 10417 N N . ASN F 1 234 ? -22.295 -5.646 102.734 1.00 37.75 213 ASN F N 1
ATOM 10418 C CA . ASN F 1 234 ? -23.138 -4.598 102.156 1.00 38.57 213 ASN F CA 1
ATOM 10419 C C . ASN F 1 234 ? -22.338 -3.338 101.838 1.00 39.09 213 ASN F C 1
ATOM 10420 O O . ASN F 1 234 ? -21.880 -2.638 102.745 1.00 39.15 213 ASN F O 1
ATOM 10425 N N . ILE F 1 235 ? -22.191 -3.051 100.547 1.00 39.76 214 ILE F N 1
ATOM 10426 C CA . ILE F 1 235 ? -21.361 -1.940 100.085 1.00 40.36 214 ILE F CA 1
ATOM 10427 C C . ILE F 1 235 ? -22.093 -0.588 100.078 1.00 40.94 214 ILE F C 1
ATOM 10428 O O . ILE F 1 235 ? -21.446 0.470 100.070 1.00 40.98 214 ILE F O 1
ATOM 10433 N N . ASP F 1 236 ? -23.429 -0.628 100.100 1.00 41.59 215 ASP F N 1
ATOM 10434 C CA . ASP F 1 236 ? -24.254 0.593 100.095 1.00 42.26 215 ASP F CA 1
ATOM 10435 C C . ASP F 1 236 ? -24.148 1.415 101.386 1.00 42.51 215 ASP F C 1
ATOM 10436 O O . ASP F 1 236 ? -24.337 2.632 101.363 1.00 42.76 215 ASP F O 1
ATOM 10441 N N . LYS F 1 237 ? -23.846 0.748 102.497 1.00 42.77 216 LYS F N 1
ATOM 10442 C CA . LYS F 1 237 ? -23.710 1.399 103.804 1.00 43.09 216 LYS F CA 1
ATOM 10443 C C . LYS F 1 237 ? -22.518 2.370 103.841 1.00 42.98 216 LYS F C 1
ATOM 10444 O O . LYS F 1 237 ? -21.491 2.102 103.216 1.00 43.08 216 LYS F O 1
ATOM 10450 N N . PRO F 1 238 ? -22.665 3.515 104.550 1.00 42.92 217 PRO F N 1
ATOM 10451 C CA . PRO F 1 238 ? -21.557 4.464 104.738 1.00 42.68 217 PRO F CA 1
ATOM 10452 C C . PRO F 1 238 ? -20.329 3.815 105.373 1.00 42.41 217 PRO F C 1
ATOM 10453 O O . PRO F 1 238 ? -20.458 3.077 106.357 1.00 42.46 217 PRO F O 1
ATOM 10457 N N . ASN F 1 239 ? -19.154 4.094 104.805 1.00 42.07 218 ASN F N 1
ATOM 10458 C CA . ASN F 1 239 ? -17.875 3.546 105.288 1.00 41.69 218 ASN F CA 1
ATOM 10459 C C . ASN F 1 239 ? -17.770 2.013 105.293 1.00 41.32 218 ASN F C 1
ATOM 10460 O O . ASN F 1 239 ? -16.963 1.444 106.036 1.00 41.22 218 ASN F O 1
ATOM 10465 N N . ALA F 1 240 ? -18.565 1.360 104.445 1.00 40.95 219 ALA F N 1
ATOM 10466 C CA . ALA F 1 240 ? -18.677 -0.104 104.424 1.00 40.73 219 ALA F CA 1
ATOM 10467 C C . ALA F 1 240 ? -17.351 -0.830 104.217 1.00 40.67 219 ALA F C 1
ATOM 10468 O O . ALA F 1 240 ? -17.051 -1.784 104.930 1.00 40.62 219 ALA F O 1
ATOM 10470 N N . ILE F 1 241 ? -16.565 -0.375 103.244 1.00 40.62 220 ILE F N 1
ATOM 10471 C CA . ILE F 1 241 ? -15.321 -1.055 102.883 1.00 40.72 220 ILE F CA 1
ATOM 10472 C C . ILE F 1 241 ? -14.266 -0.905 103.980 1.00 40.91 220 ILE F C 1
ATOM 10473 O O . ILE F 1 241 ? -13.568 -1.866 104.315 1.00 40.80 220 ILE F O 1
ATOM 10478 N N . VAL F 1 242 ? -14.168 0.299 104.540 1.00 41.29 221 VAL F N 1
ATOM 10479 C CA . VAL F 1 242 ? -13.263 0.577 105.659 1.00 41.61 221 VAL F CA 1
ATOM 10480 C C . VAL F 1 242 ? -13.642 -0.280 106.869 1.00 41.87 221 VAL F C 1
ATOM 10481 O O . VAL F 1 242 ? -12.781 -0.895 107.499 1.00 41.83 221 VAL F O 1
ATOM 10485 N N . ASP F 1 243 ? -14.940 -0.326 107.163 1.00 42.32 222 ASP F N 1
ATOM 10486 C CA . ASP F 1 243 ? -15.464 -1.017 108.337 1.00 42.85 222 ASP F CA 1
ATOM 10487 C C . ASP F 1 243 ? -15.250 -2.529 108.317 1.00 43.19 222 ASP F C 1
ATOM 10488 O O . ASP F 1 243 ? -14.927 -3.122 109.350 1.00 43.26 222 ASP F O 1
ATOM 10493 N N . VAL F 1 244 ? -15.418 -3.152 107.152 1.00 43.60 223 VAL F N 1
ATOM 10494 C CA . VAL F 1 244 ? -15.283 -4.611 107.054 1.00 44.02 223 VAL F CA 1
ATOM 10495 C C . VAL F 1 244 ? -13.837 -5.088 107.162 1.00 44.42 223 VAL F C 1
ATOM 10496 O O . VAL F 1 244 ? -13.590 -6.216 107.583 1.00 44.50 223 VAL F O 1
ATOM 10500 N N . LEU F 1 245 ? -12.889 -4.226 106.798 1.00 44.94 224 LEU F N 1
ATOM 10501 C CA . LEU F 1 245 ? -11.469 -4.528 106.983 1.00 45.56 224 LEU F CA 1
ATOM 10502 C C . LEU F 1 245 ? -11.064 -4.372 108.448 1.00 46.14 224 LEU F C 1
ATOM 10503 O O . LEU F 1 245 ? -10.061 -4.938 108.888 1.00 46.20 224 LEU F O 1
ATOM 10508 N N . GLU F 1 246 ? -11.851 -3.596 109.191 1.00 46.85 225 GLU F N 1
ATOM 10509 C CA . GLU F 1 246 ? -11.716 -3.477 110.646 1.00 47.64 225 GLU F CA 1
ATOM 10510 C C . GLU F 1 246 ? -12.665 -4.450 111.369 1.00 47.94 225 GLU F C 1
ATOM 10511 O O . GLU F 1 246 ? -12.837 -4.368 112.588 1.00 48.07 225 GLU F O 1
ATOM 10517 N N . LYS F 1 247 ? -13.266 -5.359 110.597 1.00 48.30 226 LYS F N 1
ATOM 10518 C CA . LYS F 1 247 ? -14.280 -6.342 111.051 1.00 48.62 226 LYS F CA 1
ATOM 10519 C C . LYS F 1 247 ? -15.451 -5.789 111.881 1.00 48.68 226 LYS F C 1
ATOM 10520 O O . LYS F 1 247 ? -15.981 -6.460 112.765 1.00 48.85 226 LYS F O 1
ATOM 10526 N N . LYS F 1 248 ? -15.887 -4.583 111.524 1.00 48.76 227 LYS F N 1
ATOM 10527 C CA . LYS F 1 248 ? -16.820 -3.789 112.327 1.00 48.71 227 LYS F CA 1
ATOM 10528 C C . LYS F 1 248 ? -18.313 -4.122 112.159 1.00 48.72 227 LYS F C 1
ATOM 10529 O O . LYS F 1 248 ? -19.086 -3.986 113.115 1.00 48.99 227 LYS F O 1
ATOM 10535 N N . ASN F 1 249 ? -18.723 -4.548 110.966 1.00 48.41 228 ASN F N 1
ATOM 10536 C CA . ASN F 1 249 ? -20.145 -4.792 110.699 1.00 48.12 228 ASN F CA 1
ATOM 10537 C C . ASN F 1 249 ? -20.492 -6.260 110.450 1.00 47.73 228 ASN F C 1
ATOM 10538 O O . ASN F 1 249 ? -19.714 -7.150 110.790 1.00 47.77 228 ASN F O 1
ATOM 10543 N N . LYS F 1 250 ? -21.672 -6.500 109.880 1.00 47.20 229 LYS F N 1
ATOM 10544 C CA . LYS F 1 250 ? -22.080 -7.833 109.443 1.00 46.77 229 LYS F CA 1
ATOM 10545 C C . LYS F 1 250 ? -21.388 -8.183 108.127 1.00 46.36 229 LYS F C 1
ATOM 10546 O O . LYS F 1 250 ? -21.469 -7.419 107.157 1.00 46.42 229 LYS F O 1
ATOM 10552 N N . TYR F 1 251 ? -20.708 -9.330 108.096 1.00 45.68 230 TYR F N 1
ATOM 10553 C CA . TYR F 1 251 ? -20.078 -9.833 106.867 1.00 45.03 230 TYR F CA 1
ATOM 10554 C C . TYR F 1 251 ? -19.933 -11.359 106.854 1.00 44.64 230 TYR F C 1
ATOM 10555 O O . TYR F 1 251 ? -19.987 -12.005 107.904 1.00 44.54 230 TYR F O 1
ATOM 10564 N N . THR F 1 252 ? -19.748 -11.930 105.665 1.00 44.98 231 THR F N 1
ATOM 10565 C CA . THR F 1 252 ? -19.525 -13.369 105.518 1.00 45.32 231 THR F CA 1
ATOM 10566 C C . THR F 1 252 ? -18.148 -13.615 104.926 1.00 45.46 231 THR F C 1
ATOM 10567 O O . THR F 1 252 ? -17.754 -12.938 103.971 1.00 45.84 231 THR F O 1
ATOM 10571 N N . ILE F 1 253 ? -17.409 -14.572 105.478 1.00 45.48 232 ILE F N 1
ATOM 10572 C CA . ILE F 1 253 ? -16.183 -15.000 104.812 1.00 45.57 232 ILE F CA 1
ATOM 10573 C C . ILE F 1 253 ? -16.339 -16.383 104.178 1.00 45.62 232 ILE F C 1
ATOM 10574 O O . ILE F 1 253 ? -16.830 -17.328 104.806 1.00 45.51 232 ILE F O 1
ATOM 10579 N N . VAL F 1 254 ? -15.945 -16.467 102.910 1.00 45.69 233 VAL F N 1
ATOM 10580 C CA . VAL F 1 254 ? -15.995 -17.711 102.160 1.00 45.72 233 VAL F CA 1
ATOM 10581 C C . VAL F 1 254 ? -14.568 -18.227 101.981 1.00 45.93 233 VAL F C 1
ATOM 10582 O O . VAL F 1 254 ? -13.819 -17.734 101.137 1.00 45.92 233 VAL F O 1
ATOM 10586 N N . SER F 1 255 ? -14.196 -19.207 102.800 1.00 46.15 234 SER F N 1
ATOM 10587 C CA . SER F 1 255 ? -12.856 -19.782 102.765 1.00 46.37 234 SER F CA 1
ATOM 10588 C C . SER F 1 255 ? -12.881 -21.294 102.555 1.00 46.55 234 SER F C 1
ATOM 10589 O O . SER F 1 255 ? -13.940 -21.916 102.581 1.00 46.45 234 SER F O 1
ATOM 10592 N N . LYS F 1 256 ? -11.700 -21.868 102.342 1.00 46.97 235 LYS F N 1
ATOM 10593 C CA . LYS F 1 256 ? -11.546 -23.291 102.050 1.00 47.34 235 LYS F CA 1
ATOM 10594 C C . LYS F 1 256 ? -11.739 -24.175 103.287 1.00 47.43 235 LYS F C 1
ATOM 10595 O O . LYS F 1 256 ? -11.838 -23.686 104.417 1.00 47.59 235 LYS F O 1
#

B-factor: mean 34.56, std 10.21, range [7.7, 69.19]